Protein AF-A0AA88PUG4-F1 (afdb_monomer_lite)

Secondary structure (DSSP, 8-state):
-EEEEEEEEES--HHHHHHEEEEEEEEETTS-B---EE---TT--TT--EEEEEEEESS---SEEEEEEEEEESSS---EEEEEEEEE-TTSPEEEEEEEEEE-SS-EEEEE-S----GGGS-HHHHHHHHHHHHHHHHHS-EE--STTSPPEESS-GGGS-TTTSPPHHHHHHHHHHHHHHHHHTTGGG-SSTTSPPSSHHHHHHHHHTTT---HHHHHHHHHTTSHHHHHHHHHHSS-TTSEEE-SS--TTS---HHHHTTT-TTS--HHHHHHHT-EEEEE-GGGTTPPPPTT-B----EEEEEE-TTS-EEEEEEESSSS-BTTBPEE-TTS-HHHHHHHHHHHHHHHHHHIIIIIIIIIIIIHHHHHHHHHHHH--TTSHHHHHHHHHHTTHHHHHHHHHHHTSSTT-TTTTTSSS-HHHHHHHHHHHHTT--SGGGSHHHHHHHTT-TT-TT-HHHHHHHHHHHHHHHHHHHHHHHH-SSHHHHHT-HHHHHHHHHHHHHTTT-TTS-SS--SHHHHHHHHHHHHHIIIIIHHHHHTTHHHHHSSGGGS-S-BSSPPPSSSS---HHHHHHHSPPHHHHHHHHHHHHHHTPPPTT---TT---S----SHHHHHHHHHHHHHHS---------SS---S--EEEEE---SSS---EEEEEEEEE-TTS-EEEEEEEEEE-SS-EEEEE-S----GGGS-HHHHHHHHHHHHHHHHHS-EE--STTSPPEESS-GGGS-GGGSPPHHHHHHHHHHHHHHHHHTTTT--TTTTPPPSSTHHHHHHHHHHT---HHHHHHHHHTTSHHHHHHHHHHSS-TTS-EE-SS--TT----HHHHTTT-TTS--HHHHHHHT-EEEEE-GGGTTPPBPTT-B----EEEEEE-TTS-EEEEEEESSSS-BTTB-EE-TTS-HHHHHHHHHHHHHHHHHHIIIIIIIIIIIIHHHHHHHHHHHHS-TTSHHHHHHGGGTTTHHHHHHHHHHHTSSTTSHHHHHSSB-HHHHHHHHHHHHHH--GGGGSHHHHHHHTT-TT-TT-HHHHHHHHHHHHHHHHHHHHHHHH-SSHHHHHT-HHHHHHHHHHHHHTTT-TTS-S---SHHHHHHHHHHHHHIIIIIHHHHHTTHHHHHSSTTTS-S-BSSPPPSSSS---HHHHHHHSPPHHHHHHHHHHHHHTTPPPTT--BTT---S-----HHHHHHHHHHHHHHHHHHHHHHHHHTT-SS---TT-GGG-BSSS--

InterPro domains:
  IPR000907 Lipoxygenase [PTHR11771] (634-1243)
  IPR001024 PLAT/LH2 domain [PF01477] (4-105)
  IPR001024 PLAT/LH2 domain [PS50095] (2-117)
  IPR001024 PLAT/LH2 domain [PS50095] (572-699)
  IPR001024 PLAT/LH2 domain [SM00308] (2-114)
  IPR001885 Lipoxygenase, mammalian [PR00467] (11-28)
  IPR001885 Lipoxygenase, mammalian [PR00467] (61-80)
  IPR001885 Lipoxygenase, mammalian [PR00467] (135-149)
  IPR001885 Lipoxygenase, mammalian [PR00467] (198-219)
  IPR001885 Lipoxygenase, mammalian [PR00467] (297-316)
  IPR001885 Lipoxygenase, mammalian [PR00467] (421-443)
  IPR001885 Lipoxygenase, mammalian [PR00467] (578-595)
  IPR013819 Lipoxygenase, C-terminal [PF00305] (219-631)
  IPR013819 Lipoxygenase, C-terminal [PF00305] (801-1226)
  IPR013819 Lipoxygenase, C-terminal [PR00087] (920-937)
  IPR013819 Lipoxygenase, C-terminal [PR00087] (938-955)
  IPR013819 Lipoxygenase, C-terminal [PR00087] (958-978)
  IPR013819 Lipoxygenase, C-terminal [PS51393] (116-663)
  IPR013819 Lipoxygenase, C-terminal [PS51393] (698-1243)
  IPR020834 Lipoxygenase, conserved site [PS00081] (383-393)

pLDDT: mean 89.01, std 11.88, range [39.81, 98.75]

Organism: NCBI:txid172907

Sequence (1243 aa):
MSTYKVTVYTVEKEVAEITNKIYLTLIGSEKLMSKRTRVNQSRVSPLDTEISFDIHVEKNIGNIVQVKLEKKNLIGNHPWFCKHINVQTPSGDCLEFPCYRWLVDENEMMIREGTARLPQNDTKSFQEQRKNELESRQKIFRWNKWSPGFPMSIDADVDELPKEVEFDEEKKTEFEKNSFKAAVELGLDRIEGYFESWNDIADFETIYDHYNIKDTLLEKVMQDWNKDEMFGYQFLNSCNPVMIRKCMKLPDKFPVTHEMVKGSLTRGHTLQEELQAGNIYIADYEILKAVPAASGRYLTAPICLLYKNELDQMMPIAIQLSQTPGKTSPIFLPSDNECDWMFVKMWVKSSDFNLHQLVTHLLKTHLVSEVFEMAMYRQLSAVHPVYKLLMPHFRFTIAINAAARDKLIGEEGSFSQVSSINGAGAGTLIKNAMEILTLKSLSFPEDIKARGMEDVPSYYYRDDGMKIWEAINCFVSAVVKIYYDSDEAVQKDVEIQGFVKDVVFGMNNSDHFPKSLESREQLVEYLTVMIFTASAQHAAVNFGQFEWHGWIPNGPSTMRKPPPQQKDKVDMKYIMESLPDRRTSSKTLATVWALTRTEQNERFLGMYPDMYFTEKPAKEAIKRFCHKLEEEISFDVHVEKNIGNIVQVKLQKKNIIGNHPWFCKHIKVQTPSGDCFEFPCYCWLVDENEVMIREGTARLPQNDTKYFQEQRKDELESRQKIFRWNKHSPGFPMSIDAKVDELPKDVQFDEEKETEFKRNALKTTVELGLDKIEGYFESWKDIADFETIYDHYNIKNTLLEKVMQDWKKDDMFGYQFLNGCNPVMIRKCMQLPDKFPVTHEMVKGSLTRGHTLQEELKAGNVYIADYEKLKGVETASNRYLAAPICLLYKNELDQMMPIAIQLSQTPGEMSPVFLPSDNEYDWMLAKMWVKNSDFSVHQLVTHLLKTHLLSEVFEMAMYRQLSAVHPVYKLLMPHVRFTIAINAAAREKLISEDGTFSQVGSISAAGMGTVMKKAMQTLTYKSLFLPEDIKARGMEDVPSYYYRDDGMKIWEAINCFVSAVVKIYYDSDEAVQKDVEIQGFVKDVAFGMKNSDNFPKSLESREQLVEYLTVVIFTASAQHAAVNFGQFDWYGWIPNSPSTMSKPPPQQKDKVDMKYIMESLPDRRTSSKLLGTVWALTRTEQNERFLGMYPDMYFTEQPVKEAIKRFCHKLEEVKNTIKSRNEELTLPYCYLSPDKIPNSVAI

Radius of gyration: 35.62 Å; chains: 1; bounding box: 78×90×100 Å

Structure (mmCIF, N/CA/C/O backbone):
data_AF-A0AA88PUG4-F1
#
_entry.id   AF-A0AA88PUG4-F1
#
loop_
_atom_site.group_PDB
_atom_site.id
_atom_site.type_symbol
_atom_site.label_atom_id
_atom_site.label_alt_id
_atom_site.label_comp_id
_atom_site.label_asym_id
_atom_site.label_entity_id
_atom_site.label_seq_id
_atom_site.pdbx_PDB_ins_code
_atom_site.Cartn_x
_atom_site.Cartn_y
_atom_site.Cartn_z
_atom_site.occupancy
_atom_site.B_iso_or_equiv
_atom_site.auth_seq_id
_atom_site.auth_comp_id
_atom_site.auth_asym_id
_atom_site.auth_atom_id
_atom_site.pdbx_PDB_model_num
ATOM 1 N N . MET A 1 1 ? -21.162 -41.202 24.757 1.00 65.94 1 MET A N 1
ATOM 2 C CA . MET A 1 1 ? -20.021 -40.753 23.939 1.00 65.94 1 MET A CA 1
ATOM 3 C C . MET A 1 1 ? -20.365 -39.362 23.458 1.00 65.94 1 MET A C 1
ATOM 5 O O . MET A 1 1 ? -21.406 -39.201 22.835 1.00 65.94 1 MET A O 1
ATOM 9 N N . SER A 1 2 ? -19.574 -38.377 23.857 1.00 83.06 2 SER A N 1
ATOM 10 C CA . SER A 1 2 ? -19.807 -36.966 23.546 1.00 83.06 2 SER A CA 1
ATOM 11 C C . SER A 1 2 ? -18.837 -36.538 22.451 1.00 83.06 2 SER A C 1
ATOM 13 O O . SER A 1 2 ? -17.652 -36.863 22.542 1.00 83.06 2 SER A O 1
ATOM 15 N N . THR A 1 3 ? -19.323 -35.840 21.426 1.00 88.62 3 THR A N 1
ATOM 16 C CA . THR A 1 3 ? -18.496 -35.335 20.321 1.00 88.62 3 THR A CA 1
ATOM 17 C C . THR A 1 3 ? -18.337 -33.829 20.460 1.00 88.62 3 THR A C 1
ATOM 19 O O . THR A 1 3 ? -19.333 -33.119 20.572 1.00 88.62 3 THR A O 1
ATOM 22 N N . TYR A 1 4 ? -17.092 -33.364 20.460 1.00 91.31 4 TYR A N 1
ATOM 23 C CA . TYR A 1 4 ? -16.738 -31.948 20.437 1.00 91.31 4 TYR A CA 1
ATOM 24 C C . TYR A 1 4 ? -16.163 -31.620 19.065 1.00 91.31 4 TYR A C 1
ATOM 26 O O . TYR A 1 4 ? -15.260 -32.325 18.613 1.00 91.31 4 TYR A O 1
ATOM 34 N N . LYS A 1 5 ? -16.653 -30.559 18.427 1.00 91.62 5 LYS A N 1
ATOM 35 C CA . LYS A 1 5 ? -16.096 -30.074 17.161 1.00 91.62 5 LYS A CA 1
ATOM 36 C C . LYS A 1 5 ? -15.058 -29.004 17.472 1.00 91.62 5 LYS A C 1
ATOM 38 O O . LYS A 1 5 ? -15.375 -28.018 18.132 1.00 91.62 5 LYS A O 1
ATOM 43 N N . VAL A 1 6 ? -13.820 -29.218 17.046 1.00 92.56 6 VAL A N 1
ATOM 44 C CA . VAL A 1 6 ? -12.691 -28.328 17.326 1.00 92.56 6 VAL A CA 1
ATOM 45 C C . VAL A 1 6 ? -12.218 -27.685 16.035 1.00 92.56 6 VAL A C 1
ATOM 47 O O . VAL A 1 6 ? -11.979 -28.384 15.056 1.00 92.56 6 VAL A O 1
ATOM 50 N N . THR A 1 7 ? -12.038 -26.371 16.059 1.00 89.88 7 THR A N 1
ATOM 51 C CA . THR A 1 7 ? -11.542 -25.574 14.938 1.00 89.88 7 THR A CA 1
ATOM 52 C C . THR A 1 7 ? -10.308 -24.794 15.380 1.00 89.88 7 THR A C 1
ATOM 54 O O . THR A 1 7 ? -10.360 -24.072 16.369 1.00 89.88 7 THR A O 1
ATOM 57 N N . VAL A 1 8 ? -9.188 -24.945 14.677 1.00 88.44 8 VAL A N 1
ATOM 58 C CA . VAL A 1 8 ? -7.895 -24.309 14.981 1.00 88.44 8 VAL A CA 1
ATOM 59 C C . VAL A 1 8 ? -7.533 -23.334 13.865 1.00 88.44 8 VAL A C 1
ATOM 61 O O . VAL A 1 8 ? -7.532 -23.724 12.699 1.00 88.44 8 VAL A O 1
ATOM 64 N N . TYR A 1 9 ? -7.172 -22.100 14.218 1.00 84.94 9 TYR A N 1
ATOM 65 C CA . TYR A 1 9 ? -6.767 -21.059 13.269 1.00 84.94 9 TYR A CA 1
ATOM 66 C C . TYR A 1 9 ? -5.243 -20.821 13.306 1.00 84.94 9 TYR A C 1
ATOM 68 O O . TYR A 1 9 ? -4.666 -20.667 14.384 1.00 84.94 9 TYR A O 1
ATOM 76 N N . THR A 1 10 ? -4.575 -20.769 12.148 1.00 81.31 10 THR A N 1
ATOM 77 C CA . THR A 1 10 ? -3.104 -20.649 11.978 1.00 81.31 10 THR A CA 1
ATOM 78 C C . THR A 1 10 ? -2.737 -19.780 10.757 1.00 81.31 10 THR A C 1
ATOM 80 O O . THR A 1 10 ? -3.631 -19.380 10.019 1.00 81.31 10 THR A O 1
ATOM 83 N N . VAL A 1 11 ? -1.458 -19.425 10.563 1.00 65.44 11 VAL A N 1
ATOM 84 C CA . VAL A 1 11 ? -0.986 -18.527 9.473 1.00 65.44 11 VAL A CA 1
ATOM 85 C C . VAL A 1 11 ? -0.040 -19.199 8.473 1.00 65.44 11 VAL A C 1
ATOM 87 O O . VAL A 1 11 ? 0.015 -18.761 7.334 1.00 65.44 11 VAL A O 1
ATOM 90 N N . GLU A 1 12 ? 0.661 -20.270 8.853 1.00 57.91 12 GLU A N 1
ATOM 91 C CA . GLU A 1 12 ? 1.671 -20.924 8.007 1.00 57.91 12 GLU A CA 1
ATOM 92 C C . GLU A 1 12 ? 1.425 -22.436 7.961 1.00 57.91 12 GLU A C 1
ATOM 94 O O . GLU A 1 12 ? 1.551 -23.125 8.980 1.00 57.91 12 GLU A O 1
ATOM 99 N N . LYS A 1 13 ? 1.049 -22.961 6.785 1.00 49.69 13 LYS A N 1
ATOM 100 C CA . LYS A 1 13 ? 0.769 -24.395 6.593 1.00 49.69 13 LYS A CA 1
ATOM 101 C C . LYS A 1 13 ? 1.847 -25.141 5.809 1.00 49.69 13 LYS A C 1
ATOM 103 O O . LYS A 1 13 ? 2.269 -26.198 6.267 1.00 49.69 13 LYS A O 1
ATOM 108 N N . GLU A 1 14 ? 2.351 -24.593 4.701 1.00 43.59 14 GLU A N 1
ATOM 109 C CA . GLU A 1 14 ? 3.177 -25.357 3.742 1.00 43.59 14 GLU A CA 1
ATOM 110 C C . GLU A 1 14 ? 4.434 -26.000 4.351 1.00 43.59 14 GLU A C 1
ATOM 112 O O . GLU A 1 14 ? 4.668 -27.194 4.171 1.00 43.59 14 GLU A O 1
ATOM 117 N N . VAL A 1 15 ? 5.223 -25.255 5.132 1.00 49.94 15 VAL A N 1
ATOM 118 C CA . VAL A 1 15 ? 6.435 -25.808 5.770 1.00 49.94 15 VAL A CA 1
ATOM 119 C C . VAL A 1 15 ? 6.084 -26.628 7.015 1.00 49.94 15 VAL A C 1
ATOM 121 O O . VAL A 1 15 ? 6.699 -27.664 7.276 1.00 49.94 15 VAL A O 1
ATOM 124 N N . ALA A 1 16 ? 5.073 -26.207 7.782 1.00 50.72 16 ALA A N 1
ATOM 125 C CA . ALA A 1 16 ? 4.688 -26.845 9.040 1.00 50.72 16 ALA A CA 1
ATOM 126 C C . ALA A 1 16 ? 4.062 -28.243 8.850 1.00 50.72 16 ALA A C 1
ATOM 128 O O . ALA A 1 16 ? 4.257 -29.109 9.706 1.00 50.72 16 ALA A O 1
ATOM 129 N N . GLU A 1 17 ? 3.351 -28.487 7.742 1.00 53.28 17 GLU A N 1
ATOM 130 C CA . GLU A 1 17 ? 2.689 -29.769 7.431 1.00 53.28 17 GLU A CA 1
ATOM 131 C C . GLU A 1 17 ? 3.676 -30.908 7.130 1.00 53.28 17 GLU A C 1
ATOM 133 O O . GLU A 1 17 ? 3.406 -32.074 7.435 1.00 53.28 17 GLU A O 1
ATOM 138 N N . ILE A 1 18 ? 4.846 -30.574 6.580 1.00 53.66 18 ILE A N 1
ATOM 139 C CA . ILE A 1 18 ? 5.910 -31.536 6.251 1.00 53.66 18 ILE A CA 1
ATOM 140 C C . ILE A 1 18 ? 6.803 -31.803 7.474 1.00 53.66 18 ILE A C 1
ATOM 142 O O . ILE A 1 18 ? 7.360 -32.892 7.632 1.00 53.66 18 ILE A O 1
ATOM 146 N N . THR A 1 19 ? 6.924 -30.821 8.368 1.00 55.28 19 THR A N 1
ATOM 147 C CA . THR A 1 19 ? 7.989 -30.781 9.379 1.00 55.28 19 THR A CA 1
ATOM 148 C C . THR A 1 19 ? 7.512 -31.035 10.805 1.00 55.28 19 THR A C 1
ATOM 150 O O . THR A 1 19 ? 8.339 -31.409 11.632 1.00 55.28 19 THR A O 1
ATOM 153 N N . ASN A 1 20 ? 6.210 -30.923 11.112 1.00 72.75 20 ASN A N 1
ATOM 154 C CA . ASN A 1 20 ? 5.686 -31.020 12.480 1.00 72.75 20 ASN A CA 1
ATOM 155 C C . ASN A 1 20 ? 4.475 -31.968 12.619 1.00 72.75 20 ASN A C 1
ATOM 157 O O . ASN A 1 20 ? 3.687 -32.191 11.704 1.00 72.75 20 ASN A O 1
ATOM 161 N N . LYS A 1 21 ? 4.263 -32.506 13.826 1.00 84.31 21 LYS A N 1
ATOM 162 C CA . LYS A 1 21 ? 3.010 -33.140 14.266 1.00 84.31 21 LYS A CA 1
ATOM 163 C C . LYS A 1 21 ? 2.431 -32.361 15.438 1.00 84.31 21 LYS A C 1
ATOM 165 O O . LYS A 1 21 ? 2.978 -32.417 16.539 1.00 84.31 21 LYS A O 1
ATOM 170 N N . ILE A 1 22 ? 1.289 -31.719 15.207 1.00 87.00 22 ILE A N 1
ATOM 171 C CA . ILE A 1 22 ? 0.535 -31.011 16.244 1.00 87.00 22 ILE A CA 1
ATOM 172 C C . ILE A 1 22 ? -0.545 -31.924 16.829 1.00 87.00 22 ILE A C 1
ATOM 174 O O . ILE A 1 22 ? -1.269 -32.617 16.106 1.00 87.00 22 ILE A O 1
ATOM 178 N N . TYR A 1 23 ? -0.656 -31.929 18.152 1.00 91.19 23 TYR A N 1
ATOM 179 C CA . TYR A 1 23 ? -1.681 -32.657 18.889 1.00 91.19 23 TYR A CA 1
ATOM 180 C C . TYR A 1 23 ? -2.454 -31.716 19.799 1.00 91.19 23 TYR A C 1
ATOM 182 O O . TYR A 1 23 ? -1.897 -30.763 20.334 1.00 91.19 23 TYR A O 1
ATOM 190 N N . LEU A 1 24 ? -3.732 -32.024 19.981 1.00 94.06 24 LEU A N 1
ATOM 191 C CA . LEU A 1 24 ? -4.663 -31.280 20.804 1.00 94.06 24 LEU A CA 1
ATOM 192 C C . LEU A 1 24 ? -5.334 -32.219 21.810 1.00 94.06 24 LEU A C 1
ATOM 194 O O . LEU A 1 24 ? -5.770 -33.322 21.463 1.00 94.06 24 LEU A O 1
ATOM 198 N N . THR A 1 25 ? -5.428 -31.769 23.060 1.00 94.38 25 THR A N 1
ATOM 199 C CA . THR A 1 25 ? -6.162 -32.460 24.126 1.00 94.38 25 THR A CA 1
ATOM 200 C C . THR A 1 25 ? -7.101 -31.484 24.833 1.00 94.38 25 THR A C 1
ATOM 202 O O . THR A 1 25 ? -6.665 -30.426 25.284 1.00 94.38 25 THR A O 1
ATOM 205 N N . LEU A 1 26 ? -8.384 -31.841 24.946 1.00 93.88 26 LEU A N 1
ATOM 206 C CA . LEU A 1 26 ? -9.373 -31.082 25.715 1.00 93.88 26 LEU A CA 1
ATOM 207 C C . LEU A 1 26 ? -9.274 -31.461 27.190 1.00 93.88 26 LEU A C 1
ATOM 209 O O . LEU A 1 26 ? -9.176 -32.644 27.521 1.00 93.88 26 LEU A O 1
ATOM 213 N N . ILE A 1 27 ? -9.331 -30.469 28.072 1.00 90.81 27 ILE A N 1
ATOM 214 C CA . ILE A 1 27 ? -9.254 -30.669 29.519 1.00 90.81 27 ILE A CA 1
ATOM 215 C C . ILE A 1 27 ? -10.479 -30.025 30.151 1.00 90.81 27 ILE A C 1
ATOM 217 O O . ILE A 1 27 ? -10.723 -28.823 29.999 1.00 90.81 27 ILE A O 1
ATOM 221 N N . GLY A 1 28 ? -11.265 -30.845 30.843 1.00 87.56 28 GLY A N 1
ATOM 222 C CA . GLY A 1 28 ? -12.483 -30.397 31.496 1.00 87.56 28 GLY A CA 1
ATOM 223 C C . GLY A 1 28 ? -12.315 -30.084 32.983 1.00 87.56 28 GLY A C 1
ATOM 224 O O . GLY A 1 28 ? -11.279 -30.355 33.593 1.00 87.56 28 GLY A O 1
ATOM 225 N N . SER A 1 29 ? -13.351 -29.490 33.574 1.00 81.81 29 SER A N 1
ATOM 226 C CA . SER A 1 29 ? -13.368 -28.957 34.943 1.00 81.81 29 SER A CA 1
ATOM 227 C C . SER A 1 29 ? -13.067 -29.991 36.032 1.00 81.81 29 SER A C 1
ATOM 229 O O . SER A 1 29 ? -12.609 -29.628 37.112 1.00 81.81 29 SER A O 1
ATOM 231 N N . GLU A 1 30 ? -13.277 -31.279 35.753 1.00 76.44 30 GLU A N 1
ATOM 232 C CA . GLU A 1 30 ? -12.958 -32.391 36.662 1.00 76.44 30 GLU A CA 1
ATOM 233 C C . GLU A 1 30 ? -11.519 -32.919 36.496 1.00 76.44 30 GLU A C 1
ATOM 235 O O . GLU A 1 30 ? -11.170 -33.967 37.037 1.00 76.44 30 GLU A O 1
ATOM 240 N N . LYS A 1 31 ? -10.669 -32.213 35.733 1.00 73.19 31 LYS A N 1
ATOM 241 C CA . LYS A 1 31 ? -9.315 -32.635 35.317 1.00 73.19 31 LYS A CA 1
ATOM 242 C C . LYS A 1 31 ? -9.277 -33.926 34.496 1.00 73.19 31 LYS A C 1
ATOM 244 O O . LYS A 1 31 ? -8.214 -34.515 34.303 1.00 73.19 31 LYS A O 1
ATOM 249 N N . LEU A 1 32 ? -10.423 -34.360 33.985 1.00 84.56 32 LEU A N 1
ATOM 250 C CA . LEU A 1 32 ? -10.487 -35.428 33.004 1.00 84.56 32 LEU A CA 1
ATOM 251 C C . LEU A 1 32 ? -10.089 -34.868 31.631 1.00 84.56 32 LEU A C 1
ATOM 253 O O . LEU A 1 32 ? -10.482 -33.761 31.255 1.00 84.56 32 LEU A O 1
ATOM 257 N N . MET A 1 33 ? -9.287 -35.636 30.898 1.00 90.06 33 MET A N 1
ATOM 258 C CA . MET A 1 33 ? -8.737 -35.245 29.601 1.00 90.06 33 MET A CA 1
ATOM 259 C C . MET A 1 33 ? -9.381 -36.068 28.486 1.00 90.06 33 MET A C 1
ATOM 261 O O . MET A 1 33 ? -9.680 -37.252 28.670 1.00 90.06 33 MET A O 1
ATOM 265 N N . SER A 1 34 ? -9.562 -35.468 27.310 1.00 91.00 34 SER A N 1
ATOM 266 C CA . SER A 1 34 ? -9.847 -36.238 26.100 1.00 91.00 34 SER A CA 1
ATOM 267 C C . SER A 1 34 ? -8.653 -37.123 25.729 1.00 91.00 34 SER A C 1
ATOM 269 O O . SER A 1 34 ? -7.543 -36.969 26.244 1.00 91.00 34 SER A O 1
ATOM 271 N N . LYS A 1 35 ? -8.846 -38.036 24.772 1.00 88.69 35 LYS A N 1
ATOM 272 C CA . LYS A 1 35 ? -7.695 -38.662 24.116 1.00 88.69 35 LYS A CA 1
ATOM 273 C C . LYS A 1 35 ? -6.882 -37.580 23.401 1.00 88.69 35 LYS A C 1
ATOM 275 O O . LYS A 1 35 ? -7.445 -36.646 22.820 1.00 88.69 35 LYS A O 1
ATOM 280 N N . ARG A 1 36 ? -5.561 -37.744 23.437 1.00 91.25 36 ARG A N 1
ATOM 281 C CA . ARG A 1 36 ? -4.605 -36.957 22.659 1.00 91.25 36 ARG A CA 1
ATOM 282 C C . ARG A 1 36 ? -4.918 -37.135 21.177 1.00 91.25 36 ARG A C 1
ATOM 284 O O . ARG A 1 36 ? -4.732 -38.226 20.638 1.00 91.25 36 ARG A O 1
ATOM 291 N N . THR A 1 37 ? -5.413 -36.082 20.536 1.00 90.25 37 THR A N 1
ATOM 292 C CA . THR A 1 37 ? -5.914 -36.136 19.159 1.00 90.25 37 THR A CA 1
ATOM 293 C C . THR A 1 37 ? -4.956 -35.391 18.248 1.00 90.25 37 THR A C 1
ATOM 295 O O . THR A 1 37 ? -4.519 -34.292 18.570 1.00 90.25 37 THR A O 1
ATOM 298 N N . ARG A 1 38 ? -4.567 -35.993 17.122 1.00 86.38 38 ARG A N 1
ATOM 299 C CA . ARG A 1 38 ? -3.738 -35.294 16.136 1.00 86.38 38 ARG A CA 1
ATOM 300 C C . ARG A 1 38 ? -4.597 -34.222 15.473 1.00 86.38 38 ARG A C 1
ATOM 302 O O . ARG A 1 38 ? -5.692 -34.540 15.019 1.00 86.38 38 ARG A O 1
ATOM 309 N N . VAL A 1 39 ? -4.089 -32.995 15.393 1.00 83.12 39 VAL A N 1
ATOM 310 C CA . VAL A 1 39 ? -4.695 -31.955 14.556 1.00 83.12 39 VAL A CA 1
ATOM 311 C C . VAL A 1 39 ? -4.551 -32.450 13.118 1.00 83.12 39 VAL A C 1
ATOM 313 O O . VAL A 1 39 ? -3.445 -32.513 12.578 1.00 83.12 39 VAL A O 1
ATOM 316 N N . ASN A 1 40 ? -5.636 -32.998 12.568 1.00 66.38 40 ASN A N 1
ATOM 317 C CA . ASN A 1 40 ? -5.576 -33.795 11.351 1.00 66.38 40 ASN A CA 1
ATOM 318 C C . ASN A 1 40 ? -5.478 -32.859 10.138 1.00 66.38 40 ASN A C 1
ATOM 320 O O . ASN A 1 40 ? -6.475 -32.305 9.700 1.00 66.38 40 ASN A O 1
ATOM 324 N N . GLN A 1 41 ? -4.264 -32.687 9.613 1.00 59.19 41 GLN A N 1
ATOM 325 C CA . GLN A 1 41 ? -3.959 -31.895 8.410 1.00 59.19 41 GLN A CA 1
ATOM 326 C C . GLN A 1 41 ? -4.132 -32.702 7.107 1.00 59.19 41 GLN A C 1
ATOM 328 O O . GLN A 1 41 ? -3.747 -32.262 6.031 1.00 59.19 41 GLN A O 1
ATOM 333 N N . SER A 1 42 ? -4.674 -33.924 7.173 1.00 44.09 42 SER A N 1
ATOM 334 C CA . SER A 1 42 ? -4.843 -34.750 5.976 1.00 44.09 42 SER A CA 1
ATOM 335 C C . SER A 1 42 ? -6.104 -34.329 5.212 1.00 44.09 42 SER A C 1
ATOM 337 O O . SER A 1 42 ? -7.209 -34.676 5.623 1.00 44.09 42 SER A O 1
ATOM 339 N N . ARG A 1 43 ? -5.901 -33.629 4.079 1.00 43.94 43 ARG A N 1
ATOM 340 C CA . ARG A 1 43 ? -6.896 -33.093 3.110 1.00 43.94 43 ARG A CA 1
ATOM 341 C C . ARG A 1 43 ? -7.355 -31.646 3.334 1.00 43.94 43 ARG A C 1
ATOM 343 O O . ARG A 1 43 ? -8.547 -31.364 3.249 1.00 43.94 43 ARG A O 1
ATOM 350 N N . VAL A 1 44 ? -6.429 -30.731 3.593 1.00 40.94 44 VAL A N 1
ATOM 351 C CA . VAL A 1 44 ? -6.732 -29.297 3.693 1.00 40.94 44 VAL A CA 1
ATOM 352 C C . VAL A 1 44 ? -5.803 -28.535 2.745 1.00 40.94 44 VAL A C 1
ATOM 354 O O . VAL A 1 44 ? -4.665 -28.945 2.544 1.00 40.94 44 VAL A O 1
ATOM 357 N N . SER A 1 45 ? -6.302 -27.491 2.083 1.00 40.44 45 SER A N 1
ATOM 358 C CA . SER A 1 45 ? -5.518 -26.696 1.135 1.00 40.44 45 SER A CA 1
ATOM 359 C C . SER A 1 45 ? -4.376 -25.971 1.873 1.00 40.44 45 SER A C 1
ATOM 361 O O . SER A 1 45 ? -4.654 -25.409 2.934 1.00 40.44 45 SER A O 1
ATOM 363 N N . PRO A 1 46 ? -3.140 -25.877 1.332 1.00 42.69 46 PRO A N 1
ATOM 364 C CA . PRO A 1 46 ? -2.074 -25.010 1.860 1.00 42.69 46 PRO A CA 1
ATOM 365 C C . PRO A 1 46 ? -2.476 -23.541 2.097 1.00 42.69 46 PRO A C 1
ATOM 367 O O . PRO A 1 46 ? -1.803 -22.846 2.851 1.00 42.69 46 PRO A O 1
ATOM 370 N N . LEU A 1 47 ? -3.592 -23.086 1.512 1.00 41.41 47 LEU A N 1
ATOM 371 C CA . LEU A 1 47 ? -4.153 -21.738 1.679 1.00 41.41 47 LEU A CA 1
ATOM 372 C C . LEU A 1 47 ? -5.183 -21.601 2.813 1.00 41.41 47 LEU A C 1
ATOM 374 O O . LEU A 1 47 ? -5.535 -20.483 3.185 1.00 41.41 47 LEU A O 1
ATOM 378 N N . ASP A 1 48 ? -5.713 -22.698 3.358 1.00 49.59 48 ASP A N 1
ATOM 379 C CA . ASP A 1 48 ? -6.727 -22.587 4.408 1.00 49.59 48 ASP A CA 1
ATOM 380 C C . ASP A 1 48 ? -6.044 -22.136 5.703 1.00 49.59 48 ASP A C 1
ATOM 382 O O . ASP A 1 48 ? -5.096 -22.764 6.142 1.00 49.59 48 ASP A O 1
ATOM 386 N N . THR A 1 49 ? -6.516 -21.106 6.395 1.00 68.12 49 THR A N 1
ATOM 387 C CA . THR A 1 49 ? -5.980 -20.724 7.724 1.00 68.12 49 THR A CA 1
ATOM 388 C C . THR A 1 49 ? -6.719 -21.413 8.874 1.00 68.12 49 THR A C 1
ATOM 390 O O . THR A 1 49 ? -6.400 -21.201 10.040 1.00 68.12 49 THR A O 1
ATOM 393 N N . GLU A 1 50 ? -7.678 -22.285 8.553 1.00 83.06 50 GLU A N 1
ATOM 394 C CA . GLU A 1 50 ? -8.571 -22.977 9.484 1.00 83.06 50 GLU A CA 1
ATOM 395 C C . GLU A 1 50 ? -8.394 -24.507 9.389 1.00 83.06 50 GLU A C 1
ATOM 397 O O . GLU A 1 50 ? -8.134 -25.052 8.312 1.00 83.06 50 GLU A O 1
ATOM 402 N N . ILE A 1 51 ? -8.489 -25.219 10.517 1.00 83.44 51 ILE A N 1
ATOM 403 C CA . ILE A 1 51 ? -8.444 -26.688 10.598 1.00 83.44 51 ILE A CA 1
ATOM 404 C C . ILE A 1 51 ? -9.545 -27.170 11.546 1.00 83.44 51 ILE A C 1
ATOM 406 O O . ILE A 1 51 ? -9.453 -26.948 12.751 1.00 83.44 51 ILE A O 1
ATOM 410 N N . SER A 1 52 ? -10.554 -27.870 11.022 1.00 86.31 52 SER A N 1
ATOM 411 C CA . SER A 1 52 ? -11.687 -28.390 11.802 1.00 86.31 52 SER A CA 1
ATOM 412 C C . SER A 1 52 ? -11.661 -29.921 11.918 1.00 86.31 52 SER A C 1
ATOM 414 O O . SER A 1 52 ? -11.467 -30.612 10.920 1.00 86.31 52 SER A O 1
ATOM 416 N N . PHE A 1 53 ? -11.870 -30.468 13.119 1.00 88.50 53 PHE A N 1
ATOM 417 C CA . PHE A 1 53 ? -11.919 -31.913 13.379 1.00 88.50 53 PHE A CA 1
ATOM 418 C C . PHE A 1 53 ? -12.718 -32.256 14.646 1.00 88.50 53 PHE A C 1
ATOM 420 O O . PHE A 1 53 ? -12.890 -31.425 15.536 1.00 88.50 53 PHE A O 1
ATOM 427 N N . ASP A 1 54 ? -13.171 -33.506 14.746 1.00 90.25 54 ASP A N 1
ATOM 428 C CA . ASP A 1 54 ? -13.968 -33.982 15.877 1.00 90.25 54 ASP A CA 1
ATOM 429 C C . ASP A 1 54 ? -13.109 -34.693 16.931 1.00 90.25 54 ASP A C 1
ATOM 431 O O . ASP A 1 54 ? -12.226 -35.495 16.618 1.00 90.25 54 ASP A O 1
ATOM 435 N N . ILE A 1 55 ? -13.415 -34.444 18.206 1.00 90.12 55 ILE A N 1
ATOM 436 C CA . ILE A 1 55 ? -12.869 -35.181 19.347 1.00 90.12 55 ILE A CA 1
ATOM 437 C C . ILE A 1 55 ? -14.002 -35.931 20.038 1.00 90.12 55 ILE A C 1
ATOM 439 O O . ILE A 1 55 ? -14.917 -35.337 20.613 1.00 90.12 55 ILE A O 1
ATOM 443 N N . HIS A 1 56 ? -13.906 -37.260 20.032 1.00 88.31 56 HIS A N 1
ATOM 444 C CA . HIS A 1 56 ? -14.842 -38.121 20.743 1.00 88.31 56 HIS A CA 1
ATOM 445 C C . HIS A 1 56 ? -14.340 -38.451 22.146 1.00 88.31 56 HIS A C 1
ATOM 447 O O . HIS A 1 56 ? -13.221 -38.935 22.337 1.00 88.31 56 HIS A O 1
ATOM 453 N N . VAL A 1 57 ? -15.206 -38.242 23.134 1.00 86.31 57 VAL A N 1
ATOM 454 C CA . VAL A 1 57 ? -14.898 -38.455 24.545 1.00 86.31 57 VAL A CA 1
ATOM 455 C C . VAL A 1 57 ? -15.843 -39.514 25.120 1.00 86.31 57 VAL A C 1
ATOM 457 O O . VAL A 1 57 ? -17.072 -39.399 25.055 1.00 86.31 57 VAL A O 1
ATOM 460 N N . GLU A 1 58 ? -15.263 -40.598 25.643 1.00 80.75 58 GLU A N 1
ATOM 461 C CA . GLU A 1 58 ? -16.007 -41.768 26.141 1.00 80.75 58 GLU A CA 1
ATOM 462 C C . GLU A 1 58 ? -16.691 -41.498 27.490 1.00 80.75 58 GLU A C 1
ATOM 464 O O . GLU A 1 58 ? -17.813 -41.954 27.711 1.00 80.75 58 GLU A O 1
ATOM 469 N N . LYS A 1 59 ? -16.043 -40.721 28.367 1.00 78.62 59 LYS A N 1
ATOM 470 C CA . LYS A 1 59 ? -16.564 -40.282 29.671 1.00 78.62 59 LYS A CA 1
ATOM 471 C C . LYS A 1 59 ? -16.845 -38.783 29.633 1.00 78.62 59 LYS A C 1
ATOM 473 O O . LYS A 1 59 ? -16.100 -38.050 28.998 1.00 78.62 59 LYS A O 1
ATOM 478 N N . ASN A 1 60 ? -17.897 -38.320 30.303 1.00 78.75 60 ASN A N 1
ATOM 479 C CA . ASN A 1 60 ? -18.132 -36.882 30.439 1.00 78.75 60 ASN A CA 1
ATOM 480 C C . ASN A 1 60 ? -16.936 -36.254 31.177 1.00 78.75 60 ASN A C 1
ATOM 482 O O . ASN A 1 60 ? -16.608 -36.704 32.270 1.00 78.75 60 ASN A O 1
ATOM 486 N N . ILE A 1 61 ? -16.268 -35.279 30.557 1.00 82.62 61 ILE A N 1
ATOM 487 C CA . ILE A 1 61 ? -15.100 -34.593 31.133 1.00 82.62 61 ILE A CA 1
ATOM 488 C C . ILE A 1 61 ? -15.477 -33.292 31.858 1.00 82.62 61 ILE A C 1
ATOM 490 O O . ILE A 1 61 ? -14.605 -32.611 32.392 1.00 82.62 61 ILE A O 1
ATOM 494 N N . GLY A 1 62 ? -16.771 -32.968 31.924 1.00 83.38 62 GLY A N 1
ATOM 495 C CA . GLY A 1 62 ? -17.288 -31.719 32.474 1.00 83.38 62 GLY A CA 1
ATOM 496 C C . GLY A 1 62 ? -17.182 -30.558 31.481 1.00 83.38 62 GLY A C 1
ATOM 497 O O . GLY A 1 62 ? -17.053 -30.761 30.270 1.00 83.38 62 GLY A O 1
ATOM 498 N N . ASN A 1 63 ? -17.231 -29.330 32.000 1.00 85.94 63 ASN A N 1
ATOM 499 C CA . ASN A 1 63 ? -17.077 -28.120 31.189 1.00 85.94 63 ASN A CA 1
ATOM 500 C C . ASN A 1 63 ? -15.625 -27.999 30.730 1.00 85.94 63 ASN A C 1
ATOM 502 O O . ASN A 1 63 ? -14.719 -28.131 31.553 1.00 85.94 63 ASN A O 1
ATOM 506 N N . ILE A 1 64 ? -15.388 -27.738 29.443 1.00 90.19 64 ILE A N 1
ATOM 507 C CA . ILE A 1 64 ? -14.024 -27.549 28.937 1.00 90.19 64 ILE A CA 1
ATOM 508 C C . ILE A 1 64 ? -13.481 -26.235 29.486 1.00 90.19 64 ILE A C 1
ATOM 510 O O . ILE A 1 64 ? -14.104 -25.188 29.341 1.00 90.19 64 ILE A O 1
ATOM 514 N N . VAL A 1 65 ? -12.321 -26.308 30.131 1.00 88.38 65 VAL A N 1
ATOM 515 C CA . VAL A 1 65 ? -11.669 -25.153 30.766 1.00 88.38 65 VAL A CA 1
ATOM 516 C C . VAL A 1 65 ? -10.320 -24.836 30.133 1.00 88.38 65 VAL A C 1
ATOM 518 O O . VAL A 1 65 ? -9.846 -23.703 30.232 1.00 88.38 65 VAL A O 1
ATOM 521 N N . GLN A 1 66 ? -9.692 -25.828 29.492 1.00 91.62 66 GLN A N 1
ATOM 522 C CA . GLN A 1 66 ? -8.388 -25.693 28.856 1.00 91.62 66 GLN A CA 1
ATOM 523 C C . GLN A 1 66 ? -8.261 -26.556 27.602 1.00 91.62 66 GLN A C 1
ATOM 525 O O . GLN A 1 66 ? -8.867 -27.625 27.483 1.00 91.62 66 GLN A O 1
ATOM 530 N N . VAL A 1 67 ? -7.373 -26.112 26.720 1.00 92.88 67 VAL A N 1
ATOM 531 C CA . VAL A 1 67 ? -6.857 -26.869 25.588 1.00 92.88 67 VAL A CA 1
ATOM 532 C C . VAL A 1 67 ? -5.348 -27.007 25.747 1.00 92.88 67 VAL A C 1
ATOM 534 O O . VAL A 1 67 ? -4.646 -26.026 25.979 1.00 92.88 67 VAL A O 1
ATOM 537 N N . LYS A 1 68 ? -4.842 -28.232 25.615 1.00 93.31 68 LYS A N 1
ATOM 538 C CA . LYS A 1 68 ? -3.409 -28.514 25.536 1.00 93.31 68 LYS A CA 1
ATOM 539 C C . LYS A 1 68 ? -3.015 -28.712 24.079 1.00 93.31 68 LYS A C 1
ATOM 541 O O . LYS A 1 68 ? -3.545 -29.619 23.438 1.00 93.31 68 LYS A O 1
ATOM 546 N N . LEU A 1 69 ? -2.081 -27.904 23.592 1.00 92.00 69 LEU A N 1
ATOM 547 C CA . LEU A 1 69 ? -1.388 -28.111 22.325 1.00 92.00 69 LEU A CA 1
ATOM 548 C C . LEU A 1 69 ? -0.026 -28.753 22.580 1.00 92.00 69 LEU A C 1
ATOM 550 O O . LEU A 1 69 ? 0.674 -28.363 23.507 1.00 92.00 69 LEU A O 1
ATOM 554 N N . GLU A 1 70 ? 0.363 -29.713 21.751 1.00 91.38 70 GLU A N 1
ATOM 555 C CA . GLU A 1 70 ? 1.697 -30.315 21.768 1.00 91.38 70 GLU A CA 1
ATOM 556 C C . GLU A 1 70 ? 2.269 -30.333 20.358 1.00 91.38 70 GLU A C 1
ATOM 558 O O . GLU A 1 70 ? 1.608 -30.807 19.428 1.00 91.38 70 GLU A O 1
ATOM 563 N N . LYS A 1 71 ? 3.520 -29.901 20.218 1.00 87.88 71 LYS A N 1
ATOM 564 C CA . LYS A 1 71 ? 4.269 -29.986 18.970 1.00 87.88 71 LYS A CA 1
ATOM 565 C C . LYS A 1 71 ? 5.327 -31.090 19.060 1.00 87.88 71 LYS A C 1
ATOM 567 O O . LYS A 1 71 ? 6.021 -31.221 20.062 1.00 87.88 71 LYS A O 1
ATOM 572 N N . LYS A 1 72 ? 5.439 -31.899 18.003 1.00 85.56 72 LYS A N 1
ATOM 573 C CA . LYS A 1 72 ? 6.540 -32.852 17.788 1.00 85.56 72 LYS A CA 1
ATOM 574 C C . LYS A 1 72 ? 7.185 -32.608 16.434 1.00 85.56 72 LYS A C 1
ATOM 576 O O . LYS A 1 72 ? 6.460 -32.529 15.444 1.00 85.56 72 LYS A O 1
ATOM 581 N N . ASN A 1 73 ? 8.504 -32.549 16.381 1.00 81.75 73 ASN A N 1
ATOM 582 C CA . ASN A 1 73 ? 9.252 -32.304 15.158 1.00 81.75 73 ASN A CA 1
ATOM 583 C C . ASN A 1 73 ? 9.395 -33.612 14.362 1.00 81.75 73 ASN A C 1
ATOM 585 O O . ASN A 1 73 ? 9.536 -34.701 14.920 1.00 81.75 73 ASN A O 1
ATOM 589 N N . LEU A 1 74 ? 9.316 -33.518 13.038 1.00 72.62 74 LEU A N 1
ATOM 590 C CA . LEU A 1 74 ? 9.563 -34.613 12.099 1.00 72.62 74 LEU A CA 1
ATOM 591 C C . LEU A 1 74 ? 10.881 -34.411 11.358 1.00 72.62 74 LEU A C 1
ATOM 593 O O . LEU A 1 74 ? 11.678 -35.343 11.291 1.00 72.62 74 LEU A O 1
ATOM 597 N N . ILE A 1 75 ? 11.097 -33.214 10.803 1.00 66.75 75 ILE A N 1
ATOM 598 C CA . ILE A 1 75 ? 12.292 -32.843 10.037 1.00 66.75 75 ILE A CA 1
ATOM 599 C C . ILE A 1 75 ? 12.584 -31.367 10.317 1.00 66.75 75 ILE A C 1
ATOM 601 O O . ILE A 1 75 ? 11.755 -30.519 10.004 1.00 66.75 75 ILE A O 1
ATOM 605 N N . GLY A 1 76 ? 13.748 -31.061 10.896 1.00 65.06 76 GLY A N 1
ATOM 606 C CA . GLY A 1 76 ? 14.100 -29.693 11.295 1.00 65.06 76 GLY A CA 1
ATOM 607 C C . GLY A 1 76 ? 13.257 -29.158 12.462 1.00 65.06 76 GLY A C 1
ATOM 608 O O . GLY A 1 76 ? 12.358 -29.833 12.963 1.00 65.06 76 GLY A O 1
ATOM 609 N N . ASN A 1 77 ? 13.571 -27.947 12.923 1.00 72.44 77 ASN A N 1
ATOM 610 C CA . ASN A 1 77 ? 12.813 -27.258 13.967 1.00 72.44 77 ASN A CA 1
ATOM 611 C C . ASN A 1 77 ? 12.106 -26.040 13.363 1.00 72.44 77 ASN A C 1
ATOM 613 O O . ASN A 1 77 ? 12.703 -24.975 13.247 1.00 72.44 77 ASN A O 1
ATOM 617 N N . HIS A 1 78 ? 10.854 -26.209 12.934 1.00 75.94 78 HIS A N 1
ATOM 618 C CA . HIS A 1 78 ? 10.097 -25.159 12.242 1.00 75.94 78 HIS A CA 1
ATOM 619 C C . HIS A 1 78 ? 8.963 -24.628 13.120 1.00 75.94 78 HIS A C 1
ATOM 621 O O . HIS A 1 78 ? 8.037 -25.397 13.388 1.00 75.94 78 HIS A O 1
ATOM 627 N N . PRO A 1 79 ? 8.996 -23.368 13.589 1.00 79.19 79 PRO A N 1
ATOM 628 C CA . PRO A 1 79 ? 7.953 -22.797 14.443 1.00 79.19 79 PRO A CA 1
ATOM 629 C C . PRO A 1 79 ? 6.543 -22.931 13.847 1.00 79.19 79 PRO A C 1
ATOM 631 O O . PRO A 1 79 ? 6.374 -22.932 12.634 1.00 79.19 79 PRO A O 1
ATOM 634 N N . TRP A 1 80 ? 5.518 -23.050 14.694 1.00 82.56 80 TRP A N 1
ATOM 635 C CA . TRP A 1 80 ? 4.117 -23.083 14.257 1.00 82.56 80 TRP A CA 1
ATOM 636 C C . TRP A 1 80 ? 3.274 -22.090 15.057 1.00 82.56 80 TRP A C 1
ATOM 638 O O . TRP A 1 80 ? 3.224 -22.176 16.283 1.00 82.56 80 TRP A O 1
ATOM 648 N N . PHE A 1 81 ? 2.608 -21.150 14.387 1.00 84.25 81 PHE A N 1
ATOM 649 C CA . PHE A 1 81 ? 1.795 -20.130 15.052 1.00 84.25 81 PHE A CA 1
ATOM 650 C C . PHE A 1 81 ? 0.328 -20.543 15.175 1.00 84.25 81 PHE A C 1
ATOM 652 O O . PHE A 1 81 ? -0.326 -20.872 14.182 1.00 84.25 81 PHE A O 1
ATOM 659 N N . CYS A 1 82 ? -0.227 -20.455 16.381 1.00 86.62 82 CYS A N 1
ATOM 660 C CA . CYS A 1 82 ? -1.648 -20.674 16.642 1.00 86.62 82 CYS A CA 1
ATOM 661 C C . CYS A 1 82 ? -2.329 -19.339 16.974 1.00 86.62 82 CYS A C 1
ATOM 663 O O . CYS A 1 82 ? -1.983 -18.707 17.971 1.00 86.62 82 CYS A O 1
ATOM 665 N N . LYS A 1 83 ? -3.325 -18.930 16.170 1.00 85.38 83 LYS A N 1
ATOM 666 C CA . LYS A 1 83 ? -4.143 -17.722 16.396 1.00 85.38 83 LYS A CA 1
ATOM 667 C C . LYS A 1 83 ? -5.130 -17.948 17.540 1.00 85.38 83 LYS A C 1
ATOM 669 O O . LYS A 1 83 ? -5.001 -17.350 18.602 1.00 85.38 83 LYS A O 1
ATOM 674 N N . HIS A 1 84 ? -6.095 -18.840 17.353 1.00 89.12 84 HIS A N 1
ATOM 675 C CA . HIS A 1 84 ? -7.069 -19.213 18.380 1.00 89.12 84 HIS A CA 1
ATOM 676 C C . HIS A 1 84 ? -7.702 -20.571 18.060 1.00 89.12 84 HIS A C 1
ATOM 678 O O . HIS A 1 84 ? -7.523 -21.112 16.964 1.00 89.12 84 HIS A O 1
ATOM 684 N N . ILE A 1 85 ? -8.418 -21.128 19.036 1.00 92.88 85 ILE A N 1
ATOM 685 C CA . ILE A 1 85 ? -9.103 -22.417 18.923 1.00 92.88 85 ILE A CA 1
ATOM 686 C C . ILE A 1 85 ? -10.557 -22.241 19.354 1.00 92.88 85 ILE A C 1
ATOM 688 O O . ILE A 1 85 ? -10.812 -21.688 20.418 1.00 92.88 85 ILE A O 1
ATOM 692 N N . ASN A 1 86 ? -11.492 -22.760 18.566 1.00 93.31 86 ASN A N 1
ATOM 693 C CA . ASN A 1 86 ? -12.907 -22.832 18.913 1.00 93.31 86 ASN A CA 1
ATOM 694 C C . ASN A 1 86 ? -13.286 -24.279 19.218 1.00 93.31 86 ASN A C 1
ATOM 696 O O . ASN A 1 86 ? -12.925 -25.193 18.477 1.00 93.31 86 ASN A O 1
ATOM 700 N N . VAL A 1 87 ? -14.015 -24.496 20.310 1.00 93.31 87 VAL A N 1
ATOM 701 C CA . VAL A 1 87 ? -14.516 -25.813 20.713 1.00 93.31 87 VAL A CA 1
ATOM 702 C C . VAL A 1 87 ? -16.029 -25.736 20.845 1.00 93.31 87 VAL A C 1
ATOM 704 O O . VAL A 1 87 ? -16.543 -25.147 21.794 1.00 93.31 87 VAL A O 1
ATOM 707 N N . GLN A 1 88 ? -16.744 -26.362 19.916 1.00 92.50 88 GLN A N 1
ATOM 708 C CA . GLN A 1 88 ? -18.184 -26.542 20.014 1.00 92.50 88 GLN A CA 1
ATOM 709 C C . GLN A 1 88 ? -18.496 -27.783 20.856 1.00 92.50 88 GLN A C 1
ATOM 711 O O . GLN A 1 88 ? -18.052 -28.895 20.549 1.00 92.50 88 GLN A O 1
ATOM 716 N N . THR A 1 89 ? -19.248 -27.596 21.934 1.00 89.81 89 THR A N 1
ATOM 717 C CA . THR A 1 89 ? -19.675 -28.661 22.841 1.00 89.81 89 THR A CA 1
ATOM 718 C C . THR A 1 89 ? -20.821 -29.484 22.233 1.00 89.81 89 THR A C 1
ATOM 720 O O . THR A 1 89 ? -21.510 -29.019 21.322 1.00 89.81 89 THR A O 1
ATOM 723 N N . PRO A 1 90 ? -21.108 -30.689 22.765 1.00 85.62 90 PRO A N 1
ATOM 724 C CA . PRO A 1 90 ? -22.272 -31.474 22.348 1.00 85.62 90 PRO A CA 1
ATOM 725 C C . PRO A 1 90 ? -23.621 -30.757 22.525 1.00 85.62 90 PRO A C 1
ATOM 727 O O . PRO A 1 90 ? -24.585 -31.117 21.856 1.00 85.62 90 PRO A O 1
ATOM 730 N N . SER A 1 91 ? -23.709 -29.778 23.435 1.00 84.75 91 SER A N 1
ATOM 731 C CA . SER A 1 91 ? -24.900 -28.941 23.643 1.00 84.75 91 SER A CA 1
ATOM 732 C C . SER A 1 91 ? -25.028 -27.802 22.625 1.00 84.75 91 SER A C 1
ATOM 734 O O . SER A 1 91 ? -26.073 -27.160 22.577 1.00 84.75 91 SER A O 1
ATOM 736 N N . GLY A 1 92 ? -24.006 -27.576 21.794 1.00 83.12 92 GLY A N 1
ATOM 737 C CA . GLY A 1 92 ? -23.969 -26.525 20.777 1.00 83.12 92 GLY A CA 1
ATOM 738 C C . GLY A 1 92 ? -23.260 -25.240 21.212 1.00 83.12 92 GLY A C 1
ATOM 739 O O . GLY A 1 92 ? -23.099 -24.351 20.377 1.00 83.12 92 GLY A O 1
ATOM 740 N N . ASP A 1 93 ? -22.799 -25.150 22.464 1.00 85.81 93 ASP A N 1
ATOM 741 C CA . ASP A 1 93 ? -22.065 -23.987 22.978 1.00 85.81 93 ASP A CA 1
ATOM 742 C C . ASP A 1 93 ? -20.682 -23.898 22.325 1.00 85.81 93 ASP A C 1
ATOM 744 O O . ASP A 1 93 ? -19.987 -24.906 22.214 1.00 85.81 93 ASP A O 1
ATOM 748 N N . CYS A 1 94 ? -20.259 -22.704 21.912 1.00 88.69 94 CYS A N 1
ATOM 749 C CA . CYS A 1 94 ? -18.931 -22.478 21.342 1.00 88.69 94 CYS A CA 1
ATOM 750 C C . CYS A 1 94 ? -18.024 -21.808 22.377 1.00 88.69 94 CYS A C 1
ATOM 752 O O . CYS A 1 94 ? -18.341 -20.727 22.872 1.00 88.69 94 CYS A O 1
ATOM 754 N N . LEU A 1 95 ? -16.907 -22.454 22.701 1.00 91.94 95 LEU A N 1
ATOM 755 C CA . LEU A 1 95 ? -15.886 -21.942 23.611 1.00 91.94 95 LEU A CA 1
ATOM 756 C C . LEU A 1 95 ? -14.685 -21.450 22.800 1.00 91.94 95 LEU A C 1
ATOM 758 O O . LEU A 1 95 ? -14.127 -22.213 22.010 1.00 91.94 95 LEU A O 1
ATOM 762 N N . GLU A 1 96 ? -14.283 -20.199 23.013 1.00 92.31 96 GLU A N 1
ATOM 763 C CA . GLU A 1 96 ? -13.146 -19.560 22.340 1.00 92.31 96 GLU A CA 1
ATOM 764 C C . GLU A 1 96 ? -11.887 -19.654 23.224 1.00 92.31 96 GLU A C 1
ATOM 766 O O . GLU A 1 96 ? -11.923 -19.366 24.421 1.00 92.31 96 GLU A O 1
ATOM 771 N N . PHE A 1 97 ? -10.751 -20.030 22.637 1.00 94.12 97 PHE A N 1
ATOM 772 C CA . PHE A 1 97 ? -9.442 -20.131 23.292 1.00 94.12 97 PHE A CA 1
ATOM 773 C C . PHE A 1 97 ? -8.421 -19.278 22.517 1.00 94.12 97 PHE A C 1
ATOM 775 O O . PHE A 1 97 ? -7.743 -19.790 21.617 1.00 94.12 97 PHE A O 1
ATOM 782 N N . PRO A 1 98 ? -8.318 -17.970 22.821 1.00 90.88 98 PRO A N 1
ATOM 783 C CA . PRO A 1 98 ? -7.319 -17.080 22.236 1.00 90.88 98 PRO A CA 1
ATOM 784 C C . PRO A 1 98 ? -5.901 -17.570 22.543 1.00 90.88 98 PRO A C 1
ATOM 786 O O . PRO A 1 98 ? -5.597 -17.896 23.692 1.00 90.88 98 PRO A O 1
ATOM 789 N N . CYS A 1 99 ? -5.036 -17.620 21.528 1.00 87.56 99 CYS A N 1
ATOM 790 C CA . CYS A 1 99 ? -3.675 -18.133 21.658 1.00 87.56 99 CYS A CA 1
ATOM 791 C C . CYS A 1 99 ? -2.637 -17.084 21.248 1.00 87.56 99 CYS A C 1
ATOM 793 O O . CYS A 1 99 ? -1.899 -16.615 22.105 1.00 87.56 99 CYS A O 1
ATOM 795 N N . TYR A 1 100 ? -2.606 -16.724 19.964 1.00 85.94 100 TYR A N 1
ATOM 796 C CA . TYR A 1 100 ? -1.698 -15.761 19.330 1.00 85.94 100 TYR A CA 1
ATOM 797 C C . TYR A 1 100 ? -0.215 -15.975 19.668 1.00 85.94 100 TYR A C 1
ATOM 799 O O . TYR A 1 100 ? 0.506 -15.034 19.985 1.00 85.94 100 TYR A O 1
ATOM 807 N N . ARG A 1 101 ? 0.244 -17.234 19.632 1.00 84.69 101 ARG A N 1
ATOM 808 C CA . ARG A 1 101 ? 1.597 -17.624 20.064 1.00 84.69 101 ARG A CA 1
ATOM 809 C C . ARG A 1 101 ? 2.232 -18.667 19.154 1.00 84.69 101 ARG A C 1
ATOM 811 O O . ARG A 1 101 ? 1.542 -19.494 18.553 1.00 84.69 101 ARG A O 1
ATOM 818 N N . TRP A 1 102 ? 3.562 -18.644 19.116 1.00 83.94 102 TRP A N 1
ATOM 819 C CA . TRP A 1 102 ? 4.399 -19.605 18.402 1.00 83.94 102 TRP A CA 1
ATOM 820 C C . TRP A 1 102 ? 4.721 -20.830 19.268 1.00 83.94 102 TRP A C 1
ATOM 822 O O . TRP A 1 102 ? 5.190 -20.702 20.397 1.00 83.94 102 TRP A O 1
ATOM 832 N N . LEU A 1 103 ? 4.548 -22.031 18.714 1.00 83.88 103 LEU A N 1
ATOM 833 C CA . LEU A 1 103 ? 5.175 -23.257 19.207 1.00 83.88 103 LEU A CA 1
ATOM 834 C C . LEU A 1 103 ? 6.503 -23.462 18.469 1.00 83.88 103 LEU A C 1
ATOM 836 O O . LEU A 1 103 ? 6.525 -23.901 17.315 1.00 83.88 103 LEU A O 1
ATOM 840 N N . VAL A 1 104 ? 7.606 -23.110 19.130 1.00 78.06 104 VAL A N 1
ATOM 841 C CA . VAL A 1 104 ? 8.956 -23.133 18.545 1.00 78.06 104 VAL A CA 1
ATOM 842 C C . VAL A 1 104 ? 9.575 -24.525 18.620 1.00 78.06 104 VAL A C 1
ATOM 844 O O . VAL A 1 104 ? 9.794 -25.108 17.569 1.00 78.06 104 VAL A O 1
ATOM 847 N N . ASP A 1 105 ? 9.764 -25.093 19.810 1.00 78.25 105 ASP A N 1
ATOM 848 C CA . ASP A 1 105 ? 10.401 -26.407 20.001 1.00 78.25 105 ASP A CA 1
ATOM 849 C C . ASP A 1 105 ? 9.385 -27.549 20.182 1.00 78.25 105 ASP A C 1
ATOM 851 O O . ASP A 1 105 ? 8.170 -27.341 20.124 1.00 78.25 105 ASP A O 1
ATOM 855 N N . GLU A 1 106 ? 9.870 -28.773 20.428 1.00 80.94 106 GLU A N 1
ATOM 856 C CA . GLU A 1 106 ? 9.036 -29.875 20.925 1.00 80.94 106 GLU A CA 1
ATOM 857 C C . GLU A 1 106 ? 8.540 -29.574 22.344 1.00 80.94 106 GLU A C 1
ATOM 859 O O . GLU A 1 106 ? 9.115 -30.004 23.345 1.00 80.94 106 GLU A O 1
ATOM 864 N N . ASN A 1 107 ? 7.468 -28.794 22.432 1.00 80.81 107 ASN A N 1
ATOM 865 C CA . ASN A 1 107 ? 6.906 -28.333 23.686 1.00 80.81 107 ASN A CA 1
ATOM 866 C C . ASN A 1 107 ? 5.388 -28.531 23.747 1.00 80.81 107 ASN A C 1
ATOM 868 O O . ASN A 1 107 ? 4.716 -28.894 22.773 1.00 80.81 107 ASN A O 1
ATOM 872 N N . GLU A 1 108 ? 4.855 -28.319 24.947 1.00 87.25 108 GLU A N 1
ATOM 873 C CA . GLU A 1 108 ? 3.425 -28.280 25.199 1.00 87.25 108 GLU A CA 1
ATOM 874 C C . GLU A 1 108 ? 2.996 -26.900 25.686 1.00 87.25 108 GLU A C 1
ATOM 876 O O . GLU A 1 108 ? 3.700 -26.245 26.453 1.00 87.25 108 GLU A O 1
ATOM 881 N N . MET A 1 109 ? 1.816 -26.470 25.250 1.00 87.31 109 MET A N 1
ATOM 882 C CA . MET A 1 109 ? 1.216 -25.202 25.631 1.00 87.31 109 MET A CA 1
ATOM 883 C C . MET A 1 109 ? -0.195 -25.431 26.157 1.00 87.31 109 MET A C 1
ATOM 885 O O . MET A 1 109 ? -1.024 -26.079 25.519 1.00 87.31 109 MET A O 1
ATOM 889 N N . MET A 1 110 ? -0.463 -24.870 27.332 1.00 88.62 110 MET A N 1
ATOM 890 C CA . MET A 1 110 ? -1.757 -24.933 27.999 1.00 88.62 110 MET A CA 1
ATOM 891 C C . MET A 1 110 ? -2.497 -23.614 27.786 1.00 88.62 110 MET A C 1
ATOM 893 O O . MET A 1 110 ? -2.087 -22.585 28.315 1.00 88.62 110 MET A O 1
ATOM 897 N N . ILE A 1 111 ? -3.597 -23.651 27.041 1.00 90.31 111 ILE A N 1
ATOM 898 C CA . ILE A 1 111 ? -4.429 -22.487 26.726 1.00 90.31 111 ILE A CA 1
ATOM 899 C C . ILE A 1 111 ? -5.703 -22.575 27.561 1.00 90.31 111 ILE A C 1
ATOM 901 O O . ILE A 1 111 ? -6.350 -23.621 27.608 1.00 90.31 111 ILE A O 1
ATOM 905 N N . ARG A 1 112 ? -6.066 -21.494 28.249 1.00 90.81 112 ARG A N 1
ATOM 906 C CA . ARG A 1 112 ? -7.336 -21.402 28.985 1.00 90.81 112 ARG A CA 1
ATOM 907 C C . ARG A 1 112 ? -8.437 -20.853 28.085 1.00 90.81 112 ARG A C 1
ATOM 909 O O . ARG A 1 112 ? -8.155 -20.157 27.115 1.00 90.81 112 ARG A O 1
ATOM 916 N N . GLU A 1 113 ? -9.679 -21.177 28.429 1.00 91.12 113 GLU A N 1
ATOM 917 C CA . GLU A 1 113 ? -10.852 -20.543 27.821 1.00 91.12 113 GLU A CA 1
ATOM 918 C C . GLU A 1 113 ? -10.757 -19.016 27.975 1.00 91.12 113 GLU A C 1
ATOM 920 O O . GLU A 1 113 ? -10.208 -18.509 28.958 1.00 91.12 113 GLU A O 1
ATOM 925 N N . GLY A 1 114 ? -11.191 -18.297 26.941 1.00 88.75 114 GLY A N 1
ATOM 926 C CA . GLY A 1 114 ? -10.805 -16.916 26.693 1.00 88.75 114 GLY A CA 1
ATOM 927 C C . GLY A 1 114 ? -11.328 -15.882 27.679 1.00 88.75 114 GLY A C 1
ATOM 928 O O . GLY A 1 114 ? -10.789 -14.770 27.675 1.00 88.75 114 GLY A O 1
ATOM 929 N N . THR A 1 115 ? -12.296 -16.236 28.530 1.00 91.62 115 THR A N 1
ATOM 930 C CA . THR A 1 115 ? -12.811 -15.365 29.588 1.00 91.62 115 THR A CA 1
ATOM 931 C C . THR A 1 115 ? -11.683 -14.886 30.507 1.00 91.62 115 THR A C 1
ATOM 933 O O . THR A 1 115 ? -11.003 -15.673 31.175 1.00 91.62 115 THR A O 1
ATOM 936 N N . ALA A 1 116 ? -11.486 -13.573 30.565 1.00 94.88 116 ALA A N 1
ATOM 937 C CA . ALA A 1 116 ? -10.508 -12.921 31.405 1.00 94.88 116 ALA A CA 1
ATOM 938 C C . ALA A 1 116 ? -10.840 -13.111 32.891 1.00 94.88 116 ALA A C 1
ATOM 940 O O . ALA A 1 116 ? -11.994 -13.040 33.323 1.00 94.88 116 ALA A O 1
ATOM 941 N N . ARG A 1 117 ? -9.810 -13.364 33.703 1.00 93.81 117 ARG A N 1
ATOM 942 C CA . ARG A 1 117 ? -9.968 -13.610 35.144 1.00 93.81 117 ARG A CA 1
ATOM 943 C C . ARG A 1 117 ? -8.882 -12.918 35.953 1.00 93.81 117 ARG A C 1
ATOM 945 O O . ARG A 1 117 ? -7.753 -12.775 35.488 1.00 93.81 117 ARG A O 1
ATOM 952 N N . LEU A 1 118 ? -9.225 -12.561 37.186 1.00 95.94 118 LEU A N 1
ATOM 953 C CA . LEU A 1 118 ? -8.284 -12.080 38.199 1.00 95.94 118 LEU A CA 1
ATOM 954 C C . LEU A 1 118 ? -7.744 -13.257 39.032 1.00 95.94 118 LEU A C 1
ATOM 956 O O . LEU A 1 118 ? -8.485 -14.227 39.239 1.00 95.94 118 LEU A O 1
ATOM 960 N N . PRO A 1 119 ? -6.500 -13.200 39.542 1.00 94.62 119 PRO A N 1
ATOM 961 C CA . PRO A 1 119 ? -5.893 -14.307 40.291 1.00 94.62 119 PRO A CA 1
ATOM 962 C C . PRO A 1 119 ? -6.665 -14.674 41.572 1.00 94.62 119 PRO A C 1
ATOM 964 O O . PRO A 1 119 ? -6.754 -15.849 41.940 1.00 94.62 119 PRO A O 1
ATOM 967 N N . GLN A 1 120 ? -7.292 -13.694 42.228 1.00 92.44 120 GLN A N 1
ATOM 968 C CA . GLN A 1 120 ? -8.133 -13.898 43.414 1.00 92.44 120 GLN A CA 1
ATOM 969 C C . GLN A 1 120 ? -9.454 -14.626 43.124 1.00 92.44 120 GLN A C 1
ATOM 971 O O . GLN A 1 120 ? -10.053 -15.181 44.043 1.00 92.44 120 GLN A O 1
ATOM 976 N N . ASN A 1 121 ? -9.891 -14.656 41.861 1.00 91.31 121 ASN A N 1
ATOM 977 C CA . ASN A 1 121 ? -11.138 -15.299 41.438 1.00 91.31 121 ASN A CA 1
ATOM 978 C C . ASN A 1 121 ? -10.917 -16.725 40.910 1.00 91.31 121 ASN A C 1
ATOM 980 O O . ASN A 1 121 ? -11.873 -17.400 40.523 1.00 91.31 121 ASN A O 1
ATOM 984 N N . ASP A 1 122 ? -9.666 -17.185 40.863 1.00 89.19 122 ASP A N 1
ATOM 985 C CA . ASP A 1 122 ? -9.316 -18.512 40.377 1.00 89.19 122 ASP A CA 1
ATOM 986 C C . ASP A 1 122 ? -9.338 -19.574 41.480 1.00 89.19 122 ASP A C 1
ATOM 988 O O . ASP A 1 122 ? -9.072 -19.329 42.657 1.00 89.19 122 ASP A O 1
ATOM 992 N N . THR A 1 123 ? -9.623 -20.813 41.079 1.00 86.50 123 THR A N 1
ATOM 993 C CA . THR A 1 123 ? -9.469 -21.973 41.960 1.00 86.50 123 THR A CA 1
ATOM 994 C C . THR A 1 123 ? -7.987 -22.241 42.232 1.00 86.50 123 THR A C 1
ATOM 996 O O . THR A 1 123 ? -7.122 -21.888 41.429 1.00 86.50 123 THR A O 1
ATOM 999 N N . LYS A 1 124 ? -7.671 -22.958 43.320 1.00 84.81 124 LYS A N 1
ATOM 1000 C CA . LYS A 1 124 ? -6.278 -23.298 43.681 1.00 84.81 124 LYS A CA 1
ATOM 1001 C C . LYS A 1 124 ? -5.476 -23.930 42.534 1.00 84.81 124 LYS A C 1
ATOM 1003 O O . LYS A 1 124 ? -4.289 -23.664 42.401 1.00 84.81 124 LYS A O 1
ATOM 1008 N N . SER A 1 125 ? -6.102 -24.762 41.696 1.00 83.38 125 SER A N 1
ATOM 1009 C CA . SER A 1 125 ? -5.412 -25.373 40.551 1.00 83.38 125 SER A CA 1
ATOM 1010 C C . SER A 1 125 ? -5.057 -24.369 39.458 1.00 83.38 125 SER A C 1
ATOM 1012 O O . SER A 1 125 ? -4.000 -24.494 38.851 1.00 83.38 125 SER A O 1
ATOM 1014 N N . PHE A 1 126 ? -5.922 -23.386 39.204 1.00 87.94 126 PHE A N 1
ATOM 1015 C CA . PHE A 1 126 ? -5.652 -22.342 38.218 1.00 87.94 126 PHE A CA 1
ATOM 1016 C C . PHE A 1 126 ? -4.669 -21.292 38.740 1.00 87.94 126 PHE A C 1
ATOM 1018 O O . PHE A 1 126 ? -3.885 -20.767 37.956 1.00 87.94 126 PHE A O 1
ATOM 1025 N N . GLN A 1 127 ? -4.638 -21.054 40.053 1.00 88.56 127 GLN A N 1
ATOM 1026 C CA . GLN A 1 127 ? -3.594 -20.250 40.694 1.00 88.56 127 GLN A CA 1
ATOM 1027 C C . GLN A 1 127 ? -2.205 -20.884 40.518 1.00 88.56 127 GLN A C 1
ATOM 1029 O O . GLN A 1 127 ? -1.267 -20.197 40.124 1.00 88.56 127 GLN A O 1
ATOM 1034 N N . GLU A 1 128 ? -2.079 -22.201 40.722 1.00 87.44 128 GLU A N 1
ATOM 1035 C CA . GLU A 1 128 ? -0.815 -22.916 40.476 1.00 87.44 128 GLU A CA 1
ATOM 1036 C C . GLU A 1 128 ? -0.412 -22.868 38.995 1.00 87.44 128 GLU A C 1
ATOM 1038 O O . GLU A 1 128 ? 0.754 -22.676 38.661 1.00 87.44 128 GLU A O 1
ATOM 1043 N N . GLN A 1 129 ? -1.380 -22.990 38.081 1.00 86.50 129 GLN A N 1
ATOM 1044 C CA . GLN A 1 129 ? -1.108 -22.861 36.652 1.00 86.50 129 GLN A CA 1
ATOM 1045 C C . GLN A 1 129 ? -0.584 -21.465 36.289 1.00 86.50 129 GLN A C 1
ATOM 1047 O O . GLN A 1 129 ? 0.415 -21.376 35.580 1.00 86.50 129 GLN A O 1
ATOM 1052 N N . ARG A 1 130 ? -1.236 -20.393 36.764 1.00 92.38 130 ARG A N 1
ATOM 1053 C CA . ARG A 1 130 ? -0.773 -19.010 36.554 1.00 92.38 130 ARG A CA 1
ATOM 1054 C C . ARG A 1 130 ? 0.655 -18.833 37.041 1.00 92.38 130 ARG A C 1
ATOM 1056 O O . ARG A 1 130 ? 1.485 -18.295 36.321 1.00 92.38 130 ARG A O 1
ATOM 1063 N N . LYS A 1 131 ? 0.952 -19.345 38.235 1.00 92.25 131 LYS A N 1
ATOM 1064 C CA . LYS A 1 131 ? 2.297 -19.308 38.806 1.00 92.25 131 LYS A CA 1
ATOM 1065 C C . LYS A 1 131 ? 3.322 -19.978 37.883 1.00 92.25 131 LYS A C 1
ATOM 1067 O O . LYS A 1 131 ? 4.332 -19.362 37.571 1.00 92.25 131 LYS A O 1
ATOM 1072 N N . ASN A 1 132 ? 3.034 -21.181 37.384 1.00 90.38 132 ASN A N 1
ATOM 1073 C CA . ASN A 1 132 ? 3.922 -21.889 36.452 1.00 90.38 132 ASN A CA 1
ATOM 1074 C C . ASN A 1 132 ? 4.104 -21.144 35.118 1.00 90.38 132 ASN A C 1
ATOM 1076 O O . ASN A 1 132 ? 5.208 -21.109 34.576 1.00 90.38 132 ASN A O 1
ATOM 1080 N N . GLU A 1 133 ? 3.035 -20.542 34.584 1.00 91.06 133 GLU A N 1
ATOM 1081 C CA . GLU A 1 133 ? 3.096 -19.708 33.378 1.00 91.06 133 GLU A CA 1
ATOM 1082 C C . GLU A 1 133 ? 4.027 -18.507 33.588 1.00 91.06 133 GLU A C 1
ATOM 1084 O O . GLU A 1 133 ? 4.941 -18.291 32.791 1.00 91.06 133 GLU A O 1
ATOM 1089 N N . LEU A 1 134 ? 3.835 -17.765 34.681 1.00 95.06 134 LEU A N 1
ATOM 1090 C CA . LEU A 1 134 ? 4.642 -16.594 35.021 1.00 95.06 134 LEU A CA 1
ATOM 1091 C C . LEU A 1 134 ? 6.104 -16.964 35.293 1.00 95.06 134 LEU A C 1
ATOM 1093 O O . LEU A 1 134 ? 7.000 -16.315 34.762 1.00 95.06 134 LEU A O 1
ATOM 1097 N N . GLU A 1 135 ? 6.372 -18.047 36.028 1.00 95.19 135 GLU A N 1
ATOM 1098 C CA . GLU A 1 135 ? 7.734 -18.559 36.236 1.00 95.19 135 GLU A CA 1
ATOM 1099 C C . GLU A 1 135 ? 8.417 -18.936 34.912 1.00 95.19 135 GLU A C 1
ATOM 1101 O O . GLU A 1 135 ? 9.618 -18.714 34.743 1.00 95.19 135 GLU A O 1
ATOM 1106 N N . SER A 1 136 ? 7.671 -19.495 33.952 1.00 91.12 136 SER A N 1
ATOM 1107 C CA . SER A 1 136 ? 8.190 -19.777 32.612 1.00 91.12 136 SER A CA 1
ATOM 1108 C C . SER A 1 136 ? 8.494 -18.491 31.847 1.00 91.12 136 SER A C 1
ATOM 1110 O O . SER A 1 136 ? 9.565 -18.376 31.252 1.00 91.12 136 SER A O 1
ATOM 1112 N N . ARG A 1 137 ? 7.587 -17.506 31.869 1.00 92.69 137 ARG A N 1
ATOM 1113 C CA . ARG A 1 137 ? 7.795 -16.221 31.188 1.00 92.69 137 ARG A CA 1
ATOM 1114 C C . ARG A 1 137 ? 8.969 -15.445 31.777 1.00 92.69 137 ARG A C 1
ATOM 1116 O O . ARG A 1 137 ? 9.773 -14.920 31.021 1.00 92.69 137 ARG A O 1
ATOM 1123 N N . GLN A 1 138 ? 9.151 -15.452 33.095 1.00 96.38 138 GLN A N 1
ATOM 1124 C CA . GLN A 1 138 ? 10.277 -14.789 33.767 1.00 96.38 138 GLN A CA 1
ATOM 1125 C C . GLN A 1 138 ? 11.649 -15.382 33.412 1.00 96.38 138 GLN A C 1
ATOM 1127 O O . GLN A 1 138 ? 12.657 -14.687 33.549 1.00 96.38 138 GLN A O 1
ATOM 1132 N N . LYS A 1 139 ? 11.703 -16.646 32.964 1.00 94.50 139 LYS A N 1
ATOM 1133 C CA . LYS A 1 139 ? 12.926 -17.285 32.447 1.00 94.50 139 LYS A CA 1
ATOM 1134 C C . LYS A 1 139 ? 13.239 -16.883 31.006 1.00 94.50 139 LYS A C 1
ATOM 1136 O O . LYS A 1 139 ? 14.411 -16.831 30.656 1.00 94.50 139 LYS A O 1
ATOM 1141 N N . ILE A 1 140 ? 12.208 -16.625 30.200 1.00 92.06 140 ILE A N 1
ATOM 1142 C CA . ILE A 1 140 ? 12.331 -16.222 28.791 1.00 92.06 140 ILE A CA 1
ATOM 1143 C C . ILE A 1 140 ? 12.624 -14.718 28.708 1.00 92.06 140 ILE A C 1
ATOM 1145 O O . ILE A 1 140 ? 13.636 -14.303 28.157 1.00 92.06 140 ILE A O 1
ATOM 1149 N N . PHE A 1 141 ? 11.769 -13.903 29.322 1.00 96.19 141 PHE A N 1
ATOM 1150 C CA . PHE A 1 141 ? 11.857 -12.446 29.321 1.00 96.19 141 PHE A CA 1
ATOM 1151 C C . PHE A 1 141 ? 12.663 -11.983 30.528 1.00 96.19 141 PHE A C 1
ATOM 1153 O O . PHE A 1 141 ? 12.117 -11.756 31.612 1.00 96.19 141 PHE A O 1
ATOM 1160 N N . ARG A 1 142 ? 13.980 -11.881 30.363 1.00 97.44 142 ARG A N 1
ATOM 1161 C CA . ARG A 1 142 ? 14.908 -11.459 31.420 1.00 97.44 142 ARG A CA 1
ATOM 1162 C C . ARG A 1 142 ? 15.330 -10.011 31.201 1.00 97.44 142 ARG A C 1
ATOM 1164 O O . ARG A 1 142 ? 15.446 -9.561 30.068 1.00 97.44 142 ARG A O 1
ATOM 1171 N N . TRP A 1 143 ? 15.529 -9.291 32.298 1.00 97.88 143 TRP A N 1
ATOM 1172 C CA . TRP A 1 143 ? 16.022 -7.919 32.264 1.00 97.88 143 TRP A CA 1
ATOM 1173 C C . TRP A 1 143 ? 17.534 -7.892 32.051 1.00 97.88 143 TRP A C 1
ATOM 1175 O O . TRP A 1 143 ? 18.260 -8.604 32.745 1.00 97.88 143 TRP A O 1
ATOM 1185 N N . ASN A 1 144 ? 17.997 -7.001 31.184 1.00 95.69 144 ASN A N 1
ATOM 1186 C CA . ASN A 1 144 ? 19.400 -6.671 30.991 1.00 95.69 144 ASN A CA 1
ATOM 1187 C C . ASN A 1 144 ? 19.625 -5.168 31.145 1.00 95.69 144 ASN A C 1
ATOM 1189 O O . ASN A 1 144 ? 18.750 -4.344 30.876 1.00 95.69 144 ASN A O 1
ATOM 1193 N N . LYS A 1 145 ? 20.828 -4.812 31.584 1.00 93.88 145 LYS A N 1
ATOM 1194 C CA . LYS A 1 145 ? 21.286 -3.432 31.636 1.00 93.88 145 LYS A CA 1
ATOM 1195 C C . LYS A 1 145 ? 22.179 -3.176 30.429 1.00 93.88 145 LYS A C 1
ATOM 1197 O O . LYS A 1 145 ? 23.386 -3.377 30.511 1.00 93.88 145 LYS A O 1
ATOM 1202 N N . TRP A 1 146 ? 21.579 -2.710 29.334 1.00 89.88 146 TRP A N 1
ATOM 1203 C CA . TRP A 1 146 ? 22.298 -2.483 28.079 1.00 89.88 146 TRP A CA 1
ATOM 1204 C C . TRP A 1 146 ? 23.428 -1.449 28.206 1.00 89.88 146 TRP A C 1
ATOM 1206 O O . TRP A 1 146 ? 24.559 -1.716 27.814 1.00 89.88 146 TRP A O 1
ATOM 1216 N N . SER A 1 147 ? 23.148 -0.277 28.790 1.00 88.06 147 SER A N 1
ATOM 1217 C CA . SER A 1 147 ? 24.136 0.802 28.936 1.00 88.06 147 SER A CA 1
ATOM 1218 C C . SER A 1 147 ? 23.888 1.640 30.202 1.00 88.06 147 SER A C 1
ATOM 1220 O O . SER A 1 147 ? 22.739 1.773 30.639 1.00 88.06 147 SER A O 1
ATOM 1222 N N . PRO A 1 148 ? 24.927 2.207 30.854 1.00 87.06 148 PRO A N 1
ATOM 1223 C CA . PRO A 1 148 ? 24.745 3.095 31.999 1.00 87.06 148 PRO A CA 1
ATOM 1224 C C . PRO A 1 148 ? 23.816 4.280 31.689 1.00 87.06 148 PRO A C 1
ATOM 1226 O O . PRO A 1 148 ? 24.007 4.994 30.712 1.00 87.06 148 PRO A O 1
ATOM 1229 N N . GLY A 1 149 ? 22.832 4.514 32.562 1.00 83.81 149 GLY A N 1
ATOM 1230 C CA . GLY A 1 149 ? 21.868 5.615 32.436 1.00 83.81 149 GLY A CA 1
ATOM 1231 C C . GLY A 1 149 ? 20.540 5.221 31.792 1.00 83.81 149 GLY A C 1
ATOM 1232 O O . GLY A 1 149 ? 19.525 5.827 32.116 1.00 83.81 149 GLY A O 1
ATOM 1233 N N . PHE A 1 150 ? 20.522 4.180 30.958 1.00 93.69 150 PHE A N 1
ATOM 1234 C CA . PHE A 1 150 ? 19.306 3.683 30.312 1.00 93.69 150 PHE A CA 1
ATOM 1235 C C . PHE A 1 150 ? 18.416 2.896 31.293 1.00 93.69 150 PHE A C 1
ATOM 1237 O O . PHE A 1 150 ? 18.943 2.299 32.242 1.00 93.69 150 PHE A O 1
ATOM 1244 N N . PRO A 1 151 ? 17.084 2.858 31.077 1.00 96.25 151 PRO A N 1
ATOM 1245 C CA . PRO A 1 151 ? 16.213 1.843 31.671 1.00 96.25 151 PRO A CA 1
ATOM 1246 C C . PRO A 1 151 ? 16.697 0.422 31.351 1.00 96.25 151 PRO A C 1
ATOM 1248 O O . PRO A 1 151 ? 17.467 0.207 30.412 1.00 96.25 151 PRO A O 1
ATOM 1251 N N . MET A 1 152 ? 16.237 -0.556 32.128 1.00 97.50 152 MET A N 1
ATOM 1252 C CA . MET A 1 152 ? 16.474 -1.966 31.821 1.00 97.50 152 MET A CA 1
ATOM 1253 C C . MET A 1 152 ? 15.751 -2.339 30.518 1.00 97.50 152 MET A C 1
ATOM 1255 O O . MET A 1 152 ? 14.657 -1.847 30.250 1.00 97.50 152 MET A O 1
ATOM 1259 N N . SER A 1 153 ? 16.339 -3.236 29.735 1.00 96.31 153 SER A N 1
ATOM 1260 C CA . SER A 1 153 ? 15.789 -3.744 28.472 1.00 96.31 153 SER A CA 1
ATOM 1261 C C . SER A 1 153 ? 15.707 -5.270 28.489 1.00 96.31 153 SER A C 1
ATOM 1263 O O . SER A 1 153 ? 16.049 -5.901 29.495 1.00 96.31 153 SER A O 1
ATOM 1265 N N . ILE A 1 154 ? 15.285 -5.887 27.385 1.00 96.56 154 ILE A N 1
ATOM 1266 C CA . ILE A 1 154 ? 15.390 -7.344 27.243 1.00 96.56 154 ILE A CA 1
ATOM 1267 C C . ILE A 1 154 ? 16.859 -7.817 27.236 1.00 96.56 154 ILE A C 1
ATOM 1269 O O . ILE A 1 154 ? 17.748 -7.135 26.720 1.00 96.56 154 ILE A O 1
ATOM 1273 N N . ASP A 1 155 ? 17.103 -8.986 27.830 1.00 95.50 155 ASP A N 1
ATOM 1274 C CA . ASP A 1 155 ? 18.364 -9.743 27.816 1.00 95.50 155 ASP A CA 1
ATOM 1275 C C . ASP A 1 155 ? 18.473 -10.640 26.577 1.00 95.50 155 ASP A C 1
ATOM 1277 O O . ASP A 1 155 ? 18.455 -11.869 26.685 1.00 95.50 155 ASP A O 1
ATOM 1281 N N . ALA A 1 156 ? 18.483 -10.005 25.406 1.00 90.06 156 ALA A N 1
ATOM 1282 C CA . ALA A 1 156 ? 18.662 -10.646 24.109 1.00 90.06 156 ALA A CA 1
ATOM 1283 C C . ALA A 1 156 ? 19.046 -9.603 23.050 1.00 90.06 156 ALA A C 1
ATOM 1285 O O . ALA A 1 156 ? 18.530 -8.476 23.066 1.00 90.06 156 ALA A O 1
ATOM 1286 N N . ASP A 1 157 ? 19.901 -10.006 22.115 1.00 84.88 157 ASP A N 1
ATOM 1287 C CA . ASP A 1 157 ? 20.122 -9.278 20.866 1.00 84.88 157 ASP A CA 1
ATOM 1288 C C . ASP A 1 157 ? 18.983 -9.555 19.869 1.00 84.88 157 ASP A C 1
ATOM 1290 O O . ASP A 1 157 ? 18.164 -10.451 20.075 1.00 84.88 157 ASP A O 1
ATOM 1294 N N . VAL A 1 158 ? 18.905 -8.776 18.781 1.00 83.00 158 VAL A N 1
ATOM 1295 C CA . VAL A 1 158 ? 17.788 -8.848 17.815 1.00 83.00 158 VAL A CA 1
ATOM 1296 C C . VAL A 1 158 ? 17.589 -10.250 17.218 1.00 83.00 158 VAL A C 1
ATOM 1298 O O . VAL A 1 158 ? 16.449 -10.675 17.039 1.00 83.00 158 VAL A O 1
ATOM 1301 N N . ASP A 1 159 ? 18.678 -10.985 16.984 1.00 82.31 159 ASP A N 1
ATOM 1302 C CA . ASP A 1 159 ? 18.660 -12.345 16.423 1.00 82.31 159 ASP A CA 1
ATOM 1303 C C . ASP A 1 159 ? 18.419 -13.438 17.485 1.00 82.31 159 ASP A C 1
ATOM 1305 O O . ASP A 1 159 ? 18.204 -14.602 17.148 1.00 82.31 159 ASP A O 1
ATOM 1309 N N . GLU A 1 160 ? 18.438 -13.074 18.770 1.00 88.94 160 GLU A N 1
ATOM 1310 C CA . GLU A 1 160 ? 18.225 -13.973 19.914 1.00 88.94 160 GLU A CA 1
ATOM 1311 C C . GLU A 1 160 ? 16.849 -13.778 20.571 1.00 88.94 160 GLU A C 1
ATOM 1313 O O . GLU A 1 160 ? 16.536 -14.401 21.592 1.00 88.94 160 GLU A O 1
ATOM 1318 N N . LEU A 1 161 ? 16.021 -12.890 20.014 1.00 90.94 161 LEU A N 1
ATOM 1319 C CA . LEU A 1 161 ? 14.716 -12.574 20.571 1.00 90.94 161 LEU A CA 1
ATOM 1320 C C . LEU A 1 161 ? 13.809 -13.811 20.628 1.00 90.94 161 LEU A C 1
ATOM 1322 O O . LEU A 1 161 ? 13.796 -14.634 19.712 1.00 90.94 161 LEU A O 1
ATOM 1326 N N . PRO A 1 162 ? 12.965 -13.935 21.668 1.00 90.12 162 PRO A N 1
ATOM 1327 C CA . PRO A 1 162 ? 11.895 -14.916 21.652 1.00 90.12 162 PRO A CA 1
ATOM 1328 C C . PRO A 1 162 ? 10.981 -14.692 20.443 1.00 90.12 162 PRO A C 1
ATOM 1330 O O . PRO A 1 162 ? 10.539 -13.570 20.191 1.00 90.12 162 PRO A O 1
ATOM 1333 N N . LYS A 1 163 ? 10.592 -15.777 19.765 1.00 85.19 163 LYS A N 1
ATOM 1334 C CA . LYS A 1 163 ? 9.744 -15.721 18.559 1.00 85.19 163 LYS A CA 1
ATOM 1335 C C . LYS A 1 163 ? 8.423 -14.959 18.746 1.00 85.19 163 LYS A C 1
ATOM 1337 O O . LYS A 1 163 ? 7.834 -14.491 17.781 1.00 85.19 163 LYS A O 1
ATOM 1342 N N . GLU A 1 164 ? 7.943 -14.846 19.986 1.00 85.69 164 GLU A N 1
ATOM 1343 C CA . GLU A 1 164 ? 6.735 -14.093 20.354 1.00 85.69 164 GLU A CA 1
ATOM 1344 C C . GLU A 1 164 ? 6.862 -12.575 20.161 1.00 85.69 164 GLU A C 1
ATOM 1346 O O . GLU A 1 164 ? 5.840 -11.920 19.975 1.00 85.69 164 GLU A O 1
ATOM 1351 N N . VAL A 1 165 ? 8.079 -12.024 20.200 1.00 90.56 165 VAL A N 1
ATOM 1352 C CA . VAL A 1 165 ? 8.331 -10.574 20.104 1.00 90.56 165 VAL A CA 1
ATOM 1353 C C . VAL A 1 165 ? 9.152 -10.173 18.880 1.00 90.56 165 VAL A C 1
ATOM 1355 O O . VAL A 1 165 ? 9.275 -8.979 18.624 1.00 90.56 165 VAL A O 1
ATOM 1358 N N . GLU A 1 166 ? 9.686 -11.135 18.117 1.00 88.12 166 GLU A N 1
ATOM 1359 C CA . GLU A 1 166 ? 10.335 -10.895 16.820 1.00 88.12 166 GLU A CA 1
ATOM 1360 C C . GLU A 1 166 ? 9.404 -10.183 15.825 1.00 88.12 166 GLU A C 1
ATOM 1362 O O . GLU A 1 166 ? 8.184 -10.357 15.850 1.00 88.12 166 GLU A O 1
ATOM 1367 N N . PHE A 1 167 ? 9.998 -9.457 14.876 1.00 82.75 167 PHE A N 1
ATOM 1368 C CA . PHE A 1 167 ? 9.297 -9.055 13.660 1.00 82.75 167 PHE A CA 1
ATOM 1369 C C . PHE A 1 167 ? 8.808 -10.279 12.874 1.00 82.75 167 PHE A C 1
ATOM 1371 O O . PHE A 1 167 ? 9.492 -11.307 12.809 1.00 82.75 167 PHE A O 1
ATOM 1378 N N . ASP A 1 168 ? 7.644 -10.154 12.240 1.00 76.25 168 ASP A N 1
ATOM 1379 C CA . ASP A 1 168 ? 7.251 -11.100 11.197 1.00 76.25 168 ASP A CA 1
ATOM 1380 C C . ASP A 1 168 ? 8.124 -10.915 9.939 1.00 76.25 168 ASP A C 1
ATOM 1382 O O . ASP A 1 168 ? 8.850 -9.929 9.789 1.00 76.25 168 ASP A O 1
ATOM 1386 N N . GLU A 1 169 ? 8.117 -11.910 9.051 1.00 66.62 169 GLU A N 1
ATOM 1387 C CA . GLU A 1 169 ? 8.994 -11.926 7.868 1.00 66.62 169 GLU A CA 1
ATOM 1388 C C . GLU A 1 169 ? 8.708 -10.765 6.903 1.00 66.62 169 GLU A C 1
ATOM 1390 O O . GLU A 1 169 ? 9.615 -10.259 6.235 1.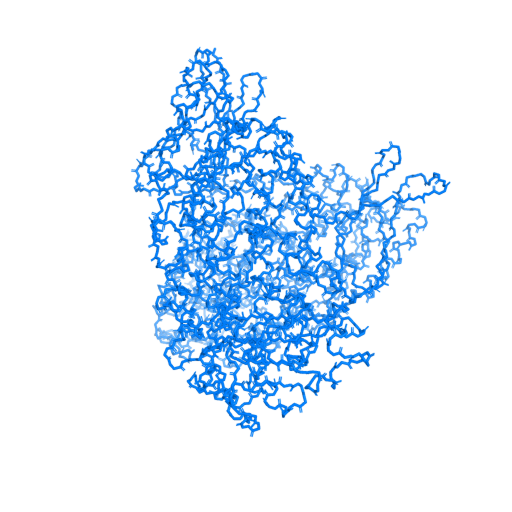00 66.62 169 GLU A O 1
ATOM 1395 N N . GLU A 1 170 ? 7.461 -10.295 6.870 1.00 63.84 170 GLU A N 1
ATOM 1396 C CA . GLU A 1 170 ? 7.052 -9.119 6.107 1.00 63.84 170 GLU A CA 1
ATOM 1397 C C . GLU A 1 170 ? 7.748 -7.858 6.633 1.00 63.84 170 GLU A C 1
ATOM 1399 O O . GLU A 1 170 ? 8.444 -7.174 5.876 1.00 63.84 170 GLU A O 1
ATOM 1404 N N . LYS A 1 171 ? 7.659 -7.611 7.946 1.00 67.62 171 LYS A N 1
ATOM 1405 C CA . LYS A 1 171 ? 8.283 -6.458 8.601 1.00 67.62 171 LYS A CA 1
ATOM 1406 C C . LYS A 1 171 ? 9.809 -6.496 8.548 1.00 67.62 171 LYS A C 1
ATOM 1408 O O . LYS A 1 171 ? 10.436 -5.458 8.331 1.00 67.62 171 LYS A O 1
ATOM 1413 N N . LYS A 1 172 ? 10.427 -7.681 8.660 1.00 68.25 172 LYS A N 1
ATOM 1414 C CA . LYS A 1 172 ? 11.882 -7.851 8.450 1.00 68.25 172 LYS A CA 1
ATOM 1415 C C . LYS A 1 172 ? 12.295 -7.407 7.045 1.00 68.25 172 LYS A C 1
ATOM 1417 O O . LYS A 1 172 ? 13.187 -6.574 6.894 1.00 68.25 172 LYS A O 1
ATOM 1422 N N . THR A 1 173 ? 11.598 -7.917 6.030 1.00 62.75 173 THR A N 1
ATOM 1423 C CA . THR A 1 173 ? 11.876 -7.616 4.620 1.00 62.75 173 THR A CA 1
ATOM 1424 C C . THR A 1 173 ? 11.699 -6.127 4.306 1.00 62.75 173 THR A C 1
ATOM 1426 O O . THR A 1 173 ? 12.452 -5.555 3.516 1.00 62.75 173 THR A O 1
ATOM 1429 N N . GLU A 1 174 ? 10.694 -5.477 4.891 1.00 61.16 174 GLU A N 1
ATOM 1430 C CA . GLU A 1 174 ? 10.442 -4.054 4.668 1.00 61.16 174 GLU A CA 1
ATOM 1431 C C . GLU A 1 174 ? 11.492 -3.154 5.333 1.00 61.16 174 GLU A C 1
ATOM 1433 O O . GLU A 1 174 ? 11.976 -2.216 4.692 1.00 61.16 174 GLU A O 1
ATOM 1438 N N . PHE A 1 175 ? 11.906 -3.466 6.564 1.00 62.16 175 PHE A N 1
ATOM 1439 C CA . PHE A 1 175 ? 12.944 -2.706 7.262 1.00 62.16 175 PHE A CA 1
ATOM 1440 C C . PHE A 1 175 ? 14.263 -2.680 6.470 1.00 62.16 175 PHE A C 1
ATOM 1442 O O . PHE A 1 175 ? 14.868 -1.620 6.303 1.00 62.16 175 PHE A O 1
ATOM 1449 N N . GLU A 1 176 ? 14.665 -3.820 5.900 1.00 59.72 176 GLU A N 1
ATOM 1450 C CA . GLU A 1 176 ? 15.846 -3.922 5.030 1.00 59.72 176 GLU A CA 1
ATOM 1451 C C . GLU A 1 176 ? 15.705 -3.091 3.745 1.00 59.72 176 GLU A C 1
ATOM 1453 O O . GLU A 1 176 ? 16.668 -2.476 3.279 1.00 59.72 176 GLU A O 1
ATOM 1458 N N . LYS A 1 177 ? 14.492 -3.012 3.188 1.00 60.44 177 LYS A N 1
ATOM 1459 C CA . LYS A 1 177 ? 14.211 -2.246 1.968 1.00 60.44 177 LYS A CA 1
ATOM 1460 C C . LYS A 1 177 ? 14.167 -0.743 2.216 1.00 60.44 177 LYS A C 1
ATOM 1462 O O . LYS A 1 177 ? 14.613 0.007 1.353 1.00 60.44 177 LYS A O 1
ATOM 1467 N N . ASN A 1 178 ? 13.663 -0.279 3.359 1.00 59.41 178 ASN A N 1
ATOM 1468 C CA . ASN A 1 178 ? 13.406 1.145 3.600 1.00 59.41 178 ASN A CA 1
ATOM 1469 C C . ASN A 1 178 ? 14.673 2.017 3.568 1.00 59.41 178 ASN A C 1
ATOM 1471 O O . ASN A 1 178 ? 14.615 3.133 3.058 1.00 59.41 178 ASN A O 1
ATOM 1475 N N . SER A 1 179 ? 15.834 1.513 4.004 1.00 53.41 179 SER A N 1
ATOM 1476 C CA . SER A 1 179 ? 17.103 2.252 3.860 1.00 53.41 179 SER A CA 1
ATOM 1477 C C . SER A 1 179 ? 17.530 2.426 2.398 1.00 53.41 179 SER A C 1
ATOM 1479 O O . SER A 1 179 ? 18.029 3.485 2.023 1.00 53.41 179 SER A O 1
ATOM 1481 N N . PHE A 1 180 ? 17.299 1.414 1.554 1.00 53.53 180 PHE A N 1
ATOM 1482 C CA . PHE A 1 180 ? 17.541 1.527 0.116 1.00 53.53 180 PHE A CA 1
ATOM 1483 C C . PHE A 1 180 ? 16.515 2.447 -0.548 1.00 53.53 180 PHE A C 1
ATOM 1485 O O . PHE A 1 180 ? 16.881 3.271 -1.384 1.00 53.53 180 PHE A O 1
ATOM 1492 N N . LYS A 1 181 ? 15.237 2.343 -0.153 1.00 61.91 181 LYS A N 1
ATOM 1493 C CA . LYS A 1 181 ? 14.189 3.214 -0.687 1.00 61.91 181 LYS A CA 1
ATOM 1494 C C . LYS A 1 181 ? 14.511 4.679 -0.433 1.00 61.91 181 LYS A C 1
ATOM 1496 O O . LYS A 1 181 ? 14.465 5.467 -1.366 1.00 61.91 181 LYS A O 1
ATOM 1501 N N . ALA A 1 182 ? 14.938 5.007 0.785 1.00 60.78 182 ALA A N 1
ATOM 1502 C CA . ALA A 1 182 ? 15.373 6.350 1.137 1.00 60.78 182 ALA A CA 1
ATOM 1503 C C . ALA A 1 182 ? 16.513 6.836 0.231 1.00 60.78 182 ALA A C 1
ATOM 1505 O O . ALA A 1 182 ? 16.482 7.963 -0.246 1.00 60.78 182 ALA A O 1
ATOM 1506 N N . ALA A 1 183 ? 17.508 5.985 -0.042 1.00 57.72 183 ALA A N 1
ATOM 1507 C CA . ALA A 1 183 ? 18.637 6.350 -0.893 1.00 57.72 183 ALA A CA 1
ATOM 1508 C C . ALA A 1 183 ? 18.214 6.661 -2.336 1.00 57.72 183 ALA A C 1
ATOM 1510 O O . ALA A 1 183 ? 18.714 7.625 -2.907 1.00 57.72 183 ALA A O 1
ATOM 1511 N N . VAL A 1 184 ? 17.285 5.886 -2.905 1.00 56.22 184 VAL A N 1
ATOM 1512 C CA . VAL A 1 184 ? 16.828 6.067 -4.293 1.00 56.22 184 VAL A CA 1
ATOM 1513 C C . VAL A 1 184 ? 15.775 7.163 -4.426 1.00 56.22 184 VAL A C 1
ATOM 1515 O O . VAL A 1 184 ? 15.876 7.983 -5.333 1.00 56.22 184 VAL A O 1
ATOM 1518 N N . GLU A 1 185 ? 14.777 7.201 -3.542 1.00 59.66 185 GLU A N 1
ATOM 1519 C CA . GLU A 1 185 ? 13.697 8.196 -3.595 1.00 59.66 185 GLU A CA 1
ATOM 1520 C C . GLU A 1 185 ? 14.198 9.605 -3.280 1.00 59.66 185 GLU A C 1
ATOM 1522 O O . GLU A 1 185 ? 13.707 10.571 -3.857 1.00 59.66 185 GLU A O 1
ATOM 1527 N N . LEU A 1 186 ? 15.207 9.723 -2.412 1.00 59.91 186 LEU A N 1
ATOM 1528 C CA . LEU A 1 186 ? 15.863 10.996 -2.112 1.00 59.91 186 LEU A CA 1
ATOM 1529 C C . LEU A 1 186 ? 17.117 11.232 -2.980 1.00 59.91 186 LEU A C 1
ATOM 1531 O O . LEU A 1 186 ? 17.784 12.251 -2.813 1.00 59.91 186 LEU A O 1
ATOM 1535 N N . GLY A 1 187 ? 17.471 10.284 -3.861 1.00 55.00 187 GLY A N 1
ATOM 1536 C CA . GLY A 1 187 ? 18.603 10.381 -4.791 1.00 55.00 187 GLY A CA 1
ATOM 1537 C C . GLY A 1 187 ? 19.965 10.653 -4.145 1.00 55.00 187 GLY A C 1
ATOM 1538 O O . GLY A 1 187 ? 20.804 11.382 -4.684 1.00 55.00 187 GLY A O 1
ATOM 1539 N N . LEU A 1 188 ? 20.183 10.087 -2.958 1.00 58.69 188 LEU A N 1
ATOM 1540 C CA . LEU A 1 188 ? 21.350 10.349 -2.111 1.00 58.69 188 LEU A CA 1
ATOM 1541 C C . LEU A 1 188 ? 22.637 9.703 -2.644 1.00 58.69 188 LEU A C 1
ATOM 1543 O O . LEU A 1 188 ? 23.730 10.065 -2.208 1.00 58.69 188 LEU A O 1
ATOM 1547 N N . ASP A 1 189 ? 22.527 8.760 -3.584 1.00 55.34 189 ASP A N 1
ATOM 1548 C CA . ASP A 1 189 ? 23.646 8.102 -4.270 1.00 55.34 189 ASP A CA 1
ATOM 1549 C C . ASP A 1 189 ? 24.367 9.019 -5.277 1.00 55.34 189 ASP A C 1
ATOM 1551 O O . ASP A 1 189 ? 25.465 8.692 -5.727 1.00 55.34 189 ASP A O 1
ATOM 1555 N N . ARG A 1 190 ? 23.783 10.180 -5.612 1.00 53.94 190 ARG A N 1
ATOM 1556 C CA . ARG A 1 190 ? 24.242 11.070 -6.699 1.00 53.94 190 ARG A CA 1
ATOM 1557 C C . ARG A 1 190 ? 24.712 12.447 -6.235 1.00 53.94 190 ARG A C 1
ATOM 1559 O O . ARG A 1 190 ? 24.933 13.329 -7.061 1.00 53.94 190 ARG A O 1
ATOM 1566 N N . ILE A 1 191 ? 24.863 12.652 -4.929 1.00 58.12 191 ILE A N 1
ATOM 1567 C CA . ILE A 1 191 ? 25.322 13.931 -4.375 1.00 58.12 191 ILE A CA 1
ATOM 1568 C C . ILE A 1 191 ? 26.826 14.102 -4.647 1.00 58.12 191 ILE A C 1
ATOM 1570 O O . ILE A 1 191 ? 27.664 13.407 -4.067 1.00 58.12 191 ILE A O 1
ATOM 1574 N N . GLU A 1 192 ? 27.172 15.047 -5.527 1.00 48.31 192 GLU A N 1
ATOM 1575 C CA . GLU A 1 192 ? 28.561 15.435 -5.811 1.00 48.31 192 GLU A CA 1
ATOM 1576 C C . GLU A 1 192 ? 29.235 16.061 -4.573 1.00 48.31 192 GLU A C 1
ATOM 1578 O O . GLU A 1 192 ? 28.580 16.700 -3.748 1.00 48.31 192 GLU A O 1
ATOM 1583 N N . GLY A 1 193 ? 30.556 15.896 -4.425 1.00 56.69 193 GLY A N 1
ATOM 1584 C CA . GLY A 1 193 ? 31.302 16.513 -3.316 1.00 56.69 193 GLY A CA 1
ATOM 1585 C C . GLY A 1 193 ? 30.906 15.969 -1.937 1.00 56.69 193 GLY A C 1
ATOM 1586 O O . GLY A 1 193 ? 30.753 16.726 -0.988 1.00 56.69 193 GLY A O 1
ATOM 1587 N N . TYR A 1 194 ? 30.722 14.652 -1.809 1.00 53.69 194 TYR A N 1
ATOM 1588 C CA . TYR A 1 194 ? 30.136 13.978 -0.635 1.00 53.69 194 TYR A CA 1
ATOM 1589 C C . TYR A 1 194 ? 30.693 14.406 0.745 1.00 53.69 194 TYR A C 1
ATOM 1591 O O . TYR A 1 194 ? 29.970 14.373 1.737 1.00 53.69 194 TYR A O 1
ATOM 1599 N N . PHE A 1 195 ? 31.958 14.835 0.833 1.00 58.56 195 PHE A N 1
ATOM 1600 C CA . PHE A 1 195 ? 32.605 15.284 2.081 1.00 58.56 195 PHE A CA 1
ATOM 1601 C C . PHE A 1 195 ? 32.649 16.812 2.267 1.00 58.56 195 PHE A C 1
ATOM 1603 O O . PHE A 1 195 ? 33.297 17.302 3.192 1.00 58.56 195 PHE A O 1
ATOM 1610 N N . GLU A 1 196 ? 32.004 17.576 1.391 1.00 78.94 196 GLU A N 1
ATOM 1611 C CA . GLU A 1 196 ? 32.073 19.035 1.359 1.00 78.94 196 GLU A CA 1
ATOM 1612 C C . GLU A 1 196 ? 30.912 19.681 2.133 1.00 78.94 196 GLU A C 1
ATOM 1614 O O . GLU A 1 196 ? 29.858 19.081 2.370 1.00 78.94 196 GLU A O 1
ATOM 1619 N N . SER A 1 197 ? 31.126 20.926 2.567 1.00 86.06 197 SER A N 1
ATOM 1620 C CA . SER A 1 197 ? 30.052 21.775 3.091 1.00 86.06 197 SER A CA 1
ATOM 1621 C C . SER A 1 197 ? 29.113 22.195 1.959 1.00 86.06 197 SER A C 1
ATOM 1623 O O . SER A 1 197 ? 29.515 22.256 0.800 1.00 86.06 197 SER A O 1
ATOM 1625 N N . TRP A 1 198 ? 27.883 22.553 2.310 1.00 88.00 198 TRP A N 1
ATOM 1626 C CA . TRP A 1 198 ? 26.984 23.267 1.405 1.00 88.00 198 TRP A CA 1
ATOM 1627 C C . TRP A 1 198 ? 27.524 24.670 1.107 1.00 88.00 198 TRP A C 1
ATOM 1629 O O . TRP A 1 198 ? 28.215 25.258 1.942 1.00 88.00 198 TRP A O 1
ATOM 1639 N N . ASN A 1 199 ? 27.254 25.192 -0.087 1.00 87.19 199 ASN A N 1
ATOM 1640 C CA . ASN A 1 199 ? 27.770 26.494 -0.514 1.00 87.19 199 ASN A CA 1
ATOM 1641 C C . ASN A 1 199 ? 26.964 27.656 0.081 1.00 87.19 199 ASN A C 1
ATOM 1643 O O . ASN A 1 199 ? 27.539 28.639 0.552 1.00 87.19 199 ASN A O 1
ATOM 1647 N N . ASP A 1 200 ? 25.640 27.523 0.083 1.00 89.44 200 ASP A N 1
ATOM 1648 C CA . ASP A 1 200 ? 24.672 28.466 0.634 1.00 89.44 200 ASP A CA 1
ATOM 1649 C C . ASP A 1 200 ? 23.343 27.742 0.943 1.00 89.44 200 ASP A C 1
ATOM 1651 O O . ASP A 1 200 ? 23.265 26.514 0.904 1.00 89.44 200 ASP A O 1
ATOM 1655 N N . ILE A 1 201 ? 22.299 28.497 1.303 1.00 89.75 201 ILE A N 1
ATOM 1656 C CA . ILE A 1 201 ? 20.976 27.936 1.615 1.00 89.75 201 ILE A CA 1
ATOM 1657 C C . ILE A 1 201 ? 20.295 27.343 0.369 1.00 89.75 201 ILE A C 1
ATOM 1659 O O . ILE A 1 201 ? 19.649 26.307 0.492 1.00 89.75 201 ILE A O 1
ATOM 1663 N N . ALA A 1 202 ? 20.461 27.952 -0.810 1.00 86.56 202 ALA A N 1
ATOM 1664 C CA . ALA A 1 202 ? 19.838 27.482 -2.049 1.00 86.56 202 ALA A CA 1
ATOM 1665 C C . ALA A 1 202 ? 20.453 26.154 -2.523 1.00 86.56 202 ALA A C 1
ATOM 1667 O O . ALA A 1 202 ? 19.774 25.319 -3.110 1.00 86.56 202 ALA A O 1
ATOM 1668 N N . ASP A 1 203 ? 21.722 25.899 -2.197 1.00 84.94 203 ASP A N 1
ATOM 1669 C CA . ASP A 1 203 ? 22.383 24.618 -2.469 1.00 84.94 203 ASP A CA 1
ATOM 1670 C C . ASP A 1 203 ? 21.650 23.428 -1.810 1.00 84.94 203 ASP A C 1
ATOM 1672 O O . ASP A 1 203 ? 21.589 22.347 -2.393 1.00 84.94 203 ASP A O 1
ATOM 1676 N N . PHE A 1 204 ? 21.003 23.616 -0.650 1.00 84.12 204 PHE A N 1
ATOM 1677 C CA . PHE A 1 204 ? 20.159 22.575 -0.039 1.00 84.12 204 PHE A CA 1
ATOM 1678 C C . PHE A 1 204 ? 18.882 22.285 -0.844 1.00 84.12 204 PHE A C 1
ATOM 1680 O O . PHE A 1 204 ? 18.380 21.162 -0.787 1.00 84.12 204 PHE A O 1
ATOM 1687 N N . GLU A 1 205 ? 18.352 23.262 -1.590 1.00 80.94 205 GLU A N 1
ATOM 1688 C CA . GLU A 1 205 ? 17.137 23.107 -2.411 1.00 80.94 205 GLU A CA 1
ATOM 1689 C C . GLU A 1 205 ? 17.367 22.120 -3.564 1.00 80.94 205 GLU A C 1
ATOM 1691 O O . GLU A 1 205 ? 16.451 21.402 -3.965 1.00 80.94 205 GLU A O 1
ATOM 1696 N N . THR A 1 206 ? 18.621 21.972 -4.010 1.00 74.88 206 THR A N 1
ATOM 1697 C CA . THR A 1 206 ? 18.999 21.039 -5.083 1.00 74.88 206 THR A CA 1
ATOM 1698 C C . THR A 1 206 ? 18.684 19.574 -4.766 1.00 74.88 206 THR A C 1
ATOM 1700 O O . THR A 1 206 ? 18.448 18.800 -5.697 1.00 74.88 206 THR A O 1
ATOM 1703 N N . ILE A 1 207 ? 18.626 19.202 -3.476 1.00 70.38 207 ILE A N 1
ATOM 1704 C CA . ILE A 1 207 ? 18.188 17.873 -3.012 1.00 70.38 207 ILE A CA 1
ATOM 1705 C C . ILE A 1 207 ? 16.712 17.638 -3.364 1.00 70.38 207 ILE A C 1
ATOM 1707 O O . ILE A 1 207 ? 16.311 16.512 -3.619 1.00 70.38 207 ILE A O 1
ATOM 1711 N N . TYR A 1 208 ? 15.883 18.676 -3.387 1.00 72.06 208 TYR A N 1
ATOM 1712 C CA . TYR A 1 208 ? 14.435 18.547 -3.559 1.00 72.06 208 TYR A CA 1
ATOM 1713 C C . TYR A 1 208 ? 14.025 18.714 -5.023 1.00 72.06 208 TYR A C 1
ATOM 1715 O O . TYR A 1 208 ? 13.229 17.922 -5.536 1.00 72.06 208 TYR A O 1
ATOM 1723 N N . ASP A 1 209 ? 14.647 19.666 -5.723 1.00 65.25 209 ASP A N 1
ATOM 1724 C CA . ASP A 1 209 ? 14.367 19.967 -7.132 1.00 65.25 209 ASP A CA 1
ATOM 1725 C C . ASP A 1 209 ? 14.709 18.805 -8.075 1.00 65.25 209 ASP A C 1
ATOM 1727 O O . ASP A 1 209 ? 13.996 18.556 -9.048 1.00 65.25 209 ASP A O 1
ATOM 1731 N N . HIS A 1 210 ? 15.780 18.056 -7.790 1.00 54.69 210 HIS A N 1
ATOM 1732 C CA . HIS A 1 210 ? 16.199 16.931 -8.634 1.00 54.69 210 HIS A CA 1
ATOM 1733 C C . HIS A 1 210 ? 15.291 15.699 -8.526 1.00 54.69 210 HIS A C 1
ATOM 1735 O O . HIS A 1 210 ? 15.259 14.894 -9.461 1.00 54.69 210 HIS A O 1
ATOM 1741 N N . TYR A 1 211 ? 14.564 15.534 -7.415 1.00 53.44 211 TYR A N 1
ATOM 1742 C CA . TYR A 1 211 ? 13.887 14.272 -7.083 1.00 53.44 211 TYR A CA 1
ATOM 1743 C C . TYR A 1 211 ? 12.376 14.403 -6.880 1.00 53.44 211 TYR A C 1
ATOM 1745 O O . TYR A 1 211 ? 11.706 13.403 -6.629 1.00 53.44 211 TYR A O 1
ATOM 1753 N N . ASN A 1 212 ? 11.817 15.604 -7.089 1.00 53.09 212 ASN A N 1
ATOM 1754 C CA . ASN A 1 212 ? 10.372 15.847 -7.110 1.00 53.09 212 ASN A CA 1
ATOM 1755 C C . ASN A 1 212 ? 9.676 15.357 -5.821 1.00 53.09 212 ASN A C 1
ATOM 1757 O O . ASN A 1 212 ? 8.583 14.785 -5.870 1.00 53.09 212 ASN A O 1
ATOM 1761 N N . ILE A 1 213 ? 10.333 15.558 -4.673 1.00 61.84 213 ILE A N 1
ATOM 1762 C CA . ILE A 1 213 ? 9.776 15.276 -3.346 1.00 61.84 213 ILE A CA 1
ATOM 1763 C C . ILE A 1 213 ? 8.670 16.307 -3.099 1.00 61.84 213 ILE A C 1
ATOM 1765 O O . ILE A 1 213 ? 8.956 17.457 -2.783 1.00 61.84 213 ILE A O 1
ATOM 1769 N N . LYS A 1 214 ? 7.411 15.901 -3.288 1.00 60.22 214 LYS A N 1
ATOM 1770 C CA . LYS A 1 214 ? 6.233 16.755 -3.089 1.00 60.22 214 LYS A CA 1
ATOM 1771 C C . LYS A 1 214 ? 5.581 16.432 -1.752 1.00 60.22 214 LYS A C 1
ATOM 1773 O O . LYS A 1 214 ? 4.818 15.474 -1.662 1.00 60.22 214 LYS A O 1
ATOM 1778 N N . ASP A 1 215 ? 5.879 17.235 -0.739 1.00 74.56 215 ASP A N 1
ATOM 1779 C CA . ASP A 1 215 ? 5.153 17.241 0.531 1.00 74.56 215 ASP A CA 1
ATOM 1780 C C . ASP A 1 215 ? 4.815 18.685 0.914 1.00 74.56 215 ASP A C 1
ATOM 1782 O O . ASP A 1 215 ? 5.690 19.546 1.004 1.00 74.56 215 ASP A O 1
ATOM 1786 N N . THR A 1 216 ? 3.528 18.960 1.126 1.00 74.81 216 THR A N 1
ATOM 1787 C CA . THR A 1 216 ? 3.033 20.326 1.339 1.00 74.81 216 THR A CA 1
ATOM 1788 C C . THR A 1 216 ? 3.569 20.955 2.627 1.00 74.81 216 THR A C 1
ATOM 1790 O O . THR A 1 216 ? 3.791 22.168 2.665 1.00 74.81 216 THR A O 1
ATOM 1793 N N . LEU A 1 217 ? 3.780 20.168 3.688 1.00 83.12 217 LEU A N 1
ATOM 1794 C CA . LEU A 1 217 ? 4.299 20.691 4.949 1.00 83.12 217 LEU A CA 1
ATOM 1795 C C . LEU A 1 217 ? 5.803 20.947 4.847 1.00 83.12 217 LEU A C 1
ATOM 1797 O O . LEU A 1 217 ? 6.255 22.014 5.263 1.00 83.12 217 LEU A O 1
ATOM 1801 N N . LEU A 1 218 ? 6.562 20.029 4.247 1.00 86.00 218 LEU A N 1
ATOM 1802 C CA . LEU A 1 218 ? 7.992 20.222 4.011 1.00 86.00 218 LEU A CA 1
ATOM 1803 C C . LEU A 1 218 ? 8.259 21.466 3.153 1.00 86.00 218 LEU A C 1
ATOM 1805 O O . LEU A 1 218 ? 9.074 22.303 3.536 1.00 86.00 218 LEU A O 1
ATOM 1809 N N . GLU A 1 219 ? 7.532 21.641 2.046 1.00 87.06 219 GLU A N 1
ATOM 1810 C CA . GLU A 1 219 ? 7.635 22.835 1.195 1.00 87.06 219 GLU A CA 1
ATOM 1811 C C . GLU A 1 219 ? 7.353 24.116 1.993 1.00 87.06 219 GLU A C 1
ATOM 1813 O O . GLU A 1 219 ? 8.057 25.121 1.864 1.00 87.06 219 GLU A O 1
ATOM 1818 N N . LYS A 1 220 ? 6.351 24.077 2.878 1.00 88.44 220 LYS A N 1
ATOM 1819 C CA . LYS A 1 220 ? 6.025 25.203 3.755 1.00 88.44 220 LYS A CA 1
ATOM 1820 C C . LYS A 1 220 ? 7.148 25.499 4.750 1.00 88.44 220 LYS A C 1
ATOM 1822 O O . LYS A 1 220 ? 7.468 26.668 4.966 1.00 88.44 220 LYS A O 1
ATOM 1827 N N . VAL A 1 221 ? 7.766 24.470 5.331 1.00 91.81 221 VAL A N 1
ATOM 1828 C CA . VAL A 1 221 ? 8.935 24.618 6.209 1.00 91.81 221 VAL A CA 1
ATOM 1829 C C . VAL A 1 221 ? 10.108 25.212 5.431 1.00 91.81 221 VAL A C 1
ATOM 1831 O O . VAL A 1 221 ? 10.695 26.183 5.897 1.00 91.81 221 VAL A O 1
ATOM 1834 N N . MET A 1 222 ? 10.411 24.720 4.228 1.00 90.56 222 MET A N 1
ATOM 1835 C CA . MET A 1 222 ? 11.476 25.262 3.371 1.00 90.56 222 MET A CA 1
ATOM 1836 C C . MET A 1 222 ? 11.274 26.750 3.056 1.00 90.56 222 MET A C 1
ATOM 1838 O O . MET A 1 222 ? 12.231 27.519 3.059 1.00 90.56 222 MET A O 1
ATOM 1842 N N . GLN A 1 223 ? 10.029 27.183 2.845 1.00 90.19 223 GLN A N 1
ATOM 1843 C CA . GLN A 1 223 ? 9.708 28.588 2.575 1.00 90.19 223 GLN A CA 1
ATOM 1844 C C . GLN A 1 223 ? 9.807 29.478 3.821 1.00 90.19 223 GLN A C 1
ATOM 1846 O O . GLN A 1 223 ? 10.250 30.625 3.739 1.00 90.19 223 GLN A O 1
ATOM 1851 N N . ASP A 1 224 ? 9.376 28.970 4.978 1.00 94.69 224 ASP A N 1
ATOM 1852 C CA . ASP A 1 224 ? 9.118 29.799 6.156 1.00 94.69 224 ASP A CA 1
ATOM 1853 C C . ASP A 1 224 ? 10.079 29.560 7.331 1.00 94.69 224 ASP A C 1
ATOM 1855 O O . ASP A 1 224 ? 9.972 30.273 8.326 1.00 94.69 224 ASP A O 1
ATOM 1859 N N . TRP A 1 225 ? 11.033 28.624 7.253 1.00 93.50 225 TRP A N 1
ATOM 1860 C CA . TRP A 1 225 ? 11.893 28.225 8.386 1.00 93.50 225 TRP A CA 1
ATOM 1861 C C . TRP A 1 225 ? 12.623 29.387 9.079 1.00 93.50 225 TRP A C 1
ATOM 1863 O O . TRP A 1 225 ? 12.830 29.350 10.292 1.00 93.50 225 TRP A O 1
ATOM 1873 N N . ASN A 1 226 ? 13.013 30.428 8.333 1.00 92.81 226 ASN A N 1
ATOM 1874 C CA . ASN A 1 226 ? 13.711 31.585 8.898 1.00 92.81 226 ASN A CA 1
ATOM 1875 C C . ASN A 1 226 ? 12.753 32.634 9.503 1.00 92.81 226 ASN A C 1
ATOM 1877 O O . ASN A 1 226 ? 13.198 33.582 10.151 1.00 92.81 226 ASN A O 1
ATOM 1881 N N . LYS A 1 227 ? 11.432 32.486 9.358 1.00 97.12 227 LYS A N 1
ATOM 1882 C CA . LYS A 1 227 ? 10.457 33.380 9.998 1.00 97.12 227 LYS A CA 1
ATOM 1883 C C . LYS A 1 227 ? 10.343 33.064 11.488 1.00 97.12 227 LYS A C 1
ATOM 1885 O O . LYS A 1 227 ? 10.212 31.911 11.891 1.00 97.12 227 LYS A O 1
ATOM 1890 N N . ASP A 1 228 ? 10.338 34.107 12.310 1.00 97.75 228 ASP A N 1
ATOM 1891 C CA . ASP A 1 228 ? 10.211 33.985 13.768 1.00 97.75 228 ASP A CA 1
ATOM 1892 C C . ASP A 1 228 ? 8.879 33.346 14.194 1.00 97.75 228 ASP A C 1
ATOM 1894 O O . ASP A 1 228 ? 8.854 32.561 15.140 1.00 97.75 228 ASP A O 1
ATOM 1898 N N . GLU A 1 229 ? 7.803 33.603 13.445 1.00 95.94 229 GLU A N 1
ATOM 1899 C CA . GLU A 1 229 ? 6.503 32.948 13.631 1.00 95.94 229 GLU A CA 1
ATOM 1900 C C . GLU A 1 229 ? 6.602 31.428 13.440 1.00 95.94 229 GLU A C 1
ATOM 1902 O O . GLU A 1 229 ? 6.144 30.672 14.292 1.00 95.94 229 GLU A O 1
ATOM 1907 N N . MET A 1 230 ? 7.238 30.965 12.356 1.00 96.81 230 MET A N 1
ATOM 1908 C CA . MET A 1 230 ? 7.406 29.533 12.082 1.00 96.81 230 MET A CA 1
ATOM 1909 C C . MET A 1 230 ? 8.300 28.868 13.134 1.00 96.81 230 MET A C 1
ATOM 1911 O O . MET A 1 230 ? 8.019 27.759 13.588 1.00 96.81 230 MET A O 1
ATOM 1915 N N . PHE A 1 231 ? 9.359 29.553 13.571 1.00 98.00 231 PHE A N 1
ATOM 1916 C CA . PHE A 1 231 ? 10.215 29.081 14.658 1.00 98.00 231 PHE A CA 1
ATOM 1917 C C . PHE A 1 231 ? 9.434 28.911 15.972 1.00 98.00 231 PHE A C 1
ATOM 1919 O O . PHE A 1 231 ? 9.571 27.890 16.644 1.00 98.00 231 PHE A O 1
ATOM 1926 N N . GLY A 1 232 ? 8.587 29.879 16.333 1.00 97.50 232 GLY A N 1
ATOM 1927 C CA . GLY A 1 232 ? 7.751 29.797 17.529 1.00 97.50 232 GLY A CA 1
ATOM 1928 C C . GLY A 1 232 ? 6.612 28.779 17.420 1.00 97.50 232 GLY A C 1
ATOM 1929 O O . GLY A 1 232 ? 6.353 28.050 18.378 1.00 97.50 232 GLY A O 1
ATOM 1930 N N . TYR A 1 233 ? 5.982 28.663 16.247 1.00 97.50 233 TYR A N 1
ATOM 1931 C CA . TYR A 1 233 ? 4.925 27.687 15.953 1.00 97.50 233 TYR A CA 1
ATOM 1932 C C . TYR A 1 233 ? 5.388 26.243 16.182 1.00 97.50 233 TYR A C 1
ATOM 1934 O O . TYR A 1 233 ? 4.649 25.419 16.725 1.00 97.50 233 TYR A O 1
ATOM 1942 N N . GLN A 1 234 ? 6.641 25.940 15.840 1.00 97.31 234 GLN A N 1
ATOM 1943 C CA . GLN A 1 234 ? 7.214 24.607 16.018 1.00 97.31 234 GLN A CA 1
ATOM 1944 C C . GLN A 1 234 ? 7.262 24.148 17.481 1.00 97.31 234 GLN A C 1
ATOM 1946 O O . GLN A 1 234 ? 7.145 22.952 17.739 1.00 97.31 234 GLN A O 1
ATOM 1951 N N . PHE A 1 235 ? 7.361 25.055 18.455 1.00 97.94 235 PHE A N 1
ATOM 1952 C CA . PHE A 1 235 ? 7.296 24.669 19.870 1.00 97.94 235 PHE A CA 1
ATOM 1953 C C . PHE A 1 235 ? 5.924 24.135 20.295 1.00 97.94 235 PHE A C 1
ATOM 1955 O O . PHE A 1 235 ? 5.823 23.487 21.336 1.00 97.94 235 PHE A O 1
ATOM 1962 N N . LEU A 1 236 ? 4.881 24.408 19.510 1.00 97.56 236 LEU A N 1
ATOM 1963 C CA . LEU A 1 236 ? 3.522 23.941 19.756 1.00 97.56 236 LEU A CA 1
ATOM 1964 C C . LEU A 1 236 ? 3.155 22.747 18.866 1.00 97.56 236 LEU A C 1
ATOM 1966 O O . LEU A 1 236 ? 2.462 21.847 19.322 1.00 97.56 236 LEU A O 1
ATOM 1970 N N . ASN A 1 237 ? 3.609 22.721 17.611 1.00 96.56 237 ASN A N 1
ATOM 1971 C CA . ASN A 1 237 ? 3.026 21.825 16.602 1.00 96.56 237 ASN A CA 1
ATOM 1972 C C . ASN A 1 237 ? 4.056 21.045 15.761 1.00 96.56 237 ASN A C 1
ATOM 1974 O O . ASN A 1 237 ? 3.680 20.446 14.756 1.00 96.56 237 ASN A O 1
ATOM 1978 N N . SER A 1 238 ? 5.342 21.059 16.134 1.00 94.69 238 SER A N 1
ATOM 1979 C CA . SER A 1 238 ? 6.363 20.205 15.496 1.00 94.69 238 SER A CA 1
ATOM 1980 C C . SER A 1 238 ? 6.505 18.842 16.183 1.00 94.69 238 SER A C 1
ATOM 1982 O O . SER A 1 238 ? 5.737 18.515 17.082 1.00 94.69 238 SER A O 1
ATOM 1984 N N . CYS A 1 239 ? 7.534 18.074 15.810 1.00 89.56 239 CYS A N 1
ATOM 1985 C CA . CYS A 1 239 ? 7.884 16.782 16.412 1.00 89.56 239 CYS A CA 1
ATOM 1986 C C . CYS A 1 239 ? 8.310 16.842 17.883 1.00 89.56 239 CYS A C 1
ATOM 1988 O O . CYS A 1 239 ? 8.359 15.801 18.535 1.00 89.56 239 CYS A O 1
ATOM 1990 N N . ASN A 1 240 ? 8.642 18.023 18.421 1.00 97.19 240 ASN A N 1
ATOM 1991 C CA . ASN A 1 240 ? 9.031 18.168 19.828 1.00 97.19 240 ASN A CA 1
ATOM 1992 C C . ASN A 1 240 ? 8.230 19.243 20.581 1.00 97.19 240 ASN A C 1
ATOM 1994 O O . ASN A 1 240 ? 8.801 20.177 21.152 1.00 97.19 240 ASN A O 1
ATOM 1998 N N . PRO A 1 241 ? 6.896 19.121 20.654 1.00 96.62 241 PRO A N 1
ATOM 1999 C CA . PRO A 1 241 ? 6.032 20.176 21.165 1.00 96.62 241 PRO A CA 1
ATOM 2000 C C . PRO A 1 241 ? 5.946 20.176 22.703 1.00 96.62 241 PRO A C 1
ATOM 2002 O O . PRO A 1 241 ? 4.930 20.556 23.280 1.00 96.62 241 PRO A O 1
ATOM 2005 N N . VAL A 1 242 ? 6.984 19.701 23.400 1.00 95.56 242 VAL A N 1
ATOM 2006 C CA . VAL A 1 242 ? 6.956 19.403 24.848 1.00 95.56 242 VAL A CA 1
ATOM 2007 C C . VAL A 1 242 ? 7.907 20.273 25.676 1.00 95.56 242 VAL A C 1
ATOM 2009 O O . VAL A 1 242 ? 7.904 20.200 26.903 1.00 95.56 242 VAL A O 1
ATOM 2012 N N . MET A 1 243 ? 8.717 21.119 25.031 1.00 95.69 243 MET A N 1
ATOM 2013 C CA . MET A 1 243 ? 9.741 21.918 25.721 1.00 95.69 243 MET A CA 1
ATOM 2014 C C . MET A 1 243 ? 9.235 23.255 26.262 1.00 95.69 243 MET A C 1
ATOM 2016 O O . MET A 1 243 ? 9.701 23.718 27.309 1.00 95.69 243 MET A O 1
ATOM 2020 N N . ILE A 1 244 ? 8.288 23.877 25.560 1.00 97.50 244 ILE A N 1
ATOM 2021 C CA . ILE A 1 244 ? 7.749 25.189 25.911 1.00 97.50 244 ILE A CA 1
ATOM 2022 C C . ILE A 1 244 ? 6.880 25.118 27.172 1.00 97.50 244 ILE A C 1
ATOM 2024 O O . ILE A 1 244 ? 6.079 24.194 27.355 1.00 97.50 244 ILE A O 1
ATOM 2028 N N . ARG A 1 245 ? 7.042 26.114 28.047 1.00 97.69 245 ARG A N 1
ATOM 2029 C CA . ARG A 1 245 ? 6.238 26.306 29.260 1.00 97.69 245 ARG A CA 1
ATOM 2030 C C . ARG A 1 245 ? 5.972 27.784 29.525 1.00 97.69 245 ARG A C 1
ATOM 2032 O O . ARG A 1 245 ? 6.767 28.640 29.133 1.00 97.69 245 ARG A O 1
ATOM 2039 N N . LYS A 1 246 ? 4.885 28.085 30.232 1.00 97.88 246 LYS A N 1
ATOM 2040 C CA . LYS A 1 246 ? 4.544 29.443 30.679 1.00 97.88 246 LYS A CA 1
ATOM 2041 C C . LYS A 1 246 ? 5.583 29.952 31.687 1.00 97.88 246 LYS A C 1
ATOM 2043 O O . LYS A 1 246 ? 5.989 29.225 32.594 1.00 97.88 246 LYS A O 1
ATOM 2048 N N . CYS A 1 247 ? 6.027 31.198 31.534 1.00 97.75 247 CYS A N 1
ATOM 2049 C CA . CYS A 1 247 ? 7.050 31.815 32.374 1.00 97.75 247 CYS A CA 1
ATOM 2050 C C . CYS A 1 247 ? 6.454 32.992 33.154 1.00 97.75 247 CYS A C 1
ATOM 2052 O O . CYS A 1 247 ? 6.091 34.006 32.573 1.00 97.75 247 CYS A O 1
ATOM 2054 N N . MET A 1 248 ? 6.386 32.865 34.482 1.00 96.25 248 MET A N 1
ATOM 2055 C CA . MET A 1 248 ? 5.922 33.947 35.371 1.00 96.25 248 MET A CA 1
ATOM 2056 C C . MET A 1 248 ? 7.083 34.718 36.018 1.00 96.25 248 MET A C 1
ATOM 2058 O O . MET A 1 248 ? 6.892 35.789 36.593 1.00 96.25 248 MET A O 1
ATOM 2062 N N . LYS A 1 249 ? 8.297 34.158 35.959 1.00 96.50 249 LYS A N 1
ATOM 2063 C CA . LYS A 1 249 ? 9.533 34.745 36.482 1.00 96.50 249 LYS A CA 1
ATOM 2064 C C . LYS A 1 249 ? 10.722 34.220 35.679 1.00 96.50 249 LYS A C 1
ATOM 2066 O O . LYS A 1 249 ? 10.857 33.009 35.511 1.00 96.50 249 LYS A O 1
ATOM 2071 N N . LEU A 1 250 ? 11.595 35.124 35.236 1.00 97.31 250 LEU A N 1
ATOM 2072 C CA . LEU A 1 250 ? 12.820 34.752 34.529 1.00 97.31 250 LEU A CA 1
ATOM 2073 C C . LEU A 1 250 ? 13.820 34.039 35.458 1.00 97.31 250 LEU A C 1
ATOM 2075 O O . LEU A 1 250 ? 13.970 34.451 36.613 1.00 97.31 250 LEU A O 1
ATOM 2079 N N . PRO A 1 251 ? 14.530 33.003 34.975 1.00 96.69 251 PRO A N 1
ATOM 2080 C CA . PRO A 1 251 ? 15.640 32.399 35.708 1.00 96.69 251 PRO A CA 1
ATOM 2081 C C . PRO A 1 251 ? 16.810 33.379 35.881 1.00 96.69 251 PRO A C 1
ATOM 2083 O O . PRO A 1 251 ? 17.188 34.054 34.927 1.00 96.69 251 PRO A O 1
ATOM 2086 N N . ASP A 1 252 ? 17.470 33.382 37.044 1.00 95.69 252 ASP A N 1
ATOM 2087 C CA . ASP A 1 252 ? 18.628 34.263 37.313 1.00 95.69 252 ASP A CA 1
ATOM 2088 C C . ASP A 1 252 ? 19.797 34.028 36.332 1.00 95.69 252 ASP A C 1
ATOM 2090 O O . ASP A 1 252 ? 20.571 34.932 36.020 1.00 95.69 252 ASP A O 1
ATOM 2094 N N . LYS A 1 253 ? 19.899 32.803 35.800 1.00 96.81 253 LYS A N 1
ATOM 2095 C CA . LYS A 1 253 ? 20.856 32.403 34.756 1.00 96.81 253 LYS A CA 1
ATOM 2096 C C . LYS A 1 253 ? 20.564 32.999 33.371 1.00 96.81 253 LYS A C 1
ATOM 2098 O O . LYS A 1 253 ? 21.381 32.842 32.464 1.00 96.81 253 LYS A O 1
ATOM 2103 N N . PHE A 1 254 ? 19.428 33.674 33.204 1.00 97.56 254 PHE A N 1
ATOM 2104 C CA . PHE A 1 254 ? 19.007 34.298 31.956 1.00 97.56 254 PHE A CA 1
ATOM 2105 C C . PHE A 1 254 ? 18.614 35.768 32.188 1.00 97.56 254 PHE A C 1
ATOM 2107 O O . PHE A 1 254 ? 17.428 36.095 32.264 1.00 97.56 254 PHE A O 1
ATOM 2114 N N . PRO A 1 255 ? 19.607 36.670 32.329 1.00 96.44 255 PRO A N 1
ATOM 2115 C CA . PRO A 1 255 ? 19.404 38.058 32.751 1.00 96.44 255 PRO A CA 1
ATOM 2116 C C . PRO A 1 255 ? 18.861 38.957 31.621 1.00 96.44 255 PRO A C 1
ATOM 2118 O O . PRO A 1 255 ? 19.451 39.985 31.288 1.00 96.44 255 PRO A O 1
ATOM 2121 N N . VAL A 1 256 ? 17.735 38.572 31.014 1.00 97.44 256 VAL A N 1
ATOM 2122 C CA . VAL A 1 256 ? 17.008 39.394 30.037 1.00 97.44 256 VAL A CA 1
ATOM 2123 C C . VAL A 1 256 ? 16.383 40.586 30.759 1.00 97.44 256 VAL A C 1
ATOM 2125 O O . VAL A 1 256 ? 15.706 40.434 31.775 1.00 97.44 256 VAL A O 1
ATOM 2128 N N . THR A 1 257 ? 16.597 41.788 30.228 1.00 97.38 257 THR A N 1
ATOM 2129 C CA . THR A 1 257 ? 16.030 43.027 30.778 1.00 97.38 257 THR A CA 1
ATOM 2130 C C . THR A 1 257 ? 14.914 43.558 29.886 1.00 97.38 257 THR A C 1
ATOM 2132 O O . THR A 1 257 ? 14.858 43.240 28.699 1.00 97.38 257 THR A O 1
ATOM 2135 N N . HIS A 1 258 ? 14.045 44.414 30.432 1.00 97.56 258 HIS A N 1
ATOM 2136 C CA . HIS A 1 258 ? 13.009 45.072 29.631 1.00 97.56 258 HIS A CA 1
ATOM 2137 C C . HIS A 1 258 ? 13.601 45.834 28.434 1.00 97.56 258 HIS A C 1
ATOM 2139 O O . HIS A 1 258 ? 13.099 45.690 27.325 1.00 97.56 258 HIS A O 1
ATOM 2145 N N . GLU A 1 259 ? 14.708 46.560 28.625 1.00 97.69 259 GLU A N 1
ATOM 2146 C CA . GLU A 1 259 ? 15.357 47.328 27.552 1.00 97.69 259 GLU A CA 1
ATOM 2147 C C . GLU A 1 259 ? 15.800 46.468 26.365 1.00 97.69 259 GLU A C 1
ATOM 2149 O O . GLU A 1 259 ? 15.807 46.952 25.236 1.00 97.69 259 GLU A O 1
ATOM 2154 N N . MET A 1 260 ? 16.136 45.199 26.605 1.00 97.69 260 MET A N 1
ATOM 2155 C CA . MET A 1 260 ? 16.551 44.273 25.550 1.00 97.69 260 MET A CA 1
ATOM 2156 C C . MET A 1 260 ? 15.380 43.835 24.672 1.00 97.69 260 MET A C 1
ATOM 2158 O O . MET A 1 260 ? 15.547 43.689 23.469 1.00 97.69 260 MET A O 1
ATOM 2162 N N . VAL A 1 261 ? 14.198 43.633 25.257 1.00 97.50 261 VAL A N 1
ATOM 2163 C CA . VAL A 1 261 ? 13.051 43.028 24.555 1.00 97.50 261 VAL A CA 1
ATOM 2164 C C . VAL A 1 261 ? 11.915 44.004 24.274 1.00 97.50 261 VAL A C 1
ATOM 2166 O O . VAL A 1 261 ? 10.952 43.626 23.618 1.00 97.50 261 VAL A O 1
ATOM 2169 N N . LYS A 1 262 ? 12.007 45.267 24.713 1.00 96.00 262 LYS A N 1
ATOM 2170 C CA . LYS A 1 262 ? 10.950 46.277 24.514 1.00 96.00 262 LYS A CA 1
ATOM 2171 C C . LYS A 1 262 ? 10.525 46.447 23.052 1.00 96.00 262 LYS A C 1
ATOM 2173 O O . LYS A 1 262 ? 9.377 46.777 22.804 1.00 96.00 262 LYS A O 1
ATOM 2178 N N . GLY A 1 263 ? 11.432 46.212 22.097 1.00 93.81 263 GLY A N 1
ATOM 2179 C CA . GLY A 1 263 ? 11.129 46.271 20.662 1.00 93.81 263 GLY A CA 1
ATOM 2180 C C . GLY A 1 263 ? 10.269 45.108 20.156 1.00 93.81 263 GLY A C 1
ATOM 2181 O O . GLY A 1 263 ? 9.652 45.232 19.105 1.00 93.81 263 GLY A O 1
ATOM 2182 N N . SER A 1 264 ? 10.209 44.003 20.900 1.00 96.19 264 SER A N 1
ATOM 2183 C CA . SER A 1 264 ? 9.413 42.816 20.574 1.00 96.19 264 SER A CA 1
ATOM 2184 C C . SER A 1 264 ? 8.075 42.758 21.321 1.00 96.19 264 SER A C 1
ATOM 2186 O O . SER A 1 264 ? 7.212 41.968 20.948 1.00 96.19 264 SER A O 1
ATOM 2188 N N . LEU A 1 265 ? 7.894 43.562 22.377 1.00 96.56 265 LEU A N 1
ATOM 2189 C CA . LEU A 1 265 ? 6.653 43.626 23.156 1.00 96.56 265 LEU A CA 1
ATOM 2190 C C . LEU A 1 265 ? 5.681 44.613 22.501 1.00 96.56 265 LEU A C 1
ATOM 2192 O O . LEU A 1 265 ? 5.867 45.827 22.567 1.00 96.56 265 LEU A O 1
ATOM 2196 N N . THR A 1 266 ? 4.633 44.097 21.869 1.00 92.50 266 THR A N 1
ATOM 2197 C CA . THR A 1 266 ? 3.739 44.887 21.008 1.00 92.50 266 THR A CA 1
ATOM 2198 C C . THR A 1 266 ? 2.606 45.591 21.765 1.00 92.50 266 THR A C 1
ATOM 2200 O O . THR A 1 266 ? 2.105 46.614 21.299 1.00 92.50 266 THR A O 1
ATOM 2203 N N . ARG A 1 267 ? 2.288 45.154 22.993 1.00 93.56 267 ARG A N 1
ATOM 2204 C CA . ARG A 1 267 ? 1.193 45.708 23.820 1.00 93.56 267 ARG A CA 1
ATOM 2205 C C . ARG A 1 267 ? 1.531 46.994 24.583 1.00 93.56 267 ARG A C 1
ATOM 2207 O O . ARG A 1 267 ? 0.693 47.511 25.315 1.00 93.56 267 ARG A O 1
ATOM 2214 N N . GLY A 1 268 ? 2.761 47.501 24.473 1.00 89.69 268 GLY A N 1
ATOM 2215 C CA . GLY A 1 268 ? 3.225 48.667 25.240 1.00 89.69 268 GLY A CA 1
ATOM 2216 C C . GLY A 1 268 ? 3.457 48.404 26.736 1.00 89.69 268 GLY A C 1
ATOM 2217 O O . GLY A 1 268 ? 3.695 49.345 27.489 1.00 89.69 268 GLY A O 1
ATOM 2218 N N . HIS A 1 269 ? 3.403 47.141 27.164 1.00 95.56 269 HIS A N 1
ATOM 2219 C CA . HIS A 1 269 ? 3.709 46.698 28.521 1.00 95.56 269 HIS A CA 1
ATOM 2220 C C . HIS A 1 269 ? 5.219 46.519 28.743 1.00 95.56 269 HIS A C 1
ATOM 2222 O O . HIS A 1 269 ? 5.994 46.220 27.830 1.00 95.56 269 HIS A O 1
ATOM 2228 N N . THR A 1 270 ? 5.641 46.638 29.996 1.00 97.31 270 THR A N 1
ATOM 2229 C CA . THR A 1 270 ? 6.966 46.215 30.447 1.00 97.31 270 THR A CA 1
ATOM 2230 C C . THR A 1 270 ? 7.091 44.690 30.440 1.00 97.31 270 THR A C 1
ATOM 2232 O O . THR A 1 270 ? 6.106 43.959 30.520 1.00 97.31 270 THR A O 1
ATOM 2235 N N . LEU A 1 271 ? 8.326 44.174 30.420 1.00 97.31 271 LEU A N 1
ATOM 2236 C CA . LEU A 1 271 ? 8.565 42.725 30.501 1.00 97.31 271 LEU A CA 1
ATOM 2237 C C . LEU A 1 271 ? 7.969 42.114 31.782 1.00 97.31 271 LEU A C 1
ATOM 2239 O O . LEU A 1 271 ? 7.468 40.995 31.765 1.00 97.31 271 LEU A O 1
ATOM 2243 N N . GLN A 1 272 ? 7.994 42.865 32.886 1.00 96.75 272 GLN A N 1
ATOM 2244 C CA . GLN A 1 272 ? 7.420 42.437 34.160 1.00 96.75 272 GLN A CA 1
ATOM 2245 C C . GLN A 1 272 ? 5.890 42.333 34.098 1.00 96.75 272 GLN A C 1
ATOM 2247 O O . GLN A 1 272 ? 5.326 41.388 34.647 1.00 96.75 272 GLN A O 1
ATOM 2252 N N . GLU A 1 273 ? 5.230 43.276 33.427 1.00 97.56 273 GLU A N 1
ATOM 2253 C CA . GLU A 1 273 ? 3.781 43.242 33.206 1.00 97.56 273 GLU A CA 1
ATOM 2254 C C . GLU A 1 273 ? 3.387 42.075 32.291 1.00 97.56 273 GLU A C 1
ATOM 2256 O O . GLU A 1 273 ? 2.423 41.379 32.590 1.00 97.56 273 GLU A O 1
ATOM 2261 N N . GLU A 1 274 ? 4.163 41.776 31.242 1.00 97.88 274 GLU A N 1
ATOM 2262 C CA . GLU A 1 274 ? 3.881 40.638 30.348 1.00 97.88 274 GLU A CA 1
ATOM 2263 C C . GLU A 1 274 ? 4.111 39.270 31.011 1.00 97.88 274 GLU A C 1
ATOM 2265 O O . GLU A 1 274 ? 3.351 38.328 30.769 1.00 97.88 274 GLU A O 1
ATOM 2270 N N . LEU A 1 275 ? 5.116 39.159 31.891 1.00 97.12 275 LEU A N 1
ATOM 2271 C CA . LEU A 1 275 ? 5.305 37.988 32.759 1.00 97.12 275 LEU A CA 1
ATOM 2272 C C . LEU A 1 275 ? 4.092 37.795 33.680 1.00 97.12 275 LEU A C 1
ATOM 2274 O O . LEU A 1 275 ? 3.585 36.684 33.807 1.00 97.12 275 LEU A O 1
ATOM 2278 N N . GLN A 1 276 ? 3.600 38.870 34.306 1.00 95.88 276 GLN A N 1
ATOM 2279 C CA . GLN A 1 276 ? 2.425 38.820 35.187 1.00 95.88 276 GLN A CA 1
ATOM 2280 C C . GLN A 1 276 ? 1.128 38.521 34.427 1.00 95.88 276 GLN A C 1
ATOM 2282 O O . GLN A 1 276 ? 0.272 37.812 34.952 1.00 95.88 276 GLN A O 1
ATOM 2287 N N . ALA A 1 277 ? 1.001 39.012 33.194 1.00 95.25 277 ALA A N 1
ATOM 2288 C CA . ALA A 1 277 ? -0.128 38.734 32.312 1.00 95.25 277 ALA A CA 1
ATOM 2289 C C . ALA A 1 277 ? -0.115 37.303 31.738 1.00 95.25 277 ALA A C 1
ATOM 2291 O O . ALA A 1 277 ? -1.110 36.871 31.162 1.00 95.25 277 ALA A O 1
ATOM 2292 N N . GLY A 1 278 ? 0.987 36.556 31.889 1.00 95.62 278 GLY A N 1
ATOM 2293 C CA . GLY A 1 278 ? 1.116 35.192 31.371 1.00 95.62 278 GLY A CA 1
ATOM 2294 C C . GLY A 1 278 ? 1.328 35.118 29.854 1.00 95.62 278 GLY A C 1
ATOM 2295 O O . GLY A 1 278 ? 1.011 34.096 29.242 1.00 95.62 278 GLY A O 1
ATOM 2296 N N . ASN A 1 279 ? 1.859 36.183 29.244 1.00 97.00 279 ASN A N 1
ATOM 2297 C CA . ASN A 1 279 ? 2.147 36.253 27.806 1.00 97.00 279 ASN A CA 1
ATOM 2298 C C . ASN A 1 279 ? 3.583 35.833 27.451 1.00 97.00 279 ASN A C 1
ATOM 2300 O O . ASN A 1 279 ? 3.925 35.772 26.271 1.00 97.00 279 ASN A O 1
ATOM 2304 N N . ILE A 1 280 ? 4.423 35.547 28.447 1.00 98.31 280 ILE A N 1
ATOM 2305 C CA . ILE A 1 280 ? 5.818 35.138 28.259 1.00 98.31 280 ILE A CA 1
ATOM 2306 C C . ILE A 1 280 ? 5.962 33.635 28.498 1.00 98.31 280 ILE A C 1
ATOM 2308 O O . ILE A 1 280 ? 5.447 33.078 29.470 1.00 98.31 280 ILE A O 1
ATOM 2312 N N . TYR A 1 281 ? 6.703 32.984 27.610 1.00 98.50 281 TYR A N 1
ATOM 2313 C CA . TYR A 1 281 ? 6.968 31.550 27.608 1.00 98.50 281 TYR A CA 1
ATOM 2314 C C . TYR A 1 281 ? 8.472 31.306 27.511 1.00 98.50 281 TYR A C 1
ATOM 2316 O O . TYR A 1 281 ? 9.233 32.168 27.075 1.00 98.50 281 TYR A O 1
ATOM 2324 N N . ILE A 1 282 ? 8.917 30.133 27.946 1.00 98.62 282 ILE A N 1
ATOM 2325 C CA . ILE A 1 282 ? 10.333 29.770 27.958 1.00 98.62 282 ILE A CA 1
ATOM 2326 C C . ILE A 1 282 ? 10.520 28.326 27.496 1.00 98.62 282 ILE A C 1
ATOM 2328 O O . ILE A 1 282 ? 9.751 27.440 27.873 1.00 98.62 282 ILE A O 1
ATOM 2332 N N . ALA A 1 283 ? 11.559 28.093 26.700 1.00 98.38 283 ALA A N 1
ATOM 2333 C CA . ALA A 1 283 ? 12.093 26.771 26.399 1.00 98.38 283 ALA A CA 1
ATOM 2334 C C . ALA A 1 283 ? 13.539 26.710 26.910 1.00 98.38 283 ALA A C 1
ATOM 2336 O O . ALA A 1 283 ? 14.415 27.427 26.421 1.00 98.38 283 ALA A O 1
ATOM 2337 N N . ASP A 1 284 ? 13.771 25.888 27.932 1.00 98.25 284 ASP A N 1
ATOM 2338 C CA . ASP A 1 284 ? 15.056 25.771 28.624 1.00 98.25 284 ASP A CA 1
ATOM 2339 C C . ASP A 1 284 ? 15.635 24.368 28.427 1.00 98.25 284 ASP A C 1
ATOM 2341 O O . ASP A 1 284 ? 15.067 23.375 28.889 1.00 98.25 284 ASP A O 1
ATOM 2345 N N . TYR A 1 285 ? 16.775 24.297 27.742 1.00 98.06 285 TYR A N 1
ATOM 2346 C CA . TYR A 1 285 ? 17.465 23.056 27.400 1.00 98.06 285 TYR A CA 1
ATOM 2347 C C . TYR A 1 285 ? 18.567 22.708 28.410 1.00 98.06 285 TYR A C 1
ATOM 2349 O O . TYR A 1 285 ? 19.566 22.081 28.057 1.00 98.06 285 TYR A O 1
ATOM 2357 N N . GLU A 1 286 ? 18.403 23.096 29.680 1.00 97.19 286 GLU A N 1
ATOM 2358 C CA . GLU A 1 286 ? 19.358 22.806 30.759 1.00 97.19 286 GLU A CA 1
ATOM 2359 C C . GLU A 1 286 ? 19.737 21.322 30.860 1.00 97.19 286 GLU A C 1
ATOM 2361 O O . GLU A 1 286 ? 20.866 21.010 31.225 1.00 97.19 286 GLU A O 1
ATOM 2366 N N . ILE A 1 287 ? 18.850 20.406 30.470 1.00 96.44 287 ILE A N 1
ATOM 2367 C CA . ILE A 1 287 ? 19.114 18.961 30.468 1.00 96.44 287 ILE A CA 1
ATOM 2368 C C . ILE A 1 287 ? 20.316 18.545 29.592 1.00 96.44 287 ILE A C 1
ATOM 2370 O O . ILE A 1 287 ? 20.956 17.528 29.864 1.00 96.44 287 ILE A O 1
ATOM 2374 N N . LEU A 1 288 ? 20.662 19.349 28.577 1.00 96.75 288 LEU A N 1
ATOM 2375 C CA . LEU A 1 288 ? 21.830 19.149 27.708 1.00 96.75 288 LEU A CA 1
ATOM 2376 C C . LEU A 1 288 ? 23.135 19.672 28.332 1.00 96.75 288 LEU A C 1
ATOM 2378 O O . LEU A 1 288 ? 24.223 19.462 27.790 1.00 96.75 288 LEU A O 1
ATOM 2382 N N . LYS A 1 289 ? 23.065 20.372 29.469 1.00 94.38 289 LYS A N 1
ATOM 2383 C CA . LYS A 1 289 ? 24.244 20.895 30.161 1.00 94.38 289 LYS A CA 1
ATOM 2384 C C . LYS A 1 289 ? 25.158 19.742 30.571 1.00 94.38 289 LYS A C 1
ATOM 2386 O O . LYS A 1 289 ? 24.719 18.772 31.177 1.00 94.38 289 LYS A O 1
ATOM 2391 N N . ALA A 1 290 ? 26.448 19.895 30.278 1.00 90.94 290 ALA A N 1
ATOM 2392 C CA . ALA A 1 290 ? 27.486 18.899 30.550 1.00 90.94 290 ALA A CA 1
ATOM 2393 C C . ALA A 1 290 ? 27.312 17.547 29.825 1.00 90.94 290 ALA A C 1
ATOM 2395 O O . ALA A 1 290 ? 28.047 16.607 30.127 1.00 90.94 290 ALA A O 1
ATOM 2396 N N . VAL A 1 291 ? 26.413 17.449 28.838 1.00 94.50 291 VAL A N 1
ATOM 2397 C CA . VAL A 1 291 ? 26.383 16.309 27.917 1.00 94.50 291 VAL A CA 1
ATOM 2398 C C . VAL A 1 291 ? 27.557 16.444 26.939 1.00 94.50 291 VAL A C 1
ATOM 2400 O O . VAL A 1 291 ? 27.690 17.490 26.295 1.00 94.50 291 VAL A O 1
ATOM 2403 N N . PRO A 1 292 ? 28.442 15.438 26.826 1.00 91.69 292 PRO A N 1
ATOM 2404 C CA . PRO A 1 292 ? 29.570 15.513 25.909 1.00 91.69 292 PRO A CA 1
ATOM 2405 C C . PRO A 1 292 ? 29.095 15.432 24.453 1.00 91.69 292 PRO A C 1
ATOM 2407 O O . PRO A 1 292 ? 28.313 14.553 24.087 1.00 91.69 292 PRO A O 1
ATOM 2410 N N . ALA A 1 293 ? 29.601 16.341 23.620 1.00 91.81 293 ALA A N 1
ATOM 2411 C CA . ALA A 1 293 ? 29.453 16.260 22.172 1.00 91.81 293 ALA A CA 1
ATOM 2412 C C . ALA A 1 293 ? 30.430 15.228 21.586 1.00 91.81 293 ALA A C 1
ATOM 2414 O O . ALA A 1 293 ? 31.481 14.941 22.170 1.00 91.81 293 ALA A O 1
ATOM 2415 N N . ALA A 1 294 ? 30.104 14.683 20.416 1.00 89.50 294 ALA A N 1
ATOM 2416 C CA . ALA A 1 294 ? 31.014 13.811 19.688 1.00 89.50 294 ALA A CA 1
ATOM 2417 C C . ALA A 1 294 ? 32.258 14.579 19.197 1.00 89.50 294 ALA A C 1
ATOM 2419 O O . ALA A 1 294 ? 32.239 15.799 19.027 1.00 89.50 294 ALA A O 1
ATOM 2420 N N . SER A 1 295 ? 33.346 13.854 18.927 1.00 87.50 295 SER A N 1
ATOM 2421 C CA . SER A 1 295 ? 34.591 14.456 18.435 1.00 87.50 295 SER A CA 1
ATOM 2422 C C . SER A 1 295 ? 34.360 15.263 17.151 1.00 87.50 295 SER A C 1
ATOM 2424 O O . SER A 1 295 ? 33.739 14.774 16.208 1.00 87.50 295 SER A O 1
ATOM 2426 N N . GLY A 1 296 ? 34.851 16.505 17.118 1.00 88.44 296 GLY A N 1
ATOM 2427 C CA . GLY A 1 296 ? 34.672 17.417 15.981 1.00 88.44 296 GLY A CA 1
ATOM 2428 C C . GLY A 1 296 ? 33.256 17.988 15.824 1.00 88.44 296 GLY A C 1
ATOM 2429 O O . GLY A 1 296 ? 32.990 18.669 14.835 1.00 88.44 296 GLY A O 1
ATOM 2430 N N . ARG A 1 297 ? 32.358 17.732 16.781 1.00 93.38 297 ARG A N 1
ATOM 2431 C CA . ARG A 1 297 ? 30.992 18.264 16.831 1.00 93.38 297 ARG A CA 1
ATOM 2432 C C . ARG A 1 297 ? 30.793 19.103 18.087 1.00 93.38 297 ARG A C 1
ATOM 2434 O O . ARG A 1 297 ? 31.557 19.018 19.048 1.00 93.38 297 ARG A O 1
ATOM 2441 N N . TYR A 1 298 ? 29.753 19.921 18.073 1.00 95.75 298 TYR A N 1
ATOM 2442 C CA . TYR A 1 298 ? 29.444 20.861 19.141 1.00 95.75 298 TYR A CA 1
ATOM 2443 C C . TYR A 1 298 ? 27.977 20.752 19.556 1.00 95.75 298 TYR A C 1
ATOM 2445 O O . TYR A 1 298 ? 27.097 20.467 18.743 1.00 95.75 298 TYR A O 1
ATOM 2453 N N . LEU A 1 299 ? 27.722 20.995 20.839 1.00 96.06 299 LEU A N 1
ATOM 2454 C CA . LEU A 1 299 ? 26.400 20.969 21.455 1.00 96.06 299 LEU A CA 1
ATOM 2455 C C . LEU A 1 299 ? 26.250 22.193 22.363 1.00 96.06 299 LEU A C 1
ATOM 2457 O O . LEU A 1 299 ? 27.210 22.615 23.013 1.00 96.06 299 LEU A O 1
ATOM 2461 N N . THR A 1 300 ? 25.043 22.744 22.420 1.00 96.50 300 THR A N 1
ATOM 2462 C CA . THR A 1 300 ? 24.670 23.843 23.318 1.00 96.50 300 THR A CA 1
ATOM 2463 C C . THR A 1 300 ? 23.533 23.424 24.243 1.00 96.50 300 THR A C 1
ATOM 2465 O O . THR A 1 300 ? 22.829 22.456 23.979 1.00 96.50 300 THR A O 1
ATOM 2468 N N . ALA A 1 301 ? 23.330 24.185 25.318 1.00 97.69 301 ALA A N 1
ATOM 2469 C CA . ALA A 1 301 ? 22.184 24.041 26.214 1.00 97.69 301 ALA A CA 1
ATOM 2470 C C . ALA A 1 301 ? 21.444 25.388 26.280 1.00 97.69 301 ALA A C 1
ATOM 2472 O O . ALA A 1 301 ? 21.602 26.122 27.261 1.00 97.69 301 ALA A O 1
ATOM 2473 N N . PRO A 1 302 ? 20.724 25.770 25.210 1.00 98.25 302 PRO A N 1
ATOM 2474 C CA . PRO A 1 302 ? 20.180 27.111 25.077 1.00 98.25 302 PRO A CA 1
ATOM 2475 C C . PRO A 1 302 ? 18.993 27.384 26.007 1.00 98.25 302 PRO A C 1
ATOM 2477 O O . PRO A 1 302 ? 18.323 26.474 26.494 1.00 98.25 302 PRO A O 1
ATOM 2480 N N . ILE A 1 303 ? 18.711 28.669 26.206 1.00 98.62 303 ILE A N 1
ATOM 2481 C CA . ILE A 1 303 ? 17.493 29.186 26.829 1.00 98.62 303 ILE A CA 1
ATOM 2482 C C . ILE A 1 303 ? 16.847 30.142 25.826 1.00 98.62 303 ILE A C 1
ATOM 2484 O O . ILE A 1 303 ? 17.483 31.106 25.394 1.00 98.62 303 ILE A O 1
ATOM 2488 N N . CYS A 1 304 ? 15.604 29.865 25.438 1.00 98.62 304 CYS A N 1
ATOM 2489 C CA . CYS A 1 304 ? 14.829 30.671 24.498 1.00 98.62 304 CYS A CA 1
ATOM 2490 C C . CYS A 1 304 ? 13.614 31.276 25.208 1.00 98.62 304 CYS A C 1
ATOM 2492 O O . CYS A 1 304 ? 12.832 30.553 25.827 1.00 98.62 304 CYS A O 1
ATOM 2494 N N . LEU A 1 305 ? 13.469 32.599 25.127 1.00 98.69 305 LEU A N 1
ATOM 2495 C CA . LEU A 1 305 ? 12.307 33.336 25.615 1.00 98.69 305 LEU A CA 1
ATOM 2496 C C . LEU A 1 305 ? 11.360 33.617 24.450 1.00 98.69 305 LEU A C 1
ATOM 2498 O O . LEU A 1 305 ? 11.799 34.135 23.421 1.00 98.69 305 LEU A O 1
ATOM 2502 N N . LEU A 1 306 ? 10.076 33.321 24.632 1.00 98.50 306 LEU A N 1
ATOM 2503 C CA . LEU A 1 306 ? 9.027 33.558 23.648 1.00 98.50 306 LEU A CA 1
ATOM 2504 C C . LEU A 1 306 ? 7.933 34.469 24.213 1.00 98.50 306 LEU A C 1
ATOM 2506 O O . LEU A 1 306 ? 7.677 34.494 25.417 1.00 98.50 306 LEU A O 1
ATOM 2510 N N . TYR A 1 307 ? 7.270 35.195 23.323 1.00 98.00 307 TYR A N 1
ATOM 2511 C CA . TYR A 1 307 ? 6.169 36.103 23.607 1.00 98.00 307 TYR A CA 1
ATOM 2512 C C . TYR A 1 307 ? 4.951 35.732 22.768 1.00 98.00 307 TYR A C 1
ATOM 2514 O O . TYR A 1 307 ? 5.062 35.596 21.552 1.00 98.00 307 TYR A O 1
ATOM 2522 N N . LYS A 1 308 ? 3.788 35.599 23.408 1.00 96.69 308 LYS A N 1
ATOM 2523 C CA . LYS A 1 308 ? 2.506 35.455 22.716 1.00 96.69 308 LYS A CA 1
ATOM 2524 C C . LYS A 1 308 ? 2.005 36.839 22.314 1.00 96.69 308 LYS A C 1
ATOM 2526 O O . LYS A 1 308 ? 1.577 37.592 23.189 1.00 96.69 308 LYS A O 1
ATOM 2531 N N . ASN A 1 309 ? 2.058 37.191 21.032 1.00 94.50 309 ASN A N 1
ATOM 2532 C CA . ASN A 1 309 ? 1.621 38.507 20.539 1.00 94.50 309 ASN A CA 1
ATOM 2533 C C . ASN A 1 309 ? 0.078 38.649 20.534 1.00 94.50 309 ASN A C 1
ATOM 2535 O O . ASN A 1 309 ? -0.634 37.783 21.047 1.00 94.50 309 ASN A O 1
ATOM 2539 N N . GLU A 1 310 ? -0.469 39.763 20.037 1.00 93.44 310 GLU A N 1
ATOM 2540 C CA . GLU A 1 310 ? -1.927 40.000 19.979 1.00 93.44 310 GLU A CA 1
ATOM 2541 C C . GLU A 1 310 ? -2.661 39.131 18.954 1.00 93.44 310 GLU A C 1
ATOM 2543 O O . GLU A 1 310 ? -3.878 38.998 19.041 1.00 93.44 310 GLU A O 1
ATOM 2548 N N . LEU A 1 311 ? -1.929 38.541 18.008 1.00 93.00 311 LEU A N 1
ATOM 2549 C CA . LEU A 1 311 ? -2.436 37.574 17.034 1.00 93.00 311 LEU A CA 1
ATOM 2550 C C . LEU A 1 311 ? -2.336 36.135 17.549 1.00 93.00 311 LEU A C 1
ATOM 2552 O O . LEU A 1 311 ? -2.509 35.196 16.778 1.00 93.00 311 LEU A O 1
ATOM 2556 N N . ASP A 1 312 ? -2.025 35.964 18.838 1.00 92.44 312 ASP A N 1
ATOM 2557 C CA . ASP A 1 312 ? -1.879 34.666 19.486 1.00 92.44 312 ASP A CA 1
ATOM 2558 C C . ASP A 1 312 ? -0.745 33.788 18.916 1.00 92.44 312 ASP A C 1
ATOM 2560 O O . ASP A 1 312 ? -0.678 32.586 19.174 1.00 92.44 312 ASP A O 1
ATOM 2564 N N . GLN A 1 313 ? 0.210 34.402 18.212 1.00 94.31 313 GLN A N 1
ATOM 2565 C CA . GLN A 1 313 ? 1.411 33.748 17.694 1.00 94.31 313 GLN A CA 1
ATOM 2566 C C . GLN A 1 313 ? 2.528 33.753 18.744 1.00 94.31 313 GLN A C 1
ATOM 2568 O O . GLN A 1 313 ? 2.744 34.750 19.441 1.00 94.31 313 GLN A O 1
ATOM 2573 N N . MET A 1 314 ? 3.277 32.652 18.820 1.00 96.56 314 MET A N 1
ATOM 2574 C CA . MET A 1 314 ? 4.484 32.553 19.643 1.00 96.56 314 MET A CA 1
ATOM 2575 C C . MET A 1 314 ? 5.673 33.143 18.888 1.00 96.56 314 MET A C 1
ATOM 2577 O O . MET A 1 314 ? 6.038 32.642 17.832 1.00 96.56 314 MET A O 1
ATOM 2581 N N . MET A 1 315 ? 6.299 34.179 19.443 1.00 97.62 315 MET A N 1
ATOM 2582 C CA . MET A 1 315 ? 7.423 34.884 18.823 1.00 97.62 315 MET A CA 1
ATOM 2583 C C . MET A 1 315 ? 8.678 34.766 19.698 1.00 97.62 315 MET A C 1
ATOM 2585 O O . MET A 1 315 ? 8.607 35.118 20.876 1.00 97.62 315 MET A O 1
ATOM 2589 N N . PRO A 1 316 ? 9.833 34.299 19.192 1.00 98.31 316 PRO A N 1
ATOM 2590 C CA . PRO A 1 316 ? 11.092 34.338 19.936 1.00 98.31 316 PRO A CA 1
ATOM 2591 C C . PRO A 1 316 ? 11.558 35.785 20.159 1.00 98.31 316 PRO A C 1
ATOM 2593 O O . PRO A 1 316 ? 11.596 36.580 19.226 1.00 98.31 316 PRO A O 1
ATOM 2596 N N . ILE A 1 317 ? 11.939 36.130 21.392 1.00 98.50 317 ILE A N 1
ATOM 2597 C CA . ILE A 1 317 ? 12.348 37.500 21.762 1.00 98.50 317 ILE A CA 1
ATOM 2598 C C . ILE A 1 317 ? 13.746 37.589 22.384 1.00 98.50 317 ILE A C 1
ATOM 2600 O O . ILE A 1 317 ? 14.336 38.666 22.402 1.00 98.50 317 ILE A O 1
ATOM 2604 N N . ALA A 1 318 ? 14.298 36.481 22.888 1.00 98.69 318 ALA A N 1
ATOM 2605 C CA . ALA A 1 318 ? 15.676 36.420 23.376 1.00 98.69 318 ALA A CA 1
ATOM 2606 C C . ALA A 1 318 ? 16.210 34.980 23.375 1.00 98.69 318 ALA A C 1
ATOM 2608 O O . ALA A 1 318 ? 15.485 34.053 23.743 1.00 98.69 318 ALA A O 1
ATOM 2609 N N . ILE A 1 319 ? 17.485 34.786 23.022 1.00 98.75 319 ILE A N 1
ATOM 2610 C CA . ILE A 1 319 ? 18.163 33.479 23.051 1.00 98.75 319 ILE A CA 1
ATOM 2611 C C . ILE A 1 319 ? 19.539 33.609 23.717 1.00 98.75 319 ILE A C 1
ATOM 2613 O O . ILE A 1 319 ? 20.348 34.447 23.328 1.00 98.75 319 ILE A O 1
ATOM 2617 N N . GLN A 1 320 ? 19.839 32.743 24.686 1.00 98.38 320 GLN A N 1
ATOM 2618 C CA . GLN A 1 320 ? 21.184 32.555 25.244 1.00 98.38 320 GLN A CA 1
ATOM 2619 C C . GLN A 1 320 ? 21.627 31.112 24.990 1.00 98.38 320 GLN A C 1
ATOM 2621 O O . GLN A 1 320 ? 20.939 30.188 25.406 1.00 98.38 320 GLN A O 1
ATOM 2626 N N . LEU A 1 321 ? 22.768 30.891 24.327 1.00 97.44 321 LEU A N 1
ATOM 2627 C CA . LEU A 1 321 ? 23.209 29.538 23.934 1.00 97.44 321 LEU A CA 1
ATOM 2628 C C . LEU A 1 321 ? 23.859 28.718 25.069 1.00 97.44 321 LEU A C 1
ATOM 2630 O O . LEU A 1 321 ? 24.122 27.526 24.906 1.00 97.44 321 LEU A O 1
ATOM 2634 N N . SER A 1 322 ? 24.115 29.337 26.223 1.00 95.19 322 SER A N 1
ATOM 2635 C CA . SER A 1 322 ? 24.685 28.690 27.408 1.00 95.19 322 SER A CA 1
ATOM 2636 C C . SER A 1 322 ? 23.790 28.868 28.629 1.00 95.19 322 SER A C 1
ATOM 2638 O O . SER A 1 322 ? 23.088 29.866 28.774 1.00 95.19 322 SER A O 1
ATOM 2640 N N . GLN A 1 323 ? 23.899 27.930 29.564 1.00 96.88 323 GLN A N 1
ATOM 2641 C CA . GLN A 1 323 ? 23.254 27.989 30.876 1.00 96.88 323 GLN A CA 1
ATOM 2642 C C . GLN A 1 323 ? 23.958 28.939 31.855 1.00 96.88 323 GLN A C 1
ATOM 2644 O O . GLN A 1 323 ? 23.423 29.219 32.924 1.00 96.88 323 GLN A O 1
ATOM 2649 N N . THR A 1 324 ? 25.159 29.421 31.521 1.00 95.06 324 THR A N 1
ATOM 2650 C CA . THR A 1 324 ? 25.927 30.347 32.364 1.00 95.06 324 THR A CA 1
ATOM 2651 C C . THR A 1 324 ? 26.073 31.690 31.646 1.00 95.06 324 THR A C 1
ATOM 2653 O O . THR A 1 324 ? 26.730 31.729 30.601 1.00 95.06 324 THR A O 1
ATOM 2656 N N . PRO A 1 325 ? 25.518 32.793 32.187 1.00 93.81 325 PRO A N 1
ATOM 2657 C CA . PRO A 1 325 ? 25.642 34.108 31.570 1.00 93.81 325 PRO A CA 1
ATOM 2658 C C . PRO A 1 325 ? 27.088 34.617 31.661 1.00 93.81 325 PRO A C 1
ATOM 2660 O O . PRO A 1 325 ? 27.808 34.335 32.621 1.00 93.81 325 PRO A O 1
ATOM 2663 N N . GLY A 1 326 ? 27.532 35.395 30.674 1.00 90.00 326 GLY A N 1
ATOM 2664 C CA . GLY A 1 326 ? 28.880 35.963 30.682 1.00 90.00 326 GLY A CA 1
ATOM 2665 C C . GLY A 1 326 ? 29.279 36.621 29.366 1.00 90.00 326 GLY A C 1
ATOM 2666 O O . GLY A 1 326 ? 28.544 36.580 28.385 1.00 90.00 326 GLY A O 1
ATOM 2667 N N . LYS A 1 327 ? 30.485 37.206 29.326 1.00 86.12 327 LYS A N 1
ATOM 2668 C CA . LYS A 1 327 ? 30.997 37.933 28.145 1.00 86.12 327 LYS A CA 1
ATOM 2669 C C . LYS A 1 327 ? 31.118 37.073 26.881 1.00 86.12 327 LYS A C 1
ATOM 2671 O O . LYS A 1 327 ? 31.095 37.624 25.792 1.00 86.12 327 LYS A O 1
ATOM 2676 N N . THR A 1 328 ? 31.267 35.758 27.033 1.00 89.19 328 THR A N 1
ATOM 2677 C CA . THR A 1 328 ? 31.354 34.775 25.939 1.00 89.19 328 THR A CA 1
ATOM 2678 C C . THR A 1 328 ? 30.037 34.030 25.696 1.00 89.19 328 THR A C 1
ATOM 2680 O O . THR A 1 328 ? 30.005 33.097 24.902 1.00 89.19 328 THR A O 1
ATOM 2683 N N . SER A 1 329 ? 28.963 34.413 26.395 1.00 91.81 329 SER A N 1
ATOM 2684 C CA . SER A 1 329 ? 27.606 33.886 26.226 1.00 91.81 329 SER A CA 1
ATOM 2685 C C . SER A 1 329 ? 26.621 35.055 26.105 1.00 91.81 329 SER A C 1
ATOM 2687 O O . SER A 1 329 ? 25.854 35.312 27.041 1.00 91.81 329 SER A O 1
ATOM 2689 N N . PRO A 1 330 ? 26.669 35.808 24.994 1.00 95.81 330 PRO A N 1
ATOM 2690 C CA . PRO A 1 330 ? 25.750 36.914 24.768 1.00 95.81 330 PRO A CA 1
ATOM 2691 C C . PRO A 1 330 ? 24.294 36.431 24.695 1.00 95.81 330 PRO A C 1
ATOM 2693 O O . PRO A 1 330 ? 24.010 35.293 24.320 1.00 95.81 330 PRO A O 1
ATOM 2696 N N . ILE A 1 331 ? 23.373 37.331 25.046 1.00 97.88 331 ILE A N 1
ATOM 2697 C CA . ILE A 1 331 ? 21.943 37.165 24.785 1.00 97.88 331 ILE A CA 1
ATOM 2698 C C . ILE A 1 331 ? 21.658 37.796 23.427 1.00 97.88 331 ILE A C 1
ATOM 2700 O O . ILE A 1 331 ? 21.836 39.007 23.249 1.00 97.88 331 ILE A O 1
ATOM 2704 N N . PHE A 1 332 ? 21.233 36.966 22.488 1.00 98.06 332 PHE A N 1
ATOM 2705 C CA . PHE A 1 332 ? 20.848 37.363 21.147 1.00 98.06 332 PHE A CA 1
ATOM 2706 C C . PHE A 1 332 ? 19.373 37.751 21.099 1.00 98.06 332 PHE A C 1
ATOM 2708 O O . PHE A 1 332 ? 18.554 37.187 21.828 1.00 98.06 332 PHE A O 1
ATOM 2715 N N . LEU A 1 333 ? 19.057 38.726 20.258 1.00 98.19 333 LEU A N 1
ATOM 2716 C CA . LEU A 1 333 ? 17.747 39.352 20.124 1.00 98.19 333 LEU A CA 1
ATOM 2717 C C . LEU A 1 333 ? 17.348 39.394 18.640 1.00 98.19 333 LEU A C 1
ATOM 2719 O O . LEU A 1 333 ? 18.239 39.490 17.795 1.00 98.19 333 LEU A O 1
ATOM 2723 N N . PRO A 1 334 ? 16.044 39.448 18.309 1.00 97.06 334 PRO A N 1
ATOM 2724 C CA . PRO A 1 334 ? 15.585 39.656 16.930 1.00 97.06 334 PRO A CA 1
ATOM 2725 C C . PRO A 1 334 ? 16.111 40.944 16.276 1.00 97.06 334 PRO A C 1
ATOM 2727 O O . PRO A 1 334 ? 16.097 41.074 15.059 1.00 97.06 334 PRO A O 1
ATOM 2730 N N . SER A 1 335 ? 16.555 41.915 17.083 1.00 95.31 335 SER A N 1
ATOM 2731 C CA . SER A 1 335 ? 17.142 43.179 16.625 1.00 95.31 335 SER A CA 1
ATOM 2732 C C . SER A 1 335 ? 18.640 43.105 16.305 1.00 95.31 335 SER A C 1
ATOM 2734 O O . SER A 1 335 ? 19.209 44.115 15.895 1.00 95.31 335 SER A O 1
ATOM 2736 N N . ASP A 1 336 ? 19.300 41.976 16.579 1.00 96.50 336 ASP A N 1
ATOM 2737 C CA . ASP A 1 336 ? 20.704 41.774 16.213 1.00 96.50 336 ASP A CA 1
ATOM 2738 C C . ASP A 1 336 ? 20.848 41.540 14.698 1.00 96.50 336 ASP A C 1
ATOM 2740 O O . ASP A 1 336 ? 19.862 41.472 13.963 1.00 96.50 336 ASP A O 1
ATOM 2744 N N . ASN A 1 337 ? 22.088 41.429 14.209 1.00 94.44 337 ASN A N 1
ATOM 2745 C CA . ASN A 1 337 ? 22.350 41.144 12.802 1.00 94.44 337 ASN A CA 1
ATOM 2746 C C . ASN A 1 337 ? 21.597 39.885 12.319 1.00 94.44 337 ASN A C 1
ATOM 2748 O O . ASN A 1 337 ? 21.536 38.878 13.023 1.00 94.44 337 ASN A O 1
ATOM 2752 N N . GLU A 1 338 ? 21.073 39.930 11.091 1.00 94.06 338 GLU A N 1
ATOM 2753 C CA . GLU A 1 338 ? 20.259 38.857 10.505 1.00 94.06 338 GLU A CA 1
ATOM 2754 C C . GLU A 1 338 ? 20.955 37.485 10.544 1.00 94.06 338 GLU A C 1
ATOM 2756 O O . GLU A 1 338 ? 20.329 36.492 10.915 1.00 94.06 338 GLU A O 1
ATOM 2761 N N . CYS A 1 339 ? 22.260 37.424 10.240 1.00 94.81 339 CYS A N 1
ATOM 2762 C CA . CYS A 1 339 ? 23.026 36.175 10.291 1.00 94.81 339 CYS A CA 1
ATOM 2763 C C . CYS A 1 339 ? 23.185 35.654 11.725 1.00 94.81 339 CYS A C 1
ATOM 2765 O O . CYS A 1 339 ? 23.055 34.450 11.945 1.00 94.81 339 CYS A O 1
ATOM 2767 N N . ASP A 1 340 ? 23.420 36.534 12.705 1.00 96.06 340 ASP A N 1
ATOM 2768 C CA . ASP A 1 340 ? 23.506 36.140 14.116 1.00 96.06 340 ASP A CA 1
ATOM 2769 C C . ASP A 1 340 ? 22.171 35.559 14.598 1.00 96.06 340 ASP A C 1
ATOM 2771 O O . ASP A 1 340 ? 22.148 34.458 15.153 1.00 96.06 340 ASP A O 1
ATOM 2775 N N . TRP A 1 341 ? 21.060 36.273 14.368 1.00 97.50 341 TRP A N 1
ATOM 2776 C CA . TRP A 1 341 ? 19.732 35.855 14.826 1.00 97.50 341 TRP A CA 1
ATOM 2777 C C . TRP A 1 341 ? 19.281 34.546 14.170 1.00 97.50 341 TRP A C 1
ATOM 2779 O O . TRP A 1 341 ? 18.813 33.624 14.844 1.00 97.50 341 TRP A O 1
ATOM 2789 N N . MET A 1 342 ? 19.488 34.419 12.859 1.00 96.50 342 MET A N 1
ATOM 2790 C CA . MET A 1 342 ? 19.218 33.186 12.125 1.00 96.50 342 MET A CA 1
ATOM 2791 C C . MET A 1 342 ? 20.052 32.015 12.665 1.00 96.50 342 MET A C 1
ATOM 2793 O O . MET A 1 342 ? 19.513 30.941 12.938 1.00 96.50 342 MET A O 1
ATOM 2797 N N . PHE A 1 343 ? 21.353 32.215 12.889 1.00 97.00 343 PHE A N 1
ATOM 2798 C CA . PHE A 1 343 ? 22.241 31.145 13.338 1.00 97.00 343 PHE A CA 1
ATOM 2799 C C . PHE A 1 343 ? 21.943 30.679 14.767 1.00 97.00 343 PHE A C 1
ATOM 2801 O O . PHE A 1 343 ? 21.978 29.481 15.049 1.00 97.00 343 PHE A O 1
ATOM 2808 N N . VAL A 1 344 ? 21.599 31.584 15.688 1.00 97.69 344 VAL A N 1
ATOM 2809 C CA . VAL A 1 344 ? 21.265 31.189 17.070 1.00 97.69 344 VAL A CA 1
ATOM 2810 C C . VAL A 1 344 ? 19.941 30.429 17.138 1.00 97.69 344 VAL A C 1
ATOM 2812 O O . VAL A 1 344 ? 19.821 29.512 17.951 1.00 97.69 344 VAL A O 1
ATOM 2815 N N . LYS A 1 345 ? 18.981 30.722 16.245 1.00 98.25 345 LYS A N 1
ATOM 2816 C CA . LYS A 1 345 ? 17.775 29.898 16.067 1.00 98.25 345 LYS A CA 1
ATOM 2817 C C . LYS A 1 345 ? 18.131 28.488 15.584 1.00 98.25 345 LYS A C 1
ATOM 2819 O O . LYS A 1 345 ? 17.625 27.522 16.153 1.00 98.25 345 LYS A O 1
ATOM 2824 N N . MET A 1 346 ? 19.063 28.339 14.635 1.00 98.06 346 MET A N 1
ATOM 2825 C CA . MET A 1 346 ? 19.558 27.015 14.212 1.00 98.06 346 MET A CA 1
ATOM 2826 C C . MET A 1 346 ? 20.212 26.235 15.362 1.00 98.06 346 MET A C 1
ATOM 2828 O O . MET A 1 346 ? 20.003 25.032 15.479 1.00 98.06 346 MET A O 1
ATOM 2832 N N . TRP A 1 347 ? 20.962 26.895 16.253 1.00 98.12 347 TRP A N 1
ATOM 2833 C CA . TRP A 1 347 ? 21.514 26.250 17.456 1.00 98.12 347 TRP A CA 1
ATOM 2834 C C . TRP A 1 347 ? 20.432 25.758 18.421 1.00 98.12 347 TRP A C 1
ATOM 2836 O O . TRP A 1 347 ? 20.561 24.666 18.987 1.00 98.12 347 TRP A O 1
ATOM 2846 N N . VAL A 1 348 ? 19.353 26.531 18.594 1.00 98.44 348 VAL A N 1
ATOM 2847 C CA . VAL A 1 348 ? 18.181 26.080 19.358 1.00 98.44 348 VAL A CA 1
ATOM 2848 C C . VAL A 1 348 ? 17.555 24.865 18.687 1.00 98.44 348 VAL A C 1
ATOM 2850 O O . VAL A 1 348 ? 17.361 23.863 19.365 1.00 98.44 348 VAL A O 1
ATOM 2853 N N . LYS A 1 349 ? 17.327 24.899 17.369 1.00 98.12 349 LYS A N 1
ATOM 2854 C CA . LYS A 1 349 ? 16.781 23.756 16.621 1.00 98.12 349 LYS A CA 1
ATOM 2855 C C . LYS A 1 349 ? 17.688 22.528 16.638 1.00 98.12 349 LYS A C 1
ATOM 2857 O O . LYS A 1 349 ? 17.184 21.417 16.721 1.00 98.12 349 LYS A O 1
ATOM 2862 N N . SER A 1 350 ? 19.008 22.698 16.636 1.00 97.88 350 SER A N 1
ATOM 2863 C CA . SER A 1 350 ? 19.943 21.576 16.772 1.00 97.88 350 SER A CA 1
ATOM 2864 C C . SER A 1 350 ? 19.879 20.949 18.167 1.00 97.88 350 SER A C 1
ATOM 2866 O O . SER A 1 350 ? 19.853 19.727 18.311 1.00 97.88 350 SER A O 1
ATOM 2868 N N . SER A 1 351 ? 19.784 21.779 19.209 1.00 97.88 351 SER A N 1
ATOM 2869 C CA . SER A 1 351 ? 19.603 21.309 20.590 1.00 97.88 351 SER A CA 1
ATOM 2870 C C . SER A 1 351 ? 18.254 20.594 20.759 1.00 97.88 351 SER A C 1
ATOM 2872 O O . SER A 1 351 ? 18.187 19.529 21.372 1.00 97.88 351 SER A O 1
ATOM 2874 N N . ASP A 1 352 ? 17.204 21.149 20.153 1.00 98.19 352 ASP A N 1
ATOM 2875 C CA . ASP A 1 352 ? 15.854 20.590 20.088 1.00 98.19 352 ASP A CA 1
ATOM 2876 C C . ASP A 1 352 ? 15.827 19.235 19.379 1.00 98.19 352 ASP A C 1
ATOM 2878 O O . ASP A 1 352 ? 15.313 18.279 19.946 1.00 98.19 352 ASP A O 1
ATOM 2882 N N . PHE A 1 353 ? 16.477 19.109 18.218 1.00 97.06 353 PHE A N 1
ATOM 2883 C CA . PHE A 1 353 ? 16.625 17.846 17.489 1.00 97.06 353 PHE A CA 1
ATOM 2884 C C . PHE A 1 353 ? 17.295 16.768 18.349 1.00 97.06 353 PHE A C 1
ATOM 2886 O O . PHE A 1 353 ? 16.796 15.652 18.470 1.00 97.06 353 PHE A O 1
ATOM 2893 N N . ASN A 1 354 ? 18.421 17.092 18.988 1.00 95.69 354 ASN A N 1
ATOM 2894 C CA . ASN A 1 354 ? 19.161 16.129 19.806 1.00 95.69 354 ASN A CA 1
ATOM 2895 C C . ASN A 1 354 ? 18.340 15.655 21.017 1.00 95.69 354 ASN A C 1
ATOM 2897 O O . ASN A 1 354 ? 18.348 14.468 21.353 1.00 95.69 354 ASN A O 1
ATOM 2901 N N . LEU A 1 355 ? 17.612 16.572 21.659 1.00 96.94 355 LEU A N 1
ATOM 2902 C CA . LEU A 1 355 ? 16.743 16.251 22.785 1.00 96.94 355 LEU A CA 1
ATOM 2903 C C . LEU A 1 355 ? 15.495 15.471 22.351 1.00 96.94 355 LEU A C 1
ATOM 2905 O O . LEU A 1 355 ? 15.117 14.502 23.011 1.00 96.94 355 LEU A O 1
ATOM 2909 N N . HIS A 1 356 ? 14.883 15.869 21.236 1.00 97.56 356 HIS A N 1
ATOM 2910 C CA . HIS A 1 356 ? 13.757 15.186 20.609 1.00 97.56 356 HIS A CA 1
ATOM 2911 C C . HIS A 1 356 ? 14.089 13.719 20.367 1.00 97.56 356 HIS A C 1
ATOM 2913 O O . HIS A 1 356 ? 13.413 12.849 20.905 1.00 97.56 356 HIS A O 1
ATOM 2919 N N . GLN A 1 357 ? 15.170 13.449 19.638 1.00 95.12 357 GLN A N 1
ATOM 2920 C CA . GLN A 1 357 ? 15.538 12.100 19.218 1.00 95.12 357 GLN A CA 1
ATOM 2921 C C . GLN A 1 357 ? 15.832 11.183 20.408 1.00 95.12 357 GLN A C 1
ATOM 2923 O O . GLN A 1 357 ? 15.324 10.066 20.476 1.00 95.12 357 GLN A O 1
ATOM 2928 N N . LEU A 1 358 ? 16.625 11.654 21.375 1.00 94.50 358 LEU A N 1
ATOM 2929 C CA . LEU A 1 358 ? 17.125 10.807 22.463 1.00 94.50 358 LEU A CA 1
ATOM 2930 C C . LEU A 1 358 ? 16.198 10.742 23.682 1.00 94.50 358 LEU A C 1
ATOM 2932 O O . LEU A 1 358 ? 16.199 9.736 24.391 1.00 94.50 358 LEU A O 1
ATOM 2936 N N . VAL A 1 359 ? 15.414 11.789 23.949 1.00 96.62 359 VAL A N 1
ATOM 2937 C CA . VAL A 1 359 ? 14.569 11.861 25.150 1.00 96.62 359 VAL A CA 1
ATOM 2938 C C . VAL A 1 359 ? 13.090 11.794 24.804 1.00 96.62 359 VAL A C 1
ATOM 2940 O O . VAL A 1 359 ? 12.401 10.914 25.313 1.00 96.62 359 VAL A O 1
ATOM 2943 N N . THR A 1 360 ? 12.585 12.699 23.967 1.00 97.50 360 THR A N 1
ATOM 2944 C CA . THR A 1 360 ? 11.144 12.757 23.665 1.00 97.50 360 THR A CA 1
ATOM 2945 C C . THR A 1 360 ? 10.683 11.542 22.860 1.00 97.50 360 THR A C 1
ATOM 2947 O O . THR A 1 360 ? 9.637 10.975 23.160 1.00 97.50 360 THR A O 1
ATOM 2950 N N . HIS A 1 361 ? 11.479 11.126 21.879 1.00 97.62 361 HIS A N 1
ATOM 2951 C CA . HIS A 1 361 ? 11.221 9.978 21.027 1.00 97.62 361 HIS A CA 1
ATOM 2952 C C . HIS A 1 361 ? 11.753 8.701 21.691 1.00 97.62 361 HIS A C 1
ATOM 2954 O O . HIS A 1 361 ? 10.971 7.947 22.265 1.00 97.62 361 HIS A O 1
ATOM 2960 N N . LEU A 1 362 ? 13.070 8.481 21.726 1.00 95.94 362 LEU A N 1
ATOM 2961 C CA . LEU A 1 362 ? 13.646 7.223 22.215 1.00 95.94 362 LEU A CA 1
ATOM 2962 C C . LEU A 1 362 ? 13.279 6.901 23.676 1.00 95.94 362 LEU A C 1
ATOM 2964 O O . LEU A 1 362 ? 12.668 5.869 23.942 1.00 95.94 362 LEU A O 1
ATOM 2968 N N . LEU A 1 363 ? 13.636 7.750 24.647 1.00 97.19 363 LEU A N 1
ATOM 2969 C CA . LEU A 1 363 ? 13.399 7.417 26.058 1.00 97.19 363 LEU A CA 1
ATOM 2970 C C . LEU A 1 363 ? 11.906 7.359 26.400 1.00 97.19 363 LEU A C 1
ATOM 2972 O O . LEU A 1 363 ? 11.430 6.335 26.887 1.00 97.19 363 LEU A O 1
ATOM 2976 N N . LYS A 1 364 ? 11.178 8.458 26.178 1.00 97.69 364 LYS A N 1
ATOM 2977 C CA . LYS A 1 364 ? 9.803 8.625 26.665 1.00 97.69 364 LYS A CA 1
ATOM 2978 C C . LYS A 1 364 ? 8.768 7.784 25.920 1.00 97.69 364 LYS A C 1
ATOM 2980 O O . LYS A 1 364 ? 7.667 7.654 26.444 1.00 97.69 364 LYS A O 1
ATOM 2985 N N . THR A 1 365 ? 9.096 7.218 24.756 1.00 98.06 365 THR A N 1
ATOM 2986 C CA . THR A 1 365 ? 8.184 6.325 24.021 1.00 98.06 365 THR A CA 1
ATOM 2987 C C . THR A 1 365 ? 8.750 4.914 23.925 1.00 98.06 365 THR A C 1
ATOM 2989 O O . THR A 1 365 ? 8.259 4.036 24.631 1.00 98.06 365 THR A O 1
ATOM 2992 N N . HIS A 1 366 ? 9.816 4.695 23.156 1.00 98.06 366 HIS A N 1
ATOM 2993 C CA . HIS A 1 366 ? 10.391 3.372 22.911 1.00 98.06 366 HIS A CA 1
ATOM 2994 C C . HIS A 1 366 ? 10.844 2.663 24.191 1.00 98.06 366 HIS A C 1
ATOM 2996 O O . HIS A 1 366 ? 10.358 1.573 24.494 1.00 98.06 366 HIS A O 1
ATOM 3002 N N . LEU A 1 367 ? 11.767 3.258 24.953 1.00 97.88 367 LEU A N 1
ATOM 3003 C CA . LEU A 1 367 ? 12.371 2.584 26.110 1.00 97.88 367 LEU A CA 1
ATOM 3004 C C . LEU A 1 367 ? 11.368 2.415 27.255 1.00 97.88 367 LEU A C 1
ATOM 3006 O O . LEU A 1 367 ? 11.329 1.369 27.898 1.00 97.88 367 LEU A O 1
ATOM 3010 N N . VAL A 1 368 ? 10.523 3.422 27.489 1.00 98.31 368 VAL A N 1
ATOM 3011 C CA . VAL A 1 368 ? 9.441 3.344 28.480 1.00 98.31 368 VAL A CA 1
ATOM 3012 C C . VAL A 1 368 ? 8.419 2.261 28.111 1.00 98.31 368 VAL A C 1
ATOM 3014 O O . VAL A 1 368 ? 8.037 1.474 28.977 1.00 98.31 368 VAL A O 1
ATOM 3017 N N . SER A 1 369 ? 8.020 2.168 26.839 1.00 98.56 369 SER A N 1
ATOM 3018 C CA . SER A 1 369 ? 7.075 1.140 26.377 1.00 98.56 369 SER A CA 1
ATOM 3019 C C . SER A 1 369 ? 7.675 -0.264 26.439 1.00 98.56 369 SER A C 1
ATOM 3021 O O . SER A 1 369 ? 6.976 -1.192 26.831 1.00 98.56 369 SER A O 1
ATOM 3023 N N . GLU A 1 370 ? 8.974 -0.430 26.160 1.00 98.44 370 GLU A N 1
ATOM 3024 C CA . GLU A 1 370 ? 9.672 -1.711 26.360 1.00 98.44 370 GLU A CA 1
ATOM 3025 C C . GLU A 1 370 ? 9.678 -2.129 27.834 1.00 98.44 370 GLU A C 1
ATOM 3027 O O . GLU A 1 370 ? 9.449 -3.300 28.133 1.00 98.44 370 GLU A O 1
ATOM 3032 N N . VAL A 1 371 ? 9.864 -1.191 28.774 1.00 98.56 371 VAL A N 1
ATOM 3033 C CA . VAL A 1 371 ? 9.755 -1.505 30.208 1.00 98.56 371 VAL A CA 1
ATOM 3034 C C . VAL A 1 371 ? 8.348 -1.998 30.561 1.00 98.56 371 VAL A C 1
ATOM 3036 O O . VAL A 1 371 ? 8.197 -2.978 31.298 1.00 98.56 371 VAL A O 1
ATOM 3039 N N . PHE A 1 372 ? 7.311 -1.347 30.030 1.00 98.44 372 PHE A N 1
ATOM 3040 C CA . PHE A 1 372 ? 5.926 -1.765 30.244 1.00 98.44 372 PHE A CA 1
ATOM 3041 C C . PHE A 1 372 ? 5.640 -3.145 29.639 1.00 98.44 372 PHE A C 1
ATOM 3043 O O . PHE A 1 372 ? 5.060 -3.997 30.315 1.00 98.44 372 PHE A O 1
ATOM 3050 N N . GLU A 1 373 ? 6.093 -3.394 28.409 1.00 98.31 373 GLU A N 1
ATOM 3051 C CA . GLU A 1 373 ? 5.937 -4.674 27.715 1.00 98.31 373 GLU A CA 1
ATOM 3052 C C . GLU A 1 373 ? 6.650 -5.812 28.465 1.00 98.31 373 GLU A C 1
ATOM 3054 O O . GLU A 1 373 ? 6.055 -6.858 28.738 1.00 98.31 373 GLU A O 1
ATOM 3059 N N . MET A 1 374 ? 7.902 -5.597 28.875 1.00 98.12 374 MET A N 1
ATOM 3060 C CA . MET A 1 374 ? 8.687 -6.573 29.634 1.00 98.12 374 MET A CA 1
ATOM 3061 C C . MET A 1 374 ? 8.018 -6.931 30.964 1.00 98.12 374 MET A C 1
ATOM 3063 O O . MET A 1 374 ? 7.860 -8.114 31.279 1.00 98.12 374 MET A O 1
ATOM 3067 N N . ALA A 1 375 ? 7.569 -5.937 31.735 1.00 98.31 375 ALA A N 1
ATOM 3068 C CA . ALA A 1 375 ? 6.849 -6.183 32.983 1.00 98.31 375 ALA A CA 1
ATOM 3069 C C . ALA A 1 375 ? 5.514 -6.915 32.739 1.00 98.31 375 ALA A C 1
ATOM 3071 O O . ALA A 1 375 ? 5.158 -7.814 33.506 1.00 98.31 375 ALA A O 1
ATOM 3072 N N . MET A 1 376 ? 4.795 -6.586 31.657 1.00 98.19 376 MET A N 1
ATOM 3073 C CA . MET A 1 376 ? 3.549 -7.258 31.272 1.00 98.19 376 MET A CA 1
ATOM 3074 C C . MET A 1 376 ? 3.794 -8.749 31.018 1.00 98.19 376 MET A C 1
ATOM 3076 O O . MET A 1 376 ? 3.104 -9.582 31.608 1.00 98.19 376 MET A O 1
ATOM 3080 N N . TYR A 1 377 ? 4.788 -9.106 30.194 1.00 97.12 377 TYR A N 1
ATOM 3081 C CA . TYR A 1 377 ? 5.129 -10.510 29.947 1.00 97.12 377 TYR A CA 1
ATOM 3082 C C . TYR A 1 377 ? 5.547 -11.234 31.230 1.00 97.12 377 TYR A C 1
ATOM 3084 O O . TYR A 1 377 ? 5.177 -12.387 31.440 1.00 97.12 377 TYR A O 1
ATOM 3092 N N . ARG A 1 378 ? 6.301 -10.578 32.111 1.00 97.88 378 ARG A N 1
ATOM 3093 C CA . ARG A 1 378 ? 6.871 -11.214 33.306 1.00 97.88 378 ARG A CA 1
ATOM 3094 C C . ARG A 1 378 ? 5.889 -11.393 34.464 1.00 97.88 378 ARG A C 1
ATOM 3096 O O . ARG A 1 378 ? 6.111 -12.285 35.286 1.00 97.88 378 ARG A O 1
ATOM 3103 N N . GLN A 1 379 ? 4.853 -10.559 34.565 1.00 98.25 379 GLN A N 1
ATOM 3104 C CA . GLN A 1 379 ? 3.995 -10.496 35.760 1.00 98.25 379 GLN A CA 1
ATOM 3105 C C . GLN A 1 379 ? 2.508 -10.738 35.500 1.00 98.25 379 GLN A C 1
ATOM 3107 O O . GLN A 1 379 ? 1.790 -11.055 36.446 1.00 98.25 379 GLN A O 1
ATOM 3112 N N . LEU A 1 380 ? 2.035 -10.628 34.253 1.00 97.94 380 LEU A N 1
ATOM 3113 C CA . LEU A 1 380 ? 0.625 -10.832 33.919 1.00 97.94 380 LEU A CA 1
ATOM 3114 C C . LEU A 1 380 ? 0.437 -12.112 33.102 1.00 97.94 380 LEU A C 1
ATOM 3116 O O . LEU A 1 380 ? 1.041 -12.304 32.042 1.00 97.94 380 LEU A O 1
ATOM 3120 N N . SER A 1 381 ? -0.427 -12.999 33.594 1.00 95.31 381 SER A N 1
ATOM 3121 C CA . SER A 1 381 ? -0.805 -14.211 32.859 1.00 95.31 381 SER A CA 1
ATOM 3122 C C . SER A 1 381 ? -1.658 -13.871 31.630 1.00 95.31 381 SER A C 1
ATOM 3124 O O . SER A 1 381 ? -2.368 -12.864 31.612 1.00 95.31 381 SER A O 1
ATOM 3126 N N . ALA A 1 382 ? -1.662 -14.725 30.602 1.00 92.56 382 ALA A N 1
ATOM 3127 C CA . ALA A 1 382 ? -2.381 -14.470 29.346 1.00 92.56 382 ALA A CA 1
ATOM 3128 C C . ALA A 1 382 ? -3.913 -14.325 29.503 1.00 92.56 382 ALA A C 1
ATOM 3130 O O . ALA A 1 382 ? -4.601 -13.760 28.648 1.00 92.56 382 ALA A O 1
ATOM 3131 N N . VAL A 1 383 ? -4.464 -14.839 30.607 1.00 94.06 383 VAL A N 1
ATOM 3132 C CA . VAL A 1 383 ? -5.882 -14.700 30.979 1.00 94.06 383 VAL A CA 1
ATOM 3133 C C . VAL A 1 383 ? -6.185 -13.437 31.781 1.00 94.06 383 VAL A C 1
ATOM 3135 O O . VAL A 1 383 ? -7.354 -13.144 32.030 1.00 94.06 383 VAL A O 1
ATOM 3138 N N . HIS A 1 384 ? -5.171 -12.692 32.212 1.00 97.56 384 HIS A N 1
ATOM 3139 C CA . HIS A 1 384 ? -5.365 -11.465 32.966 1.00 97.56 384 HIS A CA 1
ATOM 3140 C C . HIS A 1 384 ? -6.005 -10.383 32.070 1.00 97.56 384 HIS A C 1
ATOM 3142 O O . HIS A 1 384 ? -5.525 -10.165 30.954 1.00 97.56 384 HIS A O 1
ATOM 3148 N N . PRO A 1 385 ? -7.054 -9.662 32.516 1.00 97.56 385 PRO A N 1
ATOM 3149 C CA . PRO A 1 385 ? -7.711 -8.643 31.691 1.00 97.56 385 PRO A CA 1
ATOM 3150 C C . PRO A 1 385 ? -6.750 -7.535 31.241 1.00 97.56 385 PRO A C 1
ATOM 3152 O O . PRO A 1 385 ? -6.801 -7.109 30.093 1.00 97.56 385 PRO A O 1
ATOM 3155 N N . VAL A 1 386 ? -5.819 -7.119 32.104 1.00 98.38 386 VAL A N 1
ATOM 3156 C CA . VAL A 1 386 ? -4.795 -6.121 31.746 1.00 98.38 386 VAL A CA 1
ATOM 3157 C C . VAL A 1 386 ? -3.803 -6.637 30.694 1.00 98.38 386 VAL A C 1
ATOM 3159 O O . VAL A 1 386 ? -3.444 -5.878 29.804 1.00 98.38 386 VAL A O 1
ATOM 3162 N N . TYR A 1 387 ? -3.425 -7.923 30.714 1.00 97.50 387 TYR A N 1
ATOM 3163 C CA . TYR A 1 387 ? -2.589 -8.499 29.650 1.00 97.50 387 TYR A CA 1
ATOM 3164 C C . TYR A 1 387 ? -3.306 -8.423 28.297 1.00 97.50 387 TYR A C 1
ATOM 3166 O O . TYR A 1 387 ? -2.753 -7.927 27.320 1.00 97.50 387 TYR A O 1
ATOM 3174 N N . LYS A 1 388 ? -4.573 -8.859 28.258 1.00 96.19 388 LYS A N 1
ATOM 3175 C CA . LYS A 1 388 ? -5.408 -8.833 27.047 1.00 96.19 388 LYS A CA 1
ATOM 3176 C C . LYS A 1 388 ? -5.624 -7.415 26.509 1.00 96.19 388 LYS A C 1
ATOM 3178 O O . LYS A 1 388 ? -5.705 -7.238 25.299 1.00 96.19 388 LYS A O 1
ATOM 3183 N N . LEU A 1 389 ? -5.731 -6.431 27.404 1.00 97.25 389 LEU A N 1
ATOM 3184 C CA . LEU A 1 389 ? -5.877 -5.019 27.059 1.00 97.25 389 LEU A CA 1
ATOM 3185 C C . LEU A 1 389 ? -4.592 -4.435 26.461 1.00 97.25 389 LEU A C 1
ATOM 3187 O O . LEU A 1 389 ? -4.668 -3.723 25.469 1.00 97.25 389 LEU A O 1
ATOM 3191 N N . LEU A 1 390 ? -3.434 -4.717 27.064 1.00 97.44 390 LEU A N 1
ATOM 3192 C CA . LEU A 1 390 ? -2.168 -4.073 26.709 1.00 97.44 390 LEU A CA 1
ATOM 3193 C C . LEU A 1 390 ? -1.448 -4.722 25.522 1.00 97.44 390 LEU A C 1
ATOM 3195 O O . LEU A 1 390 ? -0.789 -4.001 24.778 1.00 97.44 390 LEU A O 1
ATOM 3199 N N . MET A 1 391 ? -1.584 -6.039 25.312 1.00 93.56 391 MET A N 1
ATOM 3200 C CA . MET A 1 391 ? -0.831 -6.763 24.272 1.00 93.56 391 MET A CA 1
ATOM 3201 C C . MET A 1 391 ? -0.859 -6.054 22.903 1.00 93.56 391 MET A C 1
ATOM 3203 O O . MET A 1 391 ? 0.207 -5.796 22.342 1.00 93.56 391 MET A O 1
ATOM 3207 N N . PRO A 1 392 ? -2.033 -5.669 22.357 1.00 92.44 392 PRO A N 1
ATOM 3208 C CA . PRO A 1 392 ? -2.095 -5.068 21.025 1.00 92.44 392 PRO A CA 1
ATOM 3209 C C . PRO A 1 392 ? -1.270 -3.782 20.876 1.00 92.44 392 PRO A C 1
ATOM 3211 O O . PRO A 1 392 ? -0.861 -3.463 19.766 1.00 92.44 392 PRO A O 1
ATOM 3214 N N . HIS A 1 393 ? -1.016 -3.066 21.975 1.00 96.38 393 HIS A N 1
ATOM 3215 C CA . HIS A 1 393 ? -0.341 -1.769 21.979 1.00 96.38 393 HIS A CA 1
ATOM 3216 C C . HIS A 1 393 ? 1.187 -1.861 22.038 1.00 96.38 393 HIS A C 1
ATOM 3218 O O . HIS A 1 393 ? 1.848 -0.875 21.741 1.00 96.38 393 HIS A O 1
ATOM 3224 N N . PHE A 1 394 ? 1.751 -3.019 22.396 1.00 95.75 394 PHE A N 1
ATOM 3225 C CA . PHE A 1 394 ? 3.204 -3.199 22.503 1.00 95.75 394 PHE A CA 1
ATOM 3226 C C . PHE A 1 394 ? 3.820 -4.026 21.376 1.00 95.75 394 PHE A C 1
ATOM 3228 O O . PHE A 1 394 ? 5.042 -4.148 21.323 1.00 95.75 394 PHE A O 1
ATOM 3235 N N . ARG A 1 395 ? 3.004 -4.552 20.451 1.00 90.50 395 ARG A N 1
ATOM 3236 C CA . ARG A 1 395 ? 3.459 -5.374 19.319 1.00 90.50 395 ARG A CA 1
ATOM 3237 C C . ARG A 1 395 ? 4.724 -4.782 18.677 1.00 90.50 395 ARG A C 1
ATOM 3239 O O . ARG A 1 395 ? 4.702 -3.664 18.176 1.00 90.50 395 ARG A O 1
ATOM 3246 N N . PHE A 1 396 ? 5.792 -5.581 18.667 1.00 92.25 396 PHE A N 1
ATOM 3247 C CA . PHE A 1 396 ? 7.113 -5.279 18.099 1.00 92.25 396 PHE A CA 1
ATOM 3248 C C . PHE A 1 396 ? 7.978 -4.233 18.812 1.00 92.25 396 PHE A C 1
ATOM 3250 O O . PHE A 1 396 ? 9.064 -3.935 18.313 1.00 92.25 396 PHE A O 1
ATOM 3257 N N . THR A 1 397 ? 7.573 -3.714 19.972 1.00 96.38 397 THR A N 1
ATOM 3258 C CA . THR A 1 397 ? 8.351 -2.691 20.694 1.00 96.38 397 THR A CA 1
ATOM 3259 C C . THR A 1 397 ? 9.714 -3.237 21.126 1.00 96.38 397 THR A C 1
ATOM 3261 O O . THR A 1 397 ? 10.744 -2.632 20.825 1.00 96.38 397 THR A O 1
ATOM 3264 N N . ILE A 1 398 ? 9.758 -4.425 21.737 1.00 96.88 398 ILE A N 1
ATOM 3265 C CA . ILE A 1 398 ? 11.023 -5.111 22.042 1.00 96.88 398 ILE A CA 1
ATOM 3266 C C . ILE A 1 398 ? 11.884 -5.333 20.781 1.00 96.88 398 ILE A C 1
ATOM 3268 O O . ILE A 1 398 ? 13.087 -5.067 20.823 1.00 96.88 398 ILE A O 1
ATOM 3272 N N . ALA A 1 399 ? 11.303 -5.779 19.658 1.00 92.62 399 ALA A N 1
ATOM 3273 C CA . ALA A 1 399 ? 12.065 -6.047 18.432 1.00 92.62 399 ALA A CA 1
ATOM 3274 C C . ALA A 1 399 ? 12.703 -4.793 17.831 1.00 92.62 399 ALA A C 1
ATOM 3276 O O . ALA A 1 399 ? 13.902 -4.802 17.543 1.00 92.62 399 ALA A O 1
ATOM 3277 N N . ILE A 1 400 ? 11.937 -3.707 17.675 1.00 90.75 400 ILE A N 1
ATOM 3278 C CA . ILE A 1 400 ? 12.486 -2.464 17.122 1.00 90.75 400 ILE A CA 1
ATOM 3279 C C . ILE A 1 400 ? 13.542 -1.864 18.049 1.00 90.75 400 ILE A C 1
ATOM 3281 O O . ILE A 1 400 ? 14.567 -1.385 17.571 1.00 90.75 400 ILE A O 1
ATOM 3285 N N . ASN A 1 401 ? 13.357 -1.956 19.367 1.00 94.88 401 ASN A N 1
ATOM 3286 C CA . ASN A 1 401 ? 14.335 -1.445 20.321 1.00 94.88 401 ASN A CA 1
ATOM 3287 C C . ASN A 1 401 ? 15.621 -2.280 20.339 1.00 94.88 401 ASN A C 1
ATOM 3289 O O . ASN A 1 401 ? 16.710 -1.710 20.427 1.00 94.88 401 ASN A O 1
ATOM 3293 N N . ALA A 1 402 ? 15.524 -3.608 20.225 1.00 92.00 402 ALA A N 1
ATOM 3294 C CA . ALA A 1 402 ? 16.690 -4.479 20.088 1.00 92.00 402 ALA A CA 1
ATOM 3295 C C . ALA A 1 402 ? 17.467 -4.165 18.800 1.00 92.00 402 ALA A C 1
ATOM 3297 O O . ALA A 1 402 ? 18.678 -3.956 18.852 1.00 92.00 402 ALA A O 1
ATOM 3298 N N . ALA A 1 403 ? 16.767 -4.021 17.670 1.00 87.50 403 ALA A N 1
ATOM 3299 C CA . ALA A 1 403 ? 17.376 -3.614 16.405 1.00 87.50 403 ALA A CA 1
ATOM 3300 C C . ALA A 1 403 ? 18.012 -2.215 16.487 1.00 87.50 403 ALA A C 1
ATOM 3302 O O . ALA A 1 403 ? 19.095 -1.996 15.948 1.00 87.50 403 ALA A O 1
ATOM 3303 N N . ALA A 1 404 ? 17.373 -1.265 17.176 1.00 88.06 404 ALA A N 1
ATOM 3304 C CA . ALA A 1 404 ? 17.893 0.088 17.347 1.00 88.06 404 ALA A CA 1
ATOM 3305 C C . ALA A 1 404 ? 19.175 0.114 18.191 1.00 88.06 404 ALA A C 1
ATOM 3307 O O . ALA A 1 404 ? 20.110 0.840 17.846 1.00 88.06 404 ALA A O 1
ATOM 3308 N N . ARG A 1 405 ? 19.250 -0.682 19.267 1.00 88.50 405 ARG A N 1
ATOM 3309 C CA . ARG A 1 405 ? 20.461 -0.812 20.096 1.00 88.50 405 ARG A CA 1
ATOM 3310 C C . ARG A 1 405 ? 21.678 -1.248 19.282 1.00 88.50 405 ARG A C 1
ATOM 3312 O O . ARG A 1 405 ? 22.755 -0.699 19.491 1.00 88.50 405 ARG A O 1
ATOM 3319 N N . ASP A 1 406 ? 21.483 -2.173 18.347 1.00 80.94 406 ASP A N 1
ATOM 3320 C CA . ASP A 1 406 ? 22.531 -2.665 17.450 1.00 80.94 406 ASP A CA 1
ATOM 3321 C C . ASP A 1 406 ? 22.838 -1.663 16.317 1.00 80.94 406 ASP A C 1
ATOM 3323 O O . ASP A 1 406 ? 23.954 -1.164 16.178 1.00 80.94 406 ASP A O 1
ATOM 3327 N N . LYS A 1 407 ? 21.817 -1.281 15.539 1.00 79.06 407 LYS A N 1
ATOM 3328 C CA . LYS A 1 407 ? 21.998 -0.614 14.236 1.00 79.06 407 LYS A CA 1
ATOM 3329 C C . LYS A 1 407 ? 21.907 0.914 14.271 1.00 79.06 407 LYS A C 1
ATOM 3331 O O . LYS A 1 407 ? 22.416 1.574 13.364 1.00 79.06 407 LYS A O 1
ATOM 3336 N N . LEU A 1 408 ? 21.251 1.500 15.277 1.00 81.38 408 LEU A N 1
ATOM 3337 C CA . LEU A 1 408 ? 20.908 2.930 15.298 1.00 81.38 408 LEU A CA 1
ATOM 3338 C C . LEU A 1 408 ? 21.699 3.712 16.352 1.00 81.38 408 LEU A C 1
ATOM 3340 O O . LEU A 1 408 ? 22.396 4.664 16.004 1.00 81.38 408 LEU A O 1
ATOM 3344 N N . ILE A 1 409 ? 21.602 3.312 17.623 1.00 84.25 409 ILE A N 1
ATOM 3345 C CA . ILE A 1 409 ? 22.141 4.059 18.777 1.00 84.25 409 ILE A CA 1
ATOM 3346 C C . ILE A 1 409 ? 23.397 3.433 19.400 1.00 84.25 409 ILE A C 1
ATOM 3348 O O . ILE A 1 409 ? 23.965 4.010 20.328 1.00 84.25 409 ILE A O 1
ATOM 3352 N N . GLY A 1 410 ? 23.838 2.274 18.902 1.00 77.88 410 GLY A N 1
ATOM 3353 C CA . GLY A 1 410 ? 25.130 1.683 19.254 1.00 77.88 410 GLY A CA 1
ATOM 3354 C C . GLY A 1 410 ? 26.310 2.588 18.870 1.00 77.88 410 GLY A C 1
ATOM 3355 O O . GLY A 1 410 ? 26.139 3.602 18.186 1.00 77.88 410 GLY A O 1
ATOM 3356 N N . GLU A 1 411 ? 27.525 2.236 19.302 1.00 72.38 411 GLU A N 1
ATOM 3357 C CA . GLU A 1 411 ? 28.730 3.053 19.050 1.00 72.38 411 GLU A CA 1
ATOM 3358 C C . GLU A 1 411 ? 28.960 3.328 17.555 1.00 72.38 411 GLU A C 1
ATOM 3360 O O . GLU A 1 411 ? 29.268 4.460 17.183 1.00 72.38 411 GLU A O 1
ATOM 3365 N N . GLU A 1 412 ? 28.707 2.330 16.706 1.00 71.31 412 GLU A N 1
ATOM 3366 C CA . GLU A 1 412 ? 28.804 2.423 15.241 1.00 71.31 412 GLU A CA 1
ATOM 3367 C C . GLU A 1 412 ? 27.448 2.670 14.553 1.00 71.31 412 GLU A C 1
ATOM 3369 O O . GLU A 1 412 ? 27.367 2.700 13.323 1.00 71.31 412 GLU A O 1
ATOM 3374 N N . GLY A 1 413 ? 26.377 2.864 15.328 1.00 74.44 413 GLY A N 1
ATOM 3375 C CA . GLY A 1 413 ? 25.017 3.013 14.820 1.00 74.44 413 GLY A CA 1
ATOM 3376 C C . GLY A 1 413 ? 24.822 4.268 13.963 1.00 74.44 413 GLY A C 1
ATOM 3377 O O . GLY A 1 413 ? 25.500 5.288 14.135 1.00 74.44 413 GLY A O 1
ATOM 3378 N N . SER A 1 414 ? 23.876 4.216 13.023 1.00 74.75 414 SER A N 1
ATOM 3379 C CA . SER A 1 414 ? 23.674 5.291 12.040 1.00 74.75 414 SER A CA 1
ATOM 3380 C C . SER A 1 414 ? 23.354 6.653 12.671 1.00 74.75 414 SER A C 1
ATOM 3382 O O . SER A 1 414 ? 23.844 7.670 12.175 1.00 74.75 414 SER A O 1
ATOM 3384 N N . PHE A 1 415 ? 22.627 6.695 13.795 1.00 79.62 415 PHE A N 1
ATOM 3385 C CA . PHE A 1 415 ? 22.321 7.938 14.513 1.00 79.62 415 PHE A CA 1
ATOM 3386 C C . PHE A 1 415 ? 23.567 8.529 15.190 1.00 79.62 415 PHE A C 1
ATOM 3388 O O . PHE A 1 415 ? 23.848 9.724 15.050 1.00 79.62 415 PHE A O 1
ATOM 3395 N N . SER A 1 416 ? 24.371 7.685 15.850 1.00 80.44 416 SER A N 1
ATOM 3396 C CA . SER A 1 416 ? 25.655 8.073 16.462 1.00 80.44 416 SER A CA 1
ATOM 3397 C C . SER A 1 416 ? 26.602 8.713 15.437 1.00 80.44 416 SER A C 1
ATOM 3399 O O . SER A 1 416 ? 27.354 9.644 15.742 1.00 80.44 416 SER A O 1
ATOM 3401 N N . GLN A 1 417 ? 26.520 8.277 14.178 1.00 80.38 417 GLN A N 1
ATOM 3402 C CA . GLN A 1 417 ? 27.323 8.815 13.084 1.00 80.38 417 GLN A CA 1
ATOM 3403 C C . GLN A 1 417 ? 26.861 10.175 12.549 1.00 80.38 417 GLN A C 1
ATOM 3405 O O . GLN A 1 417 ? 27.631 10.776 11.803 1.00 80.38 417 GLN A O 1
ATOM 3410 N N . VAL A 1 418 ? 25.678 10.695 12.896 1.00 85.06 418 VAL A N 1
ATOM 3411 C CA . VAL A 1 418 ? 25.146 11.954 12.317 1.00 85.06 418 VAL A CA 1
ATOM 3412 C C . VAL A 1 418 ? 24.728 13.013 13.337 1.00 85.06 418 VAL A C 1
ATOM 3414 O O . VAL A 1 418 ? 24.543 14.177 12.978 1.00 85.06 418 VAL A O 1
ATOM 3417 N N . SER A 1 419 ? 24.589 12.623 14.602 1.00 90.06 419 SER A N 1
ATOM 3418 C CA . SER A 1 419 ? 24.147 13.483 15.700 1.00 90.06 419 SER A CA 1
ATOM 3419 C C . SER A 1 419 ? 25.301 14.248 16.368 1.00 90.06 419 SER A C 1
ATOM 3421 O O . SER A 1 419 ? 26.438 13.769 16.403 1.00 90.06 419 SER A O 1
ATOM 3423 N N . SER A 1 420 ? 25.035 15.420 16.957 1.00 92.00 420 SER A N 1
ATOM 3424 C CA . SER A 1 420 ? 26.007 16.117 17.823 1.00 92.00 420 SER A CA 1
ATOM 3425 C C . SER A 1 420 ? 26.421 15.274 19.034 1.00 92.00 420 SER A C 1
ATOM 3427 O O . SER A 1 420 ? 27.496 15.494 19.594 1.00 92.00 420 SER A O 1
ATOM 3429 N N . ILE A 1 421 ? 25.586 14.315 19.437 1.00 90.06 421 ILE A N 1
ATOM 3430 C CA . ILE A 1 421 ? 25.774 13.457 20.605 1.00 90.06 421 ILE A CA 1
ATOM 3431 C C . ILE A 1 421 ? 26.132 12.034 20.145 1.00 90.06 421 ILE A C 1
ATOM 3433 O O . ILE A 1 421 ? 25.400 11.429 19.368 1.00 90.06 421 ILE A O 1
ATOM 3437 N N . ASN A 1 422 ? 27.250 11.485 20.637 1.00 81.38 422 ASN A N 1
ATOM 3438 C CA . ASN A 1 422 ? 27.617 10.074 20.431 1.00 81.38 422 ASN A CA 1
ATOM 3439 C C . ASN A 1 422 ? 27.015 9.164 21.523 1.00 81.38 422 ASN A C 1
ATOM 3441 O O . ASN A 1 422 ? 26.384 9.652 22.459 1.00 81.38 422 ASN A O 1
ATOM 3445 N N . GLY A 1 423 ? 27.265 7.849 21.466 1.00 76.44 423 GLY A N 1
ATOM 3446 C CA . GLY A 1 423 ? 26.727 6.884 22.439 1.00 76.44 423 GLY A CA 1
ATOM 3447 C C . GLY A 1 423 ? 26.992 7.232 23.916 1.00 76.44 423 GLY A C 1
ATOM 3448 O O . GLY A 1 423 ? 26.084 7.158 24.744 1.00 76.44 423 GLY A O 1
ATOM 3449 N N . ALA A 1 424 ? 28.197 7.705 24.259 1.00 79.75 424 ALA A N 1
ATOM 3450 C CA . ALA A 1 424 ? 28.525 8.115 25.631 1.00 79.75 424 ALA A CA 1
ATOM 3451 C C . ALA A 1 424 ? 27.734 9.361 26.080 1.00 79.75 424 ALA A C 1
ATOM 3453 O O . ALA A 1 424 ? 27.239 9.431 27.212 1.00 79.75 424 ALA A O 1
ATOM 3454 N N . GLY A 1 425 ? 27.582 10.343 25.188 1.00 88.19 425 GLY A N 1
ATOM 3455 C CA . GLY A 1 425 ? 26.742 11.510 25.438 1.00 88.19 425 GLY A CA 1
ATOM 3456 C C . GLY A 1 425 ? 25.258 11.155 25.545 1.00 88.19 425 GLY A C 1
ATOM 3457 O O . GLY A 1 425 ? 24.581 11.670 26.435 1.00 88.19 425 GLY A O 1
ATOM 3458 N N . ALA A 1 426 ? 24.770 10.211 24.737 1.00 89.31 426 ALA A N 1
ATOM 3459 C CA . ALA A 1 426 ? 23.398 9.720 24.810 1.00 89.31 426 ALA A CA 1
ATOM 3460 C C . ALA A 1 426 ? 23.114 9.067 26.169 1.00 89.31 426 ALA A C 1
ATOM 3462 O O . ALA A 1 426 ? 22.110 9.392 26.800 1.00 89.31 426 ALA A O 1
ATOM 3463 N N . GLY A 1 427 ? 24.039 8.245 26.682 1.00 89.38 427 GLY A N 1
ATOM 3464 C CA . GLY A 1 427 ? 23.951 7.685 28.036 1.00 89.38 427 GLY A CA 1
ATOM 3465 C C . GLY A 1 427 ? 23.886 8.750 29.132 1.00 89.38 427 GLY A C 1
ATOM 3466 O O . GLY A 1 427 ? 23.114 8.616 30.081 1.00 89.38 427 GLY A O 1
ATOM 3467 N N . THR A 1 428 ? 24.631 9.850 28.982 1.00 93.06 428 THR A N 1
ATOM 3468 C CA . THR A 1 428 ? 24.599 10.972 29.936 1.00 93.06 428 THR A CA 1
ATOM 3469 C C . THR A 1 428 ? 23.265 11.715 29.875 1.00 93.06 428 THR A C 1
ATOM 3471 O O . THR A 1 428 ? 22.650 11.959 30.910 1.00 93.06 428 THR A O 1
ATOM 3474 N N . LEU A 1 429 ? 22.779 12.032 28.672 1.00 95.38 429 LEU A N 1
ATOM 3475 C CA . LEU A 1 429 ? 21.506 12.726 28.485 1.00 95.38 429 LEU A CA 1
ATOM 3476 C C . LEU A 1 429 ? 20.321 11.892 28.989 1.00 95.38 429 LEU A C 1
ATOM 3478 O O . LEU A 1 429 ? 19.464 12.408 29.704 1.00 95.38 429 LEU A O 1
ATOM 3482 N N . ILE A 1 430 ? 20.290 10.600 28.667 1.00 94.69 430 ILE A N 1
ATOM 3483 C CA . ILE A 1 430 ? 19.230 9.696 29.121 1.00 94.69 430 ILE A CA 1
ATOM 3484 C C . ILE A 1 430 ? 19.281 9.520 30.635 1.00 94.69 430 ILE A C 1
ATOM 3486 O O . ILE A 1 430 ? 18.234 9.567 31.274 1.00 94.69 430 ILE A O 1
ATOM 3490 N N . LYS A 1 431 ? 20.474 9.431 31.236 1.00 93.38 431 LYS A N 1
ATOM 3491 C CA . LYS A 1 431 ? 20.611 9.449 32.696 1.00 93.38 431 LYS A CA 1
ATOM 3492 C C . LYS A 1 431 ? 19.998 10.717 33.302 1.00 93.38 431 LYS A C 1
ATOM 3494 O O . LYS A 1 431 ? 19.184 10.607 34.214 1.00 93.38 431 LYS A O 1
ATOM 3499 N N . ASN A 1 432 ? 20.348 11.896 32.782 1.00 94.75 432 ASN A N 1
ATOM 3500 C CA . ASN A 1 432 ? 19.795 13.170 33.257 1.00 94.75 432 ASN A CA 1
ATOM 3501 C C . ASN A 1 432 ? 18.263 13.204 33.112 1.00 94.75 432 ASN A C 1
ATOM 3503 O O . ASN A 1 432 ? 17.561 13.694 33.991 1.00 94.75 432 ASN A O 1
ATOM 3507 N N . ALA A 1 433 ? 17.730 12.667 32.011 1.00 95.75 433 ALA A N 1
ATOM 3508 C CA . ALA A 1 433 ? 16.291 12.591 31.777 1.00 95.75 433 ALA A CA 1
ATOM 3509 C C . ALA A 1 433 ? 15.583 11.616 32.726 1.00 95.75 433 ALA A C 1
ATOM 3511 O O . ALA A 1 433 ? 14.492 11.922 33.202 1.00 95.75 433 ALA A O 1
ATOM 3512 N N . MET A 1 434 ? 16.207 10.482 33.049 1.00 94.31 434 MET A N 1
ATOM 3513 C CA . MET A 1 434 ? 15.681 9.510 34.010 1.00 94.31 434 MET A CA 1
ATOM 3514 C C . MET A 1 434 ? 15.551 10.086 35.425 1.00 94.31 434 MET A C 1
ATOM 3516 O O . MET A 1 434 ? 14.621 9.716 36.136 1.00 94.31 434 MET A O 1
ATOM 3520 N N . GLU A 1 435 ? 16.424 11.018 35.825 1.00 92.50 435 GLU A N 1
ATOM 3521 C CA . GLU A 1 435 ? 16.359 11.689 37.137 1.00 92.50 435 GLU A CA 1
ATOM 3522 C C . GLU A 1 435 ? 15.115 12.580 37.307 1.00 92.50 435 GLU A C 1
ATOM 3524 O O . GLU A 1 435 ? 14.712 12.861 38.432 1.00 92.50 435 GLU A O 1
ATOM 3529 N N . ILE A 1 436 ? 14.489 13.014 36.208 1.00 92.62 436 ILE A N 1
ATOM 3530 C CA . ILE A 1 436 ? 13.282 13.860 36.224 1.00 92.62 436 ILE A CA 1
ATOM 3531 C C . ILE A 1 436 ? 12.052 13.177 35.605 1.00 92.62 436 ILE A C 1
ATOM 3533 O O . ILE A 1 436 ? 10.974 13.775 35.533 1.00 92.62 436 ILE A O 1
ATOM 3537 N N . LEU A 1 437 ? 12.193 11.936 35.133 1.00 95.44 437 LEU A N 1
ATOM 3538 C CA . LEU A 1 437 ? 11.098 11.163 34.562 1.00 95.44 437 LEU A CA 1
ATOM 3539 C C . LEU A 1 437 ? 10.192 10.647 35.684 1.00 95.44 437 LEU A C 1
ATOM 3541 O O . LEU A 1 437 ? 10.630 9.949 36.596 1.00 95.44 437 LEU A O 1
ATOM 3545 N N . THR A 1 438 ? 8.905 10.968 35.598 1.00 94.62 438 THR A N 1
ATOM 3546 C CA . THR A 1 438 ? 7.888 10.577 36.577 1.00 94.62 438 THR A CA 1
ATOM 3547 C C . THR A 1 438 ? 6.695 9.996 35.834 1.00 94.62 438 THR A C 1
ATOM 3549 O O . THR A 1 438 ? 6.478 10.322 34.668 1.00 94.62 438 THR A O 1
ATOM 3552 N N . LEU A 1 439 ? 5.859 9.205 36.510 1.00 92.69 439 LEU A N 1
ATOM 3553 C CA . LEU A 1 439 ? 4.599 8.766 35.903 1.00 92.69 439 LEU A CA 1
ATOM 3554 C C . LEU A 1 439 ? 3.721 9.965 35.490 1.00 92.69 439 LEU A C 1
ATOM 3556 O O . LEU A 1 439 ? 3.124 9.957 34.419 1.00 92.69 439 LEU A O 1
ATOM 3560 N N . LYS A 1 440 ? 3.692 11.027 36.306 1.00 93.00 440 LYS A N 1
ATOM 3561 C CA . LYS A 1 440 ? 2.915 12.241 36.014 1.00 93.00 440 LYS A CA 1
ATOM 3562 C C . LYS A 1 440 ? 3.398 12.976 34.768 1.00 93.00 440 LYS A C 1
ATOM 3564 O O . LYS A 1 440 ? 2.574 13.507 34.043 1.00 93.00 440 LYS A O 1
ATOM 3569 N N . SER A 1 441 ? 4.702 12.975 34.484 1.00 93.38 441 SER A N 1
ATOM 3570 C CA . SER A 1 441 ? 5.238 13.583 33.256 1.00 93.38 441 SER A CA 1
ATOM 3571 C C . SER A 1 441 ? 5.032 12.729 31.999 1.00 93.38 441 SER A C 1
ATOM 3573 O O . SER A 1 441 ? 5.368 13.178 30.905 1.00 93.38 441 SER A O 1
ATOM 3575 N N . LEU A 1 442 ? 4.478 11.521 32.147 1.00 96.56 442 LEU A N 1
ATOM 3576 C CA . LEU A 1 442 ? 3.942 10.702 31.055 1.00 96.56 442 LEU A CA 1
ATOM 3577 C C . LEU A 1 442 ? 2.407 10.801 30.951 1.00 96.56 442 LEU A C 1
ATOM 3579 O O . LEU A 1 442 ? 1.837 10.397 29.941 1.00 96.56 442 LEU A O 1
ATOM 3583 N N . SER A 1 443 ? 1.734 11.341 31.973 1.00 97.50 443 SER A N 1
ATOM 3584 C CA . SER A 1 443 ? 0.300 11.632 31.934 1.00 97.50 443 SER A CA 1
ATOM 3585 C C . SER A 1 443 ? 0.070 12.910 31.136 1.00 97.50 443 SER A C 1
ATOM 3587 O O . SER A 1 443 ? 0.508 13.991 31.530 1.00 97.50 443 SER A O 1
ATOM 3589 N N . PHE A 1 444 ? -0.593 12.781 29.986 1.00 97.88 444 PHE A N 1
ATOM 3590 C CA . PHE A 1 444 ? -0.696 13.866 29.013 1.00 97.88 444 PHE A CA 1
ATOM 3591 C C . PHE A 1 444 ? -1.363 15.135 29.584 1.00 97.88 444 PHE A C 1
ATOM 3593 O O . PHE A 1 444 ? -0.769 16.210 29.466 1.00 97.88 444 PHE A O 1
ATOM 3600 N N . PRO A 1 445 ? -2.522 15.058 30.275 1.00 97.88 445 PRO A N 1
ATOM 3601 C CA . PRO A 1 445 ? -3.141 16.246 30.864 1.00 97.88 445 PRO A CA 1
ATOM 3602 C C . PRO A 1 445 ? -2.281 16.875 31.966 1.00 97.88 445 PRO A C 1
ATOM 3604 O O . PRO A 1 445 ? -2.183 18.099 32.058 1.00 97.88 445 PRO A O 1
ATOM 3607 N N . GLU A 1 446 ? -1.626 16.050 32.788 1.00 97.50 446 GLU A N 1
ATOM 3608 C CA . GLU A 1 446 ? -0.780 16.532 33.881 1.00 97.50 446 GLU A CA 1
ATOM 3609 C C . GLU A 1 446 ? 0.494 17.212 33.360 1.00 97.50 446 GLU A C 1
ATOM 3611 O O . GLU A 1 446 ? 0.898 18.226 33.925 1.00 97.50 446 GLU A O 1
ATOM 3616 N N . ASP A 1 447 ? 1.100 16.736 32.264 1.00 96.69 447 ASP A N 1
ATOM 3617 C CA . ASP A 1 447 ? 2.236 17.409 31.615 1.00 96.69 447 ASP A CA 1
ATOM 3618 C C . ASP A 1 447 ? 1.840 18.779 31.037 1.00 96.69 447 ASP A C 1
ATOM 3620 O O . ASP A 1 447 ? 2.509 19.784 31.303 1.00 96.69 447 ASP A O 1
ATOM 3624 N N . ILE A 1 448 ? 0.720 18.850 30.306 1.00 97.94 448 ILE A N 1
ATOM 3625 C CA . ILE A 1 448 ? 0.191 20.108 29.748 1.00 97.94 448 ILE A CA 1
ATOM 3626 C C . ILE A 1 448 ? -0.048 21.134 30.860 1.00 97.94 448 ILE A C 1
ATOM 3628 O O . ILE A 1 448 ? 0.372 22.295 30.755 1.00 97.94 448 ILE A O 1
ATOM 3632 N N . LYS A 1 449 ? -0.676 20.692 31.952 1.00 97.31 449 LYS A N 1
ATOM 3633 C CA . LYS A 1 449 ? -0.943 21.508 33.134 1.00 97.31 449 LYS A CA 1
ATOM 3634 C C . LYS A 1 449 ? 0.337 21.919 33.857 1.00 97.31 449 LYS A C 1
ATOM 3636 O O . LYS A 1 449 ? 0.497 23.091 34.192 1.00 97.31 449 LYS A O 1
ATOM 3641 N N . ALA A 1 450 ? 1.285 21.002 34.053 1.00 96.62 450 ALA A N 1
ATOM 3642 C CA . ALA A 1 450 ? 2.562 21.286 34.712 1.00 96.62 450 ALA A CA 1
ATOM 3643 C C . ALA A 1 450 ? 3.391 22.337 33.957 1.00 96.62 450 ALA A C 1
ATOM 3645 O O . ALA A 1 450 ? 4.122 23.114 34.576 1.00 96.62 450 ALA A O 1
ATOM 3646 N N . ARG A 1 451 ? 3.255 22.402 32.628 1.00 96.81 451 ARG A N 1
ATOM 3647 C CA . ARG A 1 451 ? 3.877 23.437 31.787 1.00 96.81 451 ARG A CA 1
ATOM 3648 C C . ARG A 1 451 ? 3.050 24.726 31.690 1.00 96.81 451 ARG A C 1
ATOM 3650 O O . ARG A 1 451 ? 3.547 25.720 31.161 1.00 96.81 451 ARG A O 1
ATOM 3657 N N . GLY A 1 452 ? 1.824 24.743 32.216 1.00 97.00 452 GLY A N 1
ATOM 3658 C CA . GLY A 1 452 ? 0.920 25.895 32.191 1.00 97.00 452 GLY A CA 1
ATOM 3659 C C . GLY A 1 452 ? 0.363 26.211 30.801 1.00 97.00 452 GLY A C 1
ATOM 3660 O O . GLY A 1 452 ? 0.138 27.385 30.496 1.00 97.00 452 GLY A O 1
ATOM 3661 N N . MET A 1 453 ? 0.180 25.186 29.960 1.00 96.75 453 MET A N 1
ATOM 3662 C CA . MET A 1 453 ? -0.145 25.321 28.532 1.00 96.75 453 MET A CA 1
ATOM 3663 C C . MET A 1 453 ? -1.621 25.033 28.186 1.00 96.75 453 MET A C 1
ATOM 3665 O O . MET A 1 453 ? -1.972 24.915 27.013 1.00 96.75 453 MET A O 1
ATOM 3669 N N . GLU A 1 454 ? -2.495 24.928 29.190 1.00 95.62 454 GLU A N 1
ATOM 3670 C CA . GLU A 1 454 ? -3.913 24.552 29.039 1.00 95.62 454 GLU A CA 1
ATOM 3671 C C . GLU A 1 454 ? -4.709 25.519 28.147 1.00 95.62 454 GLU A C 1
ATOM 3673 O O . GLU A 1 454 ? -5.487 25.065 27.320 1.00 95.62 454 GLU A O 1
ATOM 3678 N N . ASP A 1 455 ? -4.441 26.826 28.233 1.00 91.69 455 ASP A N 1
ATOM 3679 C CA . ASP A 1 455 ? -5.227 27.868 27.543 1.00 91.69 455 ASP A CA 1
ATOM 3680 C C . ASP A 1 455 ? -4.517 28.475 26.320 1.00 91.69 455 ASP A C 1
ATOM 3682 O O . ASP A 1 455 ? -4.877 29.549 25.836 1.00 91.69 455 ASP A O 1
ATOM 3686 N N . VAL A 1 456 ? -3.442 27.844 25.843 1.00 93.12 456 VAL A N 1
ATOM 3687 C CA . VAL A 1 456 ? -2.649 28.373 24.726 1.00 93.12 456 VAL A CA 1
ATOM 3688 C C . VAL A 1 456 ? -3.378 28.146 23.391 1.00 93.12 456 VAL A C 1
ATOM 3690 O O . VAL A 1 456 ? -3.674 27.000 23.056 1.00 93.12 456 VAL A O 1
ATOM 3693 N N . PRO A 1 457 ? -3.694 29.191 22.616 1.00 88.56 457 PRO A N 1
ATOM 3694 C CA . PRO A 1 457 ? -4.331 29.040 21.307 1.00 88.56 457 PRO A CA 1
ATOM 3695 C C . PRO A 1 457 ? -3.400 28.358 20.295 1.00 88.56 457 PRO A C 1
ATOM 3697 O O . PRO A 1 457 ? -2.178 28.397 20.440 1.00 88.56 457 PRO A O 1
ATOM 3700 N N . SER A 1 458 ? -3.986 27.738 19.266 1.00 91.12 458 SER A N 1
ATOM 3701 C CA . SER A 1 458 ? -3.259 27.088 18.159 1.00 91.12 458 SER A CA 1
ATOM 3702 C C . SER A 1 458 ? -2.242 26.026 18.606 1.00 91.12 458 SER A C 1
ATOM 3704 O O . SER A 1 458 ? -1.209 25.835 17.962 1.00 91.12 458 SER A O 1
ATOM 3706 N N . TYR A 1 459 ? -2.521 25.343 19.721 1.00 96.56 459 TYR A N 1
ATOM 3707 C CA . TYR A 1 459 ? -1.705 24.251 20.245 1.00 96.56 459 TYR A CA 1
ATOM 3708 C C . TYR A 1 459 ? -2.365 22.904 19.923 1.00 96.56 459 TYR A C 1
ATOM 3710 O O . TYR A 1 459 ? -2.898 22.225 20.800 1.00 96.56 459 TYR A O 1
ATOM 3718 N N . TYR A 1 460 ? -2.338 22.519 18.648 1.00 96.06 460 TYR A N 1
ATOM 3719 C CA . TYR A 1 460 ? -3.092 21.375 18.124 1.00 96.06 460 TYR A CA 1
ATOM 3720 C C . TYR A 1 460 ? -2.641 20.043 18.726 1.00 96.06 460 TYR A C 1
ATOM 3722 O O . TYR A 1 460 ? -3.476 19.204 19.049 1.00 96.06 460 TYR A O 1
ATOM 3730 N N . TYR A 1 461 ? -1.339 19.896 19.009 1.00 97.19 461 TYR A N 1
ATOM 3731 C CA . TYR A 1 461 ? -0.816 18.750 19.761 1.00 97.19 461 TYR A CA 1
ATOM 3732 C C . TYR A 1 461 ? -1.574 18.529 21.079 1.00 97.19 461 TYR A C 1
ATOM 3734 O O . TYR A 1 461 ? -1.957 17.401 21.386 1.00 97.19 461 TYR A O 1
ATOM 3742 N N . ARG A 1 462 ? -1.828 19.603 21.845 1.00 97.38 462 ARG A N 1
ATOM 3743 C CA . ARG A 1 462 ? -2.634 19.535 23.071 1.00 97.38 462 ARG A CA 1
ATOM 3744 C C . ARG A 1 462 ? -4.064 19.135 22.743 1.00 97.38 462 ARG A C 1
ATOM 3746 O O . ARG A 1 462 ? -4.587 18.227 23.378 1.00 97.38 462 ARG A O 1
ATOM 3753 N N . ASP A 1 463 ? -4.700 19.842 21.818 1.00 94.81 463 ASP A N 1
ATOM 3754 C CA . ASP A 1 463 ? -6.138 19.709 21.570 1.00 94.81 463 ASP A CA 1
ATOM 3755 C C . ASP A 1 463 ? -6.511 18.297 21.112 1.00 94.81 463 ASP A C 1
ATOM 3757 O O . ASP A 1 463 ? -7.448 17.694 21.643 1.00 94.81 463 ASP A O 1
ATOM 3761 N N . ASP A 1 464 ? -5.733 17.734 20.192 1.00 95.69 464 ASP A N 1
ATOM 3762 C CA . ASP A 1 464 ? -5.957 16.388 19.674 1.00 95.69 464 ASP A CA 1
ATOM 3763 C C . ASP A 1 464 ? -5.507 15.325 20.680 1.00 95.69 464 ASP A C 1
ATOM 3765 O O . ASP A 1 464 ? -6.231 14.357 20.939 1.00 95.69 464 ASP A O 1
ATOM 3769 N N . GLY A 1 465 ? -4.364 15.543 21.340 1.00 96.38 465 GLY A N 1
ATOM 3770 C CA . GLY A 1 465 ? -3.875 14.658 22.392 1.00 96.38 465 GLY A CA 1
ATOM 3771 C C . GLY A 1 465 ? -4.849 14.537 23.569 1.00 96.38 465 GLY A C 1
ATOM 3772 O O . GLY A 1 465 ? -5.063 13.431 24.060 1.00 96.38 465 GLY A O 1
ATOM 3773 N N . MET A 1 466 ? -5.522 15.621 23.973 1.00 97.12 466 MET A N 1
ATOM 3774 C CA . MET A 1 466 ? -6.547 15.591 25.027 1.00 97.12 466 MET A CA 1
ATOM 3775 C C . MET A 1 466 ? -7.754 14.735 24.626 1.00 97.12 466 MET A C 1
ATOM 3777 O O . MET A 1 466 ? -8.229 13.940 25.438 1.00 97.12 466 MET A O 1
ATOM 3781 N N . LYS A 1 467 ? -8.230 14.844 23.377 1.00 94.75 467 LYS A N 1
ATOM 3782 C CA . LYS A 1 467 ? -9.351 14.029 22.873 1.00 94.75 467 LYS A CA 1
ATOM 3783 C C . LYS A 1 467 ? -8.994 12.545 22.835 1.00 94.75 467 LYS A C 1
ATOM 3785 O O . LYS A 1 467 ? -9.777 11.710 23.292 1.00 94.75 467 LYS A O 1
ATOM 3790 N N . ILE A 1 468 ? -7.808 12.213 22.322 1.00 96.19 468 ILE A N 1
ATOM 3791 C CA . ILE A 1 468 ? -7.339 10.825 22.240 1.00 96.19 468 ILE A CA 1
ATOM 3792 C C . ILE A 1 468 ? -7.106 10.256 23.644 1.00 96.19 468 ILE A C 1
ATOM 3794 O O . ILE A 1 468 ? -7.533 9.135 23.930 1.00 96.19 468 ILE A O 1
ATOM 3798 N N . TRP A 1 469 ? -6.503 11.037 24.545 1.00 97.69 469 TRP A N 1
ATOM 3799 C CA . TRP A 1 469 ? -6.348 10.671 25.951 1.00 97.69 469 TRP A CA 1
ATOM 3800 C C . TRP A 1 469 ? -7.698 10.353 26.593 1.00 97.69 469 TRP A C 1
ATOM 3802 O O . TRP A 1 469 ? -7.851 9.306 27.217 1.00 97.69 469 TRP A O 1
ATOM 3812 N N . GLU A 1 470 ? -8.700 11.215 26.412 1.00 96.06 470 GLU A N 1
ATOM 3813 C CA . GLU A 1 470 ? -10.040 11.001 26.957 1.00 96.06 470 GLU A CA 1
ATOM 3814 C C . GLU A 1 470 ? -10.709 9.747 26.369 1.00 96.06 470 GLU A C 1
ATOM 3816 O O . GLU A 1 470 ? -11.355 8.987 27.095 1.00 96.06 470 GLU A O 1
ATOM 3821 N N . ALA A 1 471 ? -10.548 9.490 25.066 1.00 95.38 471 ALA A N 1
ATOM 3822 C CA . ALA A 1 471 ? -11.063 8.285 24.420 1.00 95.38 471 ALA A CA 1
ATOM 3823 C C . ALA A 1 471 ? -10.432 7.009 25.003 1.00 95.38 471 ALA A C 1
ATOM 3825 O O . ALA A 1 471 ? -11.161 6.083 25.373 1.00 95.38 471 ALA A O 1
ATOM 3826 N N . ILE A 1 472 ? -9.103 6.988 25.156 1.00 98.06 472 ILE A N 1
ATOM 3827 C CA . ILE A 1 472 ? -8.369 5.876 25.776 1.00 98.06 472 ILE A CA 1
ATOM 3828 C C . ILE A 1 472 ? -8.784 5.724 27.242 1.00 98.06 472 ILE A C 1
ATOM 3830 O O . ILE A 1 472 ? -9.101 4.619 27.672 1.00 98.06 472 ILE A O 1
ATOM 3834 N N . ASN A 1 473 ? -8.859 6.815 28.004 1.00 97.75 473 ASN A N 1
ATOM 3835 C CA . ASN A 1 473 ? -9.248 6.780 29.411 1.00 97.75 473 ASN A CA 1
ATOM 3836 C C . ASN A 1 473 ? -10.663 6.211 29.601 1.00 97.75 473 ASN A C 1
ATOM 3838 O O . ASN A 1 473 ? -10.871 5.340 30.445 1.00 97.75 473 ASN A O 1
ATOM 3842 N N . CYS A 1 474 ? -11.625 6.630 28.770 1.00 94.81 474 CYS A N 1
ATOM 3843 C CA . CYS A 1 474 ? -12.983 6.082 28.774 1.00 94.81 474 CYS A CA 1
ATOM 3844 C C . CYS A 1 474 ? -12.990 4.578 28.472 1.00 94.81 474 CYS A C 1
ATOM 3846 O O . CYS A 1 474 ? -13.695 3.814 29.138 1.00 94.81 474 CYS A O 1
ATOM 3848 N N . PHE A 1 475 ? -12.210 4.152 27.477 1.00 97.06 475 PHE A N 1
ATOM 3849 C CA . PHE A 1 475 ? -12.079 2.749 27.095 1.00 97.06 475 PHE A CA 1
ATOM 3850 C C . PHE A 1 475 ? -11.484 1.905 28.228 1.00 97.06 475 PHE A C 1
ATOM 3852 O O . PHE A 1 475 ? -12.094 0.922 28.655 1.00 97.06 475 PHE A O 1
ATOM 3859 N N . VAL A 1 476 ? -10.346 2.330 28.777 1.00 98.38 476 VAL A N 1
ATOM 3860 C CA . VAL A 1 476 ? -9.673 1.673 29.903 1.00 98.38 476 VAL A CA 1
ATOM 3861 C C . VAL A 1 476 ? -10.587 1.625 31.125 1.00 98.38 476 VAL A C 1
ATOM 3863 O O . VAL A 1 476 ? -10.732 0.570 31.734 1.00 98.38 476 VAL A O 1
ATOM 3866 N N . SER A 1 477 ? -11.263 2.727 31.457 1.00 97.12 477 SER A N 1
ATOM 3867 C CA . SER A 1 477 ? -12.226 2.797 32.563 1.00 97.12 477 SER A CA 1
ATOM 3868 C C . SER A 1 477 ? -13.370 1.798 32.394 1.00 97.12 477 SER A C 1
ATOM 3870 O O . SER A 1 477 ? -13.708 1.069 33.332 1.00 97.12 477 SER A O 1
ATOM 3872 N N . ALA A 1 478 ? -13.923 1.685 31.182 1.00 95.81 478 ALA A N 1
ATOM 3873 C CA . ALA A 1 478 ? -14.953 0.698 30.877 1.00 95.81 478 ALA A CA 1
ATOM 3874 C C . ALA A 1 478 ? -14.442 -0.739 31.067 1.00 95.81 478 ALA A C 1
ATOM 3876 O O . ALA A 1 478 ? -15.151 -1.552 31.660 1.00 95.81 478 ALA A O 1
ATOM 3877 N N . VAL A 1 479 ? -13.219 -1.045 30.623 1.00 96.88 479 VAL A N 1
ATOM 3878 C CA . VAL A 1 479 ? -12.599 -2.369 30.795 1.00 96.88 479 VAL A CA 1
ATOM 3879 C C . VAL A 1 479 ? -12.304 -2.664 32.267 1.00 96.88 479 VAL A C 1
ATOM 3881 O O . VAL A 1 479 ? -12.705 -3.714 32.765 1.00 96.88 479 VAL A O 1
ATOM 3884 N N . VAL A 1 480 ? -11.680 -1.741 33.002 1.00 97.94 480 VAL A N 1
ATOM 3885 C CA . VAL A 1 480 ? -11.384 -1.904 34.436 1.00 97.94 480 VAL A CA 1
ATOM 3886 C C . VAL A 1 480 ? -12.670 -2.136 35.228 1.00 97.94 480 VAL A C 1
ATOM 3888 O O . VAL A 1 480 ? -12.720 -3.046 36.050 1.00 97.94 480 VAL A O 1
ATOM 3891 N N . LYS A 1 481 ? -13.745 -1.396 34.933 1.00 96.69 481 LYS A N 1
ATOM 3892 C CA . LYS A 1 481 ? -15.047 -1.552 35.599 1.00 96.69 481 LYS A CA 1
ATOM 3893 C C . LYS A 1 481 ? -15.707 -2.915 35.357 1.00 96.69 481 LYS A C 1
ATOM 3895 O O . LYS A 1 481 ? -16.496 -3.346 36.194 1.00 96.69 481 LYS A O 1
ATOM 3900 N N . ILE A 1 482 ? -15.417 -3.588 34.239 1.00 96.56 482 ILE A N 1
ATOM 3901 C CA . ILE A 1 482 ? -15.939 -4.939 33.965 1.00 96.56 482 ILE A CA 1
ATOM 3902 C C . ILE A 1 482 ? -15.342 -5.961 34.942 1.00 96.56 482 ILE A C 1
ATOM 3904 O O . ILE A 1 482 ? -16.057 -6.864 35.374 1.00 96.56 482 ILE A O 1
ATOM 3908 N N . TYR A 1 483 ? -14.059 -5.824 35.293 1.00 96.81 483 TYR A N 1
ATOM 3909 C CA . TYR A 1 483 ? -13.321 -6.859 36.030 1.00 96.81 483 TYR A CA 1
ATOM 3910 C C . TYR A 1 483 ? -13.017 -6.509 37.492 1.00 96.81 483 TYR A C 1
ATOM 3912 O O . TYR A 1 483 ? -12.915 -7.423 38.308 1.00 96.81 483 TYR A O 1
ATOM 3920 N N . TYR A 1 484 ? -12.909 -5.224 37.839 1.00 97.31 484 TYR A N 1
ATOM 3921 C CA . TYR A 1 484 ? -12.668 -4.742 39.201 1.00 97.31 484 TYR A CA 1
ATOM 3922 C C . TYR A 1 484 ? -13.928 -4.062 39.749 1.00 97.31 484 TYR A C 1
ATOM 3924 O O . TYR A 1 484 ? -14.283 -2.932 39.388 1.00 97.31 484 TYR A O 1
ATOM 3932 N N . ASP A 1 485 ? -14.612 -4.756 40.651 1.00 94.31 485 ASP A N 1
ATOM 3933 C CA . ASP A 1 485 ? -15.833 -4.283 41.303 1.00 94.31 485 ASP A CA 1
ATOM 3934 C C . ASP A 1 485 ? -15.556 -3.231 42.390 1.00 94.31 485 ASP A C 1
ATOM 3936 O O . ASP A 1 485 ? -16.365 -2.313 42.563 1.00 94.31 485 ASP A O 1
ATOM 3940 N N . SER A 1 486 ? -14.389 -3.291 43.038 1.00 96.19 486 SER A N 1
ATOM 3941 C CA . SER A 1 486 ? -13.957 -2.339 44.065 1.00 96.19 486 SER A CA 1
ATOM 3942 C C . SER A 1 486 ? -12.454 -2.023 44.023 1.00 96.19 486 SER A C 1
ATOM 3944 O O . SER A 1 486 ? -11.685 -2.640 43.284 1.00 96.19 486 SER A O 1
ATOM 3946 N N . ASP A 1 487 ? -12.029 -1.046 44.825 1.00 97.94 487 ASP A N 1
ATOM 3947 C CA . ASP A 1 487 ? -10.614 -0.692 44.987 1.00 97.94 487 ASP A CA 1
ATOM 3948 C C . ASP A 1 487 ? -9.843 -1.797 45.730 1.00 97.94 487 ASP A C 1
ATOM 3950 O O . ASP A 1 487 ? -8.709 -2.122 45.381 1.00 97.94 487 ASP A O 1
ATOM 3954 N N . GLU A 1 488 ? -10.492 -2.491 46.670 1.00 97.19 488 GLU A N 1
ATOM 3955 C CA . GLU A 1 488 ? -9.920 -3.659 47.346 1.00 97.19 488 GLU A CA 1
ATOM 3956 C C . GLU A 1 488 ? -9.617 -4.806 46.372 1.00 97.19 488 GLU A C 1
ATOM 3958 O O . GLU A 1 488 ? -8.705 -5.597 46.624 1.00 97.19 488 GLU A O 1
ATOM 3963 N N . ALA A 1 489 ? -10.359 -4.923 45.263 1.00 97.06 489 ALA A N 1
ATOM 3964 C CA . ALA A 1 489 ? -10.053 -5.904 44.225 1.00 97.06 489 ALA A CA 1
ATOM 3965 C C . ALA A 1 489 ? -8.721 -5.593 43.522 1.00 97.06 489 ALA A C 1
ATOM 3967 O O . ALA A 1 489 ? -7.991 -6.526 43.197 1.00 97.06 489 ALA A O 1
ATOM 3968 N N . VAL A 1 490 ? -8.371 -4.313 43.344 1.00 97.94 490 VAL A N 1
ATOM 3969 C CA . VAL A 1 490 ? -7.069 -3.881 42.797 1.00 97.94 490 VAL A CA 1
ATOM 3970 C C . VAL A 1 490 ? -5.948 -4.157 43.801 1.00 97.94 490 VAL A C 1
ATOM 3972 O O . VAL A 1 490 ? -4.914 -4.724 43.448 1.00 97.94 490 VAL A O 1
ATOM 3975 N N . GLN A 1 491 ? -6.169 -3.837 45.077 1.00 97.38 491 GLN A N 1
ATOM 3976 C CA . GLN A 1 491 ? -5.187 -4.065 46.147 1.00 97.38 491 GLN A CA 1
ATOM 3977 C C . GLN A 1 491 ? -4.850 -5.554 46.330 1.00 97.38 491 GLN A C 1
ATOM 3979 O O . GLN A 1 491 ? -3.704 -5.917 46.594 1.00 97.38 491 GLN A O 1
ATOM 3984 N N . LYS A 1 492 ? -5.849 -6.436 46.188 1.00 96.62 492 LYS A N 1
ATOM 3985 C CA . LYS A 1 492 ? -5.689 -7.896 46.326 1.00 96.62 492 LYS A CA 1
ATOM 3986 C C . LYS A 1 492 ? -5.108 -8.578 45.089 1.00 96.62 492 LYS A C 1
ATOM 3988 O O . LYS A 1 492 ? -4.755 -9.756 45.173 1.00 96.62 492 LYS A O 1
ATOM 3993 N N . ASP A 1 493 ? -5.031 -7.883 43.961 1.00 97.94 493 ASP A N 1
ATOM 3994 C CA . ASP A 1 493 ? -4.525 -8.442 42.716 1.00 97.94 493 ASP A CA 1
ATOM 3995 C C . ASP A 1 493 ? -2.995 -8.534 42.734 1.00 97.94 493 ASP A C 1
ATOM 3997 O O . ASP A 1 493 ? -2.270 -7.596 42.404 1.00 97.94 493 ASP A O 1
ATOM 4001 N N . VAL A 1 494 ? -2.494 -9.700 43.135 1.00 96.75 494 VAL A N 1
ATOM 4002 C CA . VAL A 1 494 ? -1.055 -9.957 43.267 1.00 96.75 494 VAL A CA 1
ATOM 4003 C C . VAL A 1 494 ? -0.284 -9.830 41.949 1.00 96.75 494 VAL A C 1
ATOM 4005 O O . VAL A 1 494 ? 0.898 -9.492 41.994 1.00 96.75 494 VAL A O 1
ATOM 4008 N N . GLU A 1 495 ? -0.925 -10.071 40.799 1.00 98.31 495 GLU A N 1
ATOM 4009 C CA . GLU A 1 495 ? -0.291 -9.936 39.479 1.00 98.31 495 GLU A CA 1
ATOM 4010 C C . GLU A 1 495 ? -0.109 -8.456 39.133 1.00 98.31 495 GLU A C 1
ATOM 4012 O O . GLU A 1 495 ? 0.985 -8.055 38.742 1.00 98.31 495 GLU A O 1
ATOM 4017 N N . ILE A 1 496 ? -1.118 -7.612 39.383 1.00 98.31 496 ILE A N 1
ATOM 4018 C CA . ILE A 1 496 ? -1.001 -6.158 39.183 1.00 98.31 496 ILE A CA 1
ATOM 4019 C C . ILE A 1 496 ? 0.021 -5.525 40.125 1.00 98.31 496 ILE A C 1
ATOM 4021 O O . ILE A 1 496 ? 0.841 -4.716 39.688 1.00 98.31 496 ILE A O 1
ATOM 4025 N N . GLN A 1 497 ? 0.040 -5.916 41.401 1.00 98.31 497 GLN A N 1
ATOM 4026 C CA . GLN A 1 497 ? 1.054 -5.403 42.328 1.00 98.31 497 GLN A CA 1
ATOM 4027 C C . GLN A 1 497 ? 2.469 -5.878 41.949 1.00 98.31 497 GLN A C 1
ATOM 4029 O O . GLN A 1 497 ? 3.440 -5.150 42.155 1.00 98.31 497 GLN A O 1
ATOM 4034 N N . GLY A 1 498 ? 2.605 -7.089 41.395 1.00 98.12 498 GLY A N 1
ATOM 4035 C CA . GLY A 1 498 ? 3.863 -7.596 40.841 1.00 98.12 498 GLY A CA 1
ATOM 4036 C C . GLY A 1 498 ? 4.303 -6.819 39.600 1.00 98.12 498 GLY A 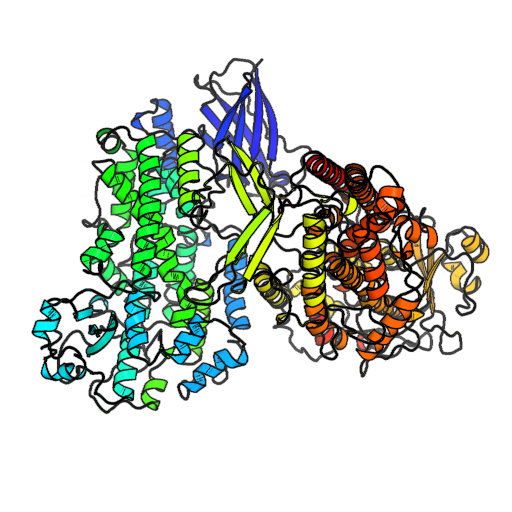C 1
ATOM 4037 O O . GLY A 1 498 ? 5.445 -6.371 39.533 1.00 98.12 498 GLY A O 1
ATOM 4038 N N . PHE A 1 499 ? 3.378 -6.591 38.667 1.00 98.56 499 PHE A N 1
ATOM 4039 C CA . PHE A 1 499 ? 3.574 -5.817 37.440 1.00 98.56 499 PHE A CA 1
ATOM 4040 C C . PHE A 1 499 ? 4.114 -4.416 37.723 1.00 98.56 499 PHE A C 1
ATOM 4042 O O . PHE A 1 499 ? 5.160 -4.041 37.200 1.00 98.56 499 PHE A O 1
ATOM 4049 N N . VAL A 1 500 ? 3.465 -3.677 38.622 1.00 98.19 500 VAL A N 1
ATOM 4050 C CA . VAL A 1 500 ? 3.860 -2.311 38.996 1.00 98.19 500 VAL A CA 1
ATOM 4051 C C . VAL A 1 500 ? 5.267 -2.281 39.608 1.00 98.19 500 VAL A C 1
ATOM 4053 O O . VAL A 1 500 ? 6.077 -1.416 39.274 1.00 98.19 500 VAL A O 1
ATOM 4056 N N . LYS A 1 501 ? 5.609 -3.263 40.452 1.00 98.19 501 LYS A N 1
ATOM 4057 C CA . LYS A 1 501 ? 6.962 -3.390 41.023 1.00 98.19 501 LYS A CA 1
ATOM 4058 C C . LYS A 1 501 ? 8.018 -3.725 39.971 1.00 98.19 501 LYS A C 1
ATOM 4060 O O . LYS A 1 501 ? 9.133 -3.219 40.067 1.00 98.19 501 LYS A O 1
ATOM 4065 N N . ASP A 1 502 ? 7.690 -4.558 38.987 1.00 98.19 502 ASP A N 1
ATOM 4066 C CA . ASP A 1 502 ? 8.619 -4.937 37.915 1.00 98.19 502 ASP A CA 1
ATOM 4067 C C . ASP A 1 502 ? 8.836 -3.777 36.926 1.00 98.19 502 ASP A C 1
ATOM 4069 O O . ASP A 1 502 ? 9.951 -3.588 36.448 1.00 98.19 502 ASP A O 1
ATOM 4073 N N . VAL A 1 503 ? 7.829 -2.915 36.709 1.00 98.25 503 VAL A N 1
ATOM 4074 C CA . VAL A 1 503 ? 8.017 -1.627 36.011 1.00 98.25 503 VAL A CA 1
ATOM 4075 C C . VAL A 1 503 ? 8.983 -0.730 36.785 1.00 98.25 503 VAL A C 1
ATOM 4077 O O . VAL A 1 503 ? 9.924 -0.203 36.198 1.00 98.25 503 VAL A O 1
ATOM 4080 N N . VAL A 1 504 ? 8.809 -0.576 38.105 1.00 97.56 504 VAL A N 1
ATOM 4081 C CA . VAL A 1 504 ? 9.742 0.206 38.943 1.00 97.56 504 VAL A CA 1
ATOM 4082 C C . VAL A 1 504 ? 11.162 -0.353 38.847 1.00 97.56 504 VAL A C 1
ATOM 4084 O O . VAL A 1 504 ? 12.108 0.419 38.697 1.00 97.56 504 VAL A O 1
ATOM 4087 N N . PHE A 1 505 ? 11.321 -1.679 38.874 1.00 97.50 505 PHE A N 1
ATOM 4088 C CA . PHE A 1 505 ? 12.613 -2.332 38.669 1.00 97.50 505 PHE A CA 1
ATOM 4089 C C . PHE A 1 505 ? 13.210 -1.997 37.294 1.00 97.50 505 PHE A C 1
ATOM 4091 O O . PHE A 1 505 ? 14.369 -1.586 37.221 1.00 97.50 505 PHE A O 1
ATOM 4098 N N . GLY A 1 506 ? 12.414 -2.098 36.224 1.00 96.94 506 GLY A N 1
ATOM 4099 C CA . GLY A 1 506 ? 12.835 -1.748 34.867 1.00 96.94 506 GLY A CA 1
ATOM 4100 C C . GLY A 1 506 ? 13.218 -0.272 34.709 1.00 96.94 506 GLY A C 1
ATOM 4101 O O . GLY A 1 506 ? 14.172 0.058 34.008 1.00 96.94 506 GLY A O 1
ATOM 4102 N N . MET A 1 507 ? 12.576 0.616 35.470 1.00 96.00 507 MET A N 1
ATOM 4103 C CA . MET A 1 507 ? 12.934 2.033 35.605 1.00 96.00 507 MET A CA 1
ATOM 4104 C C . MET A 1 507 ? 14.101 2.276 36.585 1.00 96.00 507 MET A C 1
ATOM 4106 O O . MET A 1 507 ? 14.190 3.342 37.194 1.00 96.00 507 MET A O 1
ATOM 4110 N N . ASN A 1 508 ? 15.000 1.303 36.769 1.00 94.12 508 ASN A N 1
ATOM 4111 C CA . ASN A 1 508 ? 16.153 1.364 37.678 1.00 94.12 508 ASN A CA 1
ATOM 4112 C C . ASN A 1 508 ? 15.797 1.625 39.156 1.00 94.12 508 ASN A C 1
ATOM 4114 O O . ASN A 1 508 ? 16.553 2.274 39.878 1.00 94.12 508 ASN A O 1
ATOM 4118 N N . ASN A 1 509 ? 14.672 1.087 39.630 1.00 93.06 509 ASN A N 1
ATOM 4119 C CA . ASN A 1 509 ? 14.133 1.297 40.980 1.00 93.06 509 ASN A CA 1
ATOM 4120 C C . ASN A 1 509 ? 13.813 2.768 41.300 1.00 93.06 509 ASN A C 1
ATOM 4122 O O . ASN A 1 509 ? 13.985 3.206 42.437 1.00 93.06 509 ASN A O 1
ATOM 4126 N N . SER A 1 510 ? 13.351 3.526 40.302 1.00 89.75 510 SER A N 1
ATOM 4127 C CA . SER A 1 510 ? 12.967 4.931 40.469 1.00 89.75 510 SER A CA 1
ATOM 4128 C C . SER A 1 510 ? 11.858 5.113 41.515 1.00 89.75 510 SER A C 1
ATOM 4130 O O . SER A 1 510 ? 10.807 4.475 41.446 1.00 89.75 510 SER A O 1
ATOM 4132 N N . ASP A 1 511 ? 12.060 6.046 42.451 1.00 88.81 511 ASP A N 1
ATOM 4133 C CA . ASP A 1 511 ? 11.045 6.455 43.434 1.00 88.81 511 ASP A CA 1
ATOM 4134 C C . ASP A 1 511 ? 9.951 7.359 42.825 1.00 88.81 511 ASP A C 1
ATOM 4136 O O . ASP A 1 511 ? 8.977 7.702 43.496 1.00 88.81 511 ASP A O 1
ATOM 4140 N N . HIS A 1 512 ? 10.083 7.736 41.549 1.00 91.50 512 HIS A N 1
ATOM 4141 C CA . HIS A 1 512 ? 9.125 8.579 40.824 1.00 91.50 512 HIS A CA 1
ATOM 4142 C C . HIS A 1 512 ? 7.956 7.809 40.190 1.00 91.50 512 HIS A C 1
ATOM 4144 O O . HIS A 1 512 ? 7.060 8.419 39.596 1.00 91.50 512 HIS A O 1
ATOM 4150 N N . PHE A 1 513 ? 7.957 6.481 40.313 1.00 93.75 513 PHE A N 1
ATOM 4151 C CA . PHE A 1 513 ? 6.889 5.594 39.862 1.00 93.75 513 PHE A CA 1
ATOM 4152 C C . PHE A 1 513 ? 6.213 4.920 41.069 1.00 93.75 513 PHE A C 1
ATOM 4154 O O . PHE A 1 513 ? 6.878 4.638 42.071 1.00 93.75 513 PHE A O 1
ATOM 4161 N N . PRO A 1 514 ? 4.892 4.665 41.014 1.00 93.75 514 PRO A N 1
ATOM 4162 C CA . PRO A 1 514 ? 4.183 4.015 42.112 1.00 93.75 514 PRO A CA 1
ATOM 4163 C C . PRO A 1 514 ? 4.708 2.590 42.332 1.00 93.75 514 PRO A C 1
ATOM 4165 O O . PRO A 1 514 ? 4.970 1.871 41.374 1.00 93.75 514 PRO A O 1
ATOM 4168 N N . LYS A 1 515 ? 4.847 2.175 43.599 1.00 93.56 515 LYS A N 1
ATOM 4169 C CA . LYS A 1 515 ? 5.281 0.813 43.991 1.00 93.56 515 LYS A CA 1
ATOM 4170 C C . LYS A 1 515 ? 4.109 -0.154 44.215 1.00 93.56 515 LYS A C 1
ATOM 4172 O O . LYS A 1 515 ? 4.326 -1.359 44.345 1.00 93.56 515 LYS A O 1
ATOM 4177 N N . SER A 1 516 ? 2.896 0.383 44.287 1.00 96.81 516 SER A N 1
ATOM 4178 C CA . SER A 1 516 ? 1.618 -0.324 44.376 1.00 96.81 516 SER A CA 1
ATOM 4179 C C . SER A 1 516 ? 0.510 0.556 43.797 1.00 96.81 516 SER A C 1
ATOM 4181 O O . SER A 1 516 ? 0.690 1.769 43.652 1.00 96.81 516 SER A O 1
ATOM 4183 N N . LEU A 1 517 ? -0.623 -0.057 43.462 1.00 97.44 517 LEU A N 1
ATOM 4184 C CA . LEU A 1 517 ? -1.850 0.648 43.083 1.00 97.44 517 LEU A CA 1
ATOM 4185 C C . LEU A 1 517 ? -2.948 0.303 44.085 1.00 97.44 517 LEU A C 1
ATOM 4187 O O . LEU A 1 517 ? -3.187 -0.872 44.363 1.00 97.44 517 LEU A O 1
ATOM 4191 N N . GLU A 1 518 ? -3.616 1.325 44.606 1.00 97.38 518 GLU A N 1
ATOM 4192 C CA . GLU A 1 518 ? -4.558 1.205 45.721 1.00 97.38 518 GLU A CA 1
ATOM 4193 C C . GLU A 1 518 ? -6.023 1.356 45.291 1.00 97.38 518 GLU A C 1
ATOM 4195 O O . GLU A 1 518 ? -6.916 1.029 46.069 1.00 97.38 518 GLU A O 1
ATOM 4200 N N . SER A 1 519 ? -6.290 1.851 44.078 1.00 98.19 519 SER A N 1
ATOM 4201 C CA . SER A 1 519 ? -7.650 2.097 43.586 1.00 98.19 519 SER A CA 1
ATOM 4202 C C . SER A 1 519 ? -7.814 1.821 42.094 1.00 98.19 519 SER A C 1
ATOM 4204 O O . SER A 1 519 ? -6.845 1.764 41.330 1.00 98.19 519 SER A O 1
ATOM 4206 N N . ARG A 1 520 ? -9.071 1.687 41.655 1.00 97.81 520 ARG A N 1
ATOM 4207 C CA . ARG A 1 520 ? -9.411 1.558 40.229 1.00 97.81 520 ARG A CA 1
ATOM 4208 C C . ARG A 1 520 ? -9.043 2.801 39.439 1.00 97.81 520 ARG A C 1
ATOM 4210 O O . ARG A 1 520 ? -8.625 2.673 38.299 1.00 97.81 520 ARG A O 1
ATOM 4217 N N . GLU A 1 521 ? -9.175 3.981 40.034 1.00 97.00 521 GLU A N 1
ATOM 4218 C CA . GLU A 1 521 ? -8.801 5.243 39.391 1.00 97.00 521 GLU A CA 1
ATOM 4219 C C . GLU A 1 521 ? -7.302 5.280 39.079 1.00 97.00 521 GLU A C 1
ATOM 4221 O O . GLU A 1 521 ? -6.922 5.547 37.941 1.00 97.00 521 GLU A O 1
ATOM 4226 N N . GLN A 1 522 ? -6.461 4.884 40.042 1.00 97.56 522 GLN A N 1
ATOM 4227 C CA . GLN A 1 522 ? -5.018 4.771 39.827 1.00 97.56 522 GLN A CA 1
ATOM 4228 C C . GLN A 1 522 ? -4.683 3.738 38.747 1.00 97.56 522 GLN A C 1
ATOM 4230 O O . GLN A 1 522 ? -3.827 3.995 37.906 1.00 97.56 522 GLN A O 1
ATOM 4235 N N . LEU A 1 523 ? -5.367 2.587 38.732 1.00 98.44 523 LEU A N 1
ATOM 4236 C CA . LEU A 1 523 ? -5.182 1.581 37.683 1.00 98.44 523 LEU A CA 1
ATOM 4237 C C . LEU A 1 523 ? -5.590 2.110 36.301 1.00 98.44 523 LEU A C 1
ATOM 4239 O O . LEU A 1 523 ? -4.871 1.892 35.330 1.00 98.44 523 LEU A O 1
ATOM 4243 N N . VAL A 1 524 ? -6.713 2.824 36.205 1.00 98.62 524 VAL A N 1
ATOM 4244 C CA . VAL A 1 524 ? -7.176 3.427 34.949 1.00 98.62 524 VAL A CA 1
ATOM 4245 C C . VAL A 1 524 ? -6.168 4.448 34.435 1.00 98.62 524 VAL A C 1
ATOM 4247 O O . VAL A 1 524 ? -5.802 4.386 33.263 1.00 98.62 524 VAL A O 1
ATOM 4250 N N . GLU A 1 525 ? -5.687 5.356 35.284 1.00 97.62 525 GLU A N 1
ATOM 4251 C CA . GLU A 1 525 ? -4.678 6.342 34.889 1.00 97.62 525 GLU A CA 1
ATOM 4252 C C . GLU A 1 525 ? -3.385 5.654 34.429 1.00 97.62 525 GLU A C 1
ATOM 4254 O O . GLU A 1 525 ? -2.887 5.946 33.343 1.00 97.62 525 GLU A O 1
ATOM 4259 N N . TYR A 1 526 ? -2.897 4.673 35.193 1.00 98.31 526 TYR A N 1
ATOM 4260 C CA . TYR A 1 526 ? -1.669 3.935 34.890 1.00 98.31 526 TYR A CA 1
ATOM 4261 C C . TYR A 1 526 ? -1.725 3.238 33.523 1.00 98.31 526 TYR A C 1
ATOM 4263 O O . TYR A 1 526 ? -0.798 3.347 32.724 1.00 98.31 526 TYR A O 1
ATOM 4271 N N . LEU A 1 527 ? -2.839 2.567 33.219 1.00 98.69 527 LEU A N 1
ATOM 4272 C CA . LEU A 1 527 ? -3.045 1.893 31.934 1.00 98.69 527 LEU A CA 1
ATOM 4273 C C . LEU A 1 527 ? -3.304 2.879 30.786 1.00 98.69 527 LEU A C 1
ATOM 4275 O O . LEU A 1 527 ? -2.898 2.615 29.655 1.00 98.69 527 LEU A O 1
ATOM 4279 N N . THR A 1 528 ? -3.934 4.024 31.066 1.00 98.69 528 THR A N 1
ATOM 4280 C CA . THR A 1 528 ? -4.120 5.099 30.077 1.00 98.69 528 THR A CA 1
ATOM 4281 C C . THR A 1 528 ? -2.772 5.665 29.641 1.00 98.69 528 THR A C 1
ATOM 4283 O O . THR A 1 528 ? -2.543 5.787 28.440 1.00 98.69 528 THR A O 1
ATOM 4286 N N . VAL A 1 529 ? -1.860 5.932 30.591 1.00 98.62 529 VAL A N 1
ATOM 4287 C CA . VAL A 1 529 ? -0.482 6.363 30.297 1.00 98.62 529 VAL A CA 1
ATOM 4288 C C . VAL A 1 529 ? 0.183 5.377 29.341 1.00 98.62 529 VAL A C 1
ATOM 4290 O O . VAL A 1 529 ? 0.669 5.782 28.294 1.00 98.62 529 VAL A O 1
ATOM 4293 N N . MET A 1 530 ? 0.151 4.080 29.655 1.00 98.56 530 MET A N 1
ATOM 4294 C CA . MET A 1 530 ? 0.803 3.047 28.842 1.00 98.56 530 MET A CA 1
ATOM 4295 C C . MET A 1 530 ? 0.305 3.026 27.397 1.00 98.56 530 MET A C 1
ATOM 4297 O O . MET A 1 530 ? 1.107 3.074 26.465 1.00 98.56 530 MET A O 1
ATOM 4301 N N . ILE A 1 531 ? -1.018 2.982 27.215 1.00 98.62 531 ILE A N 1
ATOM 4302 C CA . ILE A 1 531 ? -1.626 2.922 25.883 1.00 98.62 531 ILE A CA 1
ATOM 4303 C C . ILE A 1 531 ? -1.355 4.218 25.117 1.00 98.62 531 ILE A C 1
ATOM 4305 O O . ILE A 1 531 ? -0.985 4.161 23.946 1.00 98.62 531 ILE A O 1
ATOM 4309 N N . PHE A 1 532 ? -1.494 5.381 25.760 1.00 98.62 532 PHE A N 1
ATOM 4310 C CA . PHE A 1 532 ? -1.243 6.672 25.120 1.00 98.62 532 PHE A CA 1
ATOM 4311 C C . PHE A 1 532 ? 0.229 6.831 24.716 1.00 98.62 532 PHE A C 1
ATOM 4313 O O . PHE A 1 532 ? 0.512 7.257 23.597 1.00 98.62 532 PHE A O 1
ATOM 4320 N N . THR A 1 533 ? 1.168 6.441 25.586 1.00 98.50 533 THR A N 1
ATOM 4321 C CA . THR A 1 533 ? 2.610 6.498 25.315 1.00 98.50 533 THR A CA 1
ATOM 4322 C C . THR A 1 533 ? 3.003 5.633 24.117 1.00 98.50 533 THR A C 1
ATOM 4324 O O . THR A 1 533 ? 3.715 6.113 23.235 1.00 98.50 533 THR A O 1
ATOM 4327 N N . ALA A 1 534 ? 2.512 4.392 24.057 1.00 98.00 534 ALA A N 1
ATOM 4328 C CA . ALA A 1 534 ? 2.846 3.447 22.990 1.00 98.00 534 ALA A CA 1
ATOM 4329 C C . ALA A 1 534 ? 2.142 3.745 21.650 1.00 98.00 534 ALA A C 1
ATOM 4331 O O . ALA A 1 534 ? 2.544 3.221 20.617 1.00 98.00 534 ALA A O 1
ATOM 4332 N N . SER A 1 535 ? 1.096 4.583 21.653 1.00 97.25 535 SER A N 1
ATOM 4333 C CA . SER A 1 535 ? 0.327 4.930 20.452 1.00 97.25 535 SER A CA 1
ATOM 4334 C C . SER A 1 535 ? 0.415 6.421 20.115 1.00 97.25 535 SER A C 1
ATOM 4336 O O . SER A 1 535 ? 1.297 6.830 19.363 1.00 97.25 535 SER A O 1
ATOM 4338 N N . ALA A 1 536 ? -0.476 7.243 20.671 1.00 97.12 536 ALA A N 1
ATOM 4339 C CA . ALA A 1 536 ? -0.635 8.651 20.320 1.00 97.12 536 ALA A CA 1
ATOM 4340 C C . ALA A 1 536 ? 0.636 9.484 20.546 1.00 97.12 536 ALA A C 1
ATOM 4342 O O . ALA A 1 536 ? 1.012 10.265 19.673 1.00 97.12 536 ALA A O 1
ATOM 4343 N N . GLN A 1 537 ? 1.327 9.297 21.677 1.00 98.19 537 GLN A N 1
ATOM 4344 C CA . GLN A 1 537 ? 2.555 10.040 21.965 1.00 98.19 537 GLN A CA 1
ATOM 4345 C C . GLN A 1 537 ? 3.661 9.702 20.966 1.00 98.19 537 GLN A C 1
ATOM 4347 O O . GLN A 1 537 ? 4.265 10.619 20.415 1.00 98.19 537 GLN A O 1
ATOM 4352 N N . HIS A 1 538 ? 3.925 8.408 20.740 1.00 98.06 538 HIS A N 1
ATOM 4353 C CA . HIS A 1 538 ? 4.902 7.950 19.752 1.00 98.06 538 HIS A CA 1
ATOM 4354 C C . HIS A 1 538 ? 4.569 8.501 18.365 1.00 98.06 538 HIS A C 1
ATOM 4356 O O . HIS A 1 538 ? 5.421 9.125 17.739 1.00 98.06 538 HIS A O 1
ATOM 4362 N N . ALA A 1 539 ? 3.313 8.376 17.930 1.00 96.69 539 ALA A N 1
ATOM 4363 C CA . ALA A 1 539 ? 2.883 8.874 16.631 1.00 96.69 539 ALA A CA 1
ATOM 4364 C C . ALA A 1 539 ? 3.140 10.383 16.466 1.00 96.69 539 ALA A C 1
ATOM 4366 O O . ALA A 1 539 ? 3.742 10.796 15.474 1.00 96.69 539 ALA A O 1
ATOM 4367 N N . ALA A 1 540 ? 2.759 11.187 17.464 1.00 97.00 540 ALA A N 1
ATOM 4368 C CA . ALA A 1 540 ? 2.902 12.642 17.435 1.00 97.00 540 ALA A CA 1
ATOM 4369 C C . ALA A 1 540 ? 4.362 13.120 17.360 1.00 97.00 540 ALA A C 1
ATOM 4371 O O . ALA A 1 540 ? 4.633 14.187 16.813 1.00 97.00 540 ALA A O 1
ATOM 4372 N N . VAL A 1 541 ? 5.307 12.347 17.905 1.00 97.25 541 VAL A N 1
ATOM 4373 C CA . VAL A 1 541 ? 6.732 12.723 17.933 1.00 97.25 541 VAL A CA 1
ATOM 4374 C C . VAL A 1 541 ? 7.569 11.991 16.884 1.00 97.25 541 VAL A C 1
ATOM 4376 O O . VAL A 1 541 ? 8.718 12.376 16.668 1.00 97.25 541 VAL A O 1
ATOM 4379 N N . ASN A 1 542 ? 7.017 10.971 16.219 1.00 95.88 542 ASN A N 1
ATOM 4380 C CA . ASN A 1 542 ? 7.713 10.182 15.204 1.00 95.88 542 ASN A CA 1
ATOM 4381 C C . ASN A 1 542 ? 7.339 10.593 13.771 1.00 95.88 542 ASN A C 1
ATOM 4383 O O . ASN A 1 542 ? 8.232 10.877 12.976 1.00 95.88 542 ASN A O 1
ATOM 4387 N N . PHE A 1 543 ? 6.049 10.645 13.427 1.00 92.44 543 PHE A N 1
ATOM 4388 C CA . PHE A 1 543 ? 5.630 10.678 12.017 1.00 92.44 543 PHE A CA 1
ATOM 4389 C C . PHE A 1 543 ? 5.801 12.028 11.312 1.00 92.44 543 PHE A C 1
ATOM 4391 O O . PHE A 1 543 ? 5.737 12.051 10.096 1.00 92.44 543 PHE A O 1
ATOM 4398 N N . GLY A 1 544 ? 6.083 13.117 12.037 1.00 91.31 544 GLY A N 1
ATOM 4399 C CA . GLY A 1 544 ? 6.400 14.421 11.434 1.00 91.31 544 GLY A CA 1
ATOM 4400 C C . GLY A 1 544 ? 7.893 14.660 11.155 1.00 91.31 544 GLY A C 1
ATOM 4401 O O . GLY A 1 544 ? 8.291 15.765 10.776 1.00 91.31 544 GLY A O 1
ATOM 4402 N N . GLN A 1 545 ? 8.778 13.703 11.472 1.00 93.56 545 GLN A N 1
ATOM 4403 C CA . GLN A 1 545 ? 10.223 13.968 11.491 1.00 93.56 545 GLN A CA 1
ATOM 4404 C C . GLN A 1 545 ? 10.782 14.382 10.131 1.00 93.56 545 GLN A C 1
ATOM 4406 O O . GLN A 1 545 ? 11.708 15.188 10.099 1.00 93.56 545 GLN A O 1
ATOM 4411 N N . PHE A 1 546 ? 10.257 13.855 9.027 1.00 90.62 546 PHE A N 1
ATOM 4412 C CA . PHE A 1 546 ? 10.750 14.174 7.692 1.00 90.62 546 PHE A CA 1
ATOM 4413 C C . PHE A 1 546 ? 10.251 15.548 7.242 1.00 90.62 546 PHE A C 1
ATOM 4415 O O . PHE A 1 546 ? 11.013 16.331 6.691 1.00 90.62 546 PHE A O 1
ATOM 4422 N N . GLU A 1 547 ? 9.013 15.894 7.561 1.00 90.19 547 GLU A N 1
ATOM 4423 C CA . GLU A 1 547 ? 8.387 17.165 7.217 1.00 90.19 547 GLU A CA 1
ATOM 4424 C C . GLU A 1 547 ? 9.055 18.326 7.973 1.00 90.19 547 GLU A C 1
ATOM 4426 O O . GLU A 1 547 ? 9.301 19.389 7.404 1.00 90.19 547 GLU A O 1
ATOM 4431 N N . TRP A 1 548 ? 9.423 18.116 9.244 1.00 93.75 548 TRP A N 1
ATOM 4432 C CA . TRP A 1 548 ? 10.061 19.145 10.075 1.00 93.75 548 TRP A CA 1
ATOM 4433 C C . TRP A 1 548 ? 11.593 19.162 10.001 1.00 93.75 548 TRP A C 1
ATOM 4435 O O . TRP A 1 548 ? 12.187 20.242 10.048 1.00 93.75 548 TRP A O 1
ATOM 4445 N N . HIS A 1 549 ? 12.255 18.002 9.917 1.00 93.19 549 HIS A N 1
ATOM 4446 C CA . HIS A 1 549 ? 13.724 17.904 9.883 1.00 93.19 549 HIS A CA 1
ATOM 4447 C C . HIS A 1 549 ? 14.291 17.617 8.489 1.00 93.19 549 HIS A C 1
ATOM 4449 O O . HIS A 1 549 ? 15.512 17.610 8.336 1.00 93.19 549 HIS A O 1
ATOM 4455 N N . GLY A 1 550 ? 13.439 17.403 7.480 1.00 89.88 550 GLY A N 1
ATOM 4456 C CA . GLY A 1 550 ? 13.855 17.268 6.085 1.00 89.88 550 GLY A CA 1
ATOM 4457 C C . GLY A 1 550 ? 14.650 18.494 5.664 1.00 89.88 550 GLY A C 1
ATOM 4458 O O . GLY A 1 550 ? 15.808 18.404 5.268 1.00 89.88 550 GLY A O 1
ATOM 4459 N N . TRP A 1 551 ? 14.117 19.687 5.911 1.00 93.38 551 TRP A N 1
ATOM 4460 C CA . TRP A 1 551 ? 14.896 20.903 5.730 1.00 93.38 551 TRP A CA 1
ATOM 4461 C C . TRP A 1 551 ? 15.995 21.035 6.800 1.00 93.38 551 TRP A C 1
ATOM 4463 O O . TRP A 1 551 ? 15.754 21.518 7.906 1.00 93.38 551 TRP A O 1
ATOM 4473 N N . ILE A 1 552 ? 17.223 20.617 6.465 1.00 93.69 552 ILE A N 1
ATOM 4474 C CA . ILE A 1 552 ? 18.368 20.551 7.392 1.00 93.69 552 ILE A CA 1
ATOM 4475 C C . ILE A 1 552 ? 18.599 21.851 8.183 1.00 93.69 552 ILE A C 1
ATOM 4477 O O . ILE A 1 552 ? 18.822 21.750 9.391 1.00 93.69 552 ILE A O 1
ATOM 4481 N N . PRO A 1 553 ? 18.512 23.066 7.598 1.00 95.06 553 PRO A N 1
ATOM 4482 C CA . PRO A 1 553 ? 18.621 24.307 8.370 1.00 95.06 553 PRO A CA 1
ATOM 4483 C C . PRO A 1 553 ? 17.568 24.458 9.487 1.00 95.06 553 PRO A C 1
ATOM 4485 O O . PRO A 1 553 ? 17.847 25.099 10.501 1.00 95.06 553 PRO A O 1
ATOM 4488 N N . ASN A 1 554 ? 16.383 23.852 9.339 1.00 96.06 554 ASN A N 1
ATOM 4489 C CA . ASN A 1 554 ? 15.316 23.856 10.346 1.00 96.06 554 ASN A CA 1
ATOM 4490 C C . ASN A 1 554 ? 15.490 22.785 11.438 1.00 96.06 554 ASN A C 1
ATOM 4492 O O . ASN A 1 554 ? 14.920 22.918 12.520 1.00 96.06 554 ASN A O 1
ATOM 4496 N N . GLY A 1 555 ? 16.295 21.747 11.202 1.00 95.00 555 GLY A N 1
ATOM 4497 C CA . GLY A 1 555 ? 16.585 20.703 12.189 1.00 95.00 555 GLY A CA 1
ATOM 4498 C C . GLY A 1 555 ? 17.999 20.135 12.069 1.00 95.00 555 GLY A C 1
ATOM 4499 O O . GLY A 1 555 ? 18.139 18.958 11.734 1.00 95.00 555 GLY A O 1
ATOM 4500 N N . PRO A 1 556 ? 19.064 20.918 12.337 1.00 96.81 556 PRO A N 1
ATOM 4501 C CA . PRO A 1 556 ? 20.425 20.436 12.136 1.00 96.81 556 PRO A CA 1
ATOM 4502 C C . PRO A 1 556 ? 20.774 19.325 13.133 1.00 96.81 556 PRO A C 1
ATOM 4504 O O . PRO A 1 556 ? 20.843 19.563 14.343 1.00 96.81 556 PRO A O 1
ATOM 4507 N N . SER A 1 557 ? 21.068 18.120 12.637 1.00 95.25 557 SER A N 1
ATOM 4508 C CA . SER A 1 557 ? 21.420 16.980 13.500 1.00 95.25 557 SER A CA 1
ATOM 4509 C C . SER A 1 557 ? 22.726 17.186 14.267 1.00 95.25 557 SER A C 1
ATOM 4511 O O . SER A 1 557 ? 22.897 16.664 15.372 1.00 95.25 557 SER A O 1
ATOM 4513 N N . THR A 1 558 ? 23.640 17.975 13.696 1.00 95.81 558 THR A N 1
ATOM 4514 C CA . THR A 1 558 ? 24.929 18.317 14.293 1.00 95.81 558 THR A CA 1
ATOM 4515 C C . THR A 1 558 ? 25.401 19.718 13.912 1.00 95.81 558 THR A C 1
ATOM 4517 O O . THR A 1 558 ? 25.049 20.230 12.853 1.00 95.81 558 THR A O 1
ATOM 4520 N N . MET A 1 559 ? 26.296 20.282 14.730 1.00 97.06 559 MET A N 1
ATOM 4521 C CA . MET A 1 559 ? 27.074 21.487 14.416 1.00 97.06 559 MET A CA 1
ATOM 4522 C C . MET A 1 559 ? 28.584 21.187 14.420 1.00 97.06 559 MET A C 1
ATOM 4524 O O . MET A 1 559 ? 29.081 20.533 15.338 1.00 97.06 559 MET A O 1
ATOM 4528 N N . ARG A 1 560 ? 29.324 21.650 13.403 1.00 95.56 560 ARG A N 1
ATOM 4529 C CA . ARG A 1 560 ? 30.764 21.382 13.158 1.00 95.56 560 ARG A CA 1
ATOM 4530 C C . ARG A 1 560 ? 31.709 22.505 13.606 1.00 95.56 560 ARG A C 1
ATOM 4532 O O . ARG A 1 560 ? 32.926 22.331 13.597 1.00 95.56 560 ARG A O 1
ATOM 4539 N N . LYS A 1 561 ? 31.172 23.657 14.010 1.00 95.25 561 LYS A N 1
ATOM 4540 C CA . LYS A 1 561 ? 31.923 24.801 14.556 1.00 95.25 561 LYS A CA 1
ATOM 4541 C C . LYS A 1 561 ? 31.345 25.199 15.918 1.00 95.25 561 LYS A C 1
ATOM 4543 O O . LYS A 1 561 ? 30.187 24.880 16.191 1.00 95.25 561 LYS A O 1
ATOM 4548 N N . PRO A 1 562 ? 32.121 25.877 16.782 1.00 94.62 562 PRO A N 1
ATOM 4549 C CA . PRO A 1 562 ? 31.625 26.321 18.080 1.00 94.62 562 PRO A CA 1
ATOM 4550 C C . PRO A 1 562 ? 30.503 27.368 17.954 1.00 94.62 562 PRO A C 1
ATOM 4552 O O . PRO A 1 562 ? 30.432 28.079 16.952 1.00 94.62 562 PRO A O 1
ATOM 4555 N N . PRO A 1 563 ? 29.645 27.513 18.980 1.00 94.81 563 PRO A N 1
ATOM 4556 C CA . PRO A 1 563 ? 28.631 28.563 19.005 1.00 94.81 563 PRO A CA 1
ATOM 4557 C C . PRO A 1 563 ? 29.268 29.965 19.052 1.00 94.81 563 PRO A C 1
ATOM 4559 O O . PRO A 1 563 ? 30.374 30.125 19.586 1.00 94.81 563 PRO A O 1
ATOM 4562 N N . PRO A 1 564 ? 28.576 31.001 18.542 1.00 94.19 564 PRO A N 1
ATOM 4563 C CA . PRO A 1 564 ? 29.088 32.365 18.546 1.00 94.19 564 PRO A CA 1
ATOM 4564 C C . PRO A 1 564 ? 29.245 32.892 19.978 1.00 94.19 564 PRO A C 1
ATOM 4566 O O . PRO A 1 564 ? 28.309 32.888 20.775 1.00 94.19 564 PRO A O 1
ATOM 4569 N N . GLN A 1 565 ? 30.449 33.371 20.304 1.00 93.50 565 GLN A N 1
ATOM 4570 C CA . GLN A 1 565 ? 30.774 33.942 21.621 1.00 93.50 565 GLN A CA 1
ATOM 4571 C C . GLN A 1 565 ? 30.635 35.471 21.670 1.00 93.50 565 GLN A C 1
ATOM 4573 O O . GLN A 1 565 ? 30.759 36.069 22.737 1.00 93.50 565 GLN A O 1
ATOM 4578 N N . GLN A 1 566 ? 30.426 36.110 20.518 1.00 92.25 566 GLN A N 1
ATOM 4579 C CA . GLN A 1 566 ? 30.272 37.554 20.341 1.00 92.25 566 GLN A CA 1
ATOM 4580 C C . GLN A 1 566 ? 29.242 37.809 19.237 1.00 92.25 566 GLN A C 1
ATOM 4582 O O . GLN A 1 566 ? 29.104 36.979 18.340 1.00 92.25 566 GLN A O 1
ATOM 4587 N N . LYS A 1 567 ? 28.563 38.957 19.304 1.00 94.00 567 LYS A N 1
ATOM 4588 C CA . LYS A 1 567 ? 27.688 39.450 18.233 1.00 94.00 567 LYS A CA 1
ATOM 4589 C C . LYS A 1 567 ? 28.508 40.034 17.077 1.00 94.00 567 LYS A C 1
ATOM 4591 O O . LYS A 1 567 ? 29.672 40.399 17.268 1.00 94.00 567 LYS A O 1
ATOM 4596 N N . ASP A 1 568 ? 27.894 40.123 15.907 1.00 91.62 568 ASP A N 1
ATOM 4597 C CA . ASP A 1 568 ? 28.408 40.682 14.657 1.00 91.62 568 ASP A CA 1
ATOM 4598 C C . ASP A 1 568 ? 29.677 39.976 14.148 1.00 91.62 568 ASP A C 1
ATOM 4600 O O . ASP A 1 568 ? 30.597 40.600 13.602 1.00 91.62 568 ASP A O 1
ATOM 4604 N N . LYS A 1 569 ? 29.768 38.660 14.385 1.00 87.94 569 LYS A N 1
ATOM 4605 C CA . LYS A 1 569 ? 30.899 37.811 13.960 1.00 87.94 569 LYS A CA 1
ATOM 4606 C C . LYS A 1 569 ? 30.495 36.630 13.084 1.00 87.94 569 LYS A C 1
ATOM 4608 O O . LYS A 1 569 ? 31.387 35.928 12.612 1.00 87.94 569 LYS A O 1
ATOM 4613 N N . VAL A 1 570 ? 29.201 36.406 12.878 1.00 93.31 570 VAL A N 1
ATOM 4614 C CA . VAL A 1 570 ? 28.688 35.316 12.049 1.00 93.31 570 VAL A CA 1
ATOM 4615 C C . VAL A 1 570 ? 28.364 35.852 10.658 1.00 93.31 570 VAL A C 1
ATOM 4617 O O . VAL A 1 570 ? 27.638 36.830 10.516 1.00 93.31 570 VAL A O 1
ATOM 4620 N N . ASP A 1 571 ? 28.895 35.196 9.630 1.00 93.75 571 ASP A N 1
ATOM 4621 C CA . ASP A 1 571 ? 28.509 35.393 8.233 1.00 93.75 571 ASP A CA 1
ATOM 4622 C C . ASP A 1 571 ? 27.968 34.080 7.638 1.00 93.75 571 ASP A C 1
ATOM 4624 O O . ASP A 1 571 ? 28.064 33.012 8.252 1.00 93.75 571 ASP A O 1
ATOM 4628 N N . MET A 1 572 ? 27.396 34.136 6.430 1.00 93.00 572 MET A N 1
ATOM 4629 C CA . MET A 1 572 ? 26.831 32.943 5.782 1.00 93.00 572 MET A CA 1
ATOM 4630 C C . MET A 1 572 ? 27.853 31.827 5.572 1.00 93.00 572 MET A C 1
ATOM 4632 O O . MET A 1 572 ? 27.503 30.653 5.689 1.00 93.00 572 MET A O 1
ATOM 4636 N N . LYS A 1 573 ? 29.120 32.173 5.323 1.00 93.38 573 LYS A N 1
ATOM 4637 C CA . LYS A 1 573 ? 30.189 31.184 5.176 1.00 93.38 573 LYS A CA 1
ATOM 4638 C C . LYS A 1 573 ? 30.400 30.421 6.483 1.00 93.38 573 LYS A C 1
ATOM 4640 O O . LYS A 1 573 ? 30.473 29.194 6.469 1.00 93.38 573 LYS A O 1
ATOM 4645 N N . TYR A 1 574 ? 30.456 31.125 7.612 1.00 94.50 574 TYR A N 1
ATOM 4646 C CA . TYR A 1 574 ? 30.561 30.503 8.925 1.00 94.50 574 TYR A CA 1
ATOM 4647 C C . TYR A 1 574 ? 29.364 29.595 9.213 1.00 94.50 574 TYR A C 1
ATOM 4649 O O . TYR A 1 574 ? 29.557 28.488 9.713 1.00 94.50 574 TYR A O 1
ATOM 4657 N N . ILE A 1 575 ? 28.144 30.015 8.859 1.00 95.62 575 ILE A N 1
ATOM 4658 C CA . ILE A 1 575 ? 26.931 29.200 9.027 1.00 95.62 575 ILE A CA 1
ATOM 4659 C C . ILE A 1 575 ? 27.035 27.904 8.212 1.00 95.62 575 ILE A C 1
ATOM 4661 O O . ILE A 1 575 ? 26.865 26.823 8.773 1.00 95.62 575 ILE A O 1
ATOM 4665 N N . MET A 1 576 ? 27.385 27.981 6.926 1.00 94.38 576 MET A N 1
ATOM 4666 C CA . MET A 1 576 ? 27.506 26.798 6.064 1.00 94.38 576 MET A CA 1
ATOM 4667 C C . MET A 1 576 ? 28.619 25.837 6.507 1.00 94.38 576 MET A C 1
ATOM 4669 O O . MET A 1 576 ? 28.448 24.617 6.483 1.00 94.38 576 MET A O 1
ATOM 4673 N N . GLU A 1 577 ? 29.749 26.363 6.989 1.00 93.94 577 GLU A N 1
ATOM 4674 C CA . GLU A 1 577 ? 30.805 25.544 7.596 1.00 93.94 577 GLU A CA 1
ATOM 4675 C C . GLU A 1 577 ? 30.398 24.939 8.954 1.00 93.94 577 GLU A C 1
ATOM 4677 O O . GLU A 1 577 ? 31.019 23.973 9.402 1.00 93.94 577 GLU A O 1
ATOM 4682 N N . SER A 1 578 ? 29.386 25.506 9.621 1.00 96.12 578 SER A N 1
ATOM 4683 C CA . SER A 1 578 ? 28.869 25.034 10.911 1.00 96.12 578 SER A CA 1
ATOM 4684 C C . SER A 1 578 ? 27.800 23.956 10.761 1.00 96.12 578 SER A C 1
ATOM 4686 O O . SER A 1 578 ? 27.789 23.024 11.560 1.00 96.12 578 SER A O 1
ATOM 4688 N N . LEU A 1 579 ? 26.917 24.061 9.765 1.00 96.56 579 LEU A N 1
ATOM 4689 C CA . LEU A 1 579 ? 25.859 23.080 9.495 1.00 96.56 579 LEU A CA 1
ATOM 4690 C C . LEU A 1 579 ? 26.428 21.702 9.102 1.00 96.56 579 LEU A C 1
ATOM 4692 O O . LEU A 1 579 ? 27.610 21.616 8.744 1.00 96.56 579 LEU A O 1
ATOM 4696 N N . PRO A 1 580 ? 25.627 20.616 9.156 1.00 94.00 580 PRO A N 1
ATOM 4697 C CA . PRO A 1 580 ? 26.044 19.301 8.673 1.00 94.00 580 PRO A CA 1
ATOM 4698 C C . PRO A 1 580 ? 26.582 19.359 7.236 1.00 94.00 580 PRO A C 1
ATOM 4700 O O . PRO A 1 580 ? 26.065 20.098 6.400 1.00 94.00 580 PRO A O 1
ATOM 4703 N N . ASP A 1 581 ? 27.639 18.593 6.957 1.00 89.31 581 ASP A N 1
ATOM 4704 C CA . ASP A 1 581 ? 28.145 18.420 5.589 1.00 89.31 581 ASP A CA 1
ATOM 4705 C C . ASP A 1 581 ? 27.191 17.573 4.733 1.00 89.31 581 ASP A C 1
ATOM 4707 O O . ASP A 1 581 ? 26.258 16.952 5.250 1.00 89.31 581 ASP A O 1
ATOM 4711 N N . ARG A 1 582 ? 27.434 17.522 3.418 1.00 86.19 582 ARG A N 1
ATOM 4712 C CA . ARG A 1 582 ? 26.578 16.812 2.452 1.00 86.19 582 ARG A CA 1
ATOM 4713 C C . ARG A 1 582 ? 26.318 15.353 2.847 1.00 86.19 582 ARG A C 1
ATOM 4715 O O . ARG A 1 582 ? 25.168 14.907 2.846 1.00 86.19 582 ARG A O 1
ATOM 4722 N N . ARG A 1 583 ? 27.352 14.616 3.270 1.00 81.75 583 ARG A N 1
ATOM 4723 C CA . ARG A 1 583 ? 27.234 13.235 3.774 1.00 81.75 583 ARG A CA 1
ATOM 4724 C C . ARG A 1 583 ? 26.340 13.133 5.003 1.00 81.75 583 ARG A C 1
ATOM 4726 O O . ARG A 1 583 ? 25.489 12.246 5.068 1.00 81.75 583 ARG A O 1
ATOM 4733 N N . THR A 1 584 ? 26.560 13.989 5.996 1.00 86.50 584 THR A N 1
ATOM 4734 C CA . THR A 1 584 ? 25.806 13.952 7.251 1.00 86.50 584 THR A CA 1
ATOM 4735 C C . THR A 1 584 ? 24.351 14.337 7.011 1.00 86.50 584 THR A C 1
ATOM 4737 O O . THR A 1 584 ? 23.468 13.619 7.468 1.00 86.50 584 THR A O 1
ATOM 4740 N N . SER A 1 585 ? 24.094 15.381 6.215 1.00 87.94 585 SER A N 1
ATOM 4741 C CA . SER A 1 585 ? 22.751 15.755 5.753 1.00 87.94 585 SER A CA 1
ATOM 4742 C C . SER A 1 585 ? 22.038 14.579 5.089 1.00 87.94 585 SER A C 1
ATOM 4744 O O . SER A 1 585 ? 20.935 14.231 5.495 1.00 87.94 585 SER A O 1
ATOM 4746 N N . SER A 1 586 ? 22.695 13.908 4.140 1.00 81.31 586 SER A N 1
ATOM 4747 C CA . SER A 1 586 ? 22.122 12.767 3.413 1.00 81.31 586 SER A CA 1
ATOM 4748 C C . SER A 1 586 ? 21.721 11.626 4.346 1.00 81.31 586 SER A C 1
ATOM 4750 O O . SER A 1 586 ? 20.620 11.091 4.261 1.00 81.31 586 SER A O 1
ATOM 4752 N N . LYS A 1 587 ? 22.605 11.261 5.280 1.00 81.19 587 LYS A N 1
ATOM 4753 C CA . LYS A 1 587 ? 22.322 10.197 6.249 1.00 81.19 587 LYS A CA 1
ATOM 4754 C C . LYS A 1 587 ? 21.207 10.582 7.224 1.00 81.19 587 LYS A C 1
ATOM 4756 O O . LYS A 1 587 ? 20.377 9.733 7.547 1.00 81.19 587 LYS A O 1
ATOM 4761 N N . THR A 1 588 ? 21.169 11.837 7.677 1.00 87.44 588 THR A N 1
ATOM 4762 C CA . THR A 1 588 ? 20.081 12.350 8.521 1.00 87.44 588 THR A CA 1
ATOM 4763 C C . THR A 1 588 ? 18.750 12.263 7.782 1.00 87.44 588 THR A C 1
ATOM 4765 O O . THR A 1 588 ? 17.818 11.676 8.323 1.00 87.44 588 THR A O 1
ATOM 4768 N N . LEU A 1 589 ? 18.689 12.746 6.535 1.00 86.06 589 LEU A N 1
ATOM 4769 C CA . LEU A 1 589 ? 17.506 12.672 5.672 1.00 86.06 589 LEU A CA 1
ATOM 4770 C C . LEU A 1 589 ? 17.017 11.237 5.487 1.00 86.06 589 LEU A C 1
ATOM 4772 O O . LEU A 1 589 ? 15.846 10.959 5.726 1.00 86.06 589 LEU A O 1
ATOM 4776 N N . ALA A 1 590 ? 17.917 10.315 5.135 1.00 80.06 590 ALA A N 1
ATOM 4777 C CA . ALA A 1 590 ? 17.571 8.907 4.978 1.00 80.06 590 ALA A CA 1
ATOM 4778 C C . ALA A 1 590 ? 16.994 8.305 6.266 1.00 80.06 590 ALA A C 1
ATOM 4780 O O . ALA A 1 590 ? 16.037 7.535 6.222 1.00 80.06 590 ALA A O 1
ATOM 4781 N N . THR A 1 591 ? 17.561 8.680 7.416 1.00 82.31 591 THR A N 1
ATOM 4782 C CA . THR A 1 591 ? 17.124 8.183 8.724 1.00 82.31 591 THR A CA 1
ATOM 4783 C C . THR A 1 591 ? 15.730 8.702 9.068 1.00 82.31 591 THR A C 1
ATOM 4785 O O . THR A 1 591 ? 14.837 7.903 9.332 1.00 82.31 591 THR A O 1
ATOM 4788 N N . VAL A 1 592 ? 15.504 10.020 9.024 1.00 86.81 592 VAL A N 1
ATOM 4789 C CA . VAL A 1 592 ? 14.189 10.595 9.369 1.00 86.81 592 VAL A CA 1
ATOM 4790 C C . VAL A 1 592 ? 13.114 10.233 8.343 1.00 86.81 592 VAL A C 1
ATOM 4792 O O . VAL A 1 592 ? 11.954 10.063 8.709 1.00 86.81 592 VAL A O 1
ATOM 4795 N N . TRP A 1 593 ? 13.487 10.028 7.077 1.00 83.88 593 TRP A N 1
ATOM 4796 C CA . TRP A 1 593 ? 12.580 9.495 6.064 1.00 83.88 593 TRP A CA 1
ATOM 4797 C C . TRP A 1 593 ? 12.179 8.053 6.370 1.00 83.88 593 TRP A C 1
ATOM 4799 O O . TRP A 1 593 ? 10.999 7.736 6.309 1.00 83.88 593 TRP A O 1
ATOM 4809 N N . ALA A 1 594 ? 13.125 7.182 6.732 1.00 79.81 594 ALA A N 1
ATOM 4810 C CA . ALA A 1 594 ? 12.824 5.779 7.015 1.00 79.81 594 ALA A CA 1
ATOM 4811 C C . ALA A 1 594 ? 11.966 5.606 8.278 1.00 79.81 594 ALA A C 1
ATOM 4813 O O . ALA A 1 594 ? 11.083 4.754 8.298 1.00 79.81 594 ALA A O 1
ATOM 4814 N N . LEU A 1 595 ? 12.195 6.428 9.308 1.00 83.44 595 LEU A N 1
ATOM 4815 C CA . LEU A 1 595 ? 11.444 6.377 10.569 1.00 83.44 595 LEU A CA 1
ATOM 4816 C C . LEU A 1 595 ? 9.993 6.874 10.440 1.00 83.44 595 LEU A C 1
ATOM 4818 O O . LEU A 1 595 ? 9.164 6.543 11.282 1.00 83.44 595 LEU A O 1
ATOM 4822 N N . THR A 1 596 ? 9.670 7.654 9.406 1.00 85.75 596 THR A N 1
ATOM 4823 C CA . THR A 1 596 ? 8.338 8.264 9.217 1.00 85.75 596 THR A CA 1
ATOM 4824 C C . THR A 1 596 ? 7.393 7.451 8.342 1.00 85.75 596 THR A C 1
ATOM 4826 O O . THR A 1 596 ? 6.238 7.833 8.177 1.00 85.75 596 THR A O 1
ATOM 4829 N N . ARG A 1 597 ? 7.838 6.326 7.773 1.00 80.19 597 ARG A N 1
ATOM 4830 C CA . ARG A 1 597 ? 6.980 5.501 6.913 1.00 80.19 597 ARG A CA 1
ATOM 4831 C C . ARG A 1 597 ? 6.165 4.517 7.744 1.00 80.19 597 ARG A C 1
ATOM 4833 O O . ARG A 1 597 ? 6.707 3.834 8.606 1.00 80.19 597 ARG A O 1
ATOM 4840 N N . THR A 1 598 ? 4.872 4.438 7.447 1.00 70.75 598 THR A N 1
ATOM 4841 C CA . THR A 1 598 ? 3.978 3.391 7.953 1.00 70.75 598 THR A CA 1
ATOM 4842 C C . THR A 1 598 ? 3.975 2.189 7.016 1.00 70.75 598 THR A C 1
ATOM 4844 O O . THR A 1 598 ? 4.162 2.330 5.803 1.00 70.75 598 THR A O 1
ATOM 4847 N N . GLU A 1 599 ? 3.719 1.013 7.576 1.00 65.56 599 GLU A N 1
ATOM 4848 C CA . GLU A 1 599 ? 3.611 -0.240 6.825 1.00 65.56 599 GLU A CA 1
ATOM 4849 C C . GLU A 1 599 ? 2.295 -0.316 6.033 1.00 65.56 599 GLU A C 1
ATOM 4851 O O . GLU A 1 599 ? 1.311 0.347 6.362 1.00 65.56 599 GLU A O 1
ATOM 4856 N N . GLN A 1 600 ? 2.245 -1.161 4.997 1.00 54.84 600 GLN A N 1
ATOM 4857 C CA . GLN A 1 600 ? 1.004 -1.418 4.245 1.00 54.84 600 GLN A CA 1
ATOM 4858 C C . GLN A 1 600 ? -0.073 -2.085 5.121 1.00 54.84 600 GLN A C 1
ATOM 4860 O O . GLN A 1 600 ? -1.254 -1.776 4.996 1.00 54.84 600 GLN A O 1
ATOM 4865 N N . ASN A 1 601 ? 0.352 -2.940 6.057 1.00 64.12 601 ASN A N 1
ATOM 4866 C CA . ASN A 1 601 ? -0.504 -3.632 7.025 1.00 64.12 601 ASN A CA 1
ATOM 4867 C C . ASN A 1 601 ? -0.401 -3.037 8.441 1.00 64.12 601 ASN A C 1
ATOM 4869 O O . ASN A 1 601 ? -0.573 -3.753 9.438 1.00 64.12 601 ASN A O 1
ATOM 4873 N N . GLU A 1 602 ? -0.089 -1.740 8.541 1.00 79.94 602 GLU A N 1
ATOM 4874 C CA . GLU A 1 602 ? 0.027 -1.046 9.824 1.00 79.94 602 GLU A CA 1
ATOM 4875 C C . GLU A 1 602 ? -1.266 -1.172 10.645 1.00 79.94 602 GLU A C 1
ATOM 4877 O O . GLU A 1 602 ? -2.383 -1.120 10.121 1.00 79.94 602 GLU A O 1
ATOM 4882 N N . ARG A 1 603 ? -1.125 -1.348 11.963 1.00 84.50 603 ARG A N 1
ATOM 4883 C CA . ARG A 1 603 ? -2.272 -1.494 12.871 1.00 84.50 603 ARG A CA 1
ATOM 4884 C C . ARG A 1 603 ? -2.496 -0.195 13.633 1.00 84.50 603 ARG A C 1
ATOM 4886 O O . ARG A 1 603 ? -1.894 0.028 14.681 1.00 84.50 603 ARG A O 1
ATOM 4893 N N . PHE A 1 604 ? -3.391 0.644 13.120 1.00 88.94 604 PHE A N 1
ATOM 4894 C CA . PHE A 1 604 ? -3.732 1.917 13.755 1.00 88.94 604 PHE A CA 1
ATOM 4895 C C . PHE A 1 604 ? -4.523 1.737 15.060 1.00 88.94 604 PHE A C 1
ATOM 4897 O O . PHE A 1 604 ? -5.148 0.702 15.311 1.00 88.94 604 PHE A O 1
ATOM 4904 N N . LEU A 1 605 ? -4.513 2.771 15.907 1.00 91.50 605 LEU A N 1
ATOM 4905 C CA . LEU A 1 605 ? -5.274 2.789 17.156 1.00 91.50 605 LEU A CA 1
ATOM 4906 C C . LEU A 1 605 ? -6.763 2.528 16.870 1.00 91.50 605 LEU A C 1
ATOM 4908 O O . LEU A 1 605 ? -7.365 3.199 16.041 1.00 91.50 605 LEU A O 1
ATOM 4912 N N . GLY A 1 606 ? -7.349 1.543 17.555 1.00 84.69 606 GLY A N 1
ATOM 4913 C CA . GLY A 1 606 ? -8.721 1.090 17.296 1.00 84.69 606 GLY A CA 1
ATOM 4914 C C . GLY A 1 606 ? -8.821 -0.153 16.404 1.00 84.69 606 GLY A C 1
ATOM 4915 O O . GLY A 1 606 ? -9.876 -0.781 16.370 1.00 84.69 606 GLY A O 1
ATOM 4916 N N . MET A 1 607 ? -7.742 -0.582 15.744 1.00 84.69 607 MET A N 1
ATOM 4917 C CA . MET A 1 607 ? -7.720 -1.824 14.965 1.00 84.69 607 MET A CA 1
ATOM 4918 C C . MET A 1 607 ? -7.243 -3.002 15.824 1.00 84.69 607 MET A C 1
ATOM 4920 O O . MET A 1 607 ? -6.056 -3.148 16.108 1.00 84.69 607 MET A O 1
ATOM 4924 N N . TYR A 1 608 ? -8.167 -3.891 16.202 1.00 85.81 608 TYR A N 1
ATOM 4925 C CA . TYR A 1 608 ? -7.887 -5.065 17.045 1.00 85.81 608 TYR A CA 1
ATOM 4926 C C . TYR A 1 608 ? -8.165 -6.394 16.310 1.00 85.81 608 TYR A C 1
ATOM 4928 O O . TYR A 1 608 ? -9.116 -7.096 16.660 1.00 85.81 608 TYR A O 1
ATOM 4936 N N . PRO A 1 609 ? -7.369 -6.763 15.283 1.00 79.50 609 PRO A N 1
ATOM 4937 C CA . PRO A 1 609 ? -7.575 -8.006 14.528 1.00 79.50 609 PRO A CA 1
ATOM 4938 C C . PRO A 1 609 ? -7.327 -9.265 15.378 1.00 79.50 609 PRO A C 1
ATOM 4940 O O . PRO A 1 609 ? -7.983 -10.290 15.187 1.00 79.50 609 PRO A O 1
ATOM 4943 N N . ASP A 1 610 ? -6.415 -9.176 16.350 1.00 83.81 610 ASP A N 1
ATOM 4944 C CA . ASP A 1 610 ? -6.165 -10.230 17.331 1.00 83.81 610 ASP A CA 1
ATOM 4945 C C . ASP A 1 610 ? -7.045 -9.987 18.567 1.00 83.81 610 ASP A C 1
ATOM 4947 O O . ASP A 1 610 ? -6.717 -9.211 19.466 1.00 83.81 610 ASP A O 1
ATOM 4951 N N . MET A 1 611 ? -8.215 -10.624 18.584 1.00 84.88 611 MET A N 1
ATOM 4952 C CA . MET A 1 611 ? -9.242 -10.419 19.601 1.00 84.88 611 MET A CA 1
ATOM 4953 C C . MET A 1 611 ? -8.959 -11.253 20.863 1.00 84.88 611 MET A C 1
ATOM 4955 O O . MET A 1 611 ? -9.410 -12.388 21.007 1.00 84.88 611 MET A O 1
ATOM 4959 N N . TYR A 1 612 ? -8.208 -10.680 21.808 1.00 90.12 612 TYR A N 1
ATOM 4960 C CA . TYR A 1 612 ? -7.854 -11.347 23.071 1.00 90.12 612 TYR A CA 1
ATOM 4961 C C . TYR A 1 612 ? -9.020 -11.483 24.061 1.00 90.12 612 TYR A C 1
ATOM 4963 O O . TYR A 1 612 ? -9.016 -12.401 24.889 1.00 90.12 612 TYR A O 1
ATOM 4971 N N . PHE A 1 613 ? -9.996 -10.573 24.014 1.00 92.31 613 PHE A N 1
ATOM 4972 C CA . PHE A 1 613 ? -11.217 -10.645 24.817 1.00 92.31 613 PHE A CA 1
ATOM 4973 C C . PHE A 1 613 ? -12.286 -11.449 24.089 1.00 92.31 613 PHE A C 1
ATOM 4975 O O . PHE A 1 613 ? -12.577 -11.192 22.925 1.00 92.31 613 PHE A O 1
ATOM 4982 N N . THR A 1 614 ? -12.930 -12.377 24.787 1.00 90.12 614 THR A N 1
ATOM 4983 C CA . THR A 1 614 ? -13.992 -13.216 24.198 1.00 90.12 614 THR A CA 1
ATOM 4984 C C . THR A 1 614 ? -15.382 -12.757 24.635 1.00 90.12 614 THR A C 1
ATOM 4986 O O . THR A 1 614 ? -16.371 -12.947 23.925 1.00 90.12 614 THR A O 1
ATOM 4989 N N . GLU A 1 615 ? -15.447 -12.055 25.765 1.00 90.44 615 GLU A N 1
ATOM 4990 C CA . GLU A 1 615 ? -16.665 -11.659 26.443 1.00 90.44 615 GLU A CA 1
ATOM 4991 C C . GLU A 1 615 ? -17.321 -10.444 25.795 1.00 90.44 615 GLU A C 1
ATOM 4993 O O . GLU A 1 615 ? -16.686 -9.428 25.492 1.00 90.44 615 GLU A O 1
ATOM 4998 N N . LYS A 1 616 ? -18.647 -10.513 25.666 1.00 87.81 616 LYS A N 1
ATOM 4999 C CA . LYS A 1 616 ? -19.460 -9.462 25.049 1.00 87.81 616 LYS A CA 1
ATOM 5000 C C . LYS A 1 616 ? -19.239 -8.061 25.653 1.00 87.81 616 LYS A C 1
ATOM 5002 O O . LYS A 1 616 ? -19.099 -7.134 24.861 1.00 87.81 616 LYS A O 1
ATOM 5007 N N . PRO A 1 617 ? -19.177 -7.854 26.989 1.00 91.94 617 PRO A N 1
ATOM 5008 C CA . PRO A 1 617 ? -18.981 -6.512 27.547 1.00 91.94 617 PRO A CA 1
ATOM 5009 C C . PRO A 1 617 ? -17.652 -5.870 27.132 1.00 91.94 617 PRO A C 1
ATOM 5011 O O . PRO A 1 617 ? -17.617 -4.673 26.856 1.00 91.94 617 PRO A O 1
ATOM 5014 N N . ALA A 1 618 ? -16.577 -6.660 27.049 1.00 90.56 618 ALA A N 1
ATOM 5015 C CA . ALA A 1 618 ? -15.264 -6.177 26.634 1.00 90.56 618 ALA A CA 1
ATOM 5016 C C . ALA A 1 618 ? -15.216 -5.918 25.119 1.00 90.56 618 ALA A C 1
ATOM 5018 O O . ALA A 1 618 ? -14.777 -4.847 24.708 1.00 90.56 618 ALA A O 1
ATOM 5019 N N . LYS A 1 619 ? -15.766 -6.827 24.295 1.00 87.75 619 LYS A N 1
ATOM 5020 C CA . LYS A 1 619 ? -15.926 -6.612 22.842 1.00 87.75 619 LYS A CA 1
ATOM 5021 C C . LYS A 1 619 ? -16.742 -5.337 22.543 1.00 87.75 619 LYS A C 1
ATOM 5023 O O . LYS A 1 619 ? -16.389 -4.577 21.649 1.00 87.75 619 LYS A O 1
ATOM 5028 N N . GLU A 1 620 ? -17.781 -5.049 23.330 1.00 87.06 620 GLU A N 1
ATOM 5029 C CA . GLU A 1 620 ? -18.583 -3.821 23.196 1.00 87.06 620 GLU A CA 1
ATOM 5030 C C . GLU A 1 620 ? -17.837 -2.562 23.672 1.00 87.06 620 GLU A C 1
ATOM 5032 O O . GLU A 1 620 ? -18.026 -1.477 23.126 1.00 87.06 620 GLU A O 1
ATOM 5037 N N . ALA A 1 621 ? -16.976 -2.670 24.690 1.00 89.50 621 ALA A N 1
ATOM 5038 C CA . ALA A 1 621 ? -16.093 -1.571 25.081 1.00 89.50 621 ALA A CA 1
ATOM 5039 C C . ALA A 1 621 ? -15.099 -1.229 23.959 1.00 89.50 621 ALA A C 1
ATOM 5041 O O . ALA A 1 621 ? -14.953 -0.051 23.642 1.00 89.50 621 ALA A O 1
ATOM 5042 N N . ILE A 1 622 ? -14.506 -2.243 23.315 1.00 89.75 622 ILE A N 1
ATOM 5043 C CA . ILE A 1 622 ? -13.644 -2.064 22.137 1.00 89.75 622 ILE A CA 1
ATOM 5044 C C . ILE A 1 622 ? -14.436 -1.408 21.006 1.00 89.75 622 ILE A C 1
ATOM 5046 O O . ILE A 1 622 ? -14.019 -0.378 20.500 1.00 89.75 622 ILE A O 1
ATOM 5050 N N . LYS A 1 623 ? -15.618 -1.930 20.660 1.00 85.19 623 LYS A N 1
ATOM 5051 C CA . LYS A 1 623 ? -16.445 -1.364 19.585 1.00 85.19 623 LYS A CA 1
ATOM 5052 C C . LYS A 1 623 ? -16.792 0.110 19.818 1.00 85.19 623 LYS A C 1
ATOM 5054 O O . LYS A 1 623 ? -16.706 0.908 18.893 1.00 85.19 623 LYS A O 1
ATOM 5059 N N . ARG A 1 624 ? -17.160 0.483 21.048 1.00 84.81 624 ARG A N 1
ATOM 5060 C CA . ARG A 1 624 ? -17.422 1.886 21.410 1.00 84.81 624 ARG A CA 1
ATOM 5061 C C . ARG A 1 624 ? -16.170 2.750 21.340 1.00 84.81 624 ARG A C 1
ATOM 5063 O O . ARG A 1 624 ? -16.279 3.910 20.971 1.00 84.81 624 ARG A O 1
ATOM 5070 N N . PHE A 1 625 ? -15.010 2.201 21.692 1.00 90.94 625 PHE A N 1
ATOM 5071 C CA . PHE A 1 625 ? -13.737 2.891 21.524 1.00 90.94 625 PHE A CA 1
ATOM 5072 C C . PHE A 1 625 ? -13.428 3.122 20.041 1.00 90.94 625 PHE A C 1
ATOM 5074 O O . PHE A 1 625 ? -13.210 4.267 19.670 1.00 90.94 625 PHE A O 1
ATOM 5081 N N . CYS A 1 626 ? -13.531 2.094 19.191 1.00 84.38 626 CYS A N 1
ATOM 5082 C CA . CYS A 1 626 ? -13.382 2.217 17.736 1.00 84.38 626 CYS A CA 1
ATOM 5083 C C . CYS A 1 626 ? -14.333 3.275 17.165 1.00 84.38 626 CYS A C 1
ATOM 5085 O O . CYS A 1 626 ? -13.896 4.179 16.472 1.00 84.38 626 CYS A O 1
ATOM 5087 N N . HIS A 1 627 ? -15.611 3.233 17.546 1.00 78.31 627 HIS A N 1
ATOM 5088 C CA . HIS A 1 627 ? -16.600 4.218 17.111 1.00 78.31 627 HIS A CA 1
ATOM 5089 C C . HIS A 1 627 ? -16.332 5.636 17.648 1.00 78.31 627 HIS A C 1
ATOM 5091 O O . HIS A 1 627 ? -16.676 6.604 16.991 1.00 78.31 627 HIS A O 1
ATOM 5097 N N . LYS A 1 628 ? -15.714 5.792 18.831 1.00 80.94 628 LYS A N 1
ATOM 5098 C CA . LYS A 1 628 ? -15.290 7.110 19.345 1.00 80.94 628 LYS A CA 1
ATOM 5099 C C . LYS A 1 628 ? -14.057 7.648 18.597 1.00 80.94 628 LYS A C 1
ATOM 5101 O O . LYS A 1 628 ? -13.821 8.851 18.645 1.00 80.94 628 LYS A O 1
ATOM 5106 N N . LEU A 1 629 ? -13.274 6.776 17.953 1.00 80.62 629 LEU A N 1
ATOM 5107 C CA . LEU A 1 629 ? -12.127 7.139 17.109 1.00 80.62 629 LEU A CA 1
ATOM 5108 C C . LEU A 1 629 ? -12.523 7.389 15.645 1.00 80.62 629 LEU A C 1
ATOM 5110 O O . LEU A 1 629 ? -11.912 8.228 14.993 1.00 80.62 629 LEU A O 1
ATOM 5114 N N . GLU A 1 630 ? -13.517 6.664 15.127 1.00 71.31 630 GLU A N 1
ATOM 5115 C CA . GLU A 1 630 ? -14.086 6.868 13.793 1.00 71.31 630 GLU A CA 1
ATOM 5116 C C . GLU A 1 630 ? -15.014 8.091 13.795 1.00 71.31 630 GLU A C 1
ATOM 5118 O O . GLU A 1 630 ? -15.944 8.177 14.594 1.00 71.31 630 GLU A O 1
ATOM 5123 N N . GLU A 1 631 ? -14.822 9.031 12.867 1.00 53.91 631 GLU A N 1
ATOM 5124 C CA . GLU A 1 631 ? -15.808 10.092 12.638 1.00 53.91 631 GLU A CA 1
ATOM 5125 C C . GLU A 1 631 ? -17.038 9.526 11.899 1.00 53.91 631 GLU A C 1
ATOM 5127 O O . GLU A 1 631 ? -17.258 9.782 10.715 1.00 53.91 631 GLU A O 1
ATOM 5132 N N . GLU A 1 632 ? -17.888 8.759 12.589 1.00 54.41 632 GLU A N 1
ATOM 5133 C CA . GLU A 1 632 ? -19.292 8.678 12.182 1.00 54.41 632 GLU A CA 1
ATOM 5134 C C . GLU A 1 632 ? -19.939 10.026 12.499 1.00 54.41 632 GLU A C 1
ATOM 5136 O O . GLU A 1 632 ? -20.305 10.335 13.635 1.00 54.41 632 GLU A O 1
ATOM 5141 N N . ILE A 1 633 ? -20.077 10.854 11.466 1.00 57.47 633 ILE A N 1
ATOM 5142 C CA . ILE A 1 633 ? -20.812 12.111 11.562 1.00 57.47 633 ILE A CA 1
ATOM 5143 C C . ILE A 1 633 ? -22.305 11.767 11.641 1.00 57.47 633 ILE A C 1
ATOM 5145 O O . ILE A 1 633 ? -23.008 11.702 10.634 1.00 57.47 633 ILE A O 1
ATOM 5149 N N . SER A 1 634 ? -22.785 11.514 12.857 1.00 65.81 634 SER A N 1
ATOM 5150 C CA . SER A 1 634 ? -24.199 11.292 13.150 1.00 65.81 634 SER A CA 1
ATOM 5151 C C . SER A 1 634 ? -24.823 12.566 13.706 1.00 65.81 634 SER A C 1
ATOM 5153 O O . SER A 1 634 ? -24.344 13.137 14.685 1.00 65.81 634 SER A O 1
ATOM 5155 N N . PHE A 1 635 ? -25.923 13.003 13.106 1.00 75.69 635 PHE A N 1
ATOM 5156 C CA . PHE A 1 635 ? -26.716 14.128 13.585 1.00 75.69 635 PHE A CA 1
ATOM 5157 C C . PHE A 1 635 ? -28.190 13.903 13.268 1.00 75.69 635 PHE A C 1
ATOM 5159 O O . PHE A 1 635 ? -28.545 13.305 12.251 1.00 75.69 635 PHE A O 1
ATOM 5166 N N . ASP A 1 636 ? -29.055 14.411 14.140 1.00 80.88 636 ASP A N 1
ATOM 5167 C CA . ASP A 1 636 ? -30.494 14.346 13.932 1.00 80.88 636 ASP A CA 1
ATOM 5168 C C . ASP A 1 636 ? -30.933 15.401 12.913 1.00 80.88 636 ASP A C 1
ATOM 5170 O O . ASP A 1 636 ? -30.612 16.586 13.027 1.00 80.88 636 ASP A O 1
ATOM 5174 N N . VAL A 1 637 ? -31.725 14.980 11.926 1.00 79.44 637 VAL A N 1
ATOM 5175 C CA . VAL A 1 637 ? -32.378 15.887 10.977 1.00 79.44 637 VAL A CA 1
ATOM 5176 C C . VAL A 1 637 ? -33.830 16.067 11.398 1.00 79.44 637 VAL A C 1
ATOM 5178 O O . VAL A 1 637 ? -34.633 15.134 11.353 1.00 79.44 637 VAL A O 1
ATOM 5181 N N . HIS A 1 638 ? -34.190 17.280 11.811 1.00 81.56 638 HIS A N 1
ATOM 5182 C CA . HIS A 1 638 ? -35.569 17.606 12.162 1.00 81.56 638 HIS A CA 1
ATOM 5183 C C . HIS A 1 638 ? -36.381 17.972 10.919 1.00 81.56 638 HIS A C 1
ATOM 5185 O O . HIS A 1 638 ? -36.041 18.894 10.181 1.00 81.56 638 HIS A O 1
ATOM 5191 N N . VAL A 1 639 ? -37.488 17.257 10.716 1.00 80.62 639 VAL A N 1
ATOM 5192 C CA . VAL A 1 639 ? -38.468 17.526 9.658 1.00 80.62 639 VAL A CA 1
ATOM 5193 C C . VAL A 1 639 ? -39.789 17.966 10.283 1.00 80.62 639 VAL A C 1
ATOM 5195 O O . VAL A 1 639 ? -40.283 17.342 11.219 1.00 80.62 639 VAL A O 1
ATOM 5198 N N . GLU A 1 640 ? -40.384 19.044 9.770 1.00 81.75 640 GLU A N 1
ATOM 5199 C CA . GLU A 1 640 ? -41.627 19.610 10.326 1.00 81.75 640 GLU A CA 1
ATOM 5200 C C . GLU A 1 640 ? -42.850 18.696 10.135 1.00 81.75 640 GLU A C 1
ATOM 5202 O O . GLU A 1 640 ? -43.865 18.844 10.819 1.00 81.75 640 GLU A O 1
ATOM 5207 N N . LYS A 1 641 ? -42.788 17.772 9.168 1.00 82.81 641 LYS A N 1
ATOM 5208 C CA . LYS A 1 641 ? -43.871 16.853 8.797 1.00 82.81 641 LYS A CA 1
ATOM 5209 C C . LYS A 1 641 ? -43.290 15.502 8.395 1.00 82.81 641 LYS A C 1
ATOM 5211 O O . LYS A 1 641 ? -42.153 15.422 7.941 1.00 82.81 641 LYS A O 1
ATOM 5216 N N . ASN A 1 642 ? -44.094 14.446 8.515 1.00 79.94 642 ASN A N 1
ATOM 5217 C CA . ASN A 1 642 ? -43.732 13.130 7.997 1.00 79.94 642 ASN A CA 1
ATOM 5218 C C . ASN A 1 642 ? -43.618 13.191 6.462 1.00 79.94 642 ASN A C 1
ATOM 5220 O O . ASN A 1 642 ? -44.605 13.479 5.783 1.00 79.94 642 ASN A O 1
ATOM 5224 N N . ILE A 1 643 ? -42.416 12.935 5.941 1.00 84.19 643 ILE A N 1
ATOM 5225 C CA . ILE A 1 643 ? -42.092 12.973 4.506 1.00 84.19 643 ILE A CA 1
ATOM 5226 C C . ILE A 1 643 ? -42.176 11.594 3.823 1.00 84.19 643 ILE A C 1
ATOM 5228 O O . ILE A 1 643 ? -41.914 11.491 2.628 1.00 84.19 643 ILE A O 1
ATOM 5232 N N . GLY A 1 644 ? -42.586 10.548 4.549 1.00 83.88 644 GLY A N 1
ATOM 5233 C CA . GLY A 1 644 ? -42.700 9.183 4.035 1.00 83.88 644 GLY A CA 1
ATOM 5234 C C . GLY A 1 644 ? -41.345 8.492 3.848 1.00 83.88 644 GLY A C 1
ATOM 5235 O O . GLY A 1 644 ? -40.399 8.749 4.591 1.00 83.88 644 GLY A O 1
ATOM 5236 N N . ASN A 1 645 ? -41.264 7.592 2.861 1.00 85.44 645 ASN A N 1
ATOM 5237 C CA . ASN A 1 645 ? -40.032 6.864 2.542 1.00 85.44 645 ASN A CA 1
ATOM 5238 C C . ASN A 1 645 ? -38.955 7.812 2.007 1.00 85.44 645 ASN A C 1
ATOM 5240 O O . ASN A 1 645 ? -39.217 8.622 1.115 1.00 85.44 645 ASN A O 1
ATOM 5244 N N . ILE A 1 646 ? -37.725 7.654 2.496 1.00 89.50 646 ILE A N 1
ATOM 5245 C CA . ILE A 1 646 ? -36.594 8.464 2.047 1.00 89.50 646 ILE A CA 1
ATOM 5246 C C . ILE A 1 646 ? -36.073 7.884 0.733 1.00 89.50 646 ILE A C 1
ATOM 5248 O O . ILE A 1 646 ? -35.535 6.783 0.691 1.00 89.50 646 ILE A O 1
ATOM 5252 N N . VAL A 1 647 ? -36.263 8.625 -0.355 1.00 88.69 647 VAL A N 1
ATOM 5253 C CA . VAL A 1 647 ? -35.907 8.183 -1.716 1.00 88.69 647 VAL A CA 1
ATOM 5254 C C . VAL A 1 647 ? -34.584 8.765 -2.215 1.00 88.69 647 VAL A C 1
ATOM 5256 O O . VAL A 1 647 ? -34.028 8.278 -3.201 1.00 88.69 647 VAL A O 1
ATOM 5259 N N . GLN A 1 648 ? -34.088 9.816 -1.559 1.00 90.12 648 GLN A N 1
ATOM 5260 C CA . GLN A 1 648 ? -32.917 10.569 -1.984 1.00 90.12 648 GLN A CA 1
ATOM 5261 C C . GLN A 1 648 ? -32.332 11.383 -0.827 1.00 90.12 648 GLN A C 1
ATOM 5263 O O . GLN A 1 648 ? -33.078 11.880 0.017 1.00 90.12 648 GLN A O 1
ATOM 5268 N N . VAL A 1 649 ? -31.014 11.565 -0.834 1.00 90.44 649 VAL A N 1
ATOM 5269 C CA . VAL A 1 649 ? -30.287 12.473 0.056 1.00 90.44 649 VAL A CA 1
ATOM 5270 C C . VAL A 1 649 ? -29.484 13.484 -0.757 1.00 90.44 649 VAL A C 1
ATOM 5272 O O . VAL A 1 649 ? -28.989 13.185 -1.844 1.00 90.44 649 VAL A O 1
ATOM 5275 N N . LYS A 1 650 ? -29.387 14.700 -0.225 1.00 89.69 650 LYS A N 1
ATOM 5276 C CA . LYS A 1 650 ? -28.619 15.806 -0.793 1.00 89.69 650 LYS A CA 1
ATOM 5277 C C . LYS A 1 650 ? -27.450 16.097 0.131 1.00 89.69 650 LYS A C 1
ATOM 5279 O O . LYS A 1 650 ? -27.664 16.450 1.289 1.00 89.69 650 LYS A O 1
ATOM 5284 N N . LEU A 1 651 ? -26.241 15.950 -0.387 1.00 86.69 651 LEU A N 1
ATOM 5285 C CA . LEU A 1 651 ? -25.007 16.149 0.356 1.00 86.69 651 LEU A CA 1
ATOM 5286 C C . LEU A 1 651 ? -24.271 17.358 -0.217 1.00 86.69 651 LEU A C 1
ATOM 5288 O O . LEU A 1 651 ? -24.040 17.418 -1.422 1.00 86.69 651 LEU A O 1
ATOM 5292 N N . GLN A 1 652 ? -23.933 18.329 0.631 1.00 84.38 652 GLN A N 1
ATOM 5293 C CA . GLN A 1 652 ? -23.248 19.555 0.223 1.00 84.38 652 GLN A CA 1
ATOM 5294 C C . GLN A 1 652 ? -21.973 19.737 1.042 1.00 84.38 652 GLN A C 1
ATOM 5296 O O . GLN A 1 652 ? -22.028 19.785 2.271 1.00 84.38 652 GLN A O 1
ATOM 5301 N N . LYS A 1 653 ? -20.841 19.897 0.354 1.00 80.69 653 LYS A N 1
ATOM 5302 C CA . LYS A 1 653 ? -19.571 20.298 0.966 1.00 80.69 653 LYS A CA 1
ATOM 5303 C C . LYS A 1 653 ? -19.460 21.824 0.960 1.00 80.69 653 LYS A C 1
ATOM 5305 O O . LYS A 1 653 ? -19.791 22.463 -0.035 1.00 80.69 653 LYS A O 1
ATOM 5310 N N . LYS A 1 654 ? -19.014 22.408 2.075 1.00 77.62 654 LYS A N 1
ATOM 5311 C CA . LYS A 1 654 ? -18.664 23.833 2.197 1.00 77.62 654 LYS A CA 1
ATOM 5312 C C . LYS A 1 654 ? -17.253 23.938 2.752 1.00 77.62 654 LYS A C 1
ATOM 5314 O O . LYS A 1 654 ? -16.949 23.280 3.745 1.00 77.62 654 LYS A O 1
ATOM 5319 N N . ASN A 1 655 ? -16.405 24.742 2.125 1.00 71.00 655 ASN A N 1
ATOM 5320 C CA . ASN A 1 655 ? -15.011 24.862 2.524 1.00 71.00 655 ASN A CA 1
ATOM 5321 C C . ASN A 1 655 ? -14.889 25.928 3.618 1.00 71.00 655 ASN A C 1
ATOM 5323 O O . ASN A 1 655 ? -15.204 27.094 3.396 1.00 71.00 655 ASN A O 1
ATOM 5327 N N . ILE A 1 656 ? -14.447 25.527 4.814 1.00 61.03 656 ILE A N 1
ATOM 5328 C CA . ILE A 1 656 ? -14.251 26.448 5.947 1.00 61.03 656 ILE A CA 1
ATOM 5329 C C . ILE A 1 656 ? -12.774 26.865 6.044 1.00 61.03 656 ILE A C 1
ATOM 5331 O O . ILE A 1 656 ? -12.490 28.049 6.210 1.00 61.03 656 ILE A O 1
ATOM 5335 N N . ILE A 1 657 ? -11.834 25.921 5.891 1.00 50.03 657 ILE A N 1
ATOM 5336 C CA . ILE A 1 657 ? -10.378 26.150 5.830 1.00 50.03 657 ILE A CA 1
ATOM 5337 C C . ILE A 1 657 ? -9.771 25.105 4.879 1.00 50.03 657 ILE A C 1
ATOM 5339 O O . ILE A 1 657 ? -9.962 23.911 5.091 1.00 50.03 657 ILE A O 1
ATOM 5343 N N . GLY A 1 658 ? -9.043 25.544 3.847 1.00 53.47 658 GLY A N 1
ATOM 5344 C CA . GLY A 1 658 ? -8.437 24.649 2.850 1.00 53.47 658 GLY A CA 1
ATOM 5345 C C . GLY A 1 658 ? -9.455 23.959 1.926 1.00 53.47 658 GLY A C 1
ATOM 5346 O O . GLY A 1 658 ? -10.665 24.006 2.149 1.00 53.47 658 GLY A O 1
ATOM 5347 N N . ASN A 1 659 ? -8.969 23.329 0.852 1.00 64.56 659 ASN A N 1
ATOM 5348 C CA . ASN A 1 659 ? -9.793 22.516 -0.047 1.00 64.56 659 ASN A CA 1
ATOM 5349 C C . ASN A 1 659 ? -9.371 21.046 0.058 1.00 64.56 659 ASN A C 1
ATOM 5351 O O . ASN A 1 659 ? -8.555 20.572 -0.726 1.00 64.56 659 ASN A O 1
ATOM 5355 N N . HIS A 1 660 ? -9.896 20.342 1.061 1.00 71.25 660 HIS A N 1
ATOM 5356 C CA . HIS A 1 660 ? -9.613 18.920 1.264 1.00 71.25 660 HIS A CA 1
ATOM 5357 C C . HIS A 1 660 ? -10.709 18.068 0.613 1.00 71.25 660 HIS A C 1
ATOM 5359 O O . HIS A 1 660 ? -11.881 18.277 0.940 1.00 71.25 660 HIS A O 1
ATOM 5365 N N . PRO A 1 661 ? -10.382 17.135 -0.299 1.00 77.69 661 PRO A N 1
ATOM 5366 C CA . PRO A 1 661 ? -11.348 16.173 -0.818 1.00 77.69 661 PRO A CA 1
ATOM 5367 C C . PRO A 1 661 ? -11.896 15.287 0.306 1.00 77.69 661 PRO A C 1
ATOM 5369 O O . PRO A 1 661 ? -11.147 14.861 1.179 1.00 77.69 661 PRO A O 1
ATOM 5372 N N . TRP A 1 662 ? -13.191 14.975 0.275 1.00 79.94 662 TRP A N 1
ATOM 5373 C CA . TRP A 1 662 ? -13.823 14.077 1.247 1.00 79.94 662 TRP A CA 1
ATOM 5374 C C . TRP A 1 662 ? -14.530 12.925 0.531 1.00 79.94 662 TRP A C 1
ATOM 5376 O O . TRP A 1 662 ? -15.358 13.163 -0.347 1.00 79.94 662 TRP A O 1
ATOM 5386 N N . PHE A 1 663 ? -14.198 11.678 0.875 1.00 83.25 663 PHE A N 1
ATOM 5387 C CA . PHE A 1 663 ? -14.772 10.491 0.237 1.00 83.25 663 PHE A CA 1
ATOM 5388 C C . PHE A 1 663 ? -15.973 9.958 1.020 1.00 83.25 663 PHE A C 1
ATOM 5390 O O . PHE A 1 663 ? -15.834 9.468 2.142 1.00 83.25 663 PHE A O 1
ATOM 5397 N N . CYS A 1 664 ? -17.157 9.990 0.411 1.00 84.12 664 CYS A N 1
ATOM 5398 C CA . CYS A 1 664 ? -18.362 9.421 0.998 1.00 84.12 664 CYS A CA 1
ATOM 5399 C C . CYS A 1 664 ? -18.530 7.968 0.542 1.00 84.12 664 CYS A C 1
ATOM 5401 O O . CYS A 1 664 ? -18.854 7.709 -0.617 1.00 84.12 664 CYS A O 1
ATOM 5403 N N . LYS A 1 665 ? -18.359 7.001 1.451 1.00 83.88 665 LYS A N 1
ATOM 5404 C CA . LYS A 1 665 ? -18.641 5.583 1.158 1.00 83.88 665 LYS A CA 1
ATOM 5405 C C . LYS A 1 665 ? -20.145 5.322 1.094 1.00 83.88 665 LYS A C 1
ATOM 5407 O O . LYS A 1 665 ? -20.659 4.811 0.099 1.00 83.88 665 LYS A O 1
ATOM 5412 N N . HIS A 1 666 ? -20.853 5.684 2.159 1.00 85.25 666 HIS A N 1
ATOM 5413 C CA . HIS A 1 666 ? -22.239 5.289 2.369 1.00 85.25 666 HIS A CA 1
ATOM 5414 C C . HIS A 1 666 ? -22.962 6.271 3.291 1.00 85.25 666 HIS A C 1
ATOM 5416 O O . HIS A 1 666 ? -22.361 6.794 4.226 1.00 85.25 666 HIS A O 1
ATOM 5422 N N . ILE A 1 667 ? -24.261 6.471 3.061 1.00 89.56 667 ILE A N 1
ATOM 5423 C CA . ILE A 1 667 ? -25.150 7.198 3.972 1.00 89.56 667 ILE A CA 1
ATOM 5424 C C . ILE A 1 667 ? -26.274 6.256 4.399 1.00 89.56 667 ILE A C 1
ATOM 5426 O O . ILE A 1 667 ? -26.894 5.591 3.569 1.00 89.56 667 ILE A O 1
ATOM 5430 N N . LYS A 1 668 ? -26.551 6.230 5.703 1.00 89.56 668 LYS A N 1
ATOM 5431 C CA . LYS A 1 668 ? -27.642 5.462 6.297 1.00 89.56 668 LYS A CA 1
ATOM 5432 C C . LYS A 1 668 ? -28.612 6.418 6.973 1.00 89.56 668 LYS A C 1
ATOM 5434 O O . LYS A 1 668 ? -28.202 7.228 7.798 1.00 89.56 668 LYS A O 1
ATOM 5439 N N . VAL A 1 669 ? -29.893 6.316 6.636 1.00 89.00 669 VAL A N 1
ATOM 5440 C CA . VAL A 1 669 ? -30.943 7.143 7.242 1.00 89.00 669 VAL A CA 1
ATOM 5441 C C . VAL A 1 669 ? -31.904 6.242 7.996 1.00 89.00 669 VAL A C 1
ATOM 5443 O O . VAL A 1 669 ? -32.551 5.383 7.396 1.00 89.00 669 VAL A O 1
ATOM 5446 N N . GLN A 1 670 ? -32.007 6.448 9.307 1.00 86.50 670 GLN A N 1
ATOM 5447 C CA . GLN A 1 670 ? -32.990 5.778 10.149 1.00 86.50 670 GLN A CA 1
ATOM 5448 C C . GLN A 1 670 ? -34.146 6.729 10.459 1.00 86.50 670 GLN A C 1
ATOM 5450 O O . GLN A 1 670 ? -33.951 7.859 10.897 1.00 86.50 670 GLN A O 1
ATOM 5455 N N . THR A 1 671 ? -35.367 6.268 10.222 1.00 83.44 671 THR A N 1
ATOM 5456 C CA . THR A 1 671 ? -36.583 7.019 10.547 1.00 83.44 671 THR A CA 1
ATOM 5457 C C . THR A 1 671 ? -36.986 6.815 12.013 1.00 83.44 671 THR A C 1
ATOM 5459 O O . THR A 1 671 ? -36.598 5.815 12.624 1.00 83.44 671 THR A O 1
ATOM 5462 N N . PRO A 1 672 ? -37.834 7.691 12.587 1.00 78.88 672 PRO A N 1
ATOM 5463 C CA . PRO A 1 672 ? -38.373 7.500 13.937 1.00 78.88 672 PRO A CA 1
ATOM 5464 C C . PRO A 1 672 ? -39.154 6.187 14.128 1.00 78.88 672 PRO A C 1
ATOM 5466 O O . PRO A 1 672 ? -39.245 5.695 15.249 1.00 78.88 672 PRO A O 1
ATOM 5469 N N . SER A 1 673 ? -39.710 5.606 13.055 1.00 79.19 673 SER A N 1
ATOM 5470 C CA . SER A 1 673 ? -40.366 4.288 13.065 1.00 79.19 673 SER A CA 1
ATOM 5471 C C . SER A 1 673 ? -39.381 3.113 13.085 1.00 79.19 673 SER A C 1
ATOM 5473 O O . SER A 1 673 ? -39.804 1.973 13.264 1.00 79.19 673 SER A O 1
ATOM 5475 N N . GLY A 1 674 ? -38.079 3.371 12.931 1.00 79.94 674 GLY A N 1
ATOM 5476 C CA . GLY A 1 674 ? -37.025 2.361 12.877 1.00 79.94 674 GLY A CA 1
ATOM 5477 C C . GLY A 1 674 ? -36.713 1.848 11.469 1.00 79.94 674 GLY A C 1
ATOM 5478 O O . GLY A 1 674 ? -35.791 1.045 11.329 1.00 79.94 674 GLY A O 1
ATOM 5479 N N . ASP A 1 675 ? -37.415 2.325 10.435 1.00 84.25 675 ASP A N 1
ATOM 5480 C CA . ASP A 1 675 ? -37.109 1.991 9.041 1.00 84.25 675 ASP A CA 1
ATOM 5481 C C . ASP A 1 675 ? -35.747 2.560 8.646 1.00 84.25 675 ASP A C 1
ATOM 5483 O O . ASP A 1 675 ? -35.417 3.696 9.000 1.00 84.25 675 ASP A O 1
ATOM 5487 N N . CYS A 1 676 ? -34.975 1.776 7.899 1.00 87.56 676 CYS A N 1
ATOM 5488 C CA . CYS A 1 676 ? -33.615 2.102 7.509 1.00 87.56 676 CYS A CA 1
ATOM 5489 C C . CYS A 1 676 ? -33.484 2.166 5.987 1.00 87.56 676 CYS A C 1
ATOM 5491 O O . CYS A 1 676 ? -33.822 1.207 5.295 1.00 87.56 676 CYS A O 1
ATOM 5493 N N . PHE A 1 677 ? -32.939 3.272 5.490 1.00 90.44 677 PHE A N 1
ATOM 5494 C CA . PHE A 1 677 ? -32.678 3.513 4.076 1.00 90.44 677 PHE A CA 1
ATOM 5495 C C . PHE A 1 677 ? -31.172 3.627 3.842 1.00 90.44 677 PHE A C 1
ATOM 5497 O O . PHE A 1 677 ? -30.463 4.278 4.613 1.00 90.44 677 PHE A O 1
ATOM 5504 N N . GLU A 1 678 ? -30.697 2.983 2.781 1.00 91.19 678 GLU A N 1
ATOM 5505 C CA . GLU A 1 678 ? -29.281 2.866 2.437 1.00 91.19 678 GLU A CA 1
ATOM 5506 C C . GLU A 1 678 ? -28.981 3.633 1.146 1.00 91.19 678 GLU A C 1
ATOM 5508 O O . GLU A 1 678 ? -29.693 3.498 0.150 1.00 91.19 678 GLU A O 1
ATOM 5513 N N . PHE A 1 679 ? -27.905 4.418 1.154 1.00 92.50 679 PHE A N 1
ATOM 5514 C CA . PHE A 1 679 ? -27.483 5.266 0.038 1.00 92.50 679 PHE A CA 1
ATOM 5515 C C . PHE A 1 679 ? -25.990 5.028 -0.244 1.00 92.50 679 PHE A C 1
ATOM 5517 O O . PHE A 1 679 ? -25.131 5.717 0.318 1.00 92.50 679 PHE A O 1
ATOM 5524 N N . PRO A 1 680 ? -25.643 4.033 -1.080 1.00 89.12 680 PRO A N 1
ATOM 5525 C CA . PRO A 1 680 ? -24.268 3.840 -1.541 1.00 89.12 680 PRO A CA 1
ATOM 5526 C C . PRO A 1 680 ? -23.814 5.052 -2.380 1.00 89.12 680 PRO A C 1
ATOM 5528 O O . PRO A 1 680 ? -24.472 5.353 -3.376 1.00 89.12 680 PRO A O 1
ATOM 5531 N N . CYS A 1 681 ? -22.720 5.738 -2.004 1.00 83.50 681 CYS A N 1
ATOM 5532 C CA . CYS A 1 681 ? -22.154 6.835 -2.817 1.00 83.50 681 CYS A CA 1
ATOM 5533 C C . CYS A 1 681 ? -20.848 6.437 -3.497 1.00 83.50 681 CYS A C 1
ATOM 5535 O O . CYS A 1 681 ? -20.757 6.532 -4.717 1.00 83.50 681 CYS A O 1
ATOM 5537 N N . TYR A 1 682 ? -19.867 5.975 -2.713 1.00 84.62 682 TYR A N 1
ATOM 5538 C CA . TYR A 1 682 ? -18.501 5.668 -3.156 1.00 84.62 682 TYR A CA 1
ATOM 5539 C C . TYR A 1 682 ? -17.917 6.755 -4.075 1.00 84.62 682 TYR A C 1
ATOM 5541 O O . TYR A 1 682 ? -17.494 6.472 -5.193 1.00 84.62 682 TYR A O 1
ATOM 5549 N N . CYS A 1 683 ? -17.960 8.005 -3.607 1.00 83.56 683 CYS A N 1
ATOM 5550 C CA . CYS A 1 683 ? -17.727 9.200 -4.414 1.00 83.56 683 CYS A CA 1
ATOM 5551 C C . CYS A 1 683 ? -16.891 10.249 -3.651 1.00 83.56 683 CYS A C 1
ATOM 5553 O O . CYS A 1 683 ? -17.047 10.416 -2.437 1.00 83.56 683 CYS A O 1
ATOM 5555 N N . TRP A 1 684 ? -16.029 10.989 -4.349 1.00 84.62 684 TRP A N 1
ATOM 5556 C CA . TRP A 1 684 ? -15.267 12.112 -3.799 1.00 84.62 684 TRP A CA 1
ATOM 5557 C C . TRP A 1 684 ? -16.024 13.436 -3.933 1.00 84.62 684 TRP A C 1
ATOM 5559 O O . TRP A 1 684 ? -16.457 13.833 -5.013 1.00 84.62 684 TRP A O 1
ATOM 5569 N N . LEU A 1 685 ? -16.100 14.186 -2.835 1.00 83.56 685 LEU A N 1
ATOM 5570 C CA . LEU A 1 685 ? -16.525 15.582 -2.808 1.00 83.56 685 LEU A CA 1
ATOM 5571 C C . LEU A 1 685 ? -15.274 16.464 -2.738 1.00 83.56 685 LEU A C 1
ATOM 5573 O O . LEU A 1 685 ? -14.670 16.617 -1.676 1.00 83.56 685 LEU A O 1
ATOM 5577 N N . VAL A 1 686 ? -14.866 17.005 -3.889 1.00 73.31 686 VAL A N 1
ATOM 5578 C CA . VAL A 1 686 ? -13.614 17.767 -4.037 1.00 73.31 686 VAL A CA 1
ATOM 5579 C C . VAL A 1 686 ? -13.813 19.244 -3.700 1.00 73.31 686 VAL A C 1
ATOM 5581 O O . VAL A 1 686 ? -13.183 19.721 -2.766 1.00 73.31 686 VAL A O 1
ATOM 5584 N N . ASP A 1 687 ? -14.741 19.942 -4.357 1.00 74.38 687 ASP A N 1
ATOM 5585 C CA . ASP A 1 687 ? -14.995 21.379 -4.145 1.00 74.38 687 ASP A CA 1
ATOM 5586 C C . ASP A 1 687 ? -16.298 21.639 -3.369 1.00 74.38 687 ASP A C 1
ATOM 5588 O O . ASP A 1 687 ? -16.904 20.709 -2.829 1.00 74.38 687 ASP A O 1
ATOM 5592 N N . GLU A 1 688 ? -16.744 22.900 -3.308 1.00 73.69 688 GLU A N 1
ATOM 5593 C CA . GLU A 1 688 ? -18.062 23.294 -2.786 1.00 73.69 688 GLU A CA 1
ATOM 5594 C C . GLU A 1 688 ? -19.199 22.829 -3.704 1.00 73.69 688 GLU A C 1
ATOM 5596 O O . GLU A 1 688 ? -19.908 23.613 -4.337 1.00 73.69 688 GLU A O 1
ATOM 5601 N N . ASN A 1 689 ? -19.351 21.514 -3.785 1.00 69.94 689 ASN A N 1
ATOM 5602 C CA . ASN A 1 689 ? -20.259 20.854 -4.695 1.00 69.94 689 ASN A CA 1
ATOM 5603 C C . ASN A 1 689 ? -21.397 20.186 -3.929 1.00 69.94 689 ASN A C 1
ATOM 5605 O O . ASN A 1 689 ? -21.304 19.834 -2.748 1.00 69.94 689 ASN A O 1
ATOM 5609 N N . GLU A 1 690 ? -22.493 20.014 -4.653 1.00 79.88 690 GLU A N 1
ATOM 5610 C CA . GLU A 1 690 ? -23.687 19.331 -4.201 1.00 79.88 690 GLU A CA 1
ATOM 5611 C C . GLU A 1 690 ? -23.828 18.016 -4.958 1.00 79.88 690 GLU A C 1
ATOM 5613 O O . GLU A 1 690 ? -23.756 17.990 -6.188 1.00 79.88 690 GLU A O 1
ATOM 5618 N N . VAL A 1 691 ? -24.055 16.930 -4.223 1.00 81.12 691 VAL A N 1
ATOM 5619 C CA . VAL A 1 691 ? -24.299 15.606 -4.791 1.00 81.12 691 VAL A CA 1
ATOM 5620 C C . VAL A 1 691 ? -25.663 15.110 -4.336 1.00 81.12 691 VAL A C 1
ATOM 5622 O O . VAL A 1 691 ? -26.014 15.138 -3.155 1.00 81.12 691 VAL A O 1
ATOM 5625 N N . MET A 1 692 ? -26.439 14.648 -5.308 1.00 86.25 692 MET A N 1
ATOM 5626 C CA . MET A 1 692 ? -27.776 14.108 -5.119 1.00 86.25 692 MET A CA 1
ATOM 5627 C C . MET A 1 692 ? -27.719 12.583 -5.228 1.00 86.25 692 MET A C 1
ATOM 5629 O O . MET A 1 692 ? -27.528 12.050 -6.317 1.00 86.25 692 MET A O 1
ATOM 5633 N N . ILE A 1 693 ? -27.915 11.875 -4.117 1.00 88.50 693 ILE A N 1
ATOM 5634 C CA . ILE A 1 693 ? -27.716 10.421 -4.024 1.00 88.50 693 ILE A CA 1
ATOM 5635 C C . ILE A 1 693 ? -29.072 9.744 -3.835 1.00 88.50 693 ILE A C 1
ATOM 5637 O O . ILE A 1 693 ? -29.808 10.060 -2.901 1.00 88.50 693 ILE A O 1
ATOM 5641 N N . ARG A 1 694 ? -29.428 8.823 -4.731 1.00 90.81 694 ARG A N 1
ATOM 5642 C CA . ARG A 1 694 ? -30.681 8.056 -4.646 1.00 90.81 694 ARG A CA 1
ATOM 5643 C C . ARG A 1 694 ? -30.536 6.853 -3.715 1.00 90.81 694 ARG A C 1
ATOM 5645 O O . ARG A 1 694 ? -29.433 6.355 -3.508 1.00 90.81 694 ARG A O 1
ATOM 5652 N N . GLU A 1 695 ? -31.664 6.394 -3.174 1.00 91.88 695 GLU A N 1
ATOM 5653 C CA . GLU A 1 695 ? -31.729 5.150 -2.397 1.00 91.88 695 GLU A CA 1
ATOM 5654 C C . GLU A 1 695 ? -31.173 3.971 -3.216 1.00 91.88 695 GLU A C 1
ATOM 5656 O O . GLU A 1 695 ? -31.313 3.915 -4.440 1.00 91.88 695 GLU A O 1
ATOM 5661 N N . GLY A 1 696 ? -30.489 3.056 -2.531 1.00 89.50 696 GLY A N 1
ATOM 5662 C CA . GLY A 1 696 ? -29.625 2.043 -3.122 1.00 89.50 696 GLY A CA 1
ATOM 5663 C C . GLY A 1 696 ? -30.302 0.964 -3.972 1.00 89.50 696 GLY A C 1
ATOM 5664 O O . GLY A 1 696 ? -29.583 0.153 -4.552 1.00 89.50 696 GLY A O 1
ATOM 5665 N N . THR A 1 697 ? -31.625 0.940 -4.128 1.00 91.81 697 THR A N 1
ATOM 5666 C CA . THR A 1 697 ? -32.298 -0.008 -5.028 1.00 91.81 697 THR A CA 1
ATOM 5667 C C . THR A 1 697 ? -32.072 0.370 -6.499 1.00 91.81 697 THR A C 1
ATOM 5669 O O . THR A 1 697 ? -32.348 1.492 -6.930 1.00 91.81 697 THR A O 1
ATOM 5672 N N . ALA A 1 698 ? -31.588 -0.573 -7.301 1.00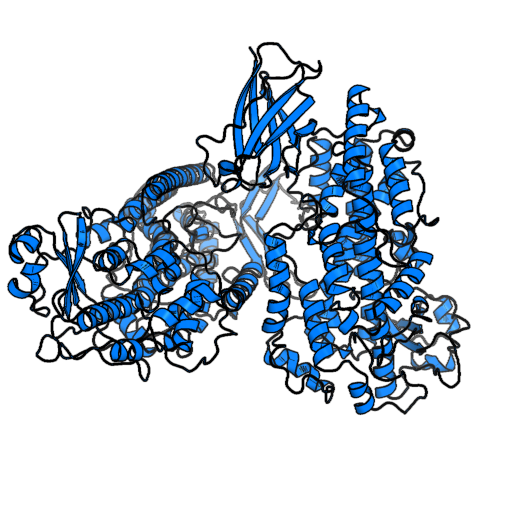 94.94 698 ALA A N 1
ATOM 5673 C CA . ALA A 1 698 ? -31.410 -0.451 -8.736 1.00 94.94 698 ALA A CA 1
ATOM 5674 C C . ALA A 1 698 ? -32.751 -0.354 -9.478 1.00 94.94 698 ALA A C 1
ATOM 5676 O O . ALA A 1 698 ? -33.732 -1.029 -9.157 1.00 94.94 698 ALA A O 1
ATOM 5677 N N . ARG A 1 699 ? -32.803 0.501 -10.504 1.00 93.81 699 ARG A N 1
ATOM 5678 C CA . ARG A 1 699 ? -34.028 0.778 -11.272 1.00 93.81 699 ARG A CA 1
ATOM 5679 C C . ARG A 1 699 ? -33.727 0.969 -12.753 1.00 93.81 699 ARG A C 1
ATOM 5681 O O . ARG A 1 699 ? -32.699 1.544 -13.108 1.00 93.81 699 ARG A O 1
ATOM 5688 N N . LEU A 1 700 ? -34.661 0.538 -13.599 1.00 96.12 700 LEU A N 1
ATOM 5689 C CA . LEU A 1 700 ? -34.648 0.795 -15.042 1.00 96.12 700 LEU A CA 1
ATOM 5690 C C . LEU A 1 700 ? -35.269 2.167 -15.361 1.00 96.12 700 LEU A C 1
ATOM 5692 O O . LEU A 1 700 ? -36.211 2.565 -14.666 1.00 96.12 700 LEU A O 1
ATOM 5696 N N . PRO A 1 701 ? -34.812 2.878 -16.410 1.00 94.81 701 PRO A N 1
ATOM 5697 C CA . PRO A 1 701 ? -35.306 4.219 -16.742 1.00 94.81 701 PRO A CA 1
ATOM 5698 C C . PRO A 1 701 ? -36.812 4.248 -17.064 1.00 94.81 701 PRO A C 1
ATOM 5700 O O . PRO A 1 701 ? -37.517 5.192 -16.700 1.00 94.81 701 PRO A O 1
ATOM 5703 N N . GLN A 1 702 ? -37.342 3.185 -17.676 1.00 92.69 702 GLN A N 1
ATOM 5704 C CA . GLN A 1 702 ? -38.771 3.038 -17.976 1.00 92.69 702 GLN A CA 1
ATOM 5705 C C . GLN A 1 702 ? -39.660 2.855 -16.734 1.00 92.69 702 GLN A C 1
ATOM 5707 O O . GLN A 1 702 ? -40.871 3.041 -16.829 1.00 92.69 702 GLN A O 1
ATOM 5712 N N . ASN A 1 703 ? -39.073 2.514 -15.581 1.00 92.38 703 ASN A N 1
ATOM 5713 C CA . ASN A 1 703 ? -39.794 2.288 -14.324 1.00 92.38 703 ASN A CA 1
ATOM 5714 C C . ASN A 1 703 ? -39.725 3.495 -13.374 1.00 92.38 703 ASN A C 1
ATOM 5716 O O . ASN A 1 703 ? -40.284 3.446 -12.277 1.00 92.38 703 ASN A O 1
ATOM 5720 N N . ASP A 1 704 ? -39.023 4.561 -13.762 1.00 91.81 704 ASP A N 1
ATOM 5721 C CA . ASP A 1 704 ? -38.898 5.767 -12.953 1.00 91.81 704 ASP A CA 1
ATOM 5722 C C . ASP A 1 704 ? -40.049 6.752 -13.184 1.00 91.81 704 ASP A C 1
ATOM 5724 O O . ASP A 1 704 ? -40.663 6.820 -14.249 1.00 91.81 704 ASP A O 1
ATOM 5728 N N . THR A 1 705 ? -40.341 7.549 -12.155 1.00 90.75 705 THR A N 1
ATOM 5729 C CA . THR A 1 705 ? -41.273 8.674 -12.280 1.00 90.75 705 THR A CA 1
ATOM 5730 C C . THR A 1 705 ? -40.663 9.762 -13.162 1.00 90.75 705 THR A C 1
ATOM 5732 O O . THR A 1 705 ? -39.445 9.843 -13.312 1.00 90.75 705 THR A O 1
ATOM 5735 N N . LYS A 1 706 ? -41.494 10.670 -13.687 1.00 91.50 706 LYS A N 1
ATOM 5736 C CA . LYS A 1 706 ? -41.019 11.787 -14.520 1.00 91.50 706 LYS A CA 1
ATOM 5737 C C . LYS A 1 706 ? -39.905 12.609 -13.846 1.00 91.50 706 LYS A C 1
ATOM 5739 O O . LYS A 1 706 ? -38.933 12.959 -14.500 1.00 91.50 706 LYS A O 1
ATOM 5744 N N . TYR A 1 707 ? -40.022 12.848 -12.537 1.00 90.75 707 TYR A N 1
ATOM 5745 C CA . TYR A 1 707 ? -38.997 13.537 -11.744 1.00 90.75 707 TYR A CA 1
ATOM 5746 C C . TYR A 1 707 ? -37.643 12.811 -11.788 1.00 90.75 707 TYR A C 1
ATOM 5748 O O . TYR A 1 707 ? -36.615 13.418 -12.069 1.00 90.75 707 TYR A O 1
ATOM 5756 N N . PHE A 1 708 ? -37.640 11.495 -11.567 1.00 92.56 708 PHE A N 1
ATOM 5757 C CA . PHE A 1 708 ? -36.407 10.708 -11.584 1.00 92.56 708 PHE A CA 1
ATOM 5758 C C . PHE A 1 708 ? -35.854 10.484 -12.996 1.00 92.56 708 PHE A C 1
ATOM 5760 O O . PHE A 1 708 ? -34.645 10.334 -13.153 1.00 92.56 708 PHE A O 1
ATOM 5767 N N . GLN A 1 709 ? -36.702 10.505 -14.026 1.00 92.44 709 GLN A N 1
ATOM 5768 C CA . GLN A 1 709 ? -36.259 10.508 -15.423 1.00 92.44 709 GLN A CA 1
ATOM 5769 C C . GLN A 1 709 ? -35.523 11.806 -15.785 1.00 92.44 709 GLN A C 1
ATOM 5771 O O . GLN A 1 709 ? -34.484 11.751 -16.439 1.00 92.44 709 GLN A O 1
ATOM 5776 N N . GLU A 1 710 ? -36.024 12.961 -15.334 1.00 92.50 710 GLU A N 1
ATOM 5777 C CA . GLU A 1 710 ? -35.333 14.250 -15.487 1.00 92.50 710 GLU A CA 1
ATOM 5778 C C . GLU A 1 710 ? -34.000 14.249 -14.721 1.00 92.50 710 GLU A C 1
ATOM 5780 O O . GLU A 1 710 ? -32.969 14.574 -15.300 1.00 92.50 710 GLU A O 1
ATOM 5785 N N . GLN A 1 711 ? -33.979 13.746 -13.481 1.00 91.00 711 GLN A N 1
ATOM 5786 C CA . GLN A 1 711 ? -32.738 13.633 -12.708 1.00 91.00 711 GLN A CA 1
ATOM 5787 C C . GLN A 1 711 ? -31.679 12.750 -13.393 1.00 91.00 711 GLN A C 1
ATOM 5789 O O . GLN A 1 711 ? -30.509 13.123 -13.442 1.00 91.00 711 GLN A O 1
ATOM 5794 N N . ARG A 1 712 ? -32.065 11.577 -13.917 1.00 93.75 712 ARG A N 1
ATOM 5795 C CA . ARG A 1 712 ? -31.146 10.704 -14.673 1.00 93.75 712 ARG A CA 1
ATOM 5796 C C . ARG A 1 712 ? -30.535 11.436 -15.856 1.00 93.75 712 ARG A C 1
ATOM 5798 O O . ARG A 1 712 ? -29.342 11.317 -16.104 1.00 93.75 712 ARG A O 1
ATOM 5805 N N . LYS A 1 713 ? -31.355 12.192 -16.585 1.00 94.00 713 LYS A N 1
ATOM 5806 C CA . LYS A 1 713 ? -30.894 12.978 -17.724 1.00 94.00 713 LYS A CA 1
ATOM 5807 C C . LYS A 1 713 ? -29.843 14.004 -17.290 1.00 94.00 713 LYS A C 1
ATOM 5809 O O . LYS A 1 713 ? -28.792 14.064 -17.919 1.00 94.00 713 LYS A O 1
ATOM 5814 N N . ASP A 1 714 ? -30.087 14.738 -16.207 1.00 92.31 714 ASP A N 1
ATOM 5815 C CA . ASP A 1 714 ? -29.134 15.723 -15.677 1.00 92.31 714 ASP A CA 1
ATOM 5816 C C . ASP A 1 714 ? -27.815 15.067 -15.225 1.00 92.31 714 ASP A C 1
ATOM 5818 O O . ASP A 1 714 ? -26.729 15.574 -15.518 1.00 92.31 714 ASP A O 1
ATOM 5822 N N . GLU A 1 715 ? -27.892 13.907 -14.560 1.00 92.56 715 GLU A N 1
ATOM 5823 C CA . GLU A 1 715 ? -26.725 13.106 -14.166 1.00 92.56 715 GLU A CA 1
ATOM 5824 C C . GLU A 1 715 ? -25.889 12.697 -15.388 1.00 92.56 715 GLU A C 1
ATOM 5826 O O . GLU A 1 715 ? -24.678 12.933 -15.424 1.00 92.56 715 GLU A O 1
ATOM 5831 N N . LEU A 1 716 ? -26.530 12.115 -16.405 1.00 95.69 716 LEU A N 1
ATOM 5832 C CA . LEU A 1 716 ? -25.864 11.652 -17.622 1.00 95.69 716 LEU A CA 1
ATOM 5833 C C . LEU A 1 716 ? -25.275 12.814 -18.428 1.00 95.69 716 LEU A C 1
ATOM 5835 O O . LEU A 1 716 ? -24.134 12.725 -18.878 1.00 95.69 716 LEU A O 1
ATOM 5839 N N . GLU A 1 717 ? -25.993 13.932 -18.570 1.00 95.81 717 GLU A N 1
ATOM 5840 C CA . GLU A 1 717 ? -25.476 15.135 -19.233 1.00 95.81 717 GLU A CA 1
ATOM 5841 C C . GLU A 1 717 ? -24.265 15.724 -18.494 1.00 95.81 717 GLU A C 1
ATOM 5843 O O . GLU A 1 717 ? -23.318 16.193 -19.131 1.00 95.81 717 GLU A O 1
ATOM 5848 N N . SER A 1 718 ? -24.265 15.687 -17.158 1.00 92.25 718 SER A N 1
ATOM 5849 C CA . SER A 1 718 ? -23.112 16.088 -16.345 1.00 92.25 718 SER A CA 1
ATOM 5850 C C . SER A 1 718 ? -21.915 15.165 -16.589 1.00 92.25 718 SER A C 1
ATOM 5852 O O . SER A 1 718 ? -20.831 15.626 -16.956 1.00 92.25 718 SER A O 1
ATOM 5854 N N . ARG A 1 719 ? -22.116 13.843 -16.507 1.00 93.25 719 ARG A N 1
ATOM 5855 C CA . ARG A 1 719 ? -21.054 12.856 -16.755 1.00 93.25 719 ARG A CA 1
ATOM 5856 C C . ARG A 1 719 ? -20.511 12.929 -18.179 1.00 93.25 719 ARG A C 1
ATOM 5858 O O . ARG A 1 719 ? -19.307 12.814 -18.365 1.00 93.25 719 ARG A O 1
ATOM 5865 N N . GLN A 1 720 ? -21.337 13.210 -19.184 1.00 96.31 720 GLN A N 1
ATOM 5866 C CA . GLN A 1 720 ? -20.882 13.395 -20.568 1.00 96.31 720 GLN A CA 1
ATOM 5867 C C . GLN A 1 720 ? -19.973 14.619 -20.763 1.00 96.31 720 GLN A C 1
ATOM 5869 O O . GLN A 1 720 ? -19.167 14.618 -21.698 1.00 96.31 720 GLN A O 1
ATOM 5874 N N . LYS A 1 721 ? -20.090 15.646 -19.908 1.00 94.62 721 LYS A N 1
ATOM 5875 C CA . LYS A 1 721 ? -19.196 16.820 -19.896 1.00 94.62 721 LYS A CA 1
ATOM 5876 C C . LYS A 1 721 ? -17.868 16.531 -19.199 1.00 94.62 721 LYS A C 1
ATOM 5878 O O . LYS A 1 721 ? -16.861 17.107 -19.595 1.00 94.62 721 LYS A O 1
ATOM 5883 N N . ILE A 1 722 ? -17.876 15.653 -18.195 1.00 92.31 722 ILE A N 1
ATOM 5884 C CA . ILE A 1 722 ? -16.686 15.228 -17.446 1.00 92.31 722 ILE A CA 1
ATOM 5885 C C . ILE A 1 722 ? -15.892 14.194 -18.261 1.00 92.31 722 ILE A C 1
ATOM 5887 O O . ILE A 1 722 ? -14.730 14.403 -18.600 1.00 92.31 722 ILE A O 1
ATOM 5891 N N . PHE A 1 723 ? -16.544 13.100 -18.651 1.00 95.38 723 PHE A N 1
ATOM 5892 C CA . PHE A 1 723 ? -15.960 11.987 -19.396 1.00 95.38 723 PHE A CA 1
ATOM 5893 C C . PHE A 1 723 ? -16.046 12.250 -20.900 1.00 95.38 723 PHE A C 1
ATOM 5895 O O . PHE A 1 723 ? -16.947 11.768 -21.593 1.00 95.38 723 PHE A O 1
ATOM 5902 N N . ARG A 1 724 ? -15.117 13.054 -21.418 1.00 96.31 724 ARG A N 1
ATOM 5903 C CA . ARG A 1 724 ? -15.062 13.436 -22.838 1.00 96.31 724 ARG A CA 1
ATOM 5904 C C . ARG A 1 724 ? -14.196 12.464 -23.636 1.00 96.31 724 ARG A C 1
ATOM 5906 O O . ARG A 1 724 ? -13.167 12.002 -23.157 1.00 96.31 724 ARG A O 1
ATOM 5913 N N . TRP A 1 725 ? -14.613 12.170 -24.864 1.00 96.81 725 TRP A N 1
ATOM 5914 C CA . TRP A 1 725 ? -13.864 11.316 -25.784 1.00 96.81 725 TRP A CA 1
ATOM 5915 C C . TRP A 1 725 ? -12.737 12.084 -26.486 1.00 96.81 725 TRP A C 1
ATOM 5917 O O . TRP A 1 725 ? -12.980 13.142 -27.064 1.00 96.81 725 TRP A O 1
ATOM 5927 N N . ASN A 1 726 ? -11.549 11.487 -26.553 1.00 94.19 726 ASN A N 1
ATOM 5928 C CA . ASN A 1 726 ? -10.387 11.982 -27.284 1.00 94.19 726 ASN A CA 1
ATOM 5929 C C . ASN A 1 726 ? -9.929 10.998 -28.369 1.00 94.19 726 ASN A C 1
ATOM 5931 O O . ASN A 1 726 ? -10.023 9.775 -28.235 1.00 94.19 726 ASN A O 1
ATOM 5935 N N . LYS A 1 727 ? -9.377 11.549 -29.453 1.00 88.88 727 LYS A N 1
ATOM 5936 C CA . LYS A 1 727 ? -8.642 10.803 -30.476 1.00 88.88 727 LYS A CA 1
ATOM 5937 C C . LYS A 1 727 ? -7.156 10.834 -30.129 1.00 88.88 727 LYS A C 1
ATOM 5939 O O . LYS A 1 727 ? -6.431 11.652 -30.679 1.00 88.88 727 LYS A O 1
ATOM 5944 N N . HIS A 1 728 ? -6.711 9.922 -29.264 1.00 77.81 728 HIS A N 1
ATOM 5945 C CA . HIS A 1 728 ? -5.315 9.869 -28.819 1.00 77.81 728 HIS A CA 1
ATOM 5946 C C . HIS A 1 728 ? -4.303 9.797 -29.979 1.00 77.81 728 HIS A C 1
ATOM 5948 O O . HIS A 1 728 ? -3.440 10.659 -30.100 1.00 77.81 728 HIS A O 1
ATOM 5954 N N . SER A 1 729 ? -4.409 8.784 -30.849 1.00 80.88 729 SER A N 1
ATOM 5955 C CA . SER A 1 729 ? -3.475 8.583 -31.966 1.00 80.88 729 SER A CA 1
ATOM 5956 C C . SER A 1 729 ? -4.143 7.865 -33.155 1.00 80.88 729 SER A C 1
ATOM 5958 O O . SER A 1 729 ? -5.116 7.112 -32.966 1.00 80.88 729 SER A O 1
ATOM 5960 N N . PRO A 1 730 ? -3.693 8.083 -34.411 1.00 82.19 730 PRO A N 1
ATOM 5961 C CA . PRO A 1 730 ? -4.177 7.330 -35.563 1.00 82.19 730 PRO A CA 1
ATOM 5962 C C . PRO A 1 730 ? -4.082 5.813 -35.344 1.00 82.19 730 PRO A C 1
ATOM 5964 O O . PRO A 1 730 ? -3.064 5.285 -34.920 1.00 82.19 730 PRO A O 1
ATOM 5967 N N . GLY A 1 731 ? -5.162 5.093 -35.656 1.00 84.62 731 GLY A N 1
ATOM 5968 C CA . GLY A 1 731 ? -5.237 3.636 -35.490 1.00 84.62 731 GLY A CA 1
ATOM 5969 C C . GLY A 1 731 ? -5.814 3.146 -34.158 1.00 84.62 731 GLY A C 1
ATOM 5970 O O . GLY A 1 731 ? -6.421 2.087 -34.171 1.00 84.62 731 GLY A O 1
ATOM 5971 N N . PHE A 1 732 ? -5.735 3.910 -33.064 1.00 92.81 732 PHE A N 1
ATOM 5972 C CA . PHE A 1 732 ? -6.245 3.511 -31.735 1.00 92.81 732 PHE A CA 1
ATOM 5973 C C . PHE A 1 732 ? -7.776 3.655 -31.602 1.00 92.81 732 PHE A C 1
ATOM 5975 O O . PHE A 1 732 ? -8.359 4.440 -32.355 1.00 92.81 732 PHE A O 1
ATOM 5982 N N . PRO A 1 733 ? -8.450 2.956 -30.667 1.00 95.00 733 PRO A N 1
ATOM 5983 C CA . PRO A 1 733 ? -9.780 3.341 -30.178 1.00 95.00 733 PRO A CA 1
ATOM 5984 C C . PRO A 1 733 ? -9.805 4.773 -29.610 1.00 95.00 733 PRO A C 1
ATOM 5986 O O . PRO A 1 733 ? -8.760 5.406 -29.443 1.00 95.00 733 PRO A O 1
ATOM 5989 N N . MET A 1 734 ? -10.998 5.306 -29.349 1.00 95.81 734 MET A N 1
ATOM 5990 C CA . MET A 1 734 ? -11.144 6.549 -28.583 1.00 95.81 734 MET A CA 1
ATOM 5991 C C . MET A 1 734 ? -10.756 6.300 -27.116 1.00 95.81 734 MET A C 1
ATOM 5993 O O . MET A 1 734 ? -10.939 5.196 -26.611 1.00 95.81 734 MET A O 1
ATOM 5997 N N . SER A 1 735 ? -10.253 7.325 -26.435 1.00 94.75 735 SER A N 1
ATOM 5998 C CA . SER A 1 735 ? -9.882 7.287 -25.010 1.00 94.75 735 SER A CA 1
ATOM 5999 C C . SER A 1 735 ? -10.498 8.469 -24.266 1.00 94.75 735 SER A C 1
ATOM 6001 O O . SER A 1 735 ? -11.154 9.309 -24.888 1.00 94.75 735 SER A O 1
ATOM 6003 N N . ILE A 1 736 ? -10.260 8.584 -22.961 1.00 95.38 736 ILE A N 1
ATOM 6004 C CA . ILE A 1 736 ? -10.595 9.815 -22.235 1.00 95.38 736 ILE A CA 1
ATOM 6005 C C . ILE A 1 736 ? -9.767 11.022 -22.727 1.00 95.38 736 ILE A C 1
ATOM 6007 O O . ILE A 1 736 ? -8.613 10.880 -23.146 1.00 95.38 736 ILE A O 1
ATOM 6011 N N . ASP A 1 737 ? -10.376 12.208 -22.696 1.00 94.25 737 ASP A N 1
ATOM 6012 C CA . ASP A 1 737 ? -9.767 13.522 -22.949 1.00 94.25 737 ASP A CA 1
ATOM 6013 C C . ASP A 1 737 ? -9.238 14.163 -21.659 1.00 94.25 737 ASP A C 1
ATOM 6015 O O . ASP A 1 737 ? -9.762 15.178 -21.189 1.00 94.25 737 ASP A O 1
ATOM 6019 N N . ALA A 1 738 ? -8.252 13.495 -21.059 1.00 89.12 738 ALA A N 1
ATOM 6020 C CA . ALA A 1 738 ? -7.560 13.929 -19.851 1.00 89.12 738 ALA A CA 1
ATOM 6021 C C . ALA A 1 738 ? -6.216 13.195 -19.707 1.00 89.12 738 ALA A C 1
ATOM 6023 O O . ALA A 1 738 ? -6.084 12.033 -20.115 1.00 89.12 738 ALA A O 1
ATOM 6024 N N . LYS A 1 739 ? -5.237 13.873 -19.106 1.00 84.81 739 LYS A N 1
ATOM 6025 C CA . LYS A 1 739 ? -4.021 13.263 -18.540 1.00 84.81 739 LYS A CA 1
ATOM 6026 C C . LYS A 1 739 ? -4.275 12.694 -17.148 1.00 84.81 739 LYS A C 1
ATOM 6028 O O . LYS A 1 739 ? -5.324 12.957 -16.568 1.00 84.81 739 LYS A O 1
ATOM 6033 N N . VAL A 1 740 ? -3.319 11.930 -16.608 1.00 81.00 740 VAL A N 1
ATOM 6034 C CA . VAL A 1 740 ? -3.455 11.265 -15.293 1.00 81.00 740 VAL A CA 1
ATOM 6035 C C . VAL A 1 740 ? -3.824 12.247 -14.172 1.00 81.00 740 VAL A C 1
ATOM 6037 O O . VAL A 1 740 ? -4.707 11.953 -13.370 1.00 81.00 740 VAL A O 1
ATOM 6040 N N . ASP A 1 741 ? -3.184 13.414 -14.134 1.00 80.00 741 ASP A N 1
ATOM 6041 C CA . ASP A 1 741 ? -3.392 14.474 -13.139 1.00 80.00 741 ASP A CA 1
ATOM 6042 C C . ASP A 1 741 ? -4.663 15.310 -13.374 1.00 80.00 741 ASP A C 1
ATOM 6044 O O . ASP A 1 741 ? -5.156 15.970 -12.461 1.00 80.00 741 ASP A O 1
ATOM 6048 N N . GLU A 1 742 ? -5.233 15.238 -14.577 1.00 87.12 742 GLU A N 1
ATOM 6049 C CA . GLU A 1 742 ? -6.474 15.916 -14.973 1.00 87.12 742 GLU A CA 1
ATOM 6050 C C . GLU A 1 742 ? -7.721 15.031 -14.784 1.00 87.12 742 GLU A C 1
ATOM 6052 O O . GLU A 1 742 ? -8.850 15.485 -14.993 1.00 87.12 742 GLU A O 1
ATOM 6057 N N . LEU A 1 743 ? -7.541 13.754 -14.423 1.00 89.25 743 LEU A N 1
ATOM 6058 C CA . LEU A 1 743 ? -8.642 12.807 -14.263 1.00 89.25 743 LEU A CA 1
ATOM 6059 C C . LEU A 1 743 ? -9.603 13.228 -13.139 1.00 89.25 743 LEU A C 1
ATOM 6061 O O . LEU A 1 743 ? -9.157 13.728 -12.105 1.00 89.25 743 LEU A O 1
ATOM 6065 N N . PRO A 1 744 ? -10.914 12.950 -13.267 1.00 88.88 744 PRO A N 1
ATOM 6066 C CA . PRO A 1 744 ? -11.846 13.083 -12.152 1.00 88.88 744 PRO A CA 1
ATOM 6067 C C . PRO A 1 744 ? -11.387 12.254 -10.949 1.00 88.88 744 PRO A C 1
ATOM 6069 O O . PRO A 1 744 ? -10.951 11.114 -11.112 1.00 88.88 744 PRO A O 1
ATOM 6072 N N . LYS A 1 745 ? -11.533 12.796 -9.734 1.00 85.44 745 LYS A N 1
ATOM 6073 C CA . LYS A 1 745 ? -11.011 12.154 -8.515 1.00 85.44 745 LYS A CA 1
ATOM 6074 C C . LYS A 1 745 ? -11.551 10.733 -8.295 1.00 85.44 745 LYS A C 1
ATOM 6076 O O . LYS A 1 745 ? -10.817 9.884 -7.810 1.00 85.44 745 LYS A O 1
ATOM 6081 N N . ASP A 1 746 ? -12.782 10.458 -8.729 1.00 84.62 746 ASP A N 1
ATOM 6082 C CA . ASP A 1 746 ? -13.428 9.137 -8.643 1.00 84.62 746 ASP A CA 1
ATOM 6083 C C . ASP A 1 746 ? -12.767 8.040 -9.489 1.00 84.62 746 ASP A C 1
ATOM 6085 O O . ASP A 1 746 ? -12.985 6.860 -9.223 1.00 84.62 746 ASP A O 1
ATOM 6089 N N . VAL A 1 747 ? -11.980 8.405 -10.505 1.00 89.25 747 VAL A N 1
ATOM 6090 C CA . VAL A 1 747 ? -11.284 7.442 -11.377 1.00 89.25 747 VAL A CA 1
ATOM 6091 C C . VAL A 1 747 ? -9.764 7.524 -11.267 1.00 89.25 747 VAL A C 1
ATOM 6093 O O . VAL A 1 747 ? -9.080 6.732 -11.911 1.00 89.25 747 VAL A O 1
ATOM 6096 N N . GLN A 1 748 ? -9.230 8.456 -10.467 1.00 88.19 748 GLN A N 1
ATOM 6097 C CA . GLN A 1 748 ? -7.808 8.513 -10.123 1.00 88.19 748 GLN A CA 1
ATOM 6098 C C . GLN A 1 748 ? -7.416 7.324 -9.238 1.00 88.19 748 GLN A C 1
ATOM 6100 O O . GLN A 1 748 ? -8.256 6.732 -8.560 1.00 88.19 748 GLN A O 1
ATOM 6105 N N . PHE A 1 749 ? -6.122 7.006 -9.214 1.00 82.06 749 PHE A N 1
ATOM 6106 C CA . PHE A 1 749 ? -5.574 6.143 -8.175 1.00 82.06 749 PHE A CA 1
ATOM 6107 C C . PHE A 1 749 ? -5.821 6.766 -6.796 1.00 82.06 749 PHE A C 1
ATOM 6109 O O . PHE A 1 749 ? -5.718 7.985 -6.628 1.00 82.06 749 PHE A O 1
ATOM 6116 N N . ASP A 1 750 ? -6.165 5.930 -5.817 1.00 73.12 750 ASP A N 1
ATOM 6117 C CA . ASP A 1 750 ? -6.100 6.347 -4.421 1.00 73.12 750 ASP A CA 1
ATOM 6118 C C . ASP A 1 750 ? -4.627 6.476 -3.980 1.00 73.12 750 ASP A C 1
ATOM 6120 O O . ASP A 1 750 ? -3.700 6.045 -4.675 1.00 73.12 750 ASP A O 1
ATOM 6124 N N . GLU A 1 751 ? -4.397 7.136 -2.844 1.00 65.56 751 GLU A N 1
ATOM 6125 C CA . GLU A 1 751 ? -3.040 7.390 -2.338 1.00 65.56 751 GLU A CA 1
ATOM 6126 C C . GLU A 1 751 ? -2.273 6.088 -2.062 1.00 65.56 751 GLU A C 1
ATOM 6128 O O . GLU A 1 751 ? -1.058 6.024 -2.270 1.00 65.56 751 GLU A O 1
ATOM 6133 N N . GLU A 1 752 ? -2.987 5.038 -1.645 1.00 60.47 752 GLU A N 1
ATOM 6134 C CA . GLU A 1 752 ? -2.440 3.701 -1.415 1.00 60.47 752 GLU A CA 1
ATOM 6135 C C . GLU A 1 752 ? -1.878 3.116 -2.715 1.00 60.47 752 GLU A C 1
ATOM 6137 O O . GLU A 1 752 ? -0.693 2.777 -2.782 1.00 60.47 752 GLU A O 1
ATOM 6142 N N . LYS A 1 753 ? -2.693 3.104 -3.774 1.00 64.50 753 LYS A N 1
ATOM 6143 C CA . LYS A 1 753 ? -2.324 2.628 -5.107 1.00 64.50 753 LYS A CA 1
ATOM 6144 C C . LYS A 1 753 ? -1.161 3.425 -5.696 1.00 64.50 753 LYS A C 1
ATOM 6146 O O . LYS A 1 753 ? -0.223 2.850 -6.247 1.00 64.50 753 LYS A O 1
ATOM 6151 N N . GLU A 1 754 ? -1.171 4.755 -5.576 1.00 63.09 754 GLU A N 1
ATOM 6152 C CA . GLU A 1 754 ? -0.082 5.591 -6.100 1.00 63.09 754 GLU A CA 1
ATOM 6153 C C . GLU A 1 754 ? 1.250 5.322 -5.377 1.00 63.09 754 GLU A C 1
ATOM 6155 O O . GLU A 1 754 ? 2.311 5.229 -6.009 1.00 63.09 754 GLU A O 1
ATOM 6160 N N . THR A 1 755 ? 1.196 5.163 -4.055 1.00 56.06 755 THR A N 1
ATOM 6161 C CA . THR A 1 755 ? 2.358 4.825 -3.225 1.00 56.06 755 THR A CA 1
ATOM 6162 C C . THR A 1 755 ? 2.884 3.431 -3.560 1.00 56.06 755 THR A C 1
ATOM 6164 O O . THR A 1 755 ? 4.096 3.229 -3.661 1.00 56.06 755 THR A O 1
ATOM 6167 N N . GLU A 1 756 ? 1.994 2.468 -3.797 1.00 57.53 756 GLU A N 1
ATOM 6168 C CA . GLU A 1 756 ? 2.371 1.107 -4.159 1.00 57.53 756 GLU A CA 1
ATOM 6169 C C . GLU A 1 756 ? 2.997 1.017 -5.555 1.00 57.53 756 GLU A C 1
ATOM 6171 O O . GLU A 1 756 ? 4.011 0.339 -5.711 1.00 57.53 756 GLU A O 1
ATOM 6176 N N . PHE A 1 757 ? 2.519 1.773 -6.549 1.00 60.06 757 PHE A N 1
ATOM 6177 C CA . PHE A 1 757 ? 3.198 1.866 -7.849 1.00 60.06 757 PHE A CA 1
ATOM 6178 C C . PHE A 1 757 ? 4.649 2.343 -7.709 1.00 60.06 757 PHE A C 1
ATOM 6180 O O . PHE A 1 757 ? 5.555 1.768 -8.323 1.00 60.06 757 PHE A O 1
ATOM 6187 N N . LYS A 1 758 ? 4.888 3.368 -6.879 1.00 56.28 758 LYS A N 1
ATOM 6188 C CA . LYS A 1 758 ? 6.241 3.870 -6.580 1.00 56.28 758 LYS A CA 1
ATOM 6189 C C . LYS A 1 758 ? 7.070 2.793 -5.868 1.00 56.28 758 LYS A C 1
ATOM 6191 O O . LYS A 1 758 ? 8.192 2.505 -6.289 1.00 56.28 758 LYS A O 1
ATOM 6196 N N . ARG A 1 759 ? 6.483 2.116 -4.872 1.00 54.00 759 ARG A N 1
ATOM 6197 C CA . ARG A 1 759 ? 7.105 1.004 -4.132 1.00 54.00 759 ARG A CA 1
ATOM 6198 C C . ARG A 1 759 ? 7.475 -0.163 -5.047 1.00 54.00 759 ARG A C 1
ATOM 6200 O O . ARG A 1 759 ? 8.580 -0.683 -4.931 1.00 54.00 759 ARG A O 1
ATOM 6207 N N . ASN A 1 760 ? 6.588 -0.580 -5.945 1.00 54.31 760 ASN A N 1
ATOM 6208 C CA . ASN A 1 760 ? 6.808 -1.698 -6.857 1.00 54.31 760 ASN A CA 1
ATOM 6209 C C . ASN A 1 760 ? 7.870 -1.353 -7.901 1.00 54.31 760 ASN A C 1
ATOM 6211 O O . ASN A 1 760 ? 8.765 -2.166 -8.118 1.00 54.31 760 ASN A O 1
ATOM 6215 N N . ALA A 1 761 ? 7.874 -0.142 -8.468 1.00 53.72 761 ALA A N 1
ATOM 6216 C CA . ALA A 1 761 ? 8.950 0.319 -9.356 1.00 53.72 761 ALA A CA 1
ATOM 6217 C C . ALA A 1 761 ? 10.330 0.320 -8.663 1.00 53.72 761 ALA A C 1
ATOM 6219 O O . ALA A 1 761 ? 11.355 -0.030 -9.255 1.00 53.72 761 ALA A O 1
ATOM 6220 N N . LEU A 1 762 ? 10.357 0.653 -7.375 1.00 49.75 762 LEU A N 1
ATOM 6221 C CA . LEU A 1 762 ? 11.565 0.661 -6.561 1.00 49.75 762 LEU A CA 1
ATOM 6222 C C . LEU A 1 762 ? 12.017 -0.749 -6.159 1.00 49.75 762 LEU A C 1
ATOM 6224 O O . LEU A 1 762 ? 13.183 -1.098 -6.329 1.00 49.75 762 LEU A O 1
ATOM 6228 N N . LYS A 1 763 ? 11.079 -1.597 -5.724 1.00 51.47 763 LYS A N 1
ATOM 6229 C CA . LYS A 1 763 ? 11.287 -3.022 -5.433 1.00 51.47 763 LYS A CA 1
ATOM 6230 C C . LYS A 1 763 ? 11.797 -3.765 -6.667 1.00 51.47 763 LYS A C 1
ATOM 6232 O O . LYS A 1 763 ? 12.725 -4.547 -6.542 1.00 51.47 763 LYS A O 1
ATOM 6237 N N . THR A 1 764 ? 11.284 -3.434 -7.852 1.00 53.50 764 THR A N 1
ATOM 6238 C CA . THR A 1 764 ? 11.796 -3.914 -9.146 1.00 53.50 764 THR A CA 1
ATOM 6239 C C . THR A 1 764 ? 13.288 -3.623 -9.299 1.00 53.50 764 THR A C 1
ATOM 6241 O O . THR A 1 764 ? 14.058 -4.497 -9.680 1.00 53.50 764 THR A O 1
ATOM 6244 N N . THR A 1 765 ? 13.704 -2.389 -9.004 1.00 49.91 765 THR A N 1
ATOM 6245 C CA . THR A 1 765 ? 15.096 -1.950 -9.167 1.00 49.91 765 THR A CA 1
ATOM 6246 C C . THR A 1 765 ? 16.021 -2.680 -8.189 1.00 49.91 765 THR A C 1
ATOM 6248 O O . THR A 1 765 ? 17.099 -3.103 -8.592 1.00 49.91 765 THR A O 1
ATOM 6251 N N . VAL A 1 766 ? 15.563 -2.897 -6.948 1.00 44.22 766 VAL A N 1
ATOM 6252 C CA . VAL A 1 766 ? 16.288 -3.620 -5.882 1.00 44.22 766 VAL A CA 1
ATOM 6253 C C . VAL A 1 766 ? 16.371 -5.118 -6.132 1.00 44.22 766 VAL A C 1
ATOM 6255 O O . VAL A 1 766 ? 17.452 -5.693 -6.098 1.00 44.22 766 VAL A O 1
ATOM 6258 N N . GLU A 1 767 ? 15.222 -5.765 -6.323 1.00 49.84 767 GLU A N 1
ATOM 6259 C CA . GLU A 1 767 ? 15.104 -7.226 -6.368 1.00 49.84 767 GLU A CA 1
ATOM 6260 C C . GLU A 1 767 ? 15.635 -7.803 -7.675 1.00 49.84 767 GLU A C 1
ATOM 6262 O O . GLU A 1 767 ? 16.030 -8.961 -7.706 1.00 49.84 767 GLU A O 1
ATOM 6267 N N . LEU A 1 768 ? 15.687 -6.999 -8.738 1.00 50.88 768 LEU A N 1
ATOM 6268 C CA . LEU A 1 768 ? 16.396 -7.351 -9.968 1.00 50.88 768 LEU A CA 1
ATOM 6269 C C . LEU A 1 768 ? 17.814 -6.754 -10.020 1.00 50.88 768 LEU A C 1
ATOM 6271 O O . LEU A 1 768 ? 18.500 -6.942 -11.021 1.00 50.88 768 LEU A O 1
ATOM 6275 N N . GLY A 1 769 ? 18.219 -5.995 -8.991 1.00 48.84 769 GLY A N 1
ATOM 6276 C CA . GLY A 1 769 ? 19.515 -5.320 -8.849 1.00 48.84 769 GLY A CA 1
ATOM 6277 C C . GLY A 1 769 ? 20.003 -4.568 -10.085 1.00 48.84 769 GLY A C 1
ATOM 6278 O O . GLY A 1 769 ? 21.189 -4.598 -10.421 1.00 48.84 769 GLY A O 1
ATOM 6279 N N . LEU A 1 770 ? 19.083 -3.886 -10.773 1.00 50.75 770 LEU A N 1
ATOM 6280 C CA . LEU A 1 770 ? 19.358 -3.182 -12.030 1.00 50.75 770 LEU A CA 1
ATOM 6281 C C . LEU A 1 770 ? 20.350 -2.014 -11.860 1.00 50.75 770 LEU A C 1
ATOM 6283 O O . LEU A 1 770 ? 20.895 -1.524 -12.848 1.00 50.75 770 LEU A O 1
ATOM 6287 N N . ASP A 1 771 ? 20.585 -1.580 -10.620 1.00 44.31 771 ASP A N 1
ATOM 6288 C CA . ASP A 1 771 ? 21.543 -0.556 -10.195 1.00 44.31 771 ASP A CA 1
ATOM 6289 C C . ASP A 1 771 ? 23.000 -1.058 -10.123 1.00 44.31 771 ASP A C 1
ATOM 6291 O O . ASP A 1 771 ? 23.924 -0.246 -10.121 1.00 44.31 771 ASP A O 1
ATOM 6295 N N . LYS A 1 772 ? 23.224 -2.381 -10.099 1.00 44.53 772 LYS A N 1
ATOM 6296 C CA . LYS A 1 772 ? 24.541 -3.008 -9.845 1.00 44.53 772 LYS A CA 1
ATOM 6297 C C . LYS A 1 772 ? 25.158 -3.715 -11.053 1.00 44.53 772 LYS A C 1
ATOM 6299 O O . LYS A 1 772 ? 26.185 -4.379 -10.917 1.00 44.53 772 LYS A O 1
ATOM 6304 N N . ILE A 1 773 ? 24.561 -3.585 -12.237 1.00 51.16 773 ILE A N 1
ATOM 6305 C CA . ILE A 1 773 ? 25.059 -4.241 -13.453 1.00 51.16 773 ILE A CA 1
ATOM 6306 C C . ILE A 1 773 ? 26.317 -3.511 -13.959 1.00 51.16 773 ILE A C 1
ATOM 6308 O O . ILE A 1 773 ? 26.228 -2.500 -14.662 1.00 51.16 773 ILE A O 1
ATOM 6312 N N . GLU A 1 774 ? 27.502 -4.036 -13.629 1.00 39.81 774 GLU A N 1
ATOM 6313 C CA . GLU A 1 774 ? 28.772 -3.610 -14.236 1.00 39.81 774 GLU A CA 1
ATOM 6314 C C . GLU A 1 774 ? 28.714 -3.745 -15.775 1.00 39.81 774 GLU A C 1
ATOM 6316 O O . GLU A 1 774 ? 28.235 -4.743 -16.324 1.00 39.81 774 GLU A O 1
ATOM 6321 N N . GLY A 1 775 ? 29.198 -2.729 -16.502 1.00 51.06 775 GLY A N 1
ATOM 6322 C CA . GLY A 1 775 ? 29.188 -2.736 -17.973 1.00 51.06 775 GLY A CA 1
ATOM 6323 C C . GLY A 1 775 ? 27.794 -2.549 -18.588 1.00 51.06 775 GLY A C 1
ATOM 6324 O O . GLY A 1 775 ? 27.481 -3.162 -19.603 1.00 51.06 775 GLY A O 1
ATOM 6325 N N . TYR A 1 776 ? 26.949 -1.701 -17.989 1.00 48.00 776 TYR A N 1
ATOM 6326 C CA . TYR A 1 776 ? 25.551 -1.429 -18.379 1.00 48.00 776 TYR A CA 1
ATOM 6327 C C . TYR A 1 776 ? 25.304 -1.162 -19.884 1.00 48.00 776 TYR A C 1
ATOM 6329 O O . TYR A 1 776 ? 24.204 -1.392 -20.384 1.00 48.00 776 TYR A O 1
ATOM 6337 N N . PHE A 1 777 ? 26.318 -0.698 -20.622 1.00 45.25 777 PHE A N 1
ATOM 6338 C CA . PHE A 1 777 ? 26.255 -0.410 -22.063 1.00 45.25 777 PHE A CA 1
ATOM 6339 C C . PHE A 1 777 ? 26.808 -1.533 -22.961 1.00 45.25 777 PHE A C 1
ATOM 6341 O O . PHE A 1 777 ? 26.891 -1.355 -24.175 1.00 45.25 777 PHE A O 1
ATOM 6348 N N . GLU A 1 778 ? 27.218 -2.668 -22.395 1.00 59.56 778 GLU A N 1
ATOM 6349 C CA . GLU A 1 778 ? 27.807 -3.781 -23.142 1.00 59.56 778 GLU A CA 1
ATOM 6350 C C . GLU A 1 778 ? 26.750 -4.769 -23.666 1.00 59.56 778 GLU A C 1
ATOM 6352 O O . GLU A 1 778 ? 25.652 -4.921 -23.119 1.00 59.56 778 GLU A O 1
ATOM 6357 N N . SER A 1 779 ? 27.100 -5.474 -24.743 1.00 66.81 779 SER A N 1
ATOM 6358 C CA . SER A 1 779 ? 26.353 -6.637 -25.230 1.00 66.81 779 SER A CA 1
ATOM 6359 C C . SER A 1 779 ? 26.680 -7.882 -24.402 1.00 66.81 779 SER A C 1
ATOM 6361 O O . SER A 1 779 ? 27.773 -8.009 -23.848 1.00 66.81 779 SER A O 1
ATOM 6363 N N . TRP A 1 780 ? 25.744 -8.827 -24.356 1.00 74.62 780 TRP A N 1
ATOM 6364 C CA . TRP A 1 780 ? 25.978 -10.155 -23.790 1.00 74.62 780 TRP A CA 1
ATOM 6365 C C . TRP A 1 780 ? 26.996 -10.931 -24.631 1.00 74.62 780 TRP A C 1
ATOM 6367 O O . TRP A 1 780 ? 26.979 -10.840 -25.861 1.00 74.62 780 TRP A O 1
ATOM 6377 N N . LYS A 1 781 ? 27.898 -11.670 -23.979 1.00 74.12 781 LYS A N 1
ATOM 6378 C CA . LYS A 1 781 ? 28.979 -12.412 -24.646 1.00 74.12 781 LYS A CA 1
ATOM 6379 C C . LYS A 1 781 ? 28.616 -13.884 -24.811 1.00 74.12 781 LYS A C 1
ATOM 6381 O O . LYS A 1 781 ? 28.989 -14.472 -25.822 1.00 74.12 781 LYS A O 1
ATOM 6386 N N . ASP A 1 782 ? 27.856 -14.438 -23.868 1.00 80.88 782 ASP A N 1
ATOM 6387 C CA . ASP A 1 782 ? 27.359 -15.816 -23.889 1.00 80.88 782 ASP A CA 1
ATOM 6388 C C . ASP A 1 782 ? 25.907 -15.912 -23.376 1.00 80.88 782 ASP A C 1
ATOM 6390 O O . ASP A 1 782 ? 25.419 -15.017 -22.686 1.00 80.88 782 ASP A O 1
ATOM 6394 N N . ILE A 1 783 ? 25.206 -17.005 -23.698 1.00 81.62 783 ILE A N 1
ATOM 6395 C CA . ILE A 1 783 ? 23.866 -17.297 -23.165 1.00 81.62 783 ILE A CA 1
ATOM 6396 C C . ILE A 1 783 ? 23.915 -17.438 -21.636 1.00 81.62 783 ILE A C 1
ATOM 6398 O O . ILE A 1 783 ? 22.998 -16.970 -20.962 1.00 81.62 783 ILE A O 1
ATOM 6402 N N . ALA A 1 784 ? 24.987 -18.026 -21.094 1.00 79.62 784 ALA A N 1
ATOM 6403 C CA . ALA A 1 784 ? 25.194 -18.175 -19.653 1.00 79.62 784 ALA A CA 1
ATOM 6404 C C . ALA A 1 784 ? 25.260 -16.823 -18.921 1.00 79.62 784 ALA A C 1
ATOM 6406 O O . ALA A 1 784 ? 24.915 -16.736 -17.746 1.00 79.62 784 ALA A O 1
ATOM 6407 N N . ASP A 1 785 ? 25.617 -15.732 -19.610 1.00 74.19 785 ASP A N 1
ATOM 6408 C CA . ASP A 1 785 ? 25.608 -14.407 -18.989 1.00 74.19 785 ASP A CA 1
ATOM 6409 C C . ASP A 1 785 ? 24.191 -13.980 -18.569 1.00 74.19 785 ASP A C 1
ATOM 6411 O O . ASP A 1 785 ? 24.039 -13.260 -17.585 1.00 74.19 785 ASP A O 1
ATOM 6415 N N . PHE A 1 786 ? 23.141 -14.437 -19.264 1.00 74.31 786 PHE A N 1
ATOM 6416 C CA . PHE A 1 786 ? 21.764 -14.166 -18.845 1.00 74.31 786 PHE A CA 1
ATOM 6417 C C . PHE A 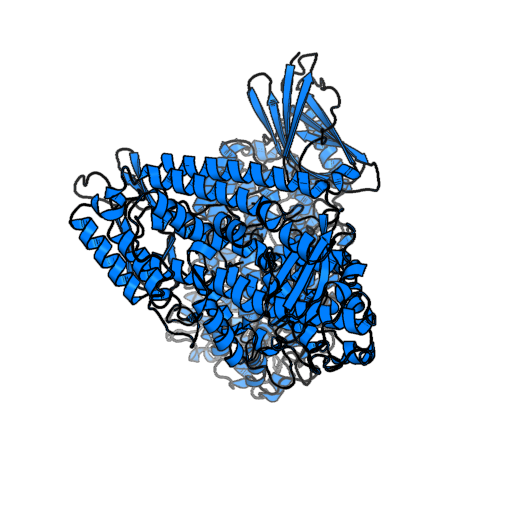1 786 ? 21.405 -14.907 -17.549 1.00 74.31 786 PHE A C 1
ATOM 6419 O O . PHE A 1 786 ? 20.577 -14.408 -16.792 1.00 74.31 786 PHE A O 1
ATOM 6426 N N . GLU A 1 787 ? 22.028 -16.061 -17.268 1.00 73.31 787 GLU A N 1
ATOM 6427 C CA . GLU A 1 787 ? 21.824 -16.833 -16.029 1.00 73.31 787 GLU A CA 1
ATOM 6428 C C . GLU A 1 787 ? 22.356 -16.067 -14.810 1.00 73.31 787 GLU A C 1
ATOM 6430 O O . GLU A 1 787 ? 21.747 -16.102 -13.743 1.00 73.31 787 GLU A O 1
ATOM 6435 N N . THR A 1 788 ? 23.413 -15.264 -14.993 1.00 67.12 788 THR A N 1
ATOM 6436 C CA . THR A 1 788 ? 24.017 -14.470 -13.909 1.00 67.12 788 THR A CA 1
ATOM 6437 C C . THR A 1 788 ? 23.066 -13.436 -13.306 1.00 67.12 788 THR A C 1
ATOM 6439 O O . THR A 1 788 ? 23.195 -13.129 -12.124 1.00 67.12 788 THR A O 1
ATOM 6442 N N . ILE A 1 789 ? 22.077 -12.943 -14.066 1.00 64.31 789 ILE A N 1
ATOM 6443 C CA . ILE A 1 789 ? 21.016 -12.074 -13.529 1.00 64.31 789 ILE A CA 1
ATOM 6444 C C . ILE A 1 789 ? 20.226 -12.837 -12.454 1.00 64.31 789 ILE A C 1
ATOM 6446 O O . ILE A 1 789 ? 19.863 -12.292 -11.422 1.00 64.31 789 ILE A O 1
ATOM 6450 N N . TYR A 1 790 ? 19.968 -14.123 -12.658 1.00 66.19 790 TYR A N 1
ATOM 6451 C CA . TYR A 1 790 ? 19.121 -14.907 -11.763 1.00 66.19 790 TYR A CA 1
ATOM 6452 C C . TYR A 1 790 ? 19.886 -15.399 -10.537 1.00 66.19 790 TYR A C 1
ATOM 6454 O O . TYR A 1 790 ? 19.393 -15.263 -9.414 1.00 66.19 790 TYR A O 1
ATOM 6462 N N . ASP A 1 791 ? 21.115 -15.879 -10.745 1.00 62.44 791 ASP A N 1
ATOM 6463 C CA . ASP A 1 791 ? 21.991 -16.365 -9.675 1.00 62.44 791 ASP A CA 1
ATOM 6464 C C . ASP A 1 791 ? 22.410 -15.244 -8.715 1.00 62.44 791 ASP A C 1
ATOM 6466 O O . ASP A 1 791 ? 22.467 -15.448 -7.501 1.00 62.44 791 ASP A O 1
ATOM 6470 N N . HIS A 1 792 ? 22.679 -14.041 -9.235 1.00 54.31 792 HIS A N 1
ATOM 6471 C CA . HIS A 1 792 ? 23.122 -12.908 -8.422 1.00 54.31 792 HIS A CA 1
ATOM 6472 C C . HIS A 1 792 ? 21.994 -12.323 -7.555 1.00 54.31 792 HIS A C 1
ATOM 6474 O O . HIS A 1 792 ? 22.267 -11.792 -6.478 1.00 54.31 792 HIS A O 1
ATOM 6480 N N . TYR A 1 793 ? 20.732 -12.433 -7.990 1.00 53.06 793 TYR A N 1
ATOM 6481 C CA . TYR A 1 793 ? 19.593 -11.761 -7.347 1.00 53.06 793 TYR A CA 1
ATOM 6482 C C . TYR A 1 793 ? 18.563 -12.713 -6.708 1.00 53.06 793 TYR A C 1
ATOM 6484 O O . TYR A 1 793 ? 17.537 -12.258 -6.208 1.00 53.06 793 TYR A O 1
ATOM 6492 N N . ASN A 1 794 ? 18.847 -14.024 -6.652 1.00 54.50 794 ASN A N 1
ATOM 6493 C CA . ASN A 1 794 ? 18.048 -15.040 -5.940 1.00 54.50 794 ASN A CA 1
ATOM 6494 C C . ASN A 1 794 ? 16.550 -15.032 -6.323 1.00 54.50 794 ASN A C 1
ATOM 6496 O O . ASN A 1 794 ? 15.667 -15.202 -5.476 1.00 54.50 794 ASN A O 1
ATOM 6500 N N . ILE A 1 795 ? 16.252 -14.816 -7.608 1.00 61.25 795 ILE A N 1
ATOM 6501 C CA . ILE A 1 795 ? 14.882 -14.802 -8.134 1.00 61.25 795 ILE A CA 1
ATOM 6502 C C . ILE A 1 795 ? 14.351 -16.242 -8.143 1.00 61.25 795 ILE A C 1
ATOM 6504 O O . ILE A 1 795 ? 14.701 -17.033 -9.013 1.00 61.25 795 ILE A O 1
ATOM 6508 N N . LYS A 1 796 ? 13.481 -16.583 -7.186 1.00 61.31 796 LYS A N 1
ATOM 6509 C CA . LYS A 1 796 ? 12.860 -17.914 -7.084 1.00 61.31 796 LYS A CA 1
ATOM 6510 C C . LYS A 1 796 ? 11.542 -17.958 -7.850 1.00 61.31 796 LYS A C 1
ATOM 6512 O O . LYS A 1 796 ? 10.531 -17.432 -7.383 1.00 61.31 796 LYS A O 1
ATOM 6517 N N . ASN A 1 797 ? 11.542 -18.590 -9.019 1.00 72.25 797 ASN A N 1
ATOM 6518 C CA . ASN A 1 797 ? 10.335 -18.832 -9.807 1.00 72.25 797 ASN A CA 1
ATOM 6519 C C . ASN A 1 797 ? 10.466 -20.153 -10.569 1.00 72.25 797 ASN A C 1
ATOM 6521 O O . ASN A 1 797 ? 11.149 -20.236 -11.588 1.00 72.25 797 ASN A O 1
ATOM 6525 N N . THR A 1 798 ? 9.752 -21.174 -10.100 1.00 73.19 798 THR A N 1
ATOM 6526 C CA . THR A 1 798 ? 9.832 -22.539 -10.631 1.00 73.19 798 THR A CA 1
ATOM 6527 C C . THR A 1 798 ? 9.438 -22.641 -12.108 1.00 73.19 798 THR A C 1
ATOM 6529 O O . THR A 1 798 ? 10.002 -23.456 -12.838 1.00 73.19 798 THR A O 1
ATOM 6532 N N . LEU A 1 799 ? 8.487 -21.822 -12.580 1.00 81.94 799 LEU A N 1
ATOM 6533 C CA . LEU A 1 799 ? 8.088 -21.832 -13.989 1.00 81.94 799 LEU A CA 1
ATOM 6534 C C . LEU A 1 799 ? 9.185 -21.219 -14.865 1.00 81.94 799 LEU A C 1
ATOM 6536 O O . LEU A 1 799 ? 9.559 -21.816 -15.873 1.00 81.94 799 LEU A O 1
ATOM 6540 N N . LEU A 1 800 ? 9.744 -20.080 -14.453 1.00 83.81 800 LEU A N 1
ATOM 6541 C CA . LEU A 1 800 ? 10.848 -19.430 -15.161 1.00 83.81 800 LEU A CA 1
ATOM 6542 C C . LEU A 1 800 ? 12.098 -20.320 -15.207 1.00 83.81 800 LEU A C 1
ATOM 6544 O O . LEU A 1 800 ? 12.680 -20.487 -16.275 1.00 83.81 800 LEU A O 1
ATOM 6548 N N . GLU A 1 801 ? 12.471 -20.956 -14.094 1.00 84.56 801 GLU A N 1
ATOM 6549 C CA . GLU A 1 801 ? 13.572 -21.931 -14.044 1.00 84.56 801 GLU A CA 1
ATOM 6550 C C . GLU A 1 801 ? 13.372 -23.049 -15.076 1.00 84.56 801 GLU A C 1
ATOM 6552 O O . GLU A 1 801 ? 14.298 -23.445 -15.788 1.00 84.56 801 GLU A O 1
ATOM 6557 N N . LYS A 1 802 ? 12.133 -23.531 -15.216 1.00 86.25 802 LYS A N 1
ATOM 6558 C CA . LYS A 1 802 ? 11.802 -24.555 -16.204 1.00 86.25 802 LYS A CA 1
ATOM 6559 C C . LYS A 1 802 ? 11.887 -24.030 -17.638 1.00 86.25 802 LYS A C 1
ATOM 6561 O O . LYS A 1 802 ? 12.387 -24.742 -18.510 1.00 86.25 802 LYS A O 1
ATOM 6566 N N . VAL A 1 803 ? 11.467 -22.789 -17.886 1.00 88.81 803 VAL A N 1
ATOM 6567 C CA . VAL A 1 803 ? 11.653 -22.116 -19.183 1.00 88.81 803 VAL A CA 1
ATOM 6568 C C . VAL A 1 803 ? 13.143 -21.983 -19.509 1.00 88.81 803 VAL A C 1
ATOM 6570 O O . VAL A 1 803 ? 13.548 -22.346 -20.611 1.00 88.81 803 VAL A O 1
ATOM 6573 N N . MET A 1 804 ? 13.979 -21.556 -18.560 1.00 88.69 804 MET A N 1
ATOM 6574 C CA . MET A 1 804 ? 15.436 -21.444 -18.735 1.00 88.69 804 MET A CA 1
ATOM 6575 C C . MET A 1 804 ? 16.090 -22.784 -19.099 1.00 88.69 804 MET A C 1
ATOM 6577 O O . MET A 1 804 ? 17.009 -22.824 -19.915 1.00 88.69 804 MET A O 1
ATOM 6581 N N . GLN A 1 805 ? 15.589 -23.895 -18.556 1.00 88.50 805 GLN A N 1
ATOM 6582 C CA . GLN A 1 805 ? 16.091 -25.235 -18.876 1.00 88.50 805 GLN A CA 1
ATOM 6583 C C . GLN A 1 805 ? 15.635 -25.733 -20.255 1.00 88.50 805 GLN A C 1
ATOM 6585 O O . GLN A 1 805 ? 16.408 -26.363 -20.979 1.00 88.50 805 GLN A O 1
ATOM 6590 N N . ASP A 1 806 ? 14.379 -25.470 -20.625 1.00 92.75 806 ASP A N 1
ATOM 6591 C CA . ASP A 1 806 ? 13.725 -26.156 -21.743 1.00 92.75 806 ASP A CA 1
ATOM 6592 C C . ASP A 1 806 ? 13.466 -25.279 -22.980 1.00 92.75 806 ASP A C 1
ATOM 6594 O O . ASP A 1 806 ? 13.029 -25.812 -23.998 1.00 92.75 806 ASP A O 1
ATOM 6598 N N . TRP A 1 807 ? 13.762 -23.973 -22.964 1.00 91.75 807 TRP A N 1
ATOM 6599 C CA . TRP A 1 807 ? 13.441 -23.042 -24.067 1.00 91.75 807 TRP A CA 1
ATOM 6600 C C . TRP A 1 807 ? 13.991 -23.449 -25.445 1.00 91.75 807 TRP A C 1
ATOM 6602 O O . TRP A 1 807 ? 13.438 -23.060 -26.474 1.00 91.75 807 TRP A O 1
ATOM 6612 N N . LYS A 1 808 ? 15.077 -24.234 -25.491 1.00 92.69 808 LYS A N 1
ATOM 6613 C CA . LYS A 1 808 ? 15.645 -24.739 -26.751 1.00 92.69 808 LYS A CA 1
ATOM 6614 C C . LYS A 1 808 ? 14.796 -25.843 -27.384 1.00 92.69 808 LYS A C 1
ATOM 6616 O O . LYS A 1 808 ? 14.903 -26.048 -28.594 1.00 92.69 808 LYS A O 1
ATOM 6621 N N . LYS A 1 809 ? 13.972 -26.549 -26.604 1.00 95.75 809 LYS A N 1
ATOM 6622 C CA . LYS A 1 809 ? 13.187 -27.694 -27.073 1.00 95.75 809 LYS A CA 1
ATOM 6623 C C . LYS A 1 809 ? 11.998 -27.251 -27.928 1.00 95.75 809 LYS A C 1
ATOM 6625 O O . LYS A 1 809 ? 11.368 -26.223 -27.682 1.00 95.75 809 LYS A O 1
ATOM 6630 N N . ASP A 1 810 ? 11.697 -28.039 -28.952 1.00 97.12 810 ASP A N 1
ATOM 6631 C CA . ASP A 1 810 ? 10.631 -27.737 -29.913 1.00 97.12 810 ASP A CA 1
ATOM 6632 C C . ASP A 1 810 ? 9.226 -27.936 -29.321 1.00 97.12 810 ASP A C 1
ATOM 6634 O O . ASP A 1 810 ? 8.324 -27.151 -29.613 1.00 97.12 810 ASP A O 1
ATOM 6638 N N . ASP A 1 811 ? 9.050 -28.911 -28.428 1.00 95.12 811 ASP A N 1
ATOM 6639 C CA . ASP A 1 811 ? 7.799 -29.120 -27.692 1.00 95.12 811 ASP A CA 1
ATOM 6640 C C . ASP A 1 811 ? 7.508 -27.965 -26.720 1.00 95.12 811 ASP A C 1
ATOM 6642 O O . ASP A 1 811 ? 6.371 -27.504 -26.642 1.00 95.12 811 ASP A O 1
ATOM 6646 N N . MET A 1 812 ? 8.531 -27.424 -26.046 1.00 95.38 812 MET A N 1
ATOM 6647 C CA . MET A 1 812 ? 8.404 -26.225 -25.206 1.00 95.38 812 MET A CA 1
ATOM 6648 C C . MET A 1 812 ? 8.028 -24.983 -26.027 1.00 95.38 812 MET A C 1
ATOM 6650 O O . MET A 1 812 ? 7.192 -24.180 -25.607 1.00 95.38 812 MET A O 1
ATOM 6654 N N . PHE A 1 813 ? 8.609 -24.822 -27.220 1.00 97.19 813 PHE A N 1
ATOM 6655 C CA . PHE A 1 813 ? 8.246 -23.741 -28.138 1.00 97.19 813 PHE A CA 1
ATOM 6656 C C . PHE A 1 813 ? 6.773 -23.830 -28.565 1.00 97.19 813 PHE A C 1
ATOM 6658 O O . PHE A 1 813 ? 6.060 -22.825 -28.542 1.00 97.19 813 PHE A O 1
ATOM 6665 N N . GLY A 1 814 ? 6.290 -25.025 -28.918 1.00 96.94 814 GLY A N 1
ATOM 6666 C CA . GLY A 1 814 ? 4.888 -25.225 -29.285 1.00 96.94 814 GLY A CA 1
ATOM 6667 C C . GLY A 1 814 ? 3.918 -25.125 -28.103 1.00 96.94 814 GLY A C 1
ATOM 6668 O O . GLY A 1 814 ? 2.841 -24.548 -28.251 1.00 96.94 814 GLY A O 1
ATOM 6669 N N . TYR A 1 815 ? 4.306 -25.602 -26.916 1.00 96.06 815 TYR A N 1
ATOM 6670 C CA . TYR A 1 815 ? 3.512 -25.510 -25.683 1.00 96.06 815 TYR A CA 1
ATOM 6671 C C . TYR A 1 815 ? 3.151 -24.061 -25.327 1.00 96.06 815 TYR A C 1
ATOM 6673 O O . TYR A 1 815 ? 2.024 -23.778 -24.913 1.00 96.06 815 TYR A O 1
ATOM 6681 N N . GLN A 1 816 ? 4.071 -23.119 -25.553 1.00 95.81 816 GLN A N 1
ATOM 6682 C CA . GLN A 1 816 ? 3.848 -21.694 -25.291 1.00 95.81 816 GLN A CA 1
ATOM 6683 C C . GLN A 1 816 ? 2.700 -21.085 -26.112 1.00 95.81 816 GLN A C 1
ATOM 6685 O O . GLN A 1 816 ? 2.082 -20.126 -25.655 1.00 95.81 816 GLN A O 1
ATOM 6690 N N . PHE A 1 817 ? 2.361 -21.638 -27.282 1.00 97.38 817 PHE A N 1
ATOM 6691 C CA . PHE A 1 817 ? 1.196 -21.189 -28.055 1.00 97.38 817 PHE A CA 1
ATOM 6692 C C . PHE A 1 817 ? -0.145 -21.616 -27.450 1.00 97.38 817 PHE A C 1
ATOM 6694 O O . PHE A 1 817 ? -1.180 -21.066 -27.825 1.00 97.38 817 PHE A O 1
ATOM 6701 N N . LEU A 1 818 ? -0.133 -22.588 -26.536 1.00 97.12 818 LEU A N 1
ATOM 6702 C CA . LEU A 1 818 ? -1.314 -23.056 -25.816 1.00 97.12 818 LEU A CA 1
ATOM 6703 C C . LEU A 1 818 ? -1.402 -22.438 -24.417 1.00 97.12 818 LEU A C 1
ATOM 6705 O O . LEU A 1 818 ? -2.481 -22.034 -23.995 1.00 97.12 818 LEU A O 1
ATOM 6709 N N . ASN A 1 819 ? -0.277 -22.355 -23.703 1.00 95.75 819 ASN A N 1
ATOM 6710 C CA . ASN A 1 819 ? -0.269 -22.057 -22.265 1.00 95.75 819 ASN A CA 1
ATOM 6711 C C . ASN A 1 819 ? 0.706 -20.938 -21.855 1.00 95.75 819 ASN A C 1
ATOM 6713 O O . ASN A 1 819 ? 0.857 -20.677 -20.663 1.00 95.75 819 ASN A O 1
ATOM 6717 N N . GLY A 1 820 ? 1.374 -20.294 -22.818 1.00 94.12 820 GLY A N 1
ATOM 6718 C CA . GLY A 1 820 ? 2.250 -19.143 -22.579 1.00 94.12 820 GLY A CA 1
ATOM 6719 C C . GLY A 1 820 ? 1.499 -17.808 -22.522 1.00 94.12 820 GLY A C 1
ATOM 6720 O O . GLY A 1 820 ? 0.272 -17.777 -22.471 1.00 94.12 820 GLY A O 1
ATOM 6721 N N . CYS A 1 821 ? 2.231 -16.689 -22.597 1.00 91.69 821 CYS A N 1
ATOM 6722 C CA . CYS A 1 821 ? 1.666 -15.326 -22.546 1.00 91.69 821 CYS A CA 1
ATOM 6723 C C . CYS A 1 821 ? 0.663 -14.985 -23.653 1.00 91.69 821 CYS A C 1
ATOM 6725 O O . CYS A 1 821 ? -0.188 -14.118 -23.466 1.00 91.69 821 CYS A O 1
ATOM 6727 N N . ASN A 1 822 ? 0.784 -15.612 -24.827 1.00 96.44 822 ASN A N 1
ATOM 6728 C CA . ASN A 1 822 ? -0.046 -15.301 -25.991 1.00 96.44 822 ASN A CA 1
ATOM 6729 C C . ASN A 1 822 ? -0.755 -16.554 -26.529 1.00 96.44 822 ASN A C 1
ATOM 6731 O O . ASN A 1 822 ? -0.482 -17.002 -27.648 1.00 96.44 822 ASN A O 1
ATOM 6735 N N . PRO A 1 823 ? -1.693 -17.129 -25.758 1.00 96.00 823 PRO A N 1
ATOM 6736 C CA . PRO A 1 823 ? -2.279 -18.432 -26.054 1.00 96.00 823 PRO A CA 1
ATOM 6737 C C . PRO A 1 823 ? -3.316 -18.392 -27.191 1.00 96.00 823 PRO A C 1
ATOM 6739 O O . PRO A 1 823 ? -4.057 -19.348 -27.388 1.00 96.00 823 PRO A O 1
ATOM 6742 N N . VAL A 1 824 ? -3.433 -17.286 -27.936 1.00 95.19 824 VAL A N 1
ATOM 6743 C CA . VAL A 1 824 ? -4.529 -17.035 -28.895 1.00 95.19 824 VAL A CA 1
ATOM 6744 C C . VAL A 1 824 ? -4.078 -16.966 -30.360 1.00 95.19 824 VAL A C 1
ATOM 6746 O O . VAL A 1 824 ? -4.891 -16.711 -31.248 1.00 95.19 824 VAL A O 1
ATOM 6749 N N . MET A 1 825 ? -2.789 -17.181 -30.640 1.00 94.69 825 MET A N 1
ATOM 6750 C CA . MET A 1 825 ? -2.224 -16.933 -31.975 1.00 94.69 825 MET A CA 1
ATOM 6751 C C . MET A 1 825 ? -2.473 -18.044 -32.995 1.00 94.69 825 MET A C 1
ATOM 6753 O O . MET A 1 825 ? -2.703 -17.747 -34.171 1.00 94.69 825 MET A O 1
ATOM 6757 N N . ILE A 1 826 ? -2.414 -19.309 -32.574 1.00 97.06 826 ILE A N 1
ATOM 6758 C CA . ILE A 1 826 ? -2.505 -20.442 -33.501 1.00 97.06 826 ILE A CA 1
ATOM 6759 C C . ILE A 1 826 ? -3.952 -20.763 -33.880 1.00 97.06 826 ILE A C 1
ATOM 6761 O O . ILE A 1 826 ? -4.892 -20.553 -33.104 1.00 97.06 826 ILE A O 1
ATOM 6765 N N . ARG A 1 827 ? -4.113 -21.295 -35.092 1.00 97.25 827 ARG A N 1
ATOM 6766 C CA . ARG A 1 827 ? -5.372 -21.827 -35.631 1.00 97.25 827 ARG A CA 1
ATOM 6767 C C . ARG A 1 827 ? -5.125 -23.112 -36.414 1.00 97.25 827 ARG A C 1
ATOM 6769 O O . ARG A 1 827 ? -4.041 -23.288 -36.972 1.00 97.25 827 ARG A O 1
ATOM 6776 N N . LYS A 1 828 ? -6.135 -23.977 -36.499 1.00 98.00 828 LYS A N 1
ATOM 6777 C CA . LYS A 1 828 ? -6.106 -25.197 -37.316 1.00 98.00 828 LYS A CA 1
ATOM 6778 C C . LYS A 1 828 ? -5.939 -24.841 -38.798 1.00 98.00 828 LYS A C 1
ATOM 6780 O O . LYS A 1 828 ? -6.625 -23.961 -39.318 1.00 98.00 828 LYS A O 1
ATOM 6785 N N . CYS A 1 829 ? -5.014 -25.512 -39.476 1.00 97.75 829 CYS A N 1
ATOM 6786 C CA . CYS A 1 829 ? -4.674 -25.291 -40.875 1.00 97.75 829 CYS A CA 1
ATOM 6787 C C . CYS A 1 829 ? -5.137 -26.493 -41.704 1.00 97.75 829 CYS A C 1
ATOM 6789 O O . CYS A 1 829 ? -4.603 -27.587 -41.570 1.00 97.75 829 CYS A O 1
ATOM 6791 N N . MET A 1 830 ? -6.132 -26.281 -42.569 1.00 96.88 830 MET A N 1
ATOM 6792 C CA . MET A 1 830 ? -6.624 -27.314 -43.497 1.00 96.88 830 MET A CA 1
ATOM 6793 C C . MET A 1 830 ? -5.981 -27.202 -44.888 1.00 96.88 830 MET A C 1
ATOM 6795 O O . MET A 1 830 ? -6.047 -28.130 -45.693 1.00 96.88 830 MET A O 1
ATOM 6799 N N . GLN A 1 831 ? -5.371 -26.050 -45.176 1.00 96.44 831 GLN A N 1
ATOM 6800 C CA . GLN A 1 831 ? -4.690 -25.729 -46.424 1.00 96.44 831 GLN A CA 1
ATOM 6801 C C . GLN A 1 831 ? -3.610 -24.677 -46.148 1.00 96.44 831 GLN A C 1
ATOM 6803 O O . GLN A 1 831 ? -3.866 -23.698 -45.442 1.00 96.44 831 GLN A O 1
ATOM 6808 N N . LEU A 1 832 ? -2.418 -24.875 -46.715 1.00 97.31 832 LEU A N 1
ATOM 6809 C CA . LEU A 1 832 ? -1.330 -23.905 -46.618 1.00 97.31 832 LEU A CA 1
ATOM 6810 C C . LEU A 1 832 ? -1.621 -22.666 -47.478 1.00 97.31 832 LEU A C 1
ATOM 6812 O O . LEU A 1 832 ? -2.128 -22.815 -48.592 1.00 97.31 832 LEU A O 1
ATOM 6816 N N . PRO A 1 833 ? -1.293 -21.454 -47.000 1.00 96.38 833 PRO A N 1
ATOM 6817 C CA . PRO A 1 833 ? -1.430 -20.251 -47.809 1.00 96.38 833 PRO A CA 1
ATOM 6818 C C . PRO A 1 833 ? -0.353 -20.208 -48.905 1.00 96.38 833 PRO A C 1
ATOM 6820 O O . PRO A 1 833 ? 0.795 -20.562 -48.652 1.00 96.38 833 PRO A O 1
ATOM 6823 N N . ASP A 1 834 ? -0.683 -19.684 -50.091 1.00 95.06 834 ASP A N 1
ATOM 6824 C CA . ASP A 1 834 ? 0.235 -19.624 -51.250 1.00 95.06 834 ASP A CA 1
ATOM 6825 C C . ASP A 1 834 ? 1.561 -18.901 -50.949 1.00 95.06 834 ASP A C 1
ATOM 6827 O O . ASP A 1 834 ? 2.606 -19.203 -51.523 1.00 95.06 834 ASP A O 1
ATOM 6831 N N . LYS A 1 835 ? 1.533 -17.955 -50.002 1.00 96.75 835 LYS A N 1
ATOM 6832 C CA . LYS A 1 835 ? 2.710 -17.221 -49.511 1.00 96.75 835 LYS A CA 1
ATOM 6833 C C . LYS A 1 835 ? 3.663 -18.062 -48.646 1.00 96.75 835 LYS A C 1
ATOM 6835 O O . LYS A 1 835 ? 4.687 -17.535 -48.215 1.00 96.75 835 LYS A O 1
ATOM 6840 N N . PHE A 1 836 ? 3.342 -19.328 -48.380 1.00 97.25 836 PHE A N 1
ATOM 6841 C CA . PHE A 1 836 ? 4.123 -20.230 -47.537 1.00 97.25 836 PHE A CA 1
ATOM 6842 C C . PHE A 1 836 ? 4.344 -21.588 -48.232 1.00 97.25 836 PHE A C 1
ATOM 6844 O O . PHE A 1 836 ? 3.612 -22.549 -47.981 1.00 97.25 836 PHE A O 1
ATOM 6851 N N . PRO A 1 837 ? 5.346 -21.681 -49.128 1.00 95.81 837 PRO A N 1
ATOM 6852 C CA . PRO A 1 837 ? 5.549 -22.805 -50.043 1.00 95.81 837 PRO A CA 1
ATOM 6853 C C . PRO A 1 837 ? 6.217 -24.017 -49.363 1.00 95.81 837 PRO A C 1
ATOM 6855 O O . PRO A 1 837 ? 7.236 -24.529 -49.829 1.00 95.81 837 PRO A O 1
ATOM 6858 N N . VAL A 1 838 ? 5.652 -24.484 -48.247 1.00 97.31 838 VAL A N 1
ATOM 6859 C CA . VAL A 1 838 ? 6.094 -25.706 -47.560 1.00 97.31 838 VAL A CA 1
ATOM 6860 C C . VAL A 1 838 ? 5.625 -26.927 -48.349 1.00 97.31 838 VAL A C 1
ATOM 6862 O O . VAL A 1 838 ? 4.446 -27.066 -48.668 1.00 97.31 838 VAL A O 1
ATOM 6865 N N . THR A 1 839 ? 6.548 -27.837 -48.650 1.00 96.94 839 THR A N 1
ATOM 6866 C CA . THR A 1 839 ? 6.253 -29.084 -49.373 1.00 96.94 839 THR A CA 1
ATOM 6867 C C . THR A 1 839 ? 6.278 -30.288 -48.437 1.00 96.94 839 THR A C 1
ATOM 6869 O O . THR A 1 839 ? 6.865 -30.233 -47.358 1.00 96.94 839 THR A O 1
ATOM 6872 N N . HIS A 1 840 ? 5.682 -31.411 -48.855 1.00 97.06 840 HIS A N 1
ATOM 6873 C CA . HIS A 1 840 ? 5.770 -32.659 -48.090 1.00 97.06 840 HIS A CA 1
ATOM 6874 C C . HIS A 1 840 ? 7.227 -33.077 -47.833 1.00 97.06 840 HIS A C 1
ATOM 6876 O O . HIS A 1 840 ? 7.563 -33.417 -46.704 1.00 97.06 840 HIS A O 1
ATOM 6882 N N . GLU A 1 841 ? 8.099 -32.982 -48.842 1.00 97.38 841 GLU A N 1
ATOM 6883 C CA . GLU A 1 841 ? 9.510 -33.372 -48.721 1.00 97.38 841 GLU A CA 1
ATOM 6884 C C . GLU A 1 841 ? 10.271 -32.571 -47.662 1.00 97.38 841 GLU A C 1
ATOM 6886 O O . GLU A 1 841 ? 11.149 -33.126 -47.005 1.00 97.38 841 GLU A O 1
ATOM 6891 N N . MET A 1 842 ? 9.914 -31.298 -47.465 1.00 97.19 842 MET A N 1
ATOM 6892 C CA . MET A 1 842 ? 10.525 -30.447 -46.442 1.00 97.19 842 MET A CA 1
ATOM 6893 C C . MET A 1 842 ? 10.212 -30.930 -45.023 1.00 97.19 842 MET A C 1
ATOM 6895 O O . MET A 1 842 ? 11.080 -30.888 -44.162 1.00 97.19 842 MET A O 1
ATOM 6899 N N . VAL A 1 843 ? 8.985 -31.394 -44.772 1.00 97.06 843 VAL A N 1
ATOM 6900 C CA . VAL A 1 843 ? 8.508 -31.681 -43.406 1.00 97.06 843 VAL A CA 1
ATOM 6901 C C . VAL A 1 843 ? 8.314 -33.164 -43.111 1.00 97.06 843 VAL A C 1
ATOM 6903 O O . VAL A 1 843 ? 7.987 -33.509 -41.981 1.00 97.06 843 VAL A O 1
ATOM 6906 N N . LYS A 1 844 ? 8.533 -34.065 -44.079 1.00 95.19 844 LYS A N 1
ATOM 6907 C CA . LYS A 1 844 ? 8.317 -35.516 -43.907 1.00 95.19 844 LYS A CA 1
ATOM 6908 C C . LYS A 1 844 ? 9.035 -36.105 -42.689 1.00 95.19 844 LYS A C 1
ATOM 6910 O O . LYS A 1 844 ? 8.503 -37.013 -42.066 1.00 95.19 844 LYS A O 1
ATOM 6915 N N . GLY A 1 845 ? 10.208 -35.572 -42.329 1.00 92.44 845 GLY A N 1
ATOM 6916 C CA . GLY A 1 845 ? 10.972 -36.007 -41.154 1.00 92.44 845 GLY A CA 1
ATOM 6917 C C . GLY A 1 845 ? 10.319 -35.644 -39.817 1.00 92.44 845 GLY A C 1
ATOM 6918 O O . GLY A 1 845 ? 10.598 -36.286 -38.812 1.00 92.44 845 GLY A O 1
ATOM 6919 N N . SER A 1 846 ? 9.429 -34.650 -39.808 1.00 94.81 846 SER A N 1
ATOM 6920 C CA . SER A 1 846 ? 8.669 -34.218 -38.631 1.00 94.81 846 SER A CA 1
ATOM 6921 C C . SER A 1 846 ? 7.272 -34.853 -38.548 1.00 94.81 846 SER A C 1
ATOM 6923 O O . SER A 1 846 ? 6.631 -34.778 -37.503 1.00 94.81 846 SER A O 1
ATOM 6925 N N . LEU A 1 847 ? 6.784 -35.476 -39.630 1.00 95.31 847 LEU A N 1
ATOM 6926 C CA . LEU A 1 847 ? 5.473 -36.135 -39.690 1.00 95.31 847 LEU A CA 1
ATOM 6927 C C . LEU A 1 847 ? 5.561 -37.570 -39.157 1.00 95.31 847 LEU A C 1
ATOM 6929 O O . LEU A 1 847 ? 5.657 -38.551 -39.893 1.00 95.31 847 LEU A O 1
ATOM 6933 N N . THR A 1 848 ? 5.501 -37.687 -37.842 1.00 89.88 848 THR A N 1
ATOM 6934 C CA . THR A 1 848 ? 5.691 -38.932 -37.083 1.00 89.88 848 THR A CA 1
ATOM 6935 C C . THR A 1 848 ? 4.648 -40.031 -37.336 1.00 89.88 848 THR A C 1
ATOM 6937 O O . THR A 1 848 ? 4.920 -41.201 -37.076 1.00 89.88 848 THR A O 1
ATOM 6940 N N . ARG A 1 849 ? 3.472 -39.702 -37.890 1.00 91.19 849 ARG A N 1
ATOM 6941 C CA . ARG A 1 849 ? 2.402 -40.674 -38.201 1.00 91.19 849 ARG A CA 1
ATOM 6942 C C . ARG A 1 849 ? 2.588 -41.418 -39.526 1.00 91.19 849 ARG A C 1
ATOM 6944 O O . ARG A 1 849 ? 1.805 -42.311 -39.833 1.00 91.19 849 ARG A O 1
ATOM 6951 N N . GLY A 1 850 ? 3.595 -41.058 -40.323 1.00 86.50 850 GLY A N 1
ATOM 6952 C CA . GLY A 1 850 ? 3.859 -41.687 -41.622 1.00 86.50 850 GLY A CA 1
ATOM 6953 C C . GLY A 1 850 ? 2.891 -41.293 -42.746 1.00 86.50 850 GLY A C 1
ATOM 6954 O O . GLY A 1 850 ? 2.980 -41.853 -43.836 1.00 86.50 850 GLY A O 1
ATOM 6955 N N . HIS A 1 851 ? 1.989 -40.336 -42.511 1.00 94.00 851 HIS A N 1
ATOM 6956 C CA . HIS A 1 851 ? 1.125 -39.763 -43.541 1.00 94.00 851 HIS A CA 1
ATOM 6957 C C . HIS A 1 851 ? 1.813 -38.626 -44.311 1.00 94.00 851 HIS A C 1
ATOM 6959 O O . HIS A 1 851 ? 2.777 -38.002 -43.857 1.00 94.00 851 HIS A O 1
ATOM 6965 N N . THR A 1 852 ? 1.270 -38.308 -45.482 1.00 96.56 852 THR A N 1
ATOM 6966 C CA . THR A 1 852 ? 1.659 -37.122 -46.246 1.00 96.56 852 THR A CA 1
ATOM 6967 C C . THR A 1 852 ? 1.189 -35.834 -45.565 1.00 96.56 852 THR A C 1
ATOM 6969 O O . THR A 1 852 ? 0.211 -35.814 -44.818 1.00 96.56 852 THR A O 1
ATOM 6972 N N . LEU A 1 853 ? 1.831 -34.704 -45.887 1.00 96.94 853 LEU A N 1
ATOM 6973 C CA . LEU A 1 853 ? 1.433 -33.392 -45.350 1.00 96.94 853 LEU A CA 1
ATOM 6974 C C . LEU A 1 853 ? -0.036 -33.062 -45.674 1.00 96.94 853 LEU A C 1
ATOM 6976 O O . LEU A 1 853 ? -0.749 -32.500 -44.849 1.00 96.94 853 LEU A O 1
ATOM 6980 N N . GLN A 1 854 ? -0.507 -33.445 -46.864 1.00 96.94 854 GLN A N 1
ATOM 6981 C CA . GLN A 1 854 ? -1.886 -33.210 -47.291 1.00 96.94 854 GLN A CA 1
ATOM 6982 C C . GLN A 1 854 ? -2.904 -34.042 -46.500 1.00 96.94 854 GLN A C 1
ATOM 6984 O O . GLN A 1 854 ? -4.022 -33.576 -46.271 1.00 96.94 854 GLN A O 1
ATOM 6989 N N . GLU A 1 855 ? -2.540 -35.263 -46.111 1.00 97.38 855 GLU A N 1
ATOM 6990 C CA . GLU A 1 855 ? -3.360 -36.119 -45.253 1.00 97.38 855 GLU A CA 1
ATOM 6991 C C . GLU A 1 855 ? -3.426 -35.558 -43.830 1.00 97.38 855 GLU A C 1
ATOM 6993 O O . GLU A 1 855 ? -4.521 -35.450 -43.288 1.00 97.38 855 GLU A O 1
ATOM 6998 N N . GLU A 1 856 ? -2.307 -35.090 -43.267 1.00 97.31 856 GLU A N 1
ATOM 6999 C CA . GLU A 1 856 ? -2.274 -34.474 -41.928 1.00 97.31 856 GLU A CA 1
ATOM 7000 C C . GLU A 1 856 ? -3.034 -33.136 -41.857 1.00 97.31 856 GLU A C 1
ATOM 7002 O O . GLU A 1 856 ? -3.741 -32.873 -40.880 1.00 97.31 856 GLU A O 1
ATOM 7007 N N . LEU A 1 857 ? -2.964 -32.313 -42.914 1.00 97.19 857 LEU A N 1
ATOM 7008 C CA . LEU A 1 857 ? -3.799 -31.112 -43.070 1.00 97.19 857 LEU A CA 1
ATOM 7009 C C . LEU A 1 857 ? -5.292 -31.478 -43.068 1.00 97.19 857 LEU A C 1
ATOM 7011 O O . LEU A 1 857 ? -6.081 -30.871 -42.350 1.00 97.19 857 LEU A O 1
ATOM 7015 N N . LYS A 1 858 ? -5.690 -32.502 -43.837 1.00 96.31 858 LYS A N 1
ATOM 7016 C CA . LYS A 1 858 ? -7.086 -32.978 -43.890 1.00 96.31 858 LYS A CA 1
ATOM 7017 C C . LYS A 1 858 ? -7.546 -33.611 -42.576 1.00 96.31 858 LYS A C 1
ATOM 7019 O O . LYS A 1 858 ? -8.718 -33.486 -42.236 1.00 96.31 858 LYS A O 1
ATOM 7024 N N . ALA A 1 859 ? -6.643 -34.266 -41.851 1.00 94.81 859 ALA A N 1
ATOM 7025 C CA . ALA A 1 859 ? -6.911 -34.846 -40.540 1.00 94.81 859 ALA A CA 1
ATOM 7026 C C . ALA A 1 859 ? -7.028 -33.787 -39.427 1.00 94.81 859 ALA A C 1
ATOM 7028 O O . ALA A 1 859 ? -7.489 -34.104 -38.334 1.00 94.81 859 ALA A O 1
ATOM 7029 N N . GLY A 1 860 ? -6.641 -32.531 -39.687 1.00 95.38 860 GLY A N 1
ATOM 7030 C CA . GLY A 1 860 ? -6.713 -31.446 -38.708 1.00 95.38 860 GLY A CA 1
ATOM 7031 C C . GLY A 1 860 ? -5.602 -31.484 -37.654 1.00 95.38 860 GLY A C 1
ATOM 7032 O O . GLY A 1 860 ? -5.783 -30.943 -36.562 1.00 95.38 860 GLY A O 1
ATOM 7033 N N . ASN A 1 861 ? -4.462 -32.109 -37.967 1.00 96.50 861 ASN A N 1
ATOM 7034 C CA . ASN A 1 861 ? -3.302 -32.208 -37.071 1.00 96.50 861 ASN A CA 1
ATOM 7035 C C . ASN A 1 861 ? -2.273 -31.086 -37.278 1.00 96.50 861 ASN A C 1
ATOM 7037 O O . ASN A 1 861 ? -1.283 -31.022 -36.551 1.00 96.50 861 ASN A O 1
ATOM 7041 N N . VAL A 1 862 ? -2.486 -30.203 -38.254 1.00 98.06 862 VAL A N 1
ATOM 7042 C CA . VAL A 1 862 ? -1.570 -29.109 -38.599 1.00 98.06 862 VAL A CA 1
ATOM 7043 C C . VAL A 1 862 ? -2.182 -27.767 -38.195 1.00 98.06 862 VAL A C 1
ATOM 7045 O O . VAL A 1 862 ? -3.371 -27.522 -38.398 1.00 98.06 862 VAL A O 1
ATOM 7048 N N . TYR A 1 863 ? -1.360 -26.886 -37.634 1.00 98.50 863 TYR A N 1
ATOM 7049 C CA . TYR A 1 863 ? -1.737 -25.575 -37.109 1.00 98.50 863 TYR A CA 1
ATOM 7050 C C . TYR A 1 863 ? -0.788 -24.503 -37.644 1.00 98.50 863 TYR A C 1
ATOM 7052 O O . TYR A 1 863 ? 0.343 -24.795 -38.026 1.00 98.50 863 TYR A O 1
ATOM 7060 N N . ILE A 1 864 ? -1.244 -23.254 -37.687 1.00 98.62 864 ILE A N 1
ATOM 7061 C CA . ILE A 1 864 ? -0.470 -22.138 -38.238 1.00 98.62 864 ILE A CA 1
ATOM 7062 C C . ILE A 1 864 ? -0.560 -20.899 -37.342 1.00 98.62 864 ILE A C 1
ATOM 7064 O O . ILE A 1 864 ? -1.644 -20.544 -36.871 1.00 98.62 864 ILE A O 1
ATOM 7068 N N . ALA A 1 865 ? 0.579 -20.234 -37.141 1.00 98.31 865 ALA A N 1
ATOM 7069 C CA . ALA A 1 865 ? 0.673 -18.873 -36.617 1.00 98.31 865 ALA A CA 1
ATOM 7070 C C . ALA A 1 865 ? 1.180 -17.943 -37.727 1.00 98.31 865 ALA A C 1
ATOM 7072 O O . ALA A 1 865 ? 2.232 -18.190 -38.317 1.00 98.31 865 ALA A O 1
ATOM 7073 N N . ASP A 1 866 ? 0.430 -16.877 -38.013 1.00 97.81 866 ASP A N 1
ATOM 7074 C CA . ASP A 1 866 ? 0.743 -15.922 -39.079 1.00 97.81 866 ASP A CA 1
ATOM 7075 C C . ASP A 1 866 ? 0.791 -14.488 -38.534 1.00 97.81 866 ASP A C 1
ATOM 7077 O O . ASP A 1 866 ? -0.216 -13.935 -38.076 1.00 97.81 866 ASP A O 1
ATOM 7081 N N . TYR A 1 867 ? 1.978 -13.883 -38.604 1.00 97.88 867 TYR A N 1
ATOM 7082 C CA . TYR A 1 867 ? 2.273 -12.544 -38.097 1.00 97.88 867 TYR A CA 1
ATOM 7083 C C . TYR A 1 867 ? 2.188 -11.458 -39.181 1.00 97.88 867 TYR A C 1
ATOM 7085 O O . TYR A 1 867 ? 2.796 -10.395 -39.051 1.00 97.88 867 TYR A O 1
ATOM 7093 N N . GLU A 1 868 ? 1.394 -11.668 -40.238 1.00 96.44 868 GLU A N 1
ATOM 7094 C CA . GLU A 1 868 ? 1.216 -10.731 -41.361 1.00 96.44 868 GLU A CA 1
ATOM 7095 C C . GLU A 1 868 ? 0.927 -9.277 -40.949 1.00 96.44 868 GLU A C 1
ATOM 7097 O O . GLU A 1 868 ? 1.329 -8.337 -41.641 1.00 96.44 868 GLU A O 1
ATOM 7102 N N . LYS A 1 869 ? 0.288 -9.052 -39.794 1.00 95.00 869 LYS A N 1
ATOM 7103 C CA . LYS A 1 869 ? 0.022 -7.697 -39.279 1.00 95.00 869 LYS A CA 1
ATOM 7104 C C . LYS A 1 869 ? 1.304 -6.867 -39.106 1.00 95.00 869 LYS A C 1
ATOM 7106 O O . LYS A 1 869 ? 1.252 -5.649 -39.280 1.00 95.00 869 LYS A O 1
ATOM 7111 N N . LEU A 1 870 ? 2.450 -7.506 -38.873 1.00 97.62 870 LEU A N 1
ATOM 7112 C CA . LEU A 1 870 ? 3.754 -6.852 -38.730 1.00 97.62 870 LEU A CA 1
ATOM 7113 C C . LEU A 1 870 ? 4.418 -6.490 -40.071 1.00 97.62 870 LEU A C 1
ATOM 7115 O O . LEU A 1 870 ? 5.381 -5.728 -40.101 1.00 97.62 870 LEU A O 1
ATOM 7119 N N . LYS A 1 871 ? 3.896 -6.972 -41.208 1.00 96.19 871 LYS A N 1
ATOM 7120 C CA . LYS A 1 871 ? 4.462 -6.701 -42.539 1.00 96.19 871 LYS A CA 1
ATOM 7121 C C . LYS A 1 871 ? 4.503 -5.201 -42.839 1.00 96.19 871 LYS A C 1
ATOM 7123 O O . LYS A 1 871 ? 3.453 -4.560 -42.907 1.00 96.19 871 LYS A O 1
ATOM 7128 N N . GLY A 1 872 ? 5.691 -4.654 -43.084 1.00 94.50 872 GLY A N 1
ATOM 7129 C CA . GLY A 1 872 ? 5.863 -3.237 -43.426 1.00 94.50 872 GLY A CA 1
ATOM 7130 C C . GLY A 1 872 ? 5.528 -2.277 -42.281 1.00 94.50 872 GLY A C 1
ATOM 7131 O O . GLY A 1 872 ? 5.128 -1.147 -42.541 1.00 94.50 872 GLY A O 1
ATOM 7132 N N . VAL A 1 873 ? 5.614 -2.741 -41.032 1.00 96.44 873 VAL A N 1
ATOM 7133 C CA . VAL A 1 873 ? 5.553 -1.878 -39.848 1.00 96.44 873 VAL A CA 1
ATOM 7134 C C . VAL A 1 873 ? 6.910 -1.212 -39.650 1.00 96.44 873 VAL A C 1
ATOM 7136 O O . VAL A 1 873 ? 7.949 -1.845 -39.821 1.00 96.44 873 VAL A O 1
ATOM 7139 N N . GLU A 1 874 ? 6.883 0.071 -39.306 1.00 94.38 874 GLU A N 1
ATOM 7140 C CA . GLU A 1 874 ? 8.083 0.853 -39.029 1.00 94.38 874 GLU A CA 1
ATOM 7141 C C . GLU A 1 874 ? 8.788 0.365 -37.753 1.00 94.38 874 GLU A C 1
ATOM 7143 O O . GLU A 1 874 ? 8.149 0.111 -36.726 1.00 94.38 874 GLU A O 1
ATOM 7148 N N . THR A 1 875 ? 10.111 0.225 -37.825 1.00 94.56 875 THR A N 1
ATOM 7149 C CA . THR A 1 875 ? 10.948 -0.205 -36.704 1.00 94.56 875 THR A CA 1
ATOM 7150 C C . THR A 1 875 ? 11.628 0.977 -36.032 1.00 94.56 875 THR A C 1
ATOM 7152 O O . THR A 1 875 ? 11.848 2.025 -36.637 1.00 94.56 875 THR A O 1
ATOM 7155 N N . ALA A 1 876 ? 11.970 0.808 -34.758 1.00 89.56 876 ALA A N 1
ATOM 7156 C CA . ALA A 1 876 ? 12.815 1.761 -34.054 1.00 89.56 876 ALA A CA 1
ATOM 7157 C C . ALA A 1 876 ? 14.252 1.749 -34.618 1.00 89.56 876 ALA A C 1
ATOM 7159 O O . ALA A 1 876 ? 14.711 0.758 -35.194 1.00 89.56 876 ALA A O 1
ATOM 7160 N N . SER A 1 877 ? 14.977 2.859 -34.449 1.00 85.56 877 SER A N 1
ATOM 7161 C CA . SER A 1 877 ? 16.344 3.024 -34.959 1.00 85.56 877 SER A CA 1
ATOM 7162 C C . SER A 1 877 ? 17.267 1.881 -34.523 1.00 85.56 877 SER A C 1
ATOM 7164 O O . SER A 1 877 ? 17.316 1.531 -33.346 1.00 85.56 877 SER A O 1
ATOM 7166 N N . ASN A 1 878 ? 18.033 1.331 -35.473 1.00 86.25 878 ASN A N 1
ATOM 7167 C CA . ASN A 1 878 ? 18.949 0.196 -35.276 1.00 86.25 878 ASN A CA 1
ATOM 7168 C C . ASN A 1 878 ? 18.283 -1.104 -34.783 1.00 86.25 878 ASN A C 1
ATOM 7170 O O . ASN A 1 878 ? 18.958 -1.967 -34.225 1.00 86.25 878 ASN A O 1
ATOM 7174 N N . ARG A 1 879 ? 16.972 -1.261 -34.998 1.00 93.00 879 ARG A N 1
ATOM 7175 C CA . ARG A 1 879 ? 16.217 -2.467 -34.647 1.00 93.00 879 ARG A CA 1
ATOM 7176 C C . ARG A 1 879 ? 15.479 -3.022 -35.849 1.00 93.00 879 ARG A C 1
ATOM 7178 O O . ARG A 1 879 ? 15.110 -2.299 -36.776 1.00 93.00 879 ARG A O 1
ATOM 7185 N N . TYR A 1 880 ? 15.253 -4.325 -35.806 1.00 96.00 880 TYR A N 1
ATOM 7186 C CA . TYR A 1 880 ? 14.675 -5.089 -36.897 1.00 96.00 880 TYR A CA 1
ATOM 7187 C C . TYR A 1 880 ? 13.425 -5.839 -36.434 1.00 96.00 880 TYR A C 1
ATOM 7189 O O . TYR A 1 880 ? 13.263 -6.173 -35.258 1.00 96.00 880 TYR A O 1
ATOM 7197 N N . LEU A 1 881 ? 12.533 -6.100 -37.386 1.00 96.75 881 LEU A N 1
ATOM 7198 C CA . LEU A 1 881 ? 11.263 -6.780 -37.173 1.00 96.75 881 LEU A CA 1
ATOM 7199 C C . LEU A 1 881 ? 11.020 -7.764 -38.318 1.00 96.75 881 LEU A C 1
ATOM 7201 O O . LEU A 1 881 ? 11.190 -7.416 -39.488 1.00 96.75 881 LEU A O 1
ATOM 7205 N N . ALA A 1 882 ? 10.598 -8.978 -37.975 1.00 97.12 882 ALA A N 1
ATOM 7206 C CA . ALA A 1 882 ? 10.130 -9.976 -38.928 1.00 97.12 882 ALA A CA 1
ATOM 7207 C C . ALA A 1 882 ? 8.594 -10.045 -38.928 1.00 97.12 882 ALA A C 1
ATOM 7209 O O . ALA A 1 882 ? 7.926 -9.573 -38.010 1.00 97.12 882 ALA A O 1
ATOM 7210 N N . ALA A 1 883 ? 8.025 -10.659 -39.964 1.00 97.81 883 ALA A N 1
ATOM 7211 C CA . ALA A 1 883 ? 6.601 -10.987 -40.016 1.00 97.81 883 ALA A CA 1
ATOM 7212 C C . ALA A 1 883 ? 6.454 -12.473 -40.375 1.00 97.81 883 ALA A C 1
ATOM 7214 O O . ALA A 1 883 ? 6.081 -12.795 -41.507 1.00 97.81 883 ALA A O 1
ATOM 7215 N N . PRO A 1 884 ? 6.813 -13.383 -39.456 1.00 98.19 884 PRO A N 1
ATOM 7216 C CA . PRO A 1 884 ? 6.965 -14.788 -39.775 1.00 98.19 884 PRO A CA 1
ATOM 7217 C C . PRO A 1 884 ? 5.635 -15.521 -39.977 1.00 98.19 884 PRO A C 1
ATOM 7219 O O . PRO A 1 884 ? 4.576 -15.097 -39.508 1.00 98.19 884 PRO A O 1
ATOM 7222 N N . ILE A 1 885 ? 5.727 -16.666 -40.648 1.00 98.62 885 ILE A N 1
ATOM 7223 C CA . ILE A 1 885 ? 4.699 -17.703 -40.724 1.00 98.62 885 ILE A CA 1
ATOM 7224 C C . ILE A 1 885 ? 5.309 -18.974 -40.127 1.00 98.62 885 ILE A C 1
ATOM 7226 O O . ILE A 1 885 ? 6.371 -19.416 -40.569 1.00 98.62 885 ILE A O 1
ATOM 7230 N N . CYS A 1 886 ? 4.661 -19.541 -39.111 1.00 98.69 886 CYS A N 1
ATOM 7231 C CA . CYS A 1 886 ? 5.116 -20.739 -38.409 1.00 98.69 886 CYS A CA 1
ATOM 7232 C C . CYS A 1 886 ? 4.079 -21.858 -38.550 1.00 98.69 886 CYS A C 1
ATOM 7234 O O . CYS A 1 886 ? 2.903 -21.662 -38.233 1.00 98.69 886 CYS A O 1
ATOM 7236 N N . LEU A 1 887 ? 4.523 -23.020 -39.030 1.00 98.69 887 LEU A N 1
ATOM 7237 C CA . LEU A 1 887 ? 3.729 -24.241 -39.118 1.00 98.69 887 LEU A CA 1
ATOM 7238 C C . LEU A 1 887 ? 4.004 -25.122 -37.905 1.00 98.69 887 LEU A C 1
ATOM 7240 O O . LEU A 1 887 ? 5.164 -25.416 -37.606 1.00 98.69 887 LEU A O 1
ATOM 7244 N N . LEU A 1 888 ? 2.940 -25.589 -37.262 1.00 98.44 888 LEU A N 1
ATOM 7245 C CA . LEU A 1 888 ? 3.001 -26.532 -36.157 1.00 98.44 888 LEU A CA 1
ATOM 7246 C C . LEU A 1 888 ? 2.244 -27.815 -36.499 1.00 98.44 888 LEU A C 1
ATOM 7248 O O . LEU A 1 888 ? 1.274 -27.804 -37.255 1.00 98.44 888 LEU A O 1
ATOM 7252 N N . TYR A 1 889 ? 2.674 -28.917 -35.907 1.00 97.75 889 TYR A N 1
ATOM 7253 C CA . TYR A 1 889 ? 2.087 -30.236 -36.067 1.00 97.75 889 TYR A CA 1
ATOM 7254 C C . TYR A 1 889 ? 1.844 -30.857 -34.695 1.00 97.75 889 TYR A C 1
ATOM 7256 O O . TYR A 1 889 ? 2.746 -30.899 -33.859 1.00 97.75 889 TYR A O 1
ATOM 7264 N N . LYS A 1 890 ? 0.619 -31.332 -34.463 1.00 96.12 890 LYS A N 1
ATOM 7265 C CA . LYS A 1 890 ? 0.258 -32.077 -33.258 1.00 96.12 890 LYS A CA 1
ATOM 7266 C C . LYS A 1 890 ? 0.715 -33.519 -33.429 1.00 96.12 890 LYS A C 1
ATOM 7268 O O . LYS A 1 890 ? 0.088 -34.236 -34.203 1.00 96.12 890 LYS A O 1
ATOM 7273 N N . ASN A 1 891 ? 1.764 -33.958 -32.741 1.00 94.19 891 ASN A N 1
ATOM 7274 C CA . ASN A 1 891 ? 2.267 -35.335 -32.851 1.00 94.19 891 ASN A CA 1
ATOM 7275 C C . ASN A 1 891 ? 1.338 -36.358 -32.149 1.00 94.19 891 ASN A C 1
ATOM 7277 O O . ASN A 1 891 ? 0.265 -36.015 -31.653 1.00 94.19 891 ASN A O 1
ATOM 7281 N N . GLU A 1 892 ? 1.701 -37.639 -32.160 1.00 92.62 892 GLU A N 1
ATOM 7282 C CA . GLU A 1 892 ? 0.986 -38.755 -31.514 1.00 92.62 892 GLU A CA 1
ATOM 7283 C C . GLU A 1 892 ? 1.003 -38.714 -29.985 1.00 92.62 892 GLU A C 1
ATOM 7285 O O . GLU A 1 892 ? 0.169 -39.363 -29.362 1.00 92.62 892 GLU A O 1
ATOM 7290 N N . LEU A 1 893 ? 1.916 -37.939 -29.397 1.00 92.56 893 LEU A N 1
ATOM 7291 C CA . LEU A 1 893 ? 1.947 -37.629 -27.967 1.00 92.56 893 LEU A CA 1
ATOM 7292 C C . LEU A 1 893 ? 1.120 -36.380 -27.638 1.00 92.56 893 LEU A C 1
ATOM 7294 O O . LEU A 1 893 ? 1.218 -35.852 -26.533 1.00 92.56 893 LEU A O 1
ATOM 7298 N N . ASP A 1 894 ? 0.337 -35.891 -28.605 1.00 92.94 894 ASP A N 1
ATOM 7299 C CA . ASP A 1 894 ? -0.508 -34.709 -28.479 1.00 92.94 894 ASP A CA 1
ATOM 7300 C C . ASP A 1 894 ? 0.263 -33.403 -28.182 1.00 92.94 894 ASP A C 1
ATOM 7302 O O . ASP A 1 894 ? -0.315 -32.398 -27.765 1.00 92.94 894 ASP A O 1
ATOM 7306 N N . GLN A 1 895 ? 1.567 -33.379 -28.474 1.00 94.50 895 GLN A N 1
ATOM 7307 C CA . GLN A 1 895 ? 2.422 -32.201 -28.349 1.00 94.50 895 GLN A CA 1
ATOM 7308 C C . GLN A 1 895 ? 2.384 -31.362 -29.628 1.00 94.50 895 GLN A C 1
ATOM 7310 O O . GLN A 1 895 ? 2.423 -31.894 -30.740 1.00 94.50 895 GLN A O 1
ATOM 7315 N N . MET A 1 896 ? 2.361 -30.037 -29.472 1.00 96.62 896 MET A N 1
ATOM 7316 C CA . MET A 1 896 ? 2.506 -29.100 -30.586 1.00 96.62 896 MET A CA 1
ATOM 7317 C C . MET A 1 896 ? 3.986 -28.938 -30.930 1.00 96.62 896 MET A C 1
ATOM 7319 O O . MET A 1 896 ? 4.752 -28.447 -30.110 1.00 96.62 896 MET A O 1
ATOM 7323 N N . MET A 1 897 ? 4.376 -29.319 -32.145 1.00 97.56 897 MET A N 1
ATOM 7324 C CA . MET A 1 897 ? 5.763 -29.273 -32.611 1.00 97.56 897 MET A CA 1
ATOM 7325 C C . MET A 1 897 ? 5.908 -28.282 -33.773 1.00 97.56 897 MET A C 1
ATOM 7327 O O . MET A 1 897 ? 5.175 -28.421 -34.754 1.00 97.56 897 MET A O 1
ATOM 7331 N N . PRO A 1 898 ? 6.823 -27.299 -33.732 1.00 98.25 898 PRO A N 1
ATOM 7332 C CA . PRO A 1 898 ? 7.156 -26.489 -34.902 1.00 98.25 898 PRO A CA 1
ATOM 7333 C C . PRO A 1 898 ? 7.826 -27.348 -35.986 1.00 98.25 898 PRO A C 1
ATOM 7335 O O . PRO A 1 898 ? 8.753 -28.098 -35.698 1.00 98.25 898 PRO A O 1
ATOM 7338 N N . ILE A 1 899 ? 7.371 -27.232 -37.237 1.00 98.38 899 ILE A N 1
ATOM 7339 C CA . ILE A 1 899 ? 7.891 -28.041 -38.360 1.00 98.38 899 ILE A CA 1
ATOM 7340 C C . ILE A 1 899 ? 8.396 -27.215 -39.547 1.00 98.38 899 ILE A C 1
ATOM 7342 O O . ILE A 1 899 ? 9.152 -27.731 -40.364 1.00 98.38 899 ILE A O 1
ATOM 7346 N N . ALA A 1 900 ? 7.999 -25.945 -39.656 1.00 98.69 900 ALA A N 1
ATOM 7347 C CA . ALA A 1 900 ? 8.504 -25.033 -40.682 1.00 98.69 900 ALA A CA 1
ATOM 7348 C C . ALA A 1 900 ? 8.318 -23.569 -40.264 1.00 98.69 900 ALA A C 1
ATOM 7350 O O . ALA A 1 900 ? 7.274 -23.207 -39.717 1.00 98.69 900 ALA A O 1
ATOM 7351 N N . ILE A 1 901 ? 9.299 -22.713 -40.559 1.00 98.75 901 ILE A N 1
ATOM 7352 C CA . ILE A 1 901 ? 9.243 -21.267 -40.301 1.00 98.75 901 ILE A CA 1
ATOM 7353 C C . ILE A 1 901 ? 9.723 -20.501 -41.537 1.00 98.75 901 ILE A C 1
ATOM 7355 O O . ILE A 1 901 ? 10.815 -20.743 -42.037 1.00 98.75 901 ILE A O 1
ATOM 7359 N N . GLN A 1 902 ? 8.943 -19.526 -41.999 1.00 98.31 902 GLN A N 1
ATOM 7360 C CA . GLN A 1 902 ? 9.379 -18.526 -42.981 1.00 98.31 902 GLN A CA 1
ATOM 7361 C C . GLN A 1 902 ? 9.343 -17.147 -42.322 1.00 98.31 902 GLN A C 1
ATOM 7363 O O . GLN A 1 902 ? 8.308 -16.759 -41.793 1.00 98.31 902 GLN A O 1
ATOM 7368 N N . LEU A 1 903 ? 10.448 -16.392 -42.341 1.00 97.56 903 LEU A N 1
ATOM 7369 C CA . LEU A 1 903 ? 10.566 -15.125 -41.592 1.00 97.56 903 LEU A CA 1
ATOM 7370 C C . LEU A 1 903 ? 9.944 -13.901 -42.294 1.00 97.56 903 LEU A C 1
ATOM 7372 O O . LEU A 1 903 ? 9.781 -12.843 -41.681 1.00 97.56 903 LEU A O 1
ATOM 7376 N N . SER A 1 904 ? 9.563 -14.047 -43.564 1.00 95.31 904 SER A N 1
ATOM 7377 C CA . SER A 1 904 ? 8.905 -13.018 -44.374 1.00 95.31 904 SER A CA 1
ATOM 7378 C C . SER A 1 904 ? 7.535 -13.484 -44.869 1.00 95.31 904 SER A C 1
ATOM 7380 O O . SER A 1 904 ? 7.261 -14.673 -44.999 1.00 95.31 904 SER A O 1
ATOM 7382 N N . GLN A 1 905 ? 6.684 -12.522 -45.218 1.00 96.56 905 GLN A N 1
ATOM 7383 C CA . GLN A 1 905 ? 5.368 -12.747 -45.827 1.00 96.56 905 GLN A CA 1
ATOM 7384 C C . GLN A 1 905 ? 5.422 -12.928 -47.351 1.00 96.56 905 GLN A C 1
ATOM 7386 O O . GLN A 1 905 ? 4.378 -13.083 -47.983 1.00 96.56 905 GLN A O 1
ATOM 7391 N N . THR A 1 906 ? 6.609 -12.841 -47.955 1.00 95.06 906 THR A N 1
ATOM 7392 C CA . THR A 1 906 ? 6.806 -12.976 -49.402 1.00 95.06 906 THR A CA 1
ATOM 7393 C C . THR A 1 906 ? 7.839 -14.074 -49.666 1.00 95.06 906 THR A C 1
ATOM 7395 O O . THR A 1 906 ? 8.991 -13.892 -49.263 1.00 95.06 906 THR A O 1
ATOM 7398 N N . PRO A 1 907 ? 7.468 -15.183 -50.334 1.00 93.44 907 PRO A N 1
ATOM 7399 C CA . PRO A 1 907 ? 8.407 -16.256 -50.650 1.00 93.44 907 PRO A CA 1
ATOM 7400 C C . PRO A 1 907 ? 9.431 -15.814 -51.707 1.00 93.44 907 PRO A C 1
ATOM 7402 O O . PRO A 1 907 ? 9.131 -14.985 -52.568 1.00 93.44 907 PRO A O 1
ATOM 7405 N N . GLY A 1 908 ? 10.641 -16.376 -51.660 1.00 89.88 908 GLY A N 1
ATOM 7406 C CA . GLY A 1 908 ? 11.712 -16.100 -52.623 1.00 89.88 908 GLY A CA 1
ATOM 7407 C C . GLY A 1 908 ? 13.084 -16.567 -52.131 1.00 89.88 908 GLY A C 1
ATOM 7408 O O . GLY A 1 908 ? 13.206 -17.033 -51.001 1.00 89.88 908 GLY A O 1
ATOM 7409 N N . GLU A 1 909 ? 14.125 -16.406 -52.955 1.00 86.69 909 GLU A N 1
ATOM 7410 C CA . GLU A 1 909 ? 15.496 -16.862 -52.639 1.00 86.69 909 GLU A CA 1
ATOM 7411 C C . GLU A 1 909 ? 16.059 -16.260 -51.341 1.00 86.69 909 GLU A C 1
ATOM 7413 O O . GLU A 1 909 ? 16.801 -16.924 -50.627 1.00 86.69 909 GLU A O 1
ATOM 7418 N N . MET A 1 910 ? 15.655 -15.031 -51.005 1.00 90.25 910 MET A N 1
ATOM 7419 C CA . MET A 1 910 ? 16.073 -14.310 -49.792 1.00 90.25 910 MET A CA 1
ATOM 7420 C C . MET A 1 910 ? 15.140 -14.542 -48.588 1.00 90.25 910 MET A C 1
ATOM 7422 O O . MET A 1 910 ? 15.266 -13.870 -47.565 1.00 90.25 910 MET A O 1
ATOM 7426 N N . SER A 1 911 ? 14.161 -15.440 -48.722 1.00 92.88 911 SER A N 1
ATOM 7427 C CA . SER A 1 911 ? 13.204 -15.812 -47.676 1.00 92.88 911 SER A CA 1
ATOM 7428 C C . SER A 1 911 ? 13.092 -17.340 -47.588 1.00 92.88 911 SER A C 1
ATOM 7430 O O . SER A 1 911 ? 12.040 -17.898 -47.926 1.00 92.88 911 SER A O 1
ATOM 7432 N N . PRO A 1 912 ? 14.161 -18.033 -47.158 1.00 95.50 912 PRO A N 1
ATOM 7433 C CA . PRO A 1 912 ? 14.140 -19.482 -47.024 1.00 95.50 912 PRO A CA 1
ATOM 7434 C C . PRO A 1 912 ? 13.108 -19.945 -45.984 1.00 95.50 912 PRO A C 1
ATOM 7436 O O . PRO A 1 912 ? 12.778 -19.232 -45.033 1.00 95.50 912 PRO A O 1
ATOM 7439 N N . VAL A 1 913 ? 12.621 -21.176 -46.163 1.00 97.75 913 VAL A N 1
ATOM 7440 C CA . VAL A 1 913 ? 11.846 -21.902 -45.149 1.00 97.75 913 VAL A CA 1
ATOM 7441 C C . VAL A 1 913 ? 12.826 -22.668 -44.265 1.00 97.75 913 VAL A C 1
ATOM 7443 O O . VAL A 1 913 ? 13.492 -23.587 -44.745 1.00 97.75 913 VAL A O 1
ATOM 7446 N N . PHE A 1 914 ? 12.913 -22.284 -42.997 1.00 98.00 914 PHE A N 1
ATOM 7447 C CA . PHE A 1 914 ? 13.704 -22.947 -41.964 1.00 98.00 914 PHE A CA 1
ATOM 7448 C C . PHE A 1 914 ? 12.951 -24.158 -41.408 1.00 98.00 914 PHE A C 1
ATOM 7450 O O . PHE A 1 914 ? 11.733 -24.103 -41.218 1.00 98.00 914 PHE A O 1
ATOM 7457 N N . LEU A 1 915 ? 13.676 -25.244 -41.161 1.00 98.12 915 LEU A N 1
ATOM 7458 C CA . LEU A 1 915 ? 13.167 -26.551 -40.755 1.00 98.12 915 LEU A CA 1
ATOM 7459 C C . LEU A 1 915 ? 13.937 -27.058 -39.524 1.00 98.12 915 LEU A C 1
ATOM 7461 O O . LEU A 1 915 ? 15.120 -26.742 -39.393 1.00 98.12 915 LEU A O 1
ATOM 7465 N N . PRO A 1 916 ? 13.339 -27.926 -38.683 1.00 96.88 916 PRO A N 1
ATOM 7466 C CA . PRO A 1 916 ? 14.046 -28.561 -37.564 1.00 96.88 916 PRO A CA 1
ATOM 7467 C C . PRO A 1 916 ? 15.288 -29.370 -37.974 1.00 96.88 916 PRO A C 1
ATOM 7469 O O . PRO A 1 916 ? 16.143 -29.653 -37.144 1.00 96.88 916 PRO A O 1
ATOM 7472 N N . SER A 1 917 ? 15.372 -29.778 -39.245 1.00 95.44 917 SER A N 1
ATOM 7473 C CA . SER A 1 917 ? 16.500 -30.526 -39.812 1.00 95.44 917 SER A CA 1
ATOM 7474 C C . SER A 1 917 ? 17.641 -29.652 -40.343 1.00 95.44 917 SER A C 1
ATOM 7476 O O . SER A 1 917 ? 18.634 -30.203 -40.816 1.00 95.44 917 SER A O 1
ATOM 7478 N N . ASP A 1 918 ? 17.478 -28.326 -40.364 1.00 96.69 918 ASP A N 1
ATOM 7479 C CA . ASP A 1 918 ? 18.540 -27.400 -40.772 1.00 96.69 918 ASP A CA 1
ATOM 7480 C C . ASP A 1 918 ? 19.608 -27.263 -39.666 1.00 96.69 918 ASP A C 1
ATOM 7482 O O . ASP A 1 918 ? 19.517 -27.884 -38.605 1.00 96.69 918 ASP A O 1
ATOM 7486 N N . ASN A 1 919 ? 20.636 -26.441 -39.907 1.00 95.62 919 ASN A N 1
ATOM 7487 C CA . ASN A 1 919 ? 21.633 -26.097 -38.896 1.00 95.62 919 ASN A CA 1
ATOM 7488 C C . ASN A 1 919 ? 20.971 -25.652 -37.573 1.00 95.62 919 ASN A C 1
ATOM 7490 O O . ASN A 1 919 ? 20.030 -24.852 -37.574 1.00 95.62 919 ASN A O 1
ATOM 7494 N N . GLU A 1 920 ? 21.490 -26.137 -36.439 1.00 95.69 920 GLU A N 1
ATOM 7495 C CA . GLU A 1 920 ? 20.889 -25.894 -35.120 1.00 95.69 920 GLU A CA 1
ATOM 7496 C C . GLU A 1 920 ? 20.735 -24.399 -34.787 1.00 95.69 920 GLU A C 1
ATOM 7498 O O . GLU A 1 920 ? 19.742 -24.003 -34.174 1.00 95.69 920 GLU A O 1
ATOM 7503 N N . TYR A 1 921 ? 21.672 -23.552 -35.228 1.00 96.06 921 TYR A N 1
ATOM 7504 C CA . TYR A 1 921 ? 21.649 -22.113 -34.973 1.00 96.06 921 TYR A CA 1
ATOM 7505 C C . TYR A 1 921 ? 20.685 -21.370 -35.896 1.00 96.06 921 TYR A C 1
ATOM 7507 O O . TYR A 1 921 ? 20.017 -20.441 -35.438 1.00 96.06 921 TYR A O 1
ATOM 7515 N N . ASP A 1 922 ? 20.544 -21.801 -37.153 1.00 96.94 922 ASP A N 1
ATOM 7516 C CA . ASP A 1 922 ? 19.520 -21.267 -38.057 1.00 96.94 922 ASP A CA 1
ATOM 7517 C C . ASP A 1 922 ? 18.116 -21.542 -37.500 1.00 96.94 922 ASP A C 1
ATOM 7519 O O . ASP A 1 922 ? 17.287 -20.632 -37.412 1.00 96.94 922 ASP A O 1
ATOM 7523 N N . TRP A 1 923 ? 17.857 -22.787 -37.081 1.00 97.56 923 TRP A N 1
ATOM 7524 C CA . TRP A 1 923 ? 16.571 -23.179 -36.503 1.00 97.56 923 TRP A CA 1
ATOM 7525 C C . TRP A 1 923 ? 16.285 -22.432 -35.197 1.00 97.56 923 TRP A C 1
ATOM 7527 O O . TRP A 1 923 ? 15.191 -21.894 -35.001 1.00 97.56 923 TRP A O 1
ATOM 7537 N N . MET A 1 924 ? 17.286 -22.332 -34.317 1.00 96.75 924 MET A N 1
ATOM 7538 C CA . MET A 1 924 ? 17.168 -21.601 -33.058 1.00 96.75 924 MET A CA 1
ATOM 7539 C C . MET A 1 924 ? 16.858 -20.115 -33.285 1.00 96.75 924 MET A C 1
ATOM 7541 O O . MET A 1 924 ? 15.921 -19.592 -32.676 1.00 96.75 924 MET A O 1
ATOM 7545 N N . LEU A 1 925 ? 17.573 -19.441 -34.193 1.00 97.31 925 LEU A N 1
ATOM 7546 C CA . LEU A 1 925 ? 17.327 -18.030 -34.499 1.00 97.31 925 LEU A CA 1
ATOM 7547 C C . LEU A 1 925 ? 15.966 -17.816 -35.182 1.00 97.31 925 LEU A C 1
ATOM 7549 O O . LEU A 1 925 ? 15.278 -16.839 -34.884 1.00 97.31 925 LEU A O 1
ATOM 7553 N N . ALA A 1 926 ? 15.530 -18.731 -36.055 1.00 98.12 926 ALA A N 1
ATOM 7554 C CA . ALA A 1 926 ? 14.204 -18.665 -36.668 1.00 98.12 926 ALA A CA 1
ATOM 7555 C C . ALA A 1 926 ? 13.080 -18.720 -35.614 1.00 98.12 926 ALA A C 1
ATOM 7557 O O . ALA A 1 926 ? 12.133 -17.931 -35.683 1.00 98.12 926 ALA A O 1
ATOM 7558 N N . LYS A 1 927 ? 13.212 -19.579 -34.591 1.00 98.19 927 LYS A N 1
ATOM 7559 C CA . LYS A 1 927 ? 12.291 -19.618 -33.441 1.00 98.19 927 LYS A CA 1
ATOM 7560 C C . LYS A 1 927 ? 12.314 -18.314 -32.635 1.00 98.19 927 LYS A C 1
ATOM 7562 O O . LYS A 1 927 ? 11.247 -17.789 -32.313 1.00 98.19 927 LYS A O 1
ATOM 7567 N N . MET A 1 928 ? 13.493 -17.740 -32.375 1.00 98.00 928 MET A N 1
ATOM 7568 C CA . MET A 1 928 ? 13.615 -16.443 -31.686 1.00 98.00 928 MET A CA 1
ATOM 7569 C C . MET A 1 928 ? 12.894 -15.315 -32.440 1.00 98.00 928 MET A C 1
ATOM 7571 O O . MET A 1 928 ? 12.199 -14.513 -31.822 1.00 98.00 928 MET A O 1
ATOM 7575 N N . TRP A 1 929 ? 12.975 -15.280 -33.775 1.00 98.12 929 TRP A N 1
ATOM 7576 C CA . TRP A 1 929 ? 12.238 -14.305 -34.590 1.00 98.12 929 TRP A CA 1
ATOM 7577 C C . TRP A 1 929 ? 10.718 -14.461 -34.509 1.00 98.12 929 TRP A C 1
ATOM 7579 O O . TRP A 1 929 ? 9.995 -13.458 -34.485 1.00 98.12 929 TRP A O 1
ATOM 7589 N N . VAL A 1 930 ? 10.223 -15.703 -34.445 1.00 98.50 930 VAL A N 1
ATOM 7590 C CA . VAL A 1 930 ? 8.802 -15.966 -34.181 1.00 98.50 930 VAL A CA 1
ATOM 7591 C C . VAL A 1 930 ? 8.416 -15.422 -32.812 1.00 98.50 930 VAL A C 1
ATOM 7593 O O . VAL A 1 930 ? 7.431 -14.696 -32.724 1.00 98.50 930 VAL A O 1
ATOM 7596 N N . LYS A 1 931 ? 9.207 -15.678 -31.764 1.00 97.94 931 LYS A N 1
ATOM 7597 C CA . LYS A 1 931 ? 8.911 -15.185 -30.410 1.00 97.94 931 LYS A CA 1
ATOM 7598 C C . LYS A 1 931 ? 9.054 -13.668 -30.256 1.00 97.94 931 LYS A C 1
ATOM 7600 O O . LYS A 1 931 ? 8.254 -13.075 -29.542 1.00 97.94 931 LYS A O 1
ATOM 7605 N N . ASN A 1 932 ? 9.960 -13.016 -30.983 1.00 98.00 932 ASN A N 1
ATOM 7606 C CA . ASN A 1 932 ? 10.029 -11.551 -31.062 1.00 98.00 932 ASN A CA 1
ATOM 7607 C C . ASN A 1 932 ? 8.767 -10.938 -31.700 1.00 98.00 932 ASN A C 1
ATOM 7609 O O . ASN A 1 932 ? 8.204 -9.950 -31.215 1.00 98.00 932 ASN A O 1
ATOM 7613 N N . SER A 1 933 ? 8.293 -11.560 -32.779 1.00 98.25 933 SER A N 1
ATOM 7614 C CA . SER A 1 933 ? 7.055 -11.160 -33.456 1.00 98.25 933 SER A CA 1
ATOM 7615 C C . SER A 1 933 ? 5.831 -11.417 -32.572 1.00 98.25 933 SER A C 1
ATOM 7617 O O . SER A 1 933 ? 4.917 -10.593 -32.509 1.00 98.25 933 SER A O 1
ATOM 7619 N N . ASP A 1 934 ? 5.849 -12.534 -31.843 1.00 98.06 934 ASP A N 1
ATOM 7620 C CA . ASP A 1 934 ? 4.841 -12.909 -30.859 1.00 98.06 934 ASP A CA 1
ATOM 7621 C C . ASP A 1 934 ? 4.758 -11.919 -29.707 1.00 98.06 934 ASP A C 1
ATOM 7623 O O . ASP A 1 934 ? 3.667 -11.437 -29.427 1.00 98.06 934 ASP A O 1
ATOM 7627 N N . PHE A 1 935 ? 5.895 -11.529 -29.127 1.00 97.06 935 PHE A N 1
ATOM 7628 C CA . PHE A 1 935 ? 5.978 -10.478 -28.114 1.00 97.06 935 PHE A CA 1
ATOM 7629 C C . PHE A 1 935 ? 5.343 -9.171 -28.609 1.00 97.06 935 PHE A C 1
ATOM 7631 O O . PHE A 1 935 ? 4.518 -8.572 -27.922 1.00 97.06 935 PHE A O 1
ATOM 7638 N N . SER A 1 936 ? 5.666 -8.752 -29.837 1.00 96.44 936 SER A N 1
ATOM 7639 C CA . SER A 1 936 ? 5.146 -7.504 -30.412 1.00 96.44 936 SER A CA 1
ATOM 7640 C C . SER A 1 936 ? 3.625 -7.527 -30.609 1.00 96.44 936 SER A C 1
ATOM 7642 O O . SER A 1 936 ? 2.935 -6.554 -30.296 1.00 96.44 936 SER A O 1
ATOM 7644 N N . VAL A 1 937 ? 3.078 -8.636 -31.122 1.00 97.56 937 VAL A N 1
ATOM 7645 C CA . VAL A 1 937 ? 1.623 -8.793 -31.298 1.00 97.56 937 VAL A CA 1
ATOM 7646 C C . VAL A 1 937 ? 0.918 -8.983 -29.960 1.00 97.56 937 VAL A C 1
ATOM 7648 O O . VAL A 1 937 ? -0.158 -8.419 -29.763 1.00 97.56 937 VAL A O 1
ATOM 7651 N N . HIS A 1 938 ? 1.514 -9.733 -29.036 1.00 97.19 938 HIS A N 1
ATOM 7652 C CA . HIS A 1 938 ? 1.006 -9.911 -27.683 1.00 97.19 938 HIS A CA 1
ATOM 7653 C C . HIS A 1 938 ? 0.831 -8.563 -26.991 1.00 97.19 938 HIS A C 1
ATOM 7655 O O . HIS A 1 938 ? -0.300 -8.213 -26.667 1.00 97.19 938 HIS A O 1
ATOM 7661 N N . GLN A 1 939 ? 1.906 -7.783 -26.855 1.00 95.38 939 GLN A N 1
ATOM 7662 C CA . GLN A 1 939 ? 1.881 -6.525 -26.109 1.00 95.38 939 GLN A CA 1
ATOM 7663 C C . GLN A 1 939 ? 0.896 -5.520 -26.706 1.00 95.38 939 GLN A C 1
ATOM 7665 O O . GLN A 1 939 ? 0.088 -4.944 -25.984 1.00 95.38 939 GLN A O 1
ATOM 7670 N N . LEU A 1 940 ? 0.917 -5.328 -28.030 1.00 95.19 940 LEU A N 1
ATOM 7671 C CA . LEU A 1 940 ? 0.116 -4.284 -28.675 1.00 95.19 940 LEU A CA 1
ATOM 7672 C C . LEU A 1 940 ? -1.334 -4.699 -28.943 1.00 95.19 940 LEU A C 1
ATOM 7674 O O . LEU A 1 940 ? -2.230 -3.856 -28.903 1.00 95.19 940 LEU A O 1
ATOM 7678 N N . VAL A 1 941 ? -1.580 -5.971 -29.265 1.00 96.25 941 VAL A N 1
ATOM 7679 C CA . VAL A 1 941 ? -2.888 -6.429 -29.754 1.00 96.25 941 VAL A CA 1
ATOM 7680 C C . VAL A 1 941 ? -3.599 -7.291 -28.725 1.00 96.25 941 VAL A C 1
ATOM 7682 O O . VAL A 1 941 ? -4.717 -6.961 -28.338 1.00 96.25 941 VAL A O 1
ATOM 7685 N N . THR A 1 942 ? -2.993 -8.400 -28.303 1.00 96.44 942 THR A N 1
ATOM 7686 C CA . THR A 1 942 ? -3.651 -9.349 -27.391 1.00 96.44 942 THR A CA 1
ATOM 7687 C C . THR A 1 942 ? -3.814 -8.775 -25.983 1.00 96.44 942 THR A C 1
ATOM 7689 O O . THR A 1 942 ? -4.835 -9.019 -25.347 1.00 96.44 942 THR A O 1
ATOM 7692 N N . HIS A 1 943 ? -2.826 -8.014 -25.520 1.00 96.19 943 HIS A N 1
ATOM 7693 C CA . HIS A 1 943 ? -2.806 -7.373 -24.218 1.00 96.19 943 HIS A CA 1
ATOM 7694 C C . HIS A 1 943 ? -3.412 -5.967 -24.327 1.00 96.19 943 HIS A C 1
ATOM 7696 O O . HIS A 1 943 ? -4.605 -5.802 -24.105 1.00 96.19 943 HIS A O 1
ATOM 7702 N N . LEU A 1 944 ? -2.658 -4.967 -24.795 1.00 95.62 944 LEU A N 1
ATOM 7703 C CA . LEU A 1 944 ? -3.089 -3.565 -24.782 1.00 95.62 944 LEU A CA 1
ATOM 7704 C C . LEU A 1 944 ? -4.457 -3.316 -25.446 1.00 95.62 944 LEU A C 1
ATOM 7706 O O . LEU A 1 944 ? -5.360 -2.782 -24.806 1.00 95.62 944 LEU A O 1
ATOM 7710 N N . LEU A 1 945 ? -4.635 -3.676 -26.724 1.00 96.38 945 LEU A N 1
ATOM 7711 C CA . LEU A 1 945 ? -5.900 -3.413 -27.422 1.00 96.38 945 LEU A CA 1
ATOM 7712 C C . LEU A 1 945 ? -7.053 -4.242 -26.854 1.00 96.38 945 LEU A C 1
ATOM 7714 O O . LEU A 1 945 ? -8.118 -3.697 -26.570 1.00 96.38 945 LEU A O 1
ATOM 7718 N N . LYS A 1 946 ? -6.862 -5.562 -26.761 1.00 96.25 946 LYS A N 1
ATOM 7719 C CA . LYS A 1 946 ? -7.947 -6.494 -26.451 1.00 96.25 946 LYS A CA 1
ATOM 7720 C C . LYS A 1 946 ? -8.324 -6.543 -24.971 1.00 96.25 946 LYS A C 1
ATOM 7722 O O . LYS A 1 946 ? -9.363 -7.120 -24.684 1.00 96.25 946 LYS A O 1
ATOM 7727 N N . THR A 1 947 ? -7.541 -5.952 -24.069 1.00 96.88 947 THR A N 1
ATOM 7728 C CA . THR A 1 947 ? -7.898 -5.816 -22.650 1.00 96.88 947 THR A CA 1
ATOM 7729 C C . THR A 1 947 ? -8.031 -4.340 -22.297 1.00 96.88 947 THR A C 1
ATOM 7731 O O . THR A 1 947 ? -9.138 -3.813 -22.318 1.00 96.88 947 THR A O 1
ATOM 7734 N N . HIS A 1 948 ? -6.921 -3.642 -22.074 1.00 96.75 948 HIS A N 1
ATOM 7735 C CA . HIS A 1 948 ? -6.882 -2.278 -21.553 1.00 96.75 948 HIS A CA 1
ATOM 7736 C C . HIS A 1 948 ? -7.763 -1.302 -22.335 1.00 96.75 948 HIS A C 1
ATOM 7738 O O . HIS A 1 948 ? -8.683 -0.711 -21.767 1.00 96.75 948 HIS A O 1
ATOM 7744 N N . LEU A 1 949 ? -7.508 -1.134 -23.636 1.00 96.44 949 LEU A N 1
ATOM 7745 C CA . LEU A 1 949 ? -8.184 -0.103 -24.428 1.00 96.44 949 LEU A CA 1
ATOM 7746 C C . LEU A 1 949 ? -9.677 -0.401 -24.625 1.00 96.44 949 LEU A C 1
ATOM 7748 O O . LEU A 1 949 ? -10.483 0.525 -24.642 1.00 96.44 949 LEU A O 1
ATOM 7752 N N . LEU A 1 950 ? -10.061 -1.676 -24.748 1.00 96.44 950 LEU A N 1
ATOM 7753 C CA . LEU A 1 950 ? -11.473 -2.065 -24.801 1.00 96.44 950 LEU A CA 1
ATOM 7754 C C . LEU A 1 950 ? -12.182 -1.832 -23.465 1.00 96.44 950 LEU A C 1
ATOM 7756 O O . LEU A 1 950 ? -13.283 -1.285 -23.461 1.00 96.44 950 LEU A O 1
ATOM 7760 N N . SER A 1 951 ? -11.550 -2.193 -22.347 1.00 97.88 951 SER A N 1
ATOM 7761 C CA . SER A 1 951 ? -12.105 -1.973 -21.009 1.00 97.88 951 SER A CA 1
ATOM 7762 C C . SER A 1 951 ? -12.336 -0.488 -20.720 1.00 97.88 951 SER A C 1
ATOM 7764 O O . SER A 1 951 ? -13.393 -0.137 -20.206 1.00 97.88 951 SER A O 1
ATOM 7766 N N . GLU A 1 952 ? -11.428 0.400 -21.139 1.00 97.62 952 GLU A N 1
ATOM 7767 C CA . GLU A 1 952 ? -11.639 1.854 -21.036 1.00 97.62 952 GLU A CA 1
ATOM 7768 C C . GLU A 1 952 ? -12.788 2.343 -21.923 1.00 97.62 952 GLU A C 1
ATOM 7770 O O . GLU A 1 952 ? -13.563 3.196 -21.498 1.00 97.62 952 GLU A O 1
ATOM 7775 N N . VAL A 1 953 ? -12.960 1.798 -23.134 1.00 97.94 953 VAL A N 1
ATOM 7776 C CA . VAL A 1 953 ? -14.120 2.145 -23.973 1.00 97.94 953 VAL A CA 1
ATOM 7777 C C . VAL A 1 953 ? -15.431 1.727 -23.296 1.00 97.94 953 VAL A C 1
ATOM 7779 O O . VAL A 1 953 ? -16.399 2.493 -23.321 1.00 97.94 953 VAL A O 1
ATOM 7782 N N . PHE A 1 954 ? -15.471 0.545 -22.673 1.00 97.88 954 PHE A N 1
ATOM 7783 C CA . PHE A 1 954 ? -16.633 0.094 -21.905 1.00 97.88 954 PHE A CA 1
ATOM 7784 C C . PHE A 1 954 ? -16.890 0.989 -20.686 1.00 97.88 954 PHE A C 1
ATOM 7786 O O . PHE A 1 954 ? -18.026 1.410 -20.478 1.00 97.88 954 PHE A O 1
ATOM 7793 N N . GLU A 1 955 ? -15.854 1.329 -19.920 1.00 98.00 955 GLU A N 1
ATOM 7794 C CA . GLU A 1 955 ? -15.944 2.213 -18.752 1.00 98.00 955 GLU A CA 1
ATOM 7795 C C . GLU A 1 955 ? -16.436 3.619 -19.126 1.00 98.00 955 GLU A C 1
ATOM 7797 O O . GLU A 1 955 ? -17.382 4.134 -18.527 1.00 98.00 955 GLU A O 1
ATOM 7802 N N . MET A 1 956 ? -15.859 4.223 -20.167 1.00 97.81 956 MET A N 1
ATOM 7803 C CA . MET A 1 956 ? -16.264 5.538 -20.664 1.00 97.81 956 MET A CA 1
ATOM 7804 C C . MET A 1 956 ? -17.738 5.549 -21.075 1.00 97.81 956 MET A C 1
ATOM 7806 O O . MET A 1 956 ? -18.488 6.435 -20.665 1.00 97.81 956 MET A O 1
ATOM 7810 N N . ALA A 1 957 ? -18.186 4.553 -21.844 1.00 98.25 957 ALA A N 1
ATOM 7811 C CA . ALA A 1 957 ? -19.588 4.443 -22.234 1.00 98.25 957 ALA A CA 1
ATOM 7812 C C . ALA A 1 957 ? -20.510 4.205 -21.022 1.00 98.25 957 ALA A C 1
ATOM 7814 O O . ALA A 1 957 ? -21.606 4.764 -20.974 1.00 98.25 957 ALA A O 1
ATOM 7815 N N . MET A 1 958 ? -20.072 3.421 -20.031 1.00 98.12 958 MET A N 1
ATOM 7816 C CA . MET A 1 958 ? -20.818 3.167 -18.795 1.00 98.12 958 MET A CA 1
ATOM 7817 C C . MET A 1 958 ? -21.068 4.473 -18.029 1.00 98.12 958 MET A C 1
ATOM 7819 O O . MET A 1 958 ? -22.223 4.781 -17.736 1.00 98.12 958 MET A O 1
ATOM 7823 N N . TYR A 1 959 ? -20.029 5.275 -17.765 1.00 97.25 959 TYR A N 1
ATOM 7824 C CA . TYR A 1 959 ? -20.184 6.570 -17.089 1.00 97.25 959 TYR A CA 1
ATOM 7825 C C . TYR A 1 959 ? -21.065 7.543 -17.878 1.00 97.25 959 TYR A C 1
ATOM 7827 O O . TYR A 1 959 ? -21.833 8.305 -17.295 1.00 97.25 959 TYR A O 1
ATOM 7835 N N . ARG A 1 960 ? -20.974 7.533 -19.209 1.00 97.75 960 ARG A N 1
ATOM 7836 C CA . ARG A 1 960 ? -21.671 8.499 -20.069 1.00 97.75 960 ARG A CA 1
ATOM 7837 C C . ARG A 1 960 ? -23.136 8.165 -20.342 1.00 97.75 960 ARG A C 1
ATOM 7839 O O . ARG A 1 960 ? -23.876 9.072 -20.730 1.00 97.75 960 ARG A O 1
ATOM 7846 N N . GLN A 1 961 ? -23.542 6.900 -20.210 1.00 98.38 961 GLN A N 1
ATOM 7847 C CA . GLN A 1 961 ? -24.858 6.429 -20.668 1.00 98.38 961 GLN A CA 1
ATOM 7848 C C . GLN A 1 961 ? -25.690 5.712 -19.602 1.00 98.38 961 GLN A C 1
ATOM 7850 O O . GLN A 1 961 ? -26.893 5.577 -19.803 1.00 98.38 961 GLN A O 1
ATOM 7855 N N . LEU A 1 962 ? -25.096 5.268 -18.487 1.00 98.12 962 LEU A N 1
ATOM 7856 C CA . LEU A 1 962 ? -25.816 4.568 -17.421 1.00 98.12 962 LEU A CA 1
ATOM 7857 C C . LEU A 1 962 ? -25.829 5.403 -16.134 1.00 98.12 962 LEU A C 1
ATOM 7859 O O . LEU A 1 962 ? -24.778 5.797 -15.619 1.00 98.12 962 LEU A O 1
ATOM 7863 N N . SER A 1 963 ? -27.021 5.667 -15.598 1.00 95.50 963 SER A N 1
ATOM 7864 C CA . SER A 1 963 ? -27.165 6.341 -14.300 1.00 95.50 963 SER A CA 1
ATOM 7865 C C . SER A 1 963 ? -26.635 5.449 -13.171 1.00 95.50 963 SER A C 1
ATOM 7867 O O . SER A 1 963 ? -26.696 4.222 -13.263 1.00 95.50 963 SER A O 1
ATOM 7869 N N . ALA A 1 964 ? -26.164 6.039 -12.068 1.00 93.00 964 ALA A N 1
ATOM 7870 C CA . ALA A 1 964 ? -25.636 5.321 -10.905 1.00 93.00 964 ALA A CA 1
ATOM 7871 C C . ALA A 1 964 ? -26.606 4.274 -10.316 1.00 93.00 964 ALA A C 1
ATOM 7873 O O . ALA A 1 964 ? -26.187 3.281 -9.718 1.00 93.00 964 ALA A O 1
ATOM 7874 N N . VAL A 1 965 ? -27.917 4.480 -10.491 1.00 94.06 965 VAL A N 1
ATOM 7875 C CA . VAL A 1 965 ? -28.961 3.537 -10.058 1.00 94.06 965 VAL A CA 1
ATOM 7876 C C . VAL A 1 965 ? -29.289 2.457 -11.093 1.00 94.06 965 VAL A C 1
ATOM 7878 O O . VAL A 1 965 ? -30.072 1.555 -10.801 1.00 94.06 965 VAL A O 1
ATOM 7881 N N . HIS A 1 966 ? -28.731 2.519 -12.301 1.00 97.62 966 HIS A N 1
ATOM 7882 C CA . HIS A 1 966 ? -28.970 1.515 -13.330 1.00 97.62 966 HIS A CA 1
ATOM 7883 C C . HIS A 1 966 ? -28.358 0.162 -12.911 1.00 97.62 966 HIS A C 1
ATOM 7885 O O . HIS A 1 966 ? -27.197 0.127 -12.492 1.00 97.62 966 HIS A O 1
ATOM 7891 N N . PRO A 1 967 ? -29.070 -0.976 -13.042 1.00 97.50 967 PRO A N 1
ATOM 7892 C CA . PRO A 1 967 ? -28.542 -2.277 -12.618 1.00 97.50 967 PRO A CA 1
ATOM 7893 C C . PRO A 1 967 ? -27.240 -2.655 -13.335 1.00 97.50 967 PRO A C 1
ATOM 7895 O O . PRO A 1 967 ? -26.335 -3.202 -12.716 1.00 97.50 967 PRO A O 1
ATOM 7898 N N . VAL A 1 968 ? -27.101 -2.309 -14.619 1.00 98.50 968 VAL A N 1
ATOM 7899 C CA . VAL A 1 968 ? -25.857 -2.554 -15.369 1.00 98.50 968 VAL A CA 1
ATOM 7900 C C . VAL A 1 968 ? -24.700 -1.658 -14.913 1.00 98.50 968 VAL A C 1
ATOM 7902 O O . VAL A 1 968 ? -23.582 -2.153 -14.841 1.00 98.50 968 VAL A O 1
ATOM 7905 N N . TYR A 1 969 ? -24.943 -0.399 -14.523 1.00 97.50 969 TYR A N 1
ATOM 7906 C CA . TYR A 1 969 ? -23.893 0.443 -13.930 1.00 97.50 969 TYR A CA 1
ATOM 7907 C C . TYR A 1 969 ? -23.338 -0.232 -12.673 1.00 97.50 969 TYR A C 1
ATOM 7909 O O . TYR A 1 969 ? -22.151 -0.522 -12.582 1.00 97.50 969 TYR A O 1
ATOM 7917 N N . LYS A 1 970 ? -24.228 -0.594 -11.743 1.00 96.38 970 LYS A N 1
ATOM 7918 C CA . LYS A 1 970 ? -23.863 -1.244 -10.476 1.00 96.38 970 LYS A CA 1
ATOM 7919 C C . LYS A 1 970 ? -23.153 -2.584 -10.664 1.00 96.38 970 LYS A C 1
ATOM 7921 O O . LYS A 1 970 ? -22.263 -2.909 -9.886 1.00 96.38 970 LYS A O 1
ATOM 7926 N N . LEU A 1 971 ? -23.543 -3.354 -11.683 1.00 97.56 971 LEU A N 1
ATOM 7927 C CA . LEU A 1 971 ? -22.904 -4.623 -12.030 1.00 97.56 971 LEU A CA 1
ATOM 7928 C C . LEU A 1 971 ? -21.479 -4.427 -12.563 1.00 97.56 971 LEU A C 1
ATOM 7930 O O . LEU A 1 971 ? -20.606 -5.227 -12.243 1.00 97.56 971 LEU A O 1
ATOM 7934 N N . LEU A 1 972 ? -21.249 -3.395 -13.379 1.00 97.50 972 LEU A N 1
ATOM 7935 C CA . LEU A 1 972 ? -19.967 -3.165 -14.048 1.00 97.50 972 LEU A CA 1
ATOM 7936 C C . LEU A 1 972 ? -18.962 -2.372 -13.201 1.00 97.50 972 LEU A C 1
ATOM 7938 O O . LEU A 1 972 ? -17.765 -2.544 -13.406 1.00 97.50 972 LEU A O 1
ATOM 7942 N N . MET A 1 973 ? -19.413 -1.559 -12.237 1.00 94.19 973 MET A N 1
ATOM 7943 C CA . MET A 1 973 ? -18.538 -0.727 -11.393 1.00 94.19 973 MET A CA 1
ATOM 7944 C C . MET A 1 973 ? -17.342 -1.477 -10.774 1.00 94.19 973 MET A C 1
ATOM 7946 O O . MET A 1 973 ? -16.220 -0.977 -10.879 1.00 94.19 973 MET A O 1
ATOM 7950 N N . PRO A 1 974 ? -17.505 -2.683 -10.185 1.00 93.00 974 PRO A N 1
ATOM 7951 C CA . PRO A 1 974 ? -16.367 -3.435 -9.652 1.00 93.00 974 PRO A CA 1
ATOM 7952 C C . PRO A 1 974 ? -15.320 -3.813 -10.710 1.00 93.00 974 PRO A C 1
ATOM 7954 O O . PRO A 1 974 ? -14.158 -4.010 -10.370 1.00 93.00 974 PRO A O 1
ATOM 7957 N N . HIS A 1 975 ? -15.721 -3.902 -11.981 1.00 95.69 975 HIS A N 1
ATOM 7958 C CA . HIS A 1 975 ? -14.916 -4.412 -13.091 1.00 95.69 975 HIS A CA 1
ATOM 7959 C C . HIS A 1 975 ? -14.187 -3.336 -13.899 1.00 95.69 975 HIS A C 1
ATOM 7961 O O . HIS A 1 975 ? -13.446 -3.656 -14.825 1.00 95.69 975 HIS A O 1
ATOM 7967 N N . VAL A 1 976 ? -14.372 -2.066 -13.544 1.00 93.62 976 VAL A N 1
ATOM 7968 C CA . VAL A 1 976 ? -13.713 -0.934 -14.212 1.00 93.62 976 VAL A CA 1
ATOM 7969 C C . VAL A 1 976 ? -12.821 -0.124 -13.277 1.00 93.62 976 VAL A C 1
ATOM 7971 O O . VAL A 1 976 ? -12.141 0.786 -13.734 1.00 93.62 976 VAL A O 1
ATOM 7974 N N . ARG A 1 977 ? -12.751 -0.482 -11.984 1.00 89.81 977 ARG A N 1
ATOM 7975 C CA . ARG A 1 977 ? -11.932 0.220 -10.983 1.00 89.81 977 ARG A CA 1
ATOM 7976 C C . ARG A 1 977 ? -10.528 0.510 -11.528 1.00 89.81 977 ARG A C 1
ATOM 7978 O O . ARG A 1 977 ? -9.830 -0.416 -11.940 1.00 89.81 977 ARG A O 1
ATOM 7985 N N . PHE A 1 978 ? -10.160 1.793 -11.529 1.00 91.00 978 PHE A N 1
ATOM 7986 C CA . PHE A 1 978 ? -8.873 2.347 -11.978 1.00 91.00 978 PHE A CA 1
ATOM 7987 C C . PHE A 1 978 ? -8.471 2.095 -13.438 1.00 91.00 978 PHE A C 1
ATOM 7989 O O . PHE A 1 978 ? -7.335 2.392 -13.811 1.00 91.00 978 PHE A O 1
ATOM 7996 N N . THR A 1 979 ? -9.371 1.596 -14.286 1.00 95.38 979 THR A N 1
ATOM 7997 C CA . THR A 1 979 ? -9.044 1.251 -15.677 1.00 95.38 979 THR A CA 1
ATOM 7998 C C . THR A 1 979 ? -8.650 2.492 -16.492 1.00 95.38 979 THR A C 1
ATOM 8000 O O . THR A 1 979 ? -7.601 2.493 -17.140 1.00 95.38 979 THR A O 1
ATOM 8003 N N . ILE A 1 980 ? -9.409 3.589 -16.401 1.00 95.69 980 ILE A N 1
ATOM 8004 C CA . ILE A 1 980 ? -9.029 4.877 -17.004 1.00 95.69 980 ILE A CA 1
ATOM 8005 C C . ILE A 1 980 ? -7.668 5.385 -16.483 1.00 95.69 980 ILE A C 1
ATOM 8007 O O . ILE A 1 980 ? -6.838 5.807 -17.294 1.00 95.69 980 ILE A O 1
ATOM 8011 N N . ALA A 1 981 ? -7.407 5.329 -15.170 1.00 92.00 981 ALA A N 1
ATOM 8012 C CA . ALA A 1 981 ? -6.149 5.812 -14.586 1.00 92.00 981 ALA A CA 1
ATOM 8013 C C . ALA A 1 981 ? -4.926 5.044 -15.089 1.00 92.00 981 ALA A C 1
ATOM 8015 O O . ALA A 1 981 ? -3.967 5.663 -15.563 1.00 92.00 981 ALA A O 1
ATOM 8016 N N . ILE A 1 982 ? -4.962 3.707 -15.052 1.00 90.38 982 ILE A N 1
ATOM 8017 C CA . ILE A 1 982 ? -3.832 2.901 -15.523 1.00 90.38 982 ILE A CA 1
ATOM 8018 C C . ILE A 1 982 ? -3.602 3.084 -17.022 1.00 90.38 982 ILE A C 1
ATOM 8020 O O . ILE A 1 982 ? -2.458 3.181 -17.462 1.00 90.38 982 ILE A O 1
ATOM 8024 N N . ASN A 1 983 ? -4.665 3.221 -17.814 1.00 94.56 983 ASN A N 1
ATOM 8025 C CA . ASN A 1 983 ? -4.533 3.433 -19.249 1.00 94.56 983 ASN A CA 1
ATOM 8026 C C . ASN A 1 983 ? -3.992 4.826 -19.592 1.00 94.56 983 ASN A C 1
ATOM 8028 O O . ASN A 1 983 ? -3.194 4.956 -20.525 1.00 94.56 983 ASN A O 1
ATOM 8032 N N . ALA A 1 984 ? -4.390 5.864 -18.849 1.00 91.25 984 ALA A N 1
ATOM 8033 C CA . ALA A 1 984 ? -3.811 7.199 -18.977 1.00 91.25 984 ALA A CA 1
ATOM 8034 C C . ALA A 1 984 ? -2.310 7.171 -18.652 1.00 91.25 984 ALA A C 1
ATOM 8036 O O . ALA A 1 984 ? -1.499 7.636 -19.455 1.00 91.25 984 ALA A O 1
ATOM 8037 N N . ALA A 1 985 ? -1.925 6.510 -17.556 1.00 87.69 985 ALA A N 1
ATOM 8038 C CA . ALA A 1 985 ? -0.524 6.348 -17.181 1.00 87.69 985 ALA A CA 1
ATOM 8039 C C . ALA A 1 985 ? 0.268 5.525 -18.212 1.00 87.69 985 ALA A C 1
ATOM 8041 O O . ALA A 1 985 ? 1.400 5.877 -18.545 1.00 87.69 985 ALA A O 1
ATOM 8042 N N . ALA A 1 986 ? -0.317 4.458 -18.763 1.00 88.38 986 ALA A N 1
ATOM 8043 C CA . ALA A 1 986 ? 0.311 3.635 -19.793 1.00 88.38 986 ALA A CA 1
ATOM 8044 C C . ALA A 1 986 ? 0.569 4.428 -21.084 1.00 88.38 986 ALA A C 1
ATOM 8046 O O . ALA A 1 986 ? 1.643 4.300 -21.677 1.00 88.38 986 ALA A O 1
ATOM 8047 N N . ARG A 1 987 ? -0.372 5.288 -21.499 1.00 89.69 987 ARG A N 1
ATOM 8048 C CA . ARG A 1 987 ? -0.180 6.199 -22.640 1.00 89.69 987 ARG A CA 1
ATOM 8049 C C . ARG A 1 987 ? 1.021 7.118 -22.447 1.00 89.69 987 ARG A C 1
ATOM 8051 O O . ARG A 1 987 ? 1.796 7.285 -23.381 1.00 89.69 987 ARG A O 1
ATOM 8058 N N . GLU A 1 988 ? 1.193 7.674 -21.253 1.00 85.50 988 GLU A N 1
ATOM 8059 C CA . GLU A 1 988 ? 2.291 8.597 -20.950 1.00 85.50 988 GLU A CA 1
ATOM 8060 C C . GLU A 1 988 ? 3.635 7.880 -20.774 1.00 85.50 988 GLU A C 1
ATOM 8062 O O . GLU A 1 988 ? 4.644 8.320 -21.325 1.00 85.50 988 GLU A O 1
ATOM 8067 N N . LYS A 1 989 ? 3.657 6.765 -20.033 1.00 82.62 989 LYS A N 1
ATOM 8068 C CA . LYS A 1 989 ? 4.894 6.127 -19.550 1.00 82.62 989 LYS A CA 1
ATOM 8069 C C . LYS A 1 989 ? 5.352 4.926 -20.380 1.00 82.62 989 LYS A C 1
ATOM 8071 O O . LYS A 1 989 ? 6.542 4.617 -20.394 1.00 82.62 989 LYS A O 1
ATOM 8076 N N . LEU A 1 990 ? 4.441 4.219 -21.052 1.00 84.81 990 LEU A N 1
ATOM 8077 C CA . LEU A 1 990 ? 4.753 2.949 -21.719 1.00 84.81 990 LEU A CA 1
ATOM 8078 C C . LEU A 1 990 ? 4.773 3.058 -23.245 1.00 84.81 990 LEU A C 1
ATOM 8080 O O . LEU A 1 990 ? 5.713 2.554 -23.857 1.00 84.81 990 LEU A O 1
ATOM 8084 N N . ILE A 1 991 ? 3.772 3.702 -23.854 1.00 87.75 991 ILE A N 1
ATOM 8085 C CA . ILE A 1 991 ? 3.567 3.680 -25.319 1.00 87.75 991 ILE A CA 1
ATOM 8086 C C . ILE A 1 991 ? 3.736 5.038 -26.019 1.00 87.75 991 ILE A C 1
ATOM 8088 O O . ILE A 1 991 ? 3.500 5.136 -27.223 1.00 87.75 991 ILE A O 1
ATOM 8092 N N . SER A 1 992 ? 4.136 6.081 -25.291 1.00 84.81 992 SER A N 1
ATOM 8093 C CA . SER A 1 992 ? 4.540 7.368 -25.872 1.00 84.81 992 SER A CA 1
ATOM 8094 C C . SER A 1 992 ? 5.843 7.239 -26.680 1.00 84.81 992 SER A C 1
ATOM 8096 O O . SER A 1 992 ? 6.501 6.193 -26.664 1.00 84.81 992 SER A O 1
ATOM 8098 N N . GLU A 1 993 ? 6.241 8.299 -27.393 1.00 84.06 993 GLU A N 1
ATOM 8099 C CA . GLU A 1 993 ? 7.508 8.322 -28.150 1.00 84.06 993 GLU A CA 1
ATOM 8100 C C . GLU A 1 993 ? 8.718 7.997 -27.261 1.00 84.06 993 GLU A C 1
ATOM 8102 O O . GLU A 1 993 ? 9.550 7.170 -27.637 1.00 84.06 993 GLU A O 1
ATOM 8107 N N . ASP A 1 994 ? 8.740 8.545 -26.044 1.00 80.31 994 ASP A N 1
ATOM 8108 C CA . ASP A 1 994 ? 9.765 8.282 -25.028 1.00 80.31 994 ASP A CA 1
ATOM 8109 C C . ASP A 1 994 ? 9.388 7.145 -24.061 1.00 80.31 994 ASP A C 1
ATOM 8111 O O . ASP A 1 994 ? 10.122 6.863 -23.112 1.00 80.31 994 ASP A O 1
ATOM 8115 N N . GLY A 1 995 ? 8.258 6.474 -24.282 1.00 82.44 995 GLY A N 1
ATOM 8116 C CA . GLY A 1 995 ? 7.741 5.425 -23.409 1.00 82.44 995 GLY A CA 1
ATOM 8117 C C . GLY A 1 995 ? 8.590 4.153 -23.419 1.00 82.44 995 GLY A C 1
ATOM 8118 O O . GLY A 1 995 ? 9.314 3.854 -24.374 1.00 82.44 995 GLY A O 1
ATOM 8119 N N . THR A 1 996 ? 8.489 3.357 -22.353 1.00 83.50 996 THR A N 1
ATOM 8120 C CA . THR A 1 996 ? 9.332 2.167 -22.170 1.00 83.50 996 THR A CA 1
ATOM 8121 C C . THR A 1 996 ? 9.273 1.185 -23.343 1.00 83.50 996 THR A C 1
ATOM 8123 O O . THR A 1 996 ? 10.324 0.720 -23.782 1.00 83.50 996 THR A O 1
ATOM 8126 N N . PHE A 1 997 ? 8.097 0.888 -23.911 1.00 86.06 997 PHE A N 1
ATOM 8127 C CA . PHE A 1 997 ? 7.993 -0.067 -25.023 1.00 86.06 997 PHE A CA 1
ATOM 8128 C C . PHE A 1 997 ? 8.582 0.467 -26.332 1.00 86.06 997 PHE A C 1
ATOM 8130 O O . PHE A 1 997 ? 9.138 -0.324 -27.095 1.00 86.06 997 PHE A O 1
ATOM 8137 N N . SER A 1 998 ? 8.563 1.784 -26.558 1.00 85.69 998 SER A N 1
ATOM 8138 C CA . SER A 1 998 ? 9.300 2.422 -27.661 1.00 85.69 998 SER A CA 1
ATOM 8139 C C . SER A 1 998 ? 10.813 2.281 -27.456 1.00 85.69 998 SER A C 1
ATOM 8141 O O . SER A 1 998 ? 11.571 2.052 -28.399 1.00 85.69 998 SER A O 1
ATOM 8143 N N . GLN A 1 999 ? 11.265 2.325 -26.198 1.00 84.31 999 GLN A N 1
ATOM 8144 C CA . GLN A 1 999 ? 12.671 2.163 -25.839 1.00 84.31 999 GLN A CA 1
ATOM 8145 C C . GLN A 1 999 ? 13.160 0.716 -25.800 1.00 84.31 999 GLN A C 1
ATOM 8147 O O . GLN A 1 999 ? 14.365 0.534 -25.927 1.00 84.31 999 GLN A O 1
ATOM 8152 N N . VAL A 1 1000 ? 12.315 -0.311 -25.645 1.00 87.44 1000 VAL A N 1
ATOM 8153 C CA . VAL A 1 1000 ? 12.778 -1.716 -25.507 1.00 87.44 1000 VAL A CA 1
ATOM 8154 C C . VAL A 1 1000 ? 12.262 -2.695 -26.566 1.00 87.44 1000 VAL A C 1
ATOM 8156 O O . VAL A 1 1000 ? 12.795 -3.801 -26.673 1.00 87.44 1000 VAL A O 1
ATOM 8159 N N . GLY A 1 1001 ? 11.244 -2.320 -27.344 1.00 92.56 1001 GLY A N 1
ATOM 8160 C CA . GLY A 1 1001 ? 10.685 -3.134 -28.426 1.00 92.56 1001 GLY A CA 1
ATOM 8161 C C . GLY A 1 1001 ? 11.297 -2.855 -29.806 1.00 92.56 1001 GLY A C 1
ATOM 8162 O O . GLY A 1 1001 ? 11.933 -1.822 -30.026 1.00 92.56 1001 GLY A O 1
ATOM 8163 N N . SER A 1 1002 ? 11.067 -3.762 -30.764 1.00 94.75 1002 SER A N 1
ATOM 8164 C CA . SER A 1 1002 ? 11.469 -3.584 -32.176 1.00 94.75 1002 SER A CA 1
ATOM 8165 C C . SER A 1 1002 ? 10.718 -2.461 -32.910 1.00 94.75 1002 SER A C 1
ATOM 8167 O O . SER A 1 1002 ? 11.215 -1.931 -33.904 1.00 94.75 1002 SER A O 1
ATOM 8169 N N . ILE A 1 1003 ? 9.500 -2.131 -32.477 1.00 94.88 1003 ILE A N 1
ATOM 8170 C CA . ILE A 1 1003 ? 8.550 -1.277 -33.206 1.00 94.88 1003 ILE A CA 1
ATOM 8171 C C . ILE A 1 1003 ? 8.660 0.173 -32.717 1.00 94.88 1003 ILE A C 1
ATOM 8173 O O . ILE A 1 1003 ? 8.666 0.407 -31.511 1.00 94.88 1003 ILE A O 1
ATOM 8177 N N . SER A 1 1004 ? 8.724 1.144 -33.638 1.00 90.75 1004 SER A N 1
ATOM 8178 C CA . SER A 1 1004 ? 8.705 2.575 -33.285 1.00 90.75 1004 SER A CA 1
ATOM 8179 C C . SER A 1 1004 ? 7.311 3.017 -32.822 1.00 90.75 1004 SER A C 1
ATOM 8181 O O . SER A 1 1004 ? 6.319 2.354 -33.124 1.00 90.75 1004 SER A O 1
ATOM 8183 N N . ALA A 1 1005 ? 7.186 4.169 -32.157 1.00 87.12 1005 ALA A N 1
ATOM 8184 C CA . ALA A 1 1005 ? 5.877 4.706 -31.764 1.00 87.12 1005 ALA A CA 1
ATOM 8185 C C . ALA A 1 1005 ? 4.911 4.864 -32.965 1.00 87.12 1005 ALA A C 1
ATOM 8187 O O . ALA A 1 1005 ? 3.740 4.477 -32.893 1.00 87.12 1005 ALA A O 1
ATOM 8188 N N . ALA A 1 1006 ? 5.407 5.326 -34.120 1.00 88.75 1006 ALA A N 1
ATOM 8189 C CA . ALA A 1 1006 ? 4.631 5.382 -35.365 1.00 88.75 1006 ALA A CA 1
ATOM 8190 C C . ALA A 1 1006 ? 4.261 3.979 -35.890 1.00 88.75 1006 ALA A C 1
ATOM 8192 O O . ALA A 1 1006 ? 3.130 3.731 -36.337 1.00 88.75 1006 ALA A O 1
ATOM 8193 N N . GLY A 1 1007 ? 5.188 3.025 -35.779 1.00 93.19 1007 GLY A N 1
ATOM 8194 C CA . GLY A 1 1007 ? 4.948 1.615 -36.066 1.00 93.19 1007 GLY A CA 1
ATOM 8195 C C . GLY A 1 1007 ? 3.835 1.009 -35.202 1.00 93.19 1007 GLY A C 1
ATOM 8196 O O . GLY A 1 1007 ? 2.980 0.292 -35.732 1.00 93.19 1007 GLY A O 1
ATOM 8197 N N . MET A 1 1008 ? 3.761 1.355 -33.910 1.00 92.88 1008 MET A N 1
ATOM 8198 C CA . MET A 1 1008 ? 2.693 0.900 -33.009 1.00 92.88 1008 MET A CA 1
ATOM 8199 C C . MET A 1 1008 ? 1.318 1.355 -33.509 1.00 92.88 1008 MET A C 1
ATOM 8201 O O . MET A 1 1008 ? 0.393 0.544 -33.583 1.00 92.88 1008 MET A O 1
ATOM 8205 N N . GLY A 1 1009 ? 1.193 2.612 -33.953 1.00 91.81 1009 GLY A N 1
ATOM 8206 C CA . GLY A 1 1009 ? -0.031 3.123 -34.584 1.00 91.81 1009 GLY A CA 1
ATOM 8207 C C . GLY A 1 1009 ? -0.430 2.343 -35.843 1.00 91.81 1009 GLY A C 1
ATOM 8208 O O . GLY A 1 1009 ? -1.612 2.063 -36.068 1.00 91.81 1009 GLY A O 1
ATOM 8209 N N . THR A 1 1010 ? 0.550 1.901 -36.636 1.00 94.94 1010 THR A N 1
ATOM 8210 C CA . THR A 1 1010 ? 0.311 1.057 -37.819 1.00 94.94 1010 THR A CA 1
ATOM 8211 C C . THR A 1 1010 ? -0.194 -0.338 -37.441 1.00 94.94 1010 THR A C 1
ATOM 8213 O O . THR A 1 1010 ? -1.164 -0.814 -38.041 1.00 94.94 1010 THR A O 1
ATOM 8216 N N . VAL A 1 1011 ? 0.410 -0.986 -36.438 1.00 96.00 1011 VAL A N 1
ATOM 8217 C CA . VAL A 1 1011 ? -0.066 -2.281 -35.913 1.00 96.00 1011 VAL A CA 1
ATOM 8218 C C . VAL A 1 1011 ? -1.484 -2.145 -35.375 1.00 96.00 1011 VAL A C 1
ATOM 8220 O O . VAL A 1 1011 ? -2.353 -2.936 -35.742 1.00 96.00 1011 VAL A O 1
ATOM 8223 N N . MET A 1 1012 ? -1.736 -1.109 -34.574 1.00 94.12 1012 MET A N 1
ATOM 8224 C CA . MET A 1 1012 ? -3.038 -0.840 -33.972 1.00 94.12 1012 MET A CA 1
ATOM 8225 C C . MET A 1 1012 ? -4.120 -0.643 -35.039 1.00 94.12 1012 MET A C 1
ATOM 8227 O O . MET A 1 1012 ? -5.172 -1.280 -34.991 1.00 94.12 1012 MET A O 1
ATOM 8231 N N . LYS A 1 1013 ? -3.829 0.146 -36.082 1.00 93.38 1013 LYS A N 1
ATOM 8232 C CA . LYS A 1 1013 ? -4.730 0.340 -37.227 1.00 93.38 1013 LYS A CA 1
ATOM 8233 C C . LYS A 1 1013 ? -5.091 -0.985 -37.905 1.00 93.38 1013 LYS A C 1
ATOM 8235 O O . LYS A 1 1013 ? -6.267 -1.230 -38.169 1.00 93.38 1013 LYS A O 1
ATOM 8240 N N . LYS A 1 1014 ? -4.103 -1.839 -38.187 1.00 95.31 1014 LYS A N 1
ATOM 8241 C CA . LYS A 1 1014 ? -4.336 -3.157 -38.806 1.00 95.31 1014 LYS A CA 1
ATOM 8242 C C . LYS A 1 1014 ? -5.107 -4.097 -37.881 1.00 95.31 1014 LYS A C 1
ATOM 8244 O O . LYS A 1 1014 ? -5.965 -4.843 -38.344 1.00 95.31 1014 LYS A O 1
ATOM 8249 N N . ALA A 1 1015 ? -4.820 -4.066 -36.581 1.00 94.81 1015 ALA A N 1
ATOM 8250 C CA . ALA A 1 1015 ? -5.533 -4.862 -35.591 1.00 94.81 1015 ALA A CA 1
ATOM 8251 C C . ALA A 1 1015 ? -7.016 -4.471 -35.538 1.00 94.81 1015 ALA A C 1
ATOM 8253 O O . ALA A 1 1015 ? -7.869 -5.343 -35.704 1.00 94.81 1015 ALA A O 1
ATOM 8254 N N . MET A 1 1016 ? -7.313 -3.171 -35.439 1.00 92.94 1016 MET A N 1
ATOM 8255 C CA . MET A 1 1016 ? -8.673 -2.619 -35.438 1.00 92.94 1016 MET A CA 1
ATOM 8256 C C . MET A 1 1016 ? -9.481 -2.986 -36.689 1.00 92.94 1016 MET A C 1
ATOM 8258 O O . MET A 1 1016 ? -10.671 -3.261 -36.580 1.00 92.94 1016 MET A O 1
ATOM 8262 N N . GLN A 1 1017 ? -8.850 -3.057 -37.868 1.00 91.56 1017 GLN A N 1
ATOM 8263 C CA . GLN A 1 1017 ? -9.517 -3.483 -39.111 1.00 91.56 1017 GLN A CA 1
ATOM 8264 C C . GLN A 1 1017 ? -10.022 -4.932 -39.063 1.00 91.56 1017 GLN A C 1
ATOM 8266 O O . GLN A 1 1017 ? -11.008 -5.263 -39.715 1.00 91.56 1017 GLN A O 1
ATOM 8271 N N . THR A 1 1018 ? -9.341 -5.796 -38.307 1.00 89.88 1018 THR A N 1
ATOM 8272 C CA . THR A 1 1018 ? -9.683 -7.224 -38.184 1.00 89.88 1018 THR A CA 1
ATOM 8273 C C . THR A 1 1018 ? -10.403 -7.570 -36.882 1.00 89.88 1018 THR A C 1
ATOM 8275 O O . THR A 1 1018 ? -10.850 -8.704 -36.718 1.00 89.88 1018 THR A O 1
ATOM 8278 N N . LEU A 1 1019 ? -10.500 -6.621 -35.947 1.00 93.25 1019 LEU A N 1
ATOM 8279 C CA . LEU A 1 1019 ? -11.154 -6.822 -34.662 1.00 93.25 1019 LEU A CA 1
ATOM 8280 C C . LEU A 1 1019 ? -12.667 -6.897 -34.869 1.00 93.25 1019 LEU A C 1
ATOM 8282 O O . LEU A 1 1019 ? -13.275 -6.000 -35.458 1.00 93.25 1019 LEU A O 1
ATOM 8286 N N . THR A 1 1020 ? -13.268 -7.966 -34.357 1.00 91.88 1020 THR A N 1
ATOM 8287 C CA . THR A 1 1020 ? -14.720 -8.144 -34.352 1.00 91.88 1020 THR A CA 1
ATOM 8288 C C . THR A 1 1020 ? -15.221 -8.379 -32.947 1.00 91.88 1020 THR A C 1
ATOM 8290 O O . THR A 1 1020 ? -14.511 -8.958 -32.125 1.00 91.88 1020 THR A O 1
ATOM 8293 N N . TYR A 1 1021 ? -16.463 -7.988 -32.681 1.00 90.94 1021 TYR A N 1
ATOM 8294 C CA . TYR A 1 1021 ? -17.082 -8.244 -31.390 1.00 90.94 1021 TYR A CA 1
ATOM 8295 C C . TYR A 1 1021 ? -17.092 -9.742 -31.039 1.00 90.94 1021 TYR A C 1
ATOM 8297 O O . TYR A 1 1021 ? -16.700 -10.132 -29.944 1.00 90.94 1021 TYR A O 1
ATOM 8305 N N . LYS A 1 1022 ? -17.407 -10.605 -32.017 1.00 88.94 1022 LYS A N 1
ATOM 8306 C CA . LYS A 1 1022 ? -17.368 -12.068 -31.851 1.00 88.94 1022 LYS A CA 1
ATOM 8307 C C . LYS A 1 1022 ? -15.983 -12.610 -31.487 1.00 88.94 1022 LYS A C 1
ATOM 8309 O O . LYS A 1 1022 ? -15.901 -13.615 -30.800 1.00 88.94 1022 LYS A O 1
ATOM 8314 N N . SER A 1 1023 ? -14.896 -11.943 -31.886 1.00 89.88 1023 SER A N 1
ATOM 8315 C CA . SER A 1 1023 ? -13.532 -12.351 -31.499 1.00 89.88 1023 SER A CA 1
ATOM 8316 C C . SER A 1 1023 ? -13.169 -12.055 -30.036 1.00 89.88 1023 SER A C 1
ATOM 8318 O O . SER A 1 1023 ? -12.073 -12.405 -29.605 1.00 89.88 1023 SER A O 1
ATOM 8320 N N . LEU A 1 1024 ? -14.059 -11.390 -29.289 1.00 93.25 1024 LEU A N 1
ATOM 8321 C CA . LEU A 1 1024 ? -13.972 -11.208 -27.834 1.00 93.25 1024 LEU A CA 1
ATOM 8322 C C . LEU A 1 1024 ? -14.803 -12.253 -27.074 1.00 93.25 1024 LEU A C 1
ATOM 8324 O O . LEU A 1 1024 ? -14.725 -12.347 -25.852 1.00 93.25 1024 LEU A O 1
ATOM 8328 N N . PHE A 1 1025 ? -15.612 -13.032 -27.793 1.00 94.56 1025 PHE A N 1
ATOM 8329 C CA . PHE A 1 1025 ? -16.447 -14.079 -27.231 1.00 94.56 1025 PHE A CA 1
ATOM 8330 C C . PHE A 1 1025 ? -15.643 -15.379 -27.191 1.00 94.56 1025 PHE A C 1
ATOM 8332 O O . PHE A 1 1025 ? -15.449 -16.016 -28.227 1.00 94.56 1025 PHE A O 1
ATOM 8339 N N . LEU A 1 1026 ? -15.151 -15.766 -26.008 1.00 95.38 1026 LEU A N 1
ATOM 8340 C CA . LEU A 1 1026 ? -14.182 -16.862 -25.872 1.00 95.38 1026 LEU A CA 1
ATOM 8341 C C . LEU A 1 1026 ? -14.640 -18.170 -26.558 1.00 95.38 1026 LEU A C 1
ATOM 8343 O O . LEU A 1 1026 ? -13.865 -18.685 -27.368 1.00 95.38 1026 LEU A O 1
ATOM 8347 N N . PRO A 1 1027 ? -15.863 -18.696 -26.328 1.00 96.12 1027 PRO A N 1
ATOM 8348 C CA . PRO A 1 1027 ? -16.304 -19.922 -27.002 1.00 96.12 1027 PRO A CA 1
ATOM 8349 C C . PRO A 1 1027 ? -16.270 -19.841 -28.538 1.00 96.12 1027 PRO A C 1
ATOM 8351 O O . PRO A 1 1027 ? -15.843 -20.779 -29.211 1.00 96.12 1027 PRO A O 1
ATOM 8354 N N . GLU A 1 1028 ? -16.676 -18.704 -29.101 1.00 94.88 1028 GLU A N 1
ATOM 8355 C CA . GLU A 1 1028 ? -16.730 -18.487 -30.548 1.00 94.88 1028 GLU A CA 1
ATOM 8356 C C . GLU A 1 1028 ? -15.330 -18.275 -31.132 1.00 94.88 1028 GLU A C 1
ATOM 8358 O O . GLU A 1 1028 ? -15.057 -18.765 -32.224 1.00 94.88 1028 GLU A O 1
ATOM 8363 N N . ASP A 1 1029 ? -14.412 -17.617 -30.413 1.00 95.12 1029 ASP A N 1
ATOM 8364 C CA . ASP A 1 1029 ? -13.009 -17.493 -30.829 1.00 95.12 1029 ASP A CA 1
ATOM 8365 C C . ASP A 1 1029 ? -12.306 -18.861 -30.877 1.00 95.12 1029 ASP A C 1
ATOM 8367 O O . ASP A 1 1029 ? -11.662 -19.195 -31.878 1.00 95.12 1029 ASP A O 1
ATOM 8371 N N . ILE A 1 1030 ? -12.480 -19.687 -29.838 1.00 97.06 1030 ILE A N 1
ATOM 8372 C CA . ILE A 1 1030 ? -11.924 -21.049 -29.772 1.00 97.06 1030 ILE A CA 1
ATOM 8373 C C . ILE A 1 1030 ? -12.415 -21.890 -30.953 1.00 97.06 1030 ILE A C 1
ATOM 8375 O O . ILE A 1 1030 ? -11.613 -22.531 -31.645 1.00 97.06 1030 ILE A O 1
ATOM 8379 N N . LYS A 1 1031 ? -13.722 -21.843 -31.220 1.00 96.38 1031 LYS A N 1
ATOM 8380 C CA . LYS A 1 1031 ? -14.354 -22.543 -32.339 1.00 96.38 1031 LYS A CA 1
ATOM 8381 C C . LYS A 1 1031 ? -13.890 -22.010 -33.692 1.00 96.38 1031 LYS A C 1
ATOM 8383 O O . LYS A 1 1031 ? -13.499 -22.791 -34.558 1.00 96.38 1031 LYS A O 1
ATOM 8388 N N . ALA A 1 1032 ? -13.854 -20.690 -33.877 1.00 95.38 1032 ALA A N 1
ATOM 8389 C CA . ALA A 1 1032 ? -13.436 -20.057 -35.129 1.00 95.38 1032 ALA A CA 1
ATOM 8390 C C . ALA A 1 1032 ? -11.976 -20.368 -35.495 1.00 95.38 1032 ALA A C 1
ATOM 8392 O O . ALA A 1 1032 ? -11.638 -20.449 -36.677 1.00 95.38 1032 ALA A O 1
ATOM 8393 N N . ARG A 1 1033 ? -11.105 -20.577 -34.498 1.00 95.69 1033 ARG A N 1
ATOM 8394 C CA . ARG A 1 1033 ? -9.717 -21.022 -34.704 1.00 95.69 1033 ARG A CA 1
ATOM 8395 C C . ARG A 1 1033 ? -9.575 -22.543 -34.842 1.00 95.69 1033 ARG A C 1
ATOM 8397 O O . ARG A 1 1033 ? -8.486 -23.014 -35.172 1.00 95.69 1033 ARG A O 1
ATOM 8404 N N . GLY A 1 1034 ? -10.647 -23.309 -34.630 1.00 96.62 1034 GLY A N 1
ATOM 8405 C CA . GLY A 1 1034 ? -10.659 -24.771 -34.710 1.00 96.62 1034 GLY A CA 1
ATOM 8406 C C . GLY A 1 1034 ? -9.924 -25.454 -33.554 1.00 96.62 1034 GLY A C 1
ATOM 8407 O O . GLY A 1 1034 ? -9.324 -26.507 -33.769 1.00 96.62 1034 GLY A O 1
ATOM 8408 N N . MET A 1 1035 ? -9.943 -24.852 -32.360 1.00 96.38 1035 MET A N 1
ATOM 8409 C CA . MET A 1 1035 ? -9.131 -25.249 -31.200 1.00 96.38 1035 MET A CA 1
ATOM 8410 C C . MET A 1 1035 ? -9.907 -26.036 -30.125 1.00 96.38 1035 MET A C 1
ATOM 8412 O O . MET A 1 1035 ? -9.373 -26.274 -29.044 1.00 96.38 1035 MET A O 1
ATOM 8416 N N . GLU A 1 1036 ? -11.153 -26.436 -30.390 1.00 95.69 1036 GLU A N 1
ATOM 8417 C CA . GLU A 1 1036 ? -12.048 -27.100 -29.421 1.00 95.69 1036 GLU A CA 1
ATOM 8418 C C . GLU A 1 1036 ? -11.467 -28.414 -28.875 1.00 95.69 1036 GLU A C 1
ATOM 8420 O O . GLU A 1 1036 ? -11.447 -28.611 -27.665 1.00 95.69 1036 GLU A O 1
ATOM 8425 N N . ASP A 1 1037 ? -10.892 -29.251 -29.742 1.00 92.06 1037 ASP A N 1
ATOM 8426 C CA . ASP A 1 1037 ? -10.437 -30.608 -29.387 1.00 92.06 1037 ASP A CA 1
ATOM 8427 C C . ASP A 1 1037 ? -8.928 -30.708 -29.103 1.00 92.06 1037 ASP A C 1
ATOM 8429 O O . ASP A 1 1037 ? -8.354 -31.798 -29.088 1.00 92.06 1037 ASP A O 1
ATOM 8433 N N . VAL A 1 1038 ? -8.237 -29.574 -28.945 1.00 94.94 1038 VAL A N 1
ATOM 8434 C CA . VAL A 1 1038 ? -6.784 -29.569 -28.715 1.00 94.94 1038 VAL A CA 1
ATOM 8435 C C . VAL A 1 1038 ? -6.477 -29.966 -27.263 1.00 94.94 1038 VAL A C 1
ATOM 8437 O O . VAL A 1 1038 ? -6.886 -29.256 -26.347 1.00 94.94 1038 VAL A O 1
ATOM 8440 N N . PRO A 1 1039 ? -5.771 -31.072 -27.003 1.00 93.06 1039 PRO A N 1
ATOM 8441 C CA . PRO A 1 1039 ? -5.424 -31.473 -25.641 1.00 93.06 1039 PRO A CA 1
ATOM 8442 C C . PRO A 1 1039 ? -4.431 -30.497 -24.996 1.00 93.06 1039 PRO A C 1
ATOM 8444 O O . PRO A 1 1039 ? -3.703 -29.783 -25.686 1.00 93.06 1039 PRO A O 1
ATOM 8447 N N . SER A 1 1040 ? -4.407 -30.475 -23.661 1.00 92.88 1040 SER A N 1
ATOM 8448 C CA . SER A 1 1040 ? -3.473 -29.665 -22.861 1.00 92.88 1040 SER A CA 1
ATOM 8449 C C . SER A 1 1040 ? -3.514 -28.159 -23.168 1.00 92.88 1040 SER A C 1
ATOM 8451 O O . SER A 1 1040 ? -2.500 -27.473 -23.044 1.00 92.88 1040 SER A O 1
ATOM 8453 N N . TYR A 1 1041 ? -4.675 -27.635 -23.579 1.00 96.94 1041 TYR A N 1
ATOM 8454 C CA . TYR A 1 1041 ? -4.893 -26.212 -23.852 1.00 96.94 1041 TYR A CA 1
ATOM 8455 C C . TYR A 1 1041 ? -5.617 -25.548 -22.671 1.00 96.94 1041 TYR A C 1
ATOM 8457 O O . TYR A 1 1041 ? -6.814 -25.260 -22.723 1.00 96.94 1041 TYR A O 1
ATOM 8465 N N . TYR A 1 1042 ? -4.887 -25.309 -21.582 1.00 97.00 1042 TYR A N 1
ATOM 8466 C CA . TYR A 1 1042 ? -5.467 -24.912 -20.296 1.00 97.00 1042 TYR A CA 1
ATOM 8467 C C . TYR A 1 1042 ? -6.079 -23.510 -20.306 1.00 97.00 1042 TYR A C 1
ATOM 8469 O O . TYR A 1 1042 ? -7.071 -23.287 -19.617 1.00 97.00 1042 TYR A O 1
ATOM 8477 N N . TYR A 1 1043 ? -5.583 -22.595 -21.150 1.00 97.50 1043 TYR A N 1
ATOM 8478 C CA . TYR A 1 1043 ? -6.248 -21.307 -21.387 1.00 97.50 1043 TYR A CA 1
ATOM 8479 C C . TYR A 1 1043 ? -7.705 -21.489 -21.847 1.00 97.50 1043 TYR A C 1
ATOM 8481 O O . TYR A 1 1043 ? -8.602 -20.827 -21.326 1.00 97.50 1043 TYR A O 1
ATOM 8489 N N . ARG A 1 1044 ? -7.965 -22.426 -22.773 1.00 97.44 1044 ARG A N 1
ATOM 8490 C CA . ARG A 1 1044 ? -9.334 -22.774 -23.179 1.00 97.44 1044 ARG A CA 1
ATOM 8491 C C . ARG A 1 1044 ? -10.080 -23.422 -22.019 1.00 97.44 1044 ARG A C 1
ATOM 8493 O O . ARG A 1 1044 ? -11.171 -22.980 -21.682 1.00 97.44 1044 ARG A O 1
ATOM 8500 N N . ASP A 1 1045 ? -9.517 -24.475 -21.436 1.00 97.62 1045 ASP A N 1
ATOM 8501 C CA . ASP A 1 1045 ? -10.241 -25.322 -20.478 1.00 97.62 1045 ASP A CA 1
ATOM 8502 C C . ASP A 1 1045 ? -10.631 -24.590 -19.192 1.00 97.62 1045 ASP A C 1
ATOM 8504 O O . ASP A 1 1045 ? -11.675 -24.881 -18.604 1.00 97.62 1045 ASP A O 1
ATOM 8508 N N . ASP A 1 1046 ? -9.803 -23.651 -18.744 1.00 98.12 1046 ASP A N 1
ATOM 8509 C CA . ASP A 1 1046 ? -10.080 -22.831 -17.566 1.00 98.12 1046 ASP A CA 1
ATOM 8510 C C . ASP A 1 1046 ? -10.890 -21.597 -17.948 1.00 98.12 1046 ASP A C 1
ATOM 8512 O O . ASP A 1 1046 ? -11.881 -21.285 -17.288 1.00 98.12 1046 ASP A O 1
ATOM 8516 N N . GLY A 1 1047 ? -10.552 -20.960 -19.074 1.00 97.81 1047 GLY A N 1
ATOM 8517 C CA . GLY A 1 1047 ? -11.284 -19.808 -19.591 1.00 97.81 1047 GLY A CA 1
ATOM 8518 C C . GLY A 1 1047 ? -12.759 -20.116 -19.828 1.00 97.81 1047 GLY A C 1
ATOM 8519 O O . GLY A 1 1047 ? -13.607 -19.314 -19.451 1.00 97.81 1047 GLY A O 1
ATOM 8520 N N . MET A 1 1048 ? -13.087 -21.296 -20.364 1.00 98.19 1048 MET A N 1
ATOM 8521 C CA . MET A 1 1048 ? -14.472 -21.722 -20.594 1.00 98.19 1048 MET A CA 1
ATOM 8522 C C . MET A 1 1048 ? -15.264 -21.879 -19.288 1.00 98.19 1048 MET A C 1
ATOM 8524 O O . MET A 1 1048 ? -16.430 -21.491 -19.238 1.00 98.19 1048 MET A O 1
ATOM 8528 N N . LYS A 1 1049 ? -14.639 -22.377 -18.210 1.00 98.38 1049 LYS A N 1
ATOM 8529 C CA . LYS A 1 1049 ? -15.290 -22.498 -16.891 1.00 98.38 1049 LYS A CA 1
ATOM 8530 C C . LYS A 1 1049 ? -15.548 -21.132 -16.257 1.00 98.38 1049 LYS A C 1
ATOM 8532 O O . LYS A 1 1049 ? -16.614 -20.904 -15.688 1.00 98.38 1049 LYS A O 1
ATOM 8537 N N . ILE A 1 1050 ? -14.582 -20.218 -16.362 1.00 98.44 1050 ILE A N 1
ATOM 8538 C CA . ILE A 1 1050 ? -14.728 -18.842 -15.869 1.00 98.44 1050 ILE A CA 1
ATOM 8539 C C . ILE A 1 1050 ? -15.786 -18.090 -16.682 1.00 98.44 1050 ILE A C 1
ATOM 8541 O O . ILE A 1 1050 ? -16.645 -17.422 -16.107 1.00 98.44 1050 ILE A O 1
ATOM 8545 N N . TRP A 1 1051 ? -15.771 -18.249 -18.007 1.00 98.44 1051 TRP A N 1
ATOM 8546 C CA . TRP A 1 1051 ? -16.778 -17.699 -18.910 1.00 98.44 1051 TRP A CA 1
ATOM 8547 C C . TRP A 1 1051 ? -18.187 -18.151 -18.523 1.00 98.44 1051 TRP A C 1
ATOM 8549 O O . TRP A 1 1051 ? -19.081 -17.320 -18.378 1.00 98.44 1051 TRP A O 1
ATOM 8559 N N . GLU A 1 1052 ? -18.383 -19.453 -18.302 1.00 98.44 1052 GLU A N 1
ATOM 8560 C CA . GLU A 1 1052 ? -19.662 -20.010 -17.859 1.00 98.44 1052 GLU A CA 1
ATOM 8561 C C . GLU A 1 1052 ? -20.102 -19.429 -16.506 1.00 98.44 1052 GLU A C 1
ATOM 8563 O O . GLU A 1 1052 ? -21.264 -19.048 -16.352 1.00 98.44 1052 GLU A O 1
ATOM 8568 N N . ALA A 1 1053 ? -19.184 -19.298 -15.541 1.00 98.56 1053 ALA A N 1
ATOM 8569 C CA . ALA A 1 1053 ? -19.483 -18.719 -14.232 1.00 98.56 1053 ALA A CA 1
ATOM 8570 C C . ALA A 1 1053 ? -19.943 -17.254 -14.338 1.00 98.56 1053 ALA A C 1
ATOM 8572 O O . ALA A 1 1053 ? -20.961 -16.888 -13.742 1.00 98.56 1053 ALA A O 1
ATOM 8573 N N . ILE A 1 1054 ? -19.238 -16.434 -15.128 1.00 98.69 1054 ILE A N 1
ATOM 8574 C CA . ILE A 1 1054 ? -19.602 -15.030 -15.379 1.00 98.69 1054 ILE A CA 1
ATOM 8575 C C . ILE A 1 1054 ? -20.945 -14.962 -16.110 1.00 98.69 1054 ILE A C 1
ATOM 8577 O O . ILE A 1 1054 ? -21.834 -14.226 -15.686 1.00 98.69 1054 ILE A O 1
ATOM 8581 N N . ASN A 1 1055 ? -21.135 -15.756 -17.166 1.00 98.56 1055 ASN A N 1
ATOM 8582 C CA . ASN A 1 1055 ? -22.381 -15.780 -17.929 1.00 98.56 1055 ASN A CA 1
ATOM 8583 C C . ASN A 1 1055 ? -23.585 -16.149 -17.049 1.00 98.56 1055 ASN A C 1
ATOM 8585 O O . ASN A 1 1055 ? -24.612 -15.469 -17.085 1.00 98.56 1055 ASN A O 1
ATOM 8589 N N . CYS A 1 1056 ? -23.445 -17.168 -16.194 1.00 98.38 1056 CYS A N 1
ATOM 8590 C CA . CYS A 1 1056 ? -24.482 -17.560 -15.242 1.00 98.38 1056 CYS A CA 1
ATOM 8591 C C . CYS A 1 1056 ? -24.808 -16.434 -14.252 1.00 98.38 1056 CYS A C 1
ATOM 8593 O O . CYS A 1 1056 ? -25.983 -16.176 -13.974 1.00 98.38 1056 CYS A O 1
ATOM 8595 N N . PHE A 1 1057 ? -23.782 -15.752 -13.732 1.00 98.44 1057 PHE A N 1
ATOM 8596 C CA . PHE A 1 1057 ? -23.945 -14.626 -12.814 1.00 98.44 1057 PHE A CA 1
ATOM 8597 C C . PHE A 1 1057 ? -24.681 -13.457 -13.475 1.00 98.44 1057 PHE A C 1
ATOM 8599 O O . PHE A 1 1057 ? -25.716 -13.014 -12.972 1.00 98.44 1057 PHE A O 1
ATOM 8606 N N . VAL A 1 1058 ? -24.211 -13.021 -14.644 1.00 98.62 1058 VAL A N 1
ATOM 8607 C CA . VAL A 1 1058 ? -24.832 -11.951 -15.432 1.00 98.62 1058 VAL A CA 1
ATOM 8608 C C . VAL A 1 1058 ? -26.273 -12.314 -15.790 1.00 98.62 1058 VAL A C 1
ATOM 8610 O O . VAL A 1 1058 ? -27.171 -11.496 -15.604 1.00 98.62 1058 VAL A O 1
ATOM 8613 N N . SER A 1 1059 ? -26.530 -13.549 -16.234 1.00 98.56 1059 SER A N 1
ATOM 8614 C CA . SER A 1 1059 ? -27.882 -14.037 -16.536 1.00 98.56 1059 SER A CA 1
ATOM 8615 C C . SER A 1 1059 ? -28.811 -13.932 -15.328 1.00 98.56 1059 SER A C 1
ATOM 8617 O O . SER A 1 1059 ? -29.950 -13.482 -15.463 1.00 98.56 1059 SER A O 1
ATOM 8619 N N . ALA A 1 1060 ? -28.332 -14.312 -14.138 1.00 98.19 1060 ALA A N 1
ATOM 8620 C CA . ALA A 1 1060 ? -29.107 -14.207 -12.908 1.00 98.19 1060 ALA A CA 1
ATOM 8621 C C . ALA A 1 1060 ? -29.443 -12.749 -12.565 1.00 98.19 1060 ALA A C 1
ATOM 8623 O O . ALA A 1 1060 ? -30.583 -12.470 -12.204 1.00 98.19 1060 ALA A O 1
ATOM 8624 N N . VAL A 1 1061 ? -28.492 -11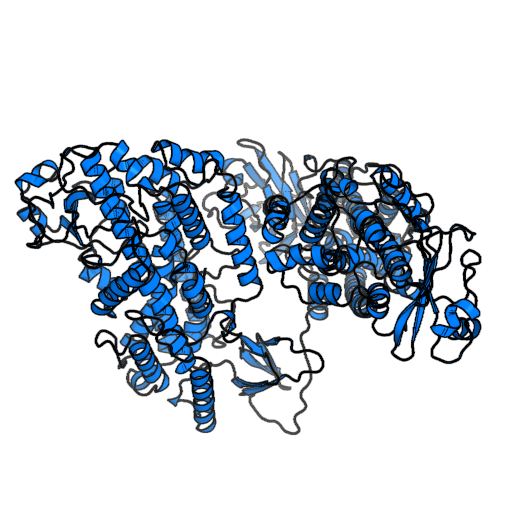.821 -12.722 1.00 98.00 1061 VAL A N 1
ATOM 8625 C CA . VAL A 1 1061 ? -28.719 -10.389 -12.468 1.00 98.00 1061 VAL A CA 1
ATOM 8626 C C . VAL A 1 1061 ? -29.666 -9.778 -13.502 1.00 98.00 1061 VAL A C 1
ATOM 8628 O O . VAL A 1 1061 ? -30.633 -9.123 -13.125 1.00 98.00 1061 VAL A O 1
ATOM 8631 N N . VAL A 1 1062 ? -29.460 -10.033 -14.797 1.00 98.44 1062 VAL A N 1
ATOM 8632 C CA . VAL A 1 1062 ? -30.327 -9.520 -15.874 1.00 98.44 1062 VAL A CA 1
ATOM 8633 C C . VAL A 1 1062 ? -31.774 -9.988 -15.686 1.00 98.44 1062 VAL A C 1
ATOM 8635 O O . VAL A 1 1062 ? -32.693 -9.182 -15.807 1.00 98.44 1062 VAL A O 1
ATOM 8638 N N . LYS A 1 1063 ? -31.998 -11.254 -15.306 1.00 97.44 1063 LYS A N 1
ATOM 8639 C CA . LYS A 1 1063 ? -33.344 -11.805 -15.056 1.00 97.44 1063 LYS A CA 1
ATOM 8640 C C . LYS A 1 1063 ? -34.089 -11.152 -13.887 1.00 97.44 1063 LYS A C 1
ATOM 8642 O O . LYS A 1 1063 ? -35.311 -11.244 -13.854 1.00 97.44 1063 LYS A O 1
ATOM 8647 N N . ILE A 1 1064 ? -33.389 -10.516 -12.942 1.00 97.56 1064 ILE A N 1
ATOM 8648 C CA . ILE A 1 1064 ? -34.030 -9.793 -11.829 1.00 97.56 1064 ILE A CA 1
ATOM 8649 C C . ILE A 1 1064 ? -34.731 -8.525 -12.335 1.00 97.56 1064 ILE A C 1
ATOM 8651 O O . ILE A 1 1064 ? -35.786 -8.172 -11.815 1.00 97.56 1064 ILE A O 1
ATOM 8655 N N . TYR A 1 1065 ? -34.169 -7.860 -13.351 1.00 97.00 1065 TYR A N 1
ATOM 8656 C CA . TYR A 1 1065 ? -34.641 -6.547 -13.808 1.00 97.00 1065 TYR A CA 1
ATOM 8657 C C . TYR A 1 1065 ? -35.365 -6.582 -15.160 1.00 97.00 1065 TYR A C 1
ATOM 8659 O O . TYR A 1 1065 ? -36.268 -5.778 -15.372 1.00 97.00 1065 TYR A O 1
ATOM 8667 N N . TYR A 1 1066 ? -35.010 -7.508 -16.058 1.00 97.69 1066 TYR A N 1
ATOM 8668 C CA . TYR A 1 1066 ? -35.599 -7.627 -17.395 1.00 97.69 1066 TYR A CA 1
ATOM 8669 C C . TYR A 1 1066 ? -36.483 -8.879 -17.494 1.00 97.69 1066 TYR A C 1
ATOM 8671 O O . TYR A 1 1066 ? -36.007 -10.016 -17.608 1.00 97.69 1066 TYR A O 1
ATOM 8679 N N . ASP A 1 1067 ? -37.797 -8.668 -17.495 1.00 94.38 1067 ASP A N 1
ATOM 8680 C CA . ASP A 1 1067 ? -38.804 -9.729 -17.605 1.00 94.38 1067 ASP A CA 1
ATOM 8681 C C . ASP A 1 1067 ? -38.991 -10.250 -19.044 1.00 94.38 1067 ASP A C 1
ATOM 8683 O O . ASP A 1 1067 ? -39.420 -11.390 -19.238 1.00 94.38 1067 ASP A O 1
ATOM 8687 N N . SER A 1 1068 ? -38.595 -9.456 -20.039 1.00 96.75 1068 SER A N 1
ATOM 8688 C CA . SER A 1 1068 ? -38.867 -9.657 -21.464 1.00 96.75 1068 SER A CA 1
ATOM 8689 C C . SER A 1 1068 ? -37.774 -9.046 -22.353 1.00 96.75 1068 SER A C 1
ATOM 8691 O O . SER A 1 1068 ? -36.964 -8.236 -21.895 1.00 96.75 1068 SER A O 1
ATOM 8693 N N . ASP A 1 1069 ? -37.742 -9.429 -23.630 1.00 98.38 1069 ASP A N 1
ATOM 8694 C CA . ASP A 1 1069 ? -36.829 -8.838 -24.620 1.00 98.38 1069 ASP A CA 1
ATOM 8695 C C . ASP A 1 1069 ? -37.251 -7.399 -24.961 1.00 98.38 1069 ASP A C 1
ATOM 8697 O O . ASP A 1 1069 ? -36.415 -6.508 -25.116 1.00 98.38 1069 ASP A O 1
ATOM 8701 N N . GLU A 1 1070 ? -38.557 -7.124 -24.941 1.00 97.50 1070 GLU A N 1
ATOM 8702 C CA . GLU A 1 1070 ? -39.119 -5.785 -25.100 1.00 97.50 1070 GLU A CA 1
ATOM 8703 C C . GLU A 1 1070 ? -38.636 -4.815 -24.010 1.00 97.50 1070 GLU A C 1
ATOM 8705 O O . GLU A 1 1070 ? -38.497 -3.618 -24.272 1.00 97.50 1070 GLU A O 1
ATOM 8710 N N . ALA A 1 1071 ? -38.368 -5.300 -22.790 1.00 97.31 1071 ALA A N 1
ATOM 8711 C CA . ALA A 1 1071 ? -37.800 -4.476 -21.724 1.00 97.31 1071 ALA A CA 1
ATOM 8712 C C . ALA A 1 1071 ? -36.371 -4.005 -22.052 1.00 97.31 1071 ALA A C 1
ATOM 8714 O O . ALA A 1 1071 ? -36.022 -2.880 -21.703 1.00 97.31 1071 ALA A O 1
ATOM 8715 N N . VAL A 1 1072 ? -35.573 -4.820 -22.755 1.00 98.06 1072 VAL A N 1
ATOM 8716 C CA . VAL A 1 1072 ? -34.223 -4.450 -23.226 1.00 98.06 1072 VAL A CA 1
ATOM 8717 C C . VAL A 1 1072 ? -34.306 -3.445 -24.378 1.00 98.06 1072 VAL A C 1
ATOM 8719 O O . VAL A 1 1072 ? -33.582 -2.451 -24.394 1.00 98.06 1072 VAL A O 1
ATOM 8722 N N . GLN A 1 1073 ? -35.230 -3.656 -25.318 1.00 97.69 1073 GLN A N 1
ATOM 8723 C CA . GLN A 1 1073 ? -35.433 -2.754 -26.461 1.00 97.69 1073 GLN A CA 1
ATOM 8724 C C . GLN A 1 1073 ? -35.877 -1.347 -26.025 1.00 97.69 1073 GLN A C 1
ATOM 8726 O O . GLN A 1 1073 ? -35.476 -0.348 -26.622 1.00 97.69 1073 GLN A O 1
ATOM 8731 N N . LYS A 1 1074 ? -36.703 -1.257 -24.972 1.00 96.62 1074 LYS A N 1
ATOM 8732 C CA . LYS A 1 1074 ? -37.205 0.014 -24.416 1.00 96.62 1074 LYS A CA 1
ATOM 8733 C C . LYS A 1 1074 ? -36.207 0.736 -23.508 1.00 96.62 1074 LYS A C 1
ATOM 8735 O O . LYS A 1 1074 ? -36.439 1.900 -23.182 1.00 96.62 1074 LYS A O 1
ATOM 8740 N N . ASP A 1 1075 ? -35.137 0.072 -23.085 1.00 98.12 1075 ASP A N 1
ATOM 8741 C CA . ASP A 1 1075 ? -34.140 0.650 -22.191 1.00 98.12 1075 ASP A CA 1
ATOM 8742 C C . ASP A 1 1075 ? -33.201 1.592 -22.956 1.00 98.12 1075 ASP A C 1
ATOM 8744 O O . ASP A 1 1075 ? -32.209 1.189 -23.568 1.00 98.12 1075 ASP A O 1
ATOM 8748 N N . VAL A 1 1076 ? -33.536 2.881 -22.934 1.00 97.06 1076 VAL A N 1
ATOM 8749 C CA . VAL A 1 1076 ? -32.789 3.926 -23.646 1.00 97.06 1076 VAL A CA 1
ATOM 8750 C C . VAL A 1 1076 ? -31.344 4.075 -23.161 1.00 97.06 1076 VAL A C 1
ATOM 8752 O O . VAL A 1 1076 ? -30.496 4.471 -23.961 1.00 97.06 1076 VAL A O 1
ATOM 8755 N N . GLU A 1 1077 ? -31.050 3.737 -21.901 1.00 98.44 1077 GLU A N 1
ATOM 8756 C CA . GLU A 1 1077 ? -29.699 3.812 -21.331 1.00 98.44 1077 GLU A CA 1
ATOM 8757 C C . GLU A 1 1077 ? -28.832 2.668 -21.875 1.00 98.44 1077 GLU A C 1
ATOM 8759 O O . GLU A 1 1077 ? -27.718 2.914 -22.334 1.00 98.44 1077 GLU A O 1
ATOM 8764 N N . ILE A 1 1078 ? -29.362 1.440 -21.959 1.00 98.56 1078 ILE A N 1
ATOM 8765 C CA . ILE A 1 1078 ? -28.660 0.308 -22.596 1.00 98.56 1078 ILE A CA 1
ATOM 8766 C C . ILE A 1 1078 ? -28.415 0.547 -24.087 1.00 98.56 1078 ILE A C 1
ATOM 8768 O O . ILE A 1 1078 ? -27.306 0.316 -24.578 1.00 98.56 1078 ILE A O 1
ATOM 8772 N N . GLN A 1 1079 ? -29.414 1.043 -24.821 1.00 98.44 1079 GLN A N 1
ATOM 8773 C CA . GLN A 1 1079 ? -29.222 1.353 -26.241 1.00 98.44 1079 GLN A CA 1
ATOM 8774 C C . GLN A 1 1079 ? -28.225 2.506 -26.438 1.00 98.44 1079 GLN A C 1
ATOM 8776 O O . GLN A 1 1079 ? -27.470 2.506 -27.412 1.00 98.44 1079 GLN A O 1
ATOM 8781 N N . GLY A 1 1080 ? -28.202 3.482 -25.524 1.00 98.19 1080 GLY A N 1
ATOM 8782 C CA . GLY A 1 1080 ? -27.196 4.543 -25.482 1.00 98.19 1080 GLY A CA 1
ATOM 8783 C C . GLY A 1 1080 ? -25.795 3.990 -25.229 1.00 98.19 1080 GLY A C 1
ATOM 8784 O O . GLY A 1 1080 ? -24.879 4.278 -25.996 1.00 98.19 1080 GLY A O 1
ATOM 8785 N N . PHE A 1 1081 ? -25.648 3.131 -24.218 1.00 98.62 1081 PHE A N 1
ATOM 8786 C CA . PHE A 1 1081 ? -24.394 2.485 -23.830 1.00 98.62 1081 PHE A CA 1
ATOM 8787 C C . PHE A 1 1081 ? -23.739 1.746 -25.001 1.00 98.62 1081 PHE A C 1
ATOM 8789 O O . PHE A 1 1081 ? -22.581 2.005 -25.325 1.00 98.62 1081 PHE A O 1
ATOM 8796 N N . VAL A 1 1082 ? -24.484 0.892 -25.705 1.00 98.31 1082 VAL A N 1
ATOM 8797 C CA . VAL A 1 1082 ? -23.943 0.115 -26.835 1.00 98.31 1082 VAL A CA 1
ATOM 8798 C C . VAL A 1 1082 ? -23.556 1.008 -28.017 1.00 98.31 1082 VAL A C 1
ATOM 8800 O O . VAL A 1 1082 ? -22.522 0.789 -28.650 1.00 98.31 1082 VAL A O 1
ATOM 8803 N N . LYS A 1 1083 ? -24.324 2.072 -28.286 1.00 98.06 1083 LYS A N 1
ATOM 8804 C CA . LYS A 1 1083 ? -23.970 3.063 -29.316 1.00 98.06 1083 LYS A CA 1
ATOM 8805 C C . LYS A 1 1083 ? -22.718 3.856 -28.954 1.00 98.06 1083 LYS A C 1
ATOM 8807 O O . LYS A 1 1083 ? -21.910 4.122 -29.841 1.00 98.06 1083 LYS A O 1
ATOM 8812 N N . ASP A 1 1084 ? -22.542 4.225 -27.687 1.00 97.88 1084 ASP A N 1
ATOM 8813 C CA . ASP A 1 1084 ? -21.371 4.984 -27.233 1.00 97.88 1084 ASP A CA 1
ATOM 8814 C C . ASP A 1 1084 ? -20.107 4.102 -27.222 1.00 97.88 1084 ASP A C 1
ATOM 8816 O O . ASP A 1 1084 ? -19.034 4.566 -27.602 1.00 97.88 1084 ASP A O 1
ATOM 8820 N N . VAL A 1 1085 ? -20.232 2.796 -26.939 1.00 97.88 1085 VAL A N 1
ATOM 8821 C CA . VAL A 1 1085 ? -19.147 1.824 -27.178 1.00 97.88 1085 VAL A CA 1
ATOM 8822 C C . VAL A 1 1085 ? -18.797 1.747 -28.664 1.00 97.88 1085 VAL A C 1
ATOM 8824 O O . VAL A 1 1085 ? -17.623 1.845 -29.025 1.00 97.88 1085 VAL A O 1
ATOM 8827 N N . ALA A 1 1086 ? -19.791 1.615 -29.550 1.00 96.44 1086 ALA A N 1
ATOM 8828 C CA . ALA A 1 1086 ? -19.544 1.602 -30.991 1.00 96.44 1086 ALA A CA 1
ATOM 8829 C C . ALA A 1 1086 ? -18.848 2.896 -31.449 1.00 96.44 1086 ALA A C 1
ATOM 8831 O O . ALA A 1 1086 ? -17.906 2.833 -32.240 1.00 96.44 1086 ALA A O 1
ATOM 8832 N N . PHE A 1 1087 ? -19.239 4.053 -30.905 1.00 96.25 1087 PHE A N 1
ATOM 8833 C CA . PHE A 1 1087 ? -18.573 5.335 -31.137 1.00 96.25 1087 PHE A CA 1
ATOM 8834 C C . PHE A 1 1087 ? -17.114 5.328 -30.656 1.00 96.25 1087 PHE A C 1
ATOM 8836 O O . PHE A 1 1087 ? -16.223 5.715 -31.419 1.00 96.25 1087 PHE A O 1
ATOM 8843 N N . GLY A 1 1088 ? -16.848 4.827 -29.445 1.00 95.75 1088 GLY A N 1
ATOM 8844 C CA . GLY A 1 1088 ? -15.498 4.646 -28.905 1.00 95.75 1088 GLY A CA 1
ATOM 8845 C C . GLY A 1 1088 ? -14.627 3.724 -29.770 1.00 95.75 1088 GLY A C 1
ATOM 8846 O O . GLY A 1 1088 ? -13.441 3.974 -29.984 1.00 95.75 1088 GLY A O 1
ATOM 8847 N N . MET A 1 1089 ? -15.255 2.737 -30.410 1.00 94.69 1089 MET A N 1
ATOM 8848 C CA . MET A 1 1089 ? -14.661 1.862 -31.426 1.00 94.69 1089 MET A CA 1
ATOM 8849 C C . MET A 1 1089 ? -14.688 2.454 -32.846 1.00 94.69 1089 MET A C 1
ATOM 8851 O O . MET A 1 1089 ? -14.590 1.725 -33.837 1.00 94.69 1089 MET A O 1
ATOM 8855 N N . LYS A 1 1090 ? -14.797 3.783 -32.966 1.00 91.75 1090 LYS A N 1
ATOM 8856 C CA . LYS A 1 1090 ? -14.796 4.547 -34.227 1.00 91.75 1090 LYS A CA 1
ATOM 8857 C C . LYS A 1 1090 ? -15.913 4.150 -35.200 1.00 91.75 1090 LYS A C 1
ATOM 8859 O O . LYS A 1 1090 ? -15.727 4.202 -36.413 1.00 91.75 1090 LYS A O 1
ATOM 8864 N N . ASN A 1 1091 ? -17.079 3.795 -34.665 1.00 90.19 1091 ASN A N 1
ATOM 8865 C CA . ASN A 1 1091 ? -18.266 3.334 -35.391 1.00 90.19 1091 ASN A CA 1
ATOM 8866 C C . ASN A 1 1091 ? -18.002 2.127 -36.303 1.00 90.19 1091 ASN A C 1
ATOM 8868 O O . ASN A 1 1091 ? -18.616 2.011 -37.363 1.00 90.19 1091 ASN A O 1
ATOM 8872 N N . SER A 1 1092 ? -17.093 1.236 -35.896 1.00 87.25 1092 SER A N 1
ATOM 8873 C CA . SER A 1 1092 ? -16.825 -0.011 -36.614 1.00 87.25 1092 SER A CA 1
ATOM 8874 C C . SER A 1 1092 ? -18.105 -0.832 -36.795 1.00 87.25 1092 SER A C 1
ATOM 8876 O O . SER A 1 1092 ? -18.819 -1.100 -35.830 1.00 87.25 1092 SER A O 1
ATOM 8878 N N . ASP A 1 1093 ? -18.369 -1.285 -38.022 1.00 88.12 1093 ASP A N 1
ATOM 8879 C CA . ASP A 1 1093 ? -19.505 -2.168 -38.324 1.00 88.12 1093 ASP A CA 1
ATOM 8880 C C . ASP A 1 1093 ? -19.335 -3.580 -37.738 1.00 88.12 1093 ASP A C 1
ATOM 8882 O O . ASP A 1 1093 ? -20.276 -4.369 -37.724 1.00 88.12 1093 ASP A O 1
ATOM 8886 N N . ASN A 1 1094 ? -18.152 -3.892 -37.198 1.00 90.81 1094 ASN A N 1
ATOM 8887 C CA . ASN A 1 1094 ? -17.878 -5.159 -36.526 1.00 90.81 1094 ASN A CA 1
ATOM 8888 C C . ASN A 1 1094 ? -18.343 -5.195 -35.054 1.00 90.81 1094 ASN A C 1
ATOM 8890 O O . ASN A 1 1094 ? -18.136 -6.214 -34.388 1.00 90.81 1094 ASN A O 1
ATOM 8894 N N . PHE A 1 1095 ? -18.913 -4.099 -34.538 1.00 93.38 1095 PHE A N 1
ATOM 8895 C CA . PHE A 1 1095 ? -19.464 -3.985 -33.184 1.00 93.38 1095 PHE A CA 1
ATOM 8896 C C . PHE A 1 1095 ? -20.979 -3.727 -33.236 1.00 93.38 1095 PHE A C 1
ATOM 8898 O O . PHE A 1 1095 ? -21.443 -3.002 -34.121 1.00 93.38 1095 PHE A O 1
ATOM 8905 N N . PRO A 1 1096 ? -21.769 -4.315 -32.317 1.00 94.56 1096 PRO A N 1
ATOM 8906 C CA . PRO A 1 1096 ? -23.213 -4.102 -32.289 1.00 94.56 1096 PRO A CA 1
ATOM 8907 C C . PRO A 1 1096 ? -23.542 -2.635 -31.980 1.00 94.56 1096 PRO A C 1
ATOM 8909 O O . PRO A 1 1096 ? -22.818 -1.962 -31.251 1.00 94.56 1096 PRO A O 1
ATOM 8912 N N . LYS A 1 1097 ? -24.650 -2.142 -32.548 1.00 95.06 1097 LYS A N 1
ATOM 8913 C CA . LYS A 1 1097 ? -25.156 -0.765 -32.357 1.00 95.06 1097 LYS A CA 1
ATOM 8914 C C . LYS A 1 1097 ? -26.497 -0.721 -31.605 1.00 95.06 1097 LYS A C 1
ATOM 8916 O O . LYS A 1 1097 ? -26.988 0.363 -31.297 1.00 95.06 1097 LYS A O 1
ATOM 8921 N N . SER A 1 1098 ? -27.085 -1.883 -31.340 1.00 97.06 1098 SER A N 1
ATOM 8922 C CA . SER A 1 1098 ? -28.279 -2.094 -30.518 1.00 97.06 1098 SER A CA 1
ATOM 8923 C C . SER A 1 1098 ? -28.273 -3.521 -29.971 1.00 97.06 1098 SER A C 1
ATOM 8925 O O . SER A 1 1098 ? -27.537 -4.377 -30.474 1.00 97.06 1098 SER A O 1
ATOM 8927 N N . LEU A 1 1099 ? -29.081 -3.759 -28.939 1.00 97.88 1099 LEU A N 1
ATOM 8928 C CA . LEU A 1 1099 ? -29.366 -5.091 -28.404 1.00 97.88 1099 LEU A CA 1
ATOM 8929 C C . LEU A 1 1099 ? -30.880 -5.281 -28.358 1.00 97.88 1099 LEU A C 1
ATOM 8931 O O . LEU A 1 1099 ? -31.598 -4.426 -27.845 1.00 97.88 1099 LEU A O 1
ATOM 8935 N N . GLU A 1 1100 ? -31.349 -6.408 -28.874 1.00 97.69 1100 GLU A N 1
ATOM 8936 C CA . GLU A 1 1100 ? -32.768 -6.677 -29.112 1.00 97.69 1100 GLU A CA 1
ATOM 8937 C C . GLU A 1 1100 ? -33.361 -7.697 -28.131 1.00 97.69 1100 GLU A C 1
ATOM 8939 O O . GLU A 1 1100 ? -34.577 -7.864 -28.095 1.00 97.69 1100 GLU A O 1
ATOM 8944 N N . SER A 1 1101 ? -32.528 -8.397 -27.352 1.00 98.50 1101 SER A N 1
ATOM 8945 C CA . SER A 1 1101 ? -32.964 -9.465 -26.442 1.00 98.50 1101 SER A CA 1
ATOM 8946 C C . SER A 1 1101 ? -32.149 -9.528 -25.152 1.00 98.50 1101 SER A C 1
ATOM 8948 O O . SER A 1 1101 ? -31.028 -9.017 -25.065 1.00 98.50 1101 SER A O 1
ATOM 8950 N N . ARG A 1 1102 ? -32.699 -10.213 -24.143 1.00 98.00 1102 ARG A N 1
ATOM 8951 C CA . ARG A 1 1102 ? -32.001 -10.487 -22.877 1.00 98.00 1102 ARG A CA 1
ATOM 8952 C C . ARG A 1 1102 ? -30.767 -11.351 -23.075 1.00 98.00 1102 ARG A C 1
ATOM 8954 O O . ARG A 1 1102 ? -29.779 -11.140 -22.383 1.00 98.00 1102 ARG A O 1
ATOM 8961 N N . GLU A 1 1103 ? -30.815 -12.299 -24.004 1.00 97.81 1103 GLU A N 1
ATOM 8962 C CA . GLU A 1 1103 ? -29.669 -13.150 -24.331 1.00 97.81 1103 GLU A CA 1
ATOM 8963 C C . GLU A 1 1103 ? -28.505 -12.307 -24.855 1.00 97.81 1103 GLU A C 1
ATOM 8965 O O . GLU A 1 1103 ? -27.415 -12.363 -24.292 1.00 97.81 1103 GLU A O 1
ATOM 8970 N N . GLN A 1 1104 ? -28.770 -11.411 -25.812 1.00 97.81 1104 GLN A N 1
ATOM 8971 C CA . GLN A 1 1104 ? -27.761 -10.479 -26.319 1.00 97.81 1104 GLN A CA 1
ATOM 8972 C C . GLN A 1 1104 ? -27.199 -9.565 -25.222 1.00 97.81 1104 GLN A C 1
ATOM 8974 O O . GLN A 1 1104 ? -25.998 -9.318 -25.204 1.00 97.81 1104 GLN A O 1
ATOM 8979 N N . LEU A 1 1105 ? -28.025 -9.083 -24.283 1.00 98.56 1105 LEU A N 1
ATOM 8980 C CA . LEU A 1 1105 ? -27.541 -8.294 -23.143 1.00 98.56 1105 LEU A CA 1
ATOM 8981 C C . LEU A 1 1105 ? -26.640 -9.114 -22.208 1.00 98.56 1105 LEU A C 1
ATOM 8983 O O . LEU A 1 1105 ? -25.597 -8.625 -21.777 1.00 98.56 1105 LEU A O 1
ATOM 8987 N N . VAL A 1 1106 ? -27.012 -10.361 -21.912 1.00 98.69 1106 VAL A N 1
ATOM 8988 C CA . VAL A 1 1106 ? -26.210 -11.257 -21.069 1.00 98.69 1106 VAL A CA 1
ATOM 8989 C C . VAL A 1 1106 ? -24.865 -11.555 -21.720 1.00 98.69 1106 VAL A C 1
ATOM 8991 O O . VAL A 1 1106 ? -23.829 -11.415 -21.069 1.00 98.69 1106 VAL A O 1
ATOM 8994 N N . GLU A 1 1107 ? -24.859 -11.921 -22.999 1.00 97.31 1107 GLU A N 1
ATOM 8995 C CA . GLU A 1 1107 ? -23.629 -12.116 -23.767 1.00 97.31 1107 GLU A CA 1
ATOM 8996 C C . GLU A 1 1107 ? -22.780 -10.846 -23.764 1.00 97.31 1107 GLU A C 1
ATOM 8998 O O . GLU A 1 1107 ? -21.571 -10.910 -23.523 1.00 97.31 1107 GLU A O 1
ATOM 9003 N N . TYR A 1 1108 ? -23.428 -9.687 -23.936 1.00 98.12 1108 TYR A N 1
ATOM 9004 C CA . TYR A 1 1108 ? -22.728 -8.419 -24.018 1.00 98.12 1108 TYR A CA 1
ATOM 9005 C C . TYR A 1 1108 ? -21.953 -8.079 -22.754 1.00 98.12 1108 TYR A C 1
ATOM 9007 O O . TYR A 1 1108 ? -20.759 -7.781 -22.797 1.00 98.12 1108 TYR A O 1
ATOM 9015 N N . LEU A 1 1109 ? -22.625 -8.188 -21.613 1.00 98.50 1109 LEU A N 1
ATOM 9016 C CA . LEU A 1 1109 ? -22.034 -7.921 -20.309 1.00 98.50 1109 LEU A CA 1
ATOM 9017 C C . LEU A 1 1109 ? -21.031 -9.007 -19.894 1.00 98.50 1109 LEU A C 1
ATOM 9019 O O . LEU A 1 1109 ? -20.043 -8.693 -19.233 1.00 98.50 1109 LEU A O 1
ATOM 9023 N N . THR A 1 1110 ? -21.227 -10.256 -20.332 1.00 98.62 1110 THR A N 1
ATOM 9024 C CA . THR A 1 1110 ? -20.245 -11.336 -20.127 1.00 98.62 1110 THR A CA 1
ATOM 9025 C C . THR A 1 1110 ? -18.920 -10.998 -20.807 1.00 98.62 1110 THR A C 1
ATOM 9027 O O . THR A 1 1110 ? -17.874 -11.118 -20.172 1.00 98.62 1110 THR A O 1
ATOM 9030 N N . VAL A 1 1111 ? -18.951 -10.512 -22.057 1.00 98.12 1111 VAL A N 1
ATOM 9031 C CA . VAL A 1 1111 ? -17.744 -10.059 -22.773 1.00 98.12 1111 VAL A CA 1
ATOM 9032 C C . VAL A 1 1111 ? -17.046 -8.939 -22.008 1.00 98.12 1111 VAL A C 1
ATOM 9034 O O . VAL A 1 1111 ? -15.832 -9.010 -21.834 1.00 98.12 1111 VAL A O 1
ATOM 9037 N N . VAL A 1 1112 ? -17.785 -7.929 -21.536 1.00 97.75 1112 VAL A N 1
ATOM 9038 C CA . VAL A 1 1112 ? -17.204 -6.791 -20.801 1.00 97.75 1112 VAL A CA 1
ATOM 9039 C C . VAL A 1 1112 ? -16.459 -7.275 -19.554 1.00 97.75 1112 VAL A C 1
ATOM 9041 O O . VAL A 1 1112 ? -15.276 -6.979 -19.394 1.00 97.75 1112 VAL A O 1
ATOM 9044 N N . ILE A 1 1113 ? -17.120 -8.076 -18.713 1.00 98.44 1113 ILE A N 1
ATOM 9045 C CA . ILE A 1 1113 ? -16.537 -8.570 -17.458 1.00 98.44 1113 ILE A CA 1
ATOM 9046 C C . ILE A 1 1113 ? -15.362 -9.514 -17.736 1.00 98.44 1113 ILE A C 1
ATOM 9048 O O . ILE A 1 1113 ? -14.300 -9.351 -17.138 1.00 98.44 1113 ILE A O 1
ATOM 9052 N N . PHE A 1 1114 ? -15.506 -10.474 -18.656 1.00 98.12 1114 PHE A N 1
ATOM 9053 C CA . PHE A 1 1114 ? -14.435 -11.422 -18.986 1.00 98.12 1114 PHE A CA 1
ATOM 9054 C C . PHE A 1 1114 ? -13.201 -10.714 -19.561 1.00 98.12 1114 PHE A C 1
ATOM 9056 O O . PHE A 1 1114 ? -12.073 -11.061 -19.213 1.00 98.12 1114 PHE A O 1
ATOM 9063 N N . THR A 1 1115 ? -13.408 -9.697 -20.403 1.00 97.00 1115 THR A N 1
ATOM 9064 C CA . THR A 1 1115 ? -12.328 -8.908 -21.014 1.00 97.00 1115 THR A CA 1
ATOM 9065 C C . THR A 1 1115 ? -11.520 -8.146 -19.965 1.00 97.00 1115 THR A C 1
ATOM 9067 O O . THR A 1 1115 ? -10.289 -8.175 -20.001 1.00 97.00 1115 THR A O 1
ATOM 9070 N N . ALA A 1 1116 ? -12.203 -7.498 -19.016 1.00 96.69 1116 ALA A N 1
ATOM 9071 C CA . ALA A 1 1116 ? -11.558 -6.705 -17.976 1.00 96.69 1116 ALA A CA 1
ATOM 9072 C C . ALA A 1 1116 ? -10.886 -7.548 -16.878 1.00 96.69 1116 ALA A C 1
ATOM 9074 O O . ALA A 1 1116 ? -10.007 -7.042 -16.191 1.00 96.69 1116 ALA A O 1
ATOM 9075 N N . SER A 1 1117 ? -11.274 -8.819 -16.733 1.00 97.00 1117 SER A N 1
ATOM 9076 C CA . SER A 1 1117 ? -10.790 -9.712 -15.674 1.00 97.00 1117 SER A CA 1
ATOM 9077 C C . SER A 1 1117 ? -9.969 -10.883 -16.233 1.00 97.00 1117 SER A C 1
ATOM 9079 O O . SER A 1 1117 ? -8.754 -10.787 -16.398 1.00 97.00 1117 SER A O 1
ATOM 9081 N N . ALA A 1 1118 ? -10.623 -11.997 -16.562 1.00 97.06 1118 ALA A N 1
ATOM 9082 C CA . ALA A 1 1118 ? -9.997 -13.265 -16.924 1.00 97.06 1118 ALA A CA 1
ATOM 9083 C C . ALA A 1 1118 ? -9.098 -13.173 -18.166 1.00 97.06 1118 ALA A C 1
ATOM 9085 O O . ALA A 1 1118 ? -7.984 -13.696 -18.158 1.00 97.06 1118 ALA A O 1
ATOM 9086 N N . GLN A 1 1119 ? -9.545 -12.483 -19.222 1.00 97.12 1119 GLN A N 1
ATOM 9087 C CA . GLN A 1 1119 ? -8.740 -12.306 -20.431 1.00 97.12 1119 GLN A CA 1
ATOM 9088 C C . GLN A 1 1119 ? -7.445 -11.554 -20.129 1.00 97.12 1119 GLN A C 1
ATOM 9090 O O . GLN A 1 1119 ? -6.387 -11.951 -20.611 1.00 97.12 1119 GLN A O 1
ATOM 9095 N N . HIS A 1 1120 ? -7.531 -10.486 -19.334 1.00 97.06 1120 HIS A N 1
ATOM 9096 C CA . HIS A 1 1120 ? -6.376 -9.719 -18.892 1.00 97.06 1120 HIS A CA 1
ATOM 9097 C C . HIS A 1 1120 ? -5.433 -10.565 -18.039 1.00 97.06 1120 HIS A C 1
ATOM 9099 O O . HIS A 1 1120 ? -4.253 -10.667 -18.369 1.00 97.06 1120 HIS A O 1
ATOM 9105 N N . ALA A 1 1121 ? -5.953 -11.257 -17.026 1.00 96.69 1121 ALA A N 1
ATOM 9106 C CA . ALA A 1 1121 ? -5.146 -12.106 -16.159 1.00 96.69 1121 ALA A CA 1
ATOM 9107 C C . ALA A 1 1121 ? -4.353 -13.164 -16.950 1.00 96.69 1121 ALA A C 1
ATOM 9109 O O . ALA A 1 1121 ? -3.142 -13.306 -16.762 1.00 96.69 1121 ALA A O 1
ATOM 9110 N N . ALA A 1 1122 ? -5.008 -13.833 -17.906 1.00 96.56 1122 ALA A N 1
ATOM 9111 C CA . ALA A 1 1122 ? -4.403 -14.870 -18.738 1.00 96.56 1122 ALA A CA 1
ATOM 9112 C C . ALA A 1 1122 ? -3.228 -14.390 -19.602 1.00 96.56 1122 ALA A C 1
ATOM 9114 O O . ALA A 1 1122 ? -2.352 -15.192 -19.925 1.00 96.56 1122 ALA A O 1
ATOM 9115 N N . VAL A 1 1123 ? -3.221 -13.117 -20.008 1.00 96.44 1123 VAL A N 1
ATOM 9116 C CA . VAL A 1 1123 ? -2.210 -12.566 -20.929 1.00 96.44 1123 VAL A CA 1
ATOM 9117 C C . VAL A 1 1123 ? -1.241 -11.606 -20.245 1.00 96.44 1123 VAL A C 1
ATOM 9119 O O . VAL A 1 1123 ? -0.218 -11.271 -20.839 1.00 96.44 1123 VAL A O 1
ATOM 9122 N N . ASN A 1 1124 ? -1.524 -11.196 -19.007 1.00 95.44 1124 ASN A N 1
ATOM 9123 C CA . ASN A 1 1124 ? -0.663 -10.319 -18.227 1.00 95.44 1124 ASN A CA 1
ATOM 9124 C C . ASN A 1 1124 ? 0.260 -11.094 -17.275 1.00 95.44 1124 ASN A C 1
ATOM 9126 O O . ASN A 1 1124 ? 1.474 -10.919 -17.351 1.00 95.44 1124 ASN A O 1
ATOM 9130 N N . PHE A 1 1125 ? -0.273 -11.957 -16.399 1.00 92.06 1125 PHE A N 1
ATOM 9131 C CA . PHE A 1 1125 ? 0.500 -12.487 -15.259 1.00 92.06 1125 PHE A CA 1
ATOM 9132 C C . PHE A 1 1125 ? 1.604 -13.475 -15.642 1.00 92.06 1125 PHE A C 1
ATOM 9134 O O . PHE A 1 1125 ? 2.550 -13.653 -14.883 1.00 92.06 1125 PHE A O 1
ATOM 9141 N N . GLY A 1 1126 ? 1.542 -14.054 -16.844 1.00 91.81 1126 GLY A N 1
ATOM 9142 C CA . GLY A 1 1126 ? 2.621 -14.892 -17.366 1.00 91.81 1126 GLY A CA 1
ATOM 9143 C C . GLY A 1 1126 ? 3.834 -14.119 -17.893 1.00 91.81 1126 GLY A C 1
ATOM 9144 O O . GLY A 1 1126 ? 4.854 -14.738 -18.180 1.00 91.81 1126 GLY A O 1
ATOM 9145 N N . GLN A 1 1127 ? 3.768 -12.790 -18.049 1.00 93.19 1127 GLN A N 1
ATOM 9146 C CA . GLN A 1 1127 ? 4.830 -12.037 -18.733 1.00 93.19 1127 GLN A CA 1
ATOM 9147 C C . GLN A 1 1127 ? 6.211 -12.261 -18.120 1.00 93.19 1127 GLN A C 1
ATOM 9149 O O . GLN A 1 1127 ? 7.158 -12.504 -18.861 1.00 93.19 1127 GLN A O 1
ATOM 9154 N N . PHE A 1 1128 ? 6.338 -12.231 -16.794 1.00 89.50 1128 PHE A N 1
ATOM 9155 C CA . PHE A 1 1128 ? 7.626 -12.462 -16.146 1.00 89.50 1128 PHE A CA 1
ATOM 9156 C C . PHE A 1 1128 ? 8.083 -13.922 -16.280 1.00 89.50 1128 PHE A C 1
ATOM 9158 O O . PHE A 1 1128 ? 9.258 -14.169 -16.540 1.00 89.50 1128 PHE A O 1
ATOM 9165 N N . ASP A 1 1129 ? 7.158 -14.879 -16.199 1.00 89.88 1129 ASP A N 1
ATOM 9166 C CA . ASP A 1 1129 ? 7.466 -16.309 -16.308 1.00 89.88 1129 ASP A CA 1
ATOM 9167 C C . ASP A 1 1129 ? 8.037 -16.686 -17.684 1.00 89.88 1129 ASP A C 1
ATOM 9169 O O . ASP A 1 1129 ? 8.971 -17.480 -17.777 1.00 89.88 1129 ASP A O 1
ATOM 9173 N N . TRP A 1 1130 ? 7.492 -16.108 -18.762 1.00 91.62 1130 TRP A N 1
ATOM 9174 C CA . TRP A 1 1130 ? 7.860 -16.473 -20.137 1.00 91.62 1130 TRP A CA 1
ATOM 9175 C C . TRP A 1 1130 ? 8.844 -15.499 -20.795 1.00 91.62 1130 TRP A C 1
ATOM 9177 O O . TRP A 1 1130 ? 9.674 -15.931 -21.601 1.00 91.62 1130 TRP A O 1
ATOM 9187 N N . TYR A 1 1131 ? 8.757 -14.200 -20.486 1.00 91.81 1131 TYR A N 1
ATOM 9188 C CA . TYR A 1 1131 ? 9.644 -13.163 -21.035 1.00 91.81 1131 TYR A CA 1
ATOM 9189 C C . TYR A 1 1131 ? 10.850 -12.872 -20.143 1.00 91.81 1131 TYR A C 1
ATOM 9191 O O . TYR A 1 1131 ? 11.771 -12.196 -20.597 1.00 91.81 1131 TYR A O 1
ATOM 9199 N N . GLY A 1 1132 ? 10.878 -13.403 -18.913 1.00 87.69 1132 GLY A N 1
ATOM 9200 C CA . GLY A 1 1132 ? 12.051 -13.340 -18.044 1.00 87.69 1132 GLY A CA 1
ATOM 9201 C C . GLY A 1 1132 ? 13.287 -13.897 -18.753 1.00 87.69 1132 GLY A C 1
ATOM 9202 O O . GLY A 1 1132 ? 14.332 -13.257 -18.847 1.00 87.69 1132 GLY A O 1
ATOM 9203 N N . TRP A 1 1133 ? 13.167 -15.057 -19.393 1.00 91.00 1133 TRP A N 1
ATOM 9204 C CA . TRP A 1 1133 ? 14.278 -15.593 -20.169 1.00 91.00 1133 TRP A CA 1
ATOM 9205 C C . TRP A 1 1133 ? 14.376 -14.938 -21.556 1.00 91.00 1133 TRP A C 1
ATOM 9207 O O . TRP A 1 1133 ? 13.706 -15.345 -22.506 1.00 91.00 1133 TRP A O 1
ATOM 9217 N N . ILE A 1 1134 ? 15.238 -13.924 -21.689 1.00 91.44 1134 ILE A N 1
ATOM 9218 C CA . ILE A 1 1134 ? 15.388 -13.117 -22.913 1.00 91.44 1134 ILE A CA 1
ATOM 9219 C C . ILE A 1 1134 ? 15.619 -13.961 -24.182 1.00 91.44 1134 ILE A C 1
ATOM 9221 O O . ILE A 1 1134 ? 14.939 -13.696 -25.174 1.00 91.44 1134 ILE A O 1
ATOM 9225 N N . PRO A 1 1135 ? 16.483 -15.001 -24.200 1.00 92.75 1135 PRO A N 1
ATOM 9226 C CA . PRO A 1 1135 ? 16.628 -15.856 -25.382 1.00 92.75 1135 PRO A CA 1
ATOM 9227 C C . PRO A 1 1135 ? 15.345 -16.605 -25.785 1.00 92.75 1135 PRO A C 1
ATOM 9229 O O . PRO A 1 1135 ? 15.177 -16.919 -26.962 1.00 92.75 1135 PRO A O 1
ATOM 9232 N N . ASN A 1 1136 ? 14.424 -16.877 -24.848 1.00 94.38 1136 ASN A N 1
ATOM 9233 C CA . ASN A 1 1136 ? 13.126 -17.487 -25.162 1.00 94.38 1136 ASN A CA 1
ATOM 9234 C C . ASN A 1 1136 ? 12.178 -16.506 -25.864 1.00 94.38 1136 ASN A C 1
ATOM 9236 O O . ASN A 1 1136 ? 11.402 -16.918 -26.721 1.00 94.38 1136 ASN A O 1
ATOM 9240 N N . SER A 1 1137 ? 12.188 -15.225 -25.490 1.00 93.38 1137 SER A N 1
ATOM 9241 C CA . SER A 1 1137 ? 11.264 -14.218 -26.032 1.00 93.38 1137 SER A CA 1
ATOM 9242 C C . SER A 1 1137 ? 11.906 -12.828 -26.098 1.00 93.38 1137 SER A C 1
ATOM 9244 O O . SER A 1 1137 ? 11.582 -11.956 -25.289 1.00 93.38 1137 SER A O 1
ATOM 9246 N N . PRO A 1 1138 ? 12.808 -12.587 -27.065 1.00 95.38 1138 PRO A N 1
ATOM 9247 C CA . PRO A 1 1138 ? 13.497 -11.306 -27.170 1.00 95.38 1138 PRO A CA 1
ATOM 9248 C C . PRO A 1 1138 ? 12.533 -10.188 -27.595 1.00 95.38 1138 PRO A C 1
ATOM 9250 O O . PRO A 1 1138 ? 11.857 -10.291 -28.621 1.00 95.38 1138 PRO A O 1
ATOM 9253 N N . SER A 1 1139 ? 12.495 -9.080 -26.846 1.00 94.62 1139 SER A N 1
ATOM 9254 C CA . SER A 1 1139 ? 11.619 -7.930 -27.148 1.00 94.62 1139 SER A CA 1
ATOM 9255 C C . SER A 1 1139 ? 12.048 -7.136 -28.383 1.00 94.62 1139 SER A C 1
ATOM 9257 O O . SER A 1 1139 ? 11.226 -6.472 -29.018 1.00 94.62 1139 SER A O 1
ATOM 9259 N N . THR A 1 1140 ? 13.332 -7.203 -28.738 1.00 95.56 1140 THR A N 1
ATOM 9260 C CA . THR A 1 1140 ? 13.903 -6.552 -29.917 1.00 95.56 1140 THR A CA 1
ATOM 9261 C C . THR A 1 1140 ? 15.036 -7.373 -30.519 1.00 95.56 1140 THR A C 1
ATOM 9263 O O . THR A 1 1140 ? 15.643 -8.188 -29.828 1.00 95.56 1140 THR A O 1
ATOM 9266 N N . MET A 1 1141 ? 15.340 -7.112 -31.793 1.00 95.75 1141 MET A N 1
ATOM 9267 C CA . MET A 1 1141 ? 16.443 -7.725 -32.533 1.00 95.75 1141 MET A CA 1
ATOM 9268 C C . MET A 1 1141 ? 17.345 -6.651 -33.164 1.00 95.75 1141 MET A C 1
ATOM 9270 O O . MET A 1 1141 ? 16.850 -5.727 -33.814 1.00 95.75 1141 MET A O 1
ATOM 9274 N N . SER A 1 1142 ? 18.662 -6.778 -32.988 1.00 93.88 1142 SER A N 1
ATOM 9275 C CA . SER A 1 1142 ? 19.689 -5.795 -33.397 1.00 93.88 1142 SER A CA 1
ATOM 9276 C C . SER A 1 1142 ? 20.347 -6.105 -34.751 1.00 93.88 1142 SER A C 1
ATOM 9278 O O . SER A 1 1142 ? 21.099 -5.293 -35.293 1.00 93.88 1142 SER A O 1
ATOM 9280 N N . LYS A 1 1143 ? 20.056 -7.275 -35.329 1.00 94.31 1143 LYS A N 1
ATOM 9281 C CA . LYS A 1 1143 ? 20.490 -7.701 -36.670 1.00 94.31 1143 LYS A CA 1
ATOM 9282 C C . LYS A 1 1143 ? 19.271 -8.026 -37.536 1.00 94.31 1143 LYS A C 1
ATOM 9284 O O . LYS A 1 1143 ? 18.217 -8.351 -36.987 1.00 94.31 1143 LYS A O 1
ATOM 9289 N N . PRO A 1 1144 ? 19.383 -7.948 -38.874 1.00 94.06 1144 PRO A N 1
ATOM 9290 C CA . PRO A 1 1144 ? 18.294 -8.338 -39.763 1.00 94.06 1144 PRO A CA 1
ATOM 9291 C C . PRO A 1 1144 ? 17.999 -9.847 -39.684 1.00 94.06 1144 PRO A C 1
ATOM 9293 O O . PRO A 1 1144 ? 18.886 -10.627 -39.340 1.00 94.06 1144 PRO A O 1
ATOM 9296 N N . PRO A 1 1145 ? 16.781 -10.290 -40.048 1.00 94.25 1145 PRO A N 1
ATOM 9297 C CA . PRO A 1 1145 ? 16.486 -11.712 -40.193 1.00 94.25 1145 PRO A CA 1
ATOM 9298 C C . PRO A 1 1145 ? 17.428 -12.392 -41.203 1.00 94.25 1145 PRO A C 1
ATOM 9300 O O . PRO A 1 1145 ? 17.743 -11.783 -42.232 1.00 94.25 1145 PRO A O 1
ATOM 9303 N N . PRO A 1 1146 ? 17.859 -13.646 -40.963 1.00 94.00 1146 PRO A N 1
ATOM 9304 C CA . PRO A 1 1146 ? 18.716 -14.368 -41.897 1.00 94.00 1146 PRO A CA 1
ATOM 9305 C C . PRO A 1 1146 ? 18.013 -14.577 -43.245 1.00 94.00 1146 PRO A C 1
ATOM 9307 O O . PRO A 1 1146 ? 16.886 -15.067 -43.312 1.00 94.00 1146 PRO A O 1
ATOM 9310 N N . GLN A 1 1147 ? 18.700 -14.208 -44.328 1.00 93.50 1147 GLN A N 1
ATOM 9311 C CA . GLN A 1 1147 ? 18.202 -14.332 -45.707 1.00 93.50 1147 GLN A CA 1
ATOM 9312 C C . GLN A 1 1147 ? 18.686 -15.611 -46.406 1.00 93.50 1147 GLN A C 1
ATOM 9314 O O . GLN A 1 1147 ? 18.249 -15.911 -47.512 1.00 93.50 1147 GLN A O 1
ATOM 9319 N N . GLN A 1 1148 ? 19.604 -16.353 -45.783 1.00 92.25 1148 GLN A N 1
ATOM 9320 C CA . GLN A 1 1148 ? 20.199 -17.591 -46.288 1.00 92.25 1148 GLN A CA 1
ATOM 9321 C C . GLN A 1 1148 ? 20.404 -18.564 -45.122 1.00 92.25 1148 GLN A C 1
ATOM 9323 O O . GLN A 1 1148 ? 20.603 -18.120 -43.991 1.00 92.25 1148 GLN A O 1
ATOM 9328 N N . LYS A 1 1149 ? 20.376 -19.868 -45.413 1.00 94.00 1149 LYS A N 1
ATOM 9329 C CA . LYS A 1 1149 ? 20.737 -20.930 -44.463 1.00 94.00 1149 LYS A CA 1
ATOM 9330 C C . LYS A 1 1149 ? 22.258 -21.095 -44.362 1.00 94.00 1149 LYS A C 1
ATOM 9332 O O . LYS A 1 1149 ? 22.994 -20.638 -45.239 1.00 94.00 1149 LYS A O 1
ATOM 9337 N N . ASP A 1 1150 ? 22.705 -21.757 -43.304 1.00 92.94 1150 ASP A N 1
ATOM 9338 C CA . ASP A 1 1150 ? 24.086 -22.121 -42.982 1.00 92.94 1150 ASP A CA 1
ATOM 9339 C C . ASP A 1 1150 ? 25.027 -20.912 -42.849 1.00 92.94 1150 ASP A C 1
ATOM 9341 O O . ASP A 1 1150 ? 26.218 -20.973 -43.178 1.00 92.94 1150 ASP A O 1
ATOM 9345 N N . LYS A 1 1151 ? 24.480 -19.776 -42.400 1.00 89.06 1151 LYS A N 1
ATOM 9346 C CA . LYS A 1 1151 ? 25.223 -18.524 -42.160 1.00 89.06 1151 LYS A CA 1
ATOM 9347 C C . LYS A 1 1151 ? 25.142 -18.033 -40.720 1.00 89.06 1151 LYS A C 1
ATOM 9349 O O . LYS A 1 1151 ? 25.868 -17.099 -40.383 1.00 89.06 1151 LYS A O 1
ATOM 9354 N N . VAL A 1 1152 ? 24.277 -18.620 -39.897 1.00 94.38 1152 VAL A N 1
ATOM 9355 C CA . VAL A 1 1152 ? 24.120 -18.238 -38.495 1.00 94.38 1152 VAL A CA 1
ATOM 9356 C C . VAL A 1 1152 ? 25.074 -19.063 -37.634 1.00 94.38 1152 VAL A C 1
ATOM 9358 O O . VAL A 1 1152 ? 25.125 -20.286 -37.724 1.00 94.38 1152 VAL A O 1
ATOM 9361 N N . ASP A 1 1153 ? 25.822 -18.379 -36.776 1.00 93.31 1153 ASP A N 1
ATOM 9362 C CA . ASP A 1 1153 ? 26.572 -18.970 -35.674 1.00 93.31 1153 ASP A CA 1
ATOM 9363 C C . ASP A 1 1153 ? 26.113 -18.361 -34.338 1.00 93.31 1153 ASP A C 1
ATOM 9365 O O . ASP A 1 1153 ? 25.304 -17.426 -34.296 1.00 93.31 1153 ASP A O 1
ATOM 9369 N N . MET A 1 1154 ? 26.624 -18.887 -33.221 1.00 92.06 1154 MET A N 1
ATOM 9370 C CA . MET A 1 1154 ? 26.275 -18.370 -31.893 1.00 92.06 1154 MET A CA 1
ATOM 9371 C C . MET A 1 1154 ? 26.627 -16.884 -31.740 1.00 92.06 1154 MET A C 1
ATOM 9373 O O . MET A 1 1154 ? 25.882 -16.132 -31.116 1.00 92.06 1154 MET A O 1
ATOM 9377 N N . LYS A 1 1155 ? 27.725 -16.428 -32.355 1.00 92.00 1155 LYS A N 1
ATOM 9378 C CA . LYS A 1 1155 ? 28.124 -15.019 -32.317 1.00 92.00 1155 LYS A CA 1
ATOM 9379 C C . LYS A 1 1155 ? 27.065 -14.134 -32.975 1.00 92.00 1155 LYS A C 1
ATOM 9381 O O . LYS A 1 1155 ? 26.679 -13.123 -32.395 1.00 92.00 1155 LYS A O 1
ATOM 9386 N N . TYR A 1 1156 ? 26.560 -14.521 -34.144 1.00 93.31 1156 TYR A N 1
ATOM 9387 C CA . TYR A 1 1156 ? 25.487 -13.804 -34.826 1.00 93.31 1156 TYR A CA 1
ATOM 9388 C C . TYR A 1 1156 ? 24.214 -13.743 -33.975 1.00 93.31 1156 TYR A C 1
ATOM 9390 O O . TYR A 1 1156 ? 23.576 -12.693 -33.909 1.00 93.31 1156 TYR A O 1
ATOM 9398 N N . ILE A 1 1157 ? 23.856 -14.837 -33.294 1.00 94.44 1157 ILE A N 1
ATOM 9399 C CA . ILE A 1 1157 ? 22.709 -14.873 -32.374 1.00 94.44 1157 ILE A CA 1
ATOM 9400 C C . ILE A 1 1157 ? 22.905 -13.888 -31.219 1.00 94.44 1157 ILE A C 1
ATOM 9402 O O . ILE A 1 1157 ? 22.029 -13.056 -30.986 1.00 94.44 1157 ILE A O 1
ATOM 9406 N N . MET A 1 1158 ? 24.055 -13.916 -30.542 1.00 91.94 1158 MET A N 1
ATOM 9407 C CA . MET A 1 1158 ? 24.337 -13.003 -29.427 1.00 91.94 1158 MET A CA 1
ATOM 9408 C C . MET A 1 1158 ? 24.358 -11.535 -29.870 1.00 91.94 1158 MET A C 1
ATOM 9410 O O . MET A 1 1158 ? 23.817 -10.680 -29.175 1.00 91.94 1158 MET A O 1
ATOM 9414 N N . GLU A 1 1159 ? 24.889 -11.237 -31.060 1.00 91.19 1159 GLU A N 1
ATOM 9415 C CA . GLU A 1 1159 ? 24.823 -9.894 -31.654 1.00 91.19 1159 GLU A CA 1
ATOM 9416 C C . GLU A 1 1159 ? 23.403 -9.490 -32.101 1.00 91.19 1159 GLU A C 1
ATOM 9418 O O . GLU A 1 1159 ? 23.151 -8.306 -32.334 1.00 91.19 1159 GLU A O 1
ATOM 9423 N N . SER A 1 1160 ? 22.488 -10.451 -32.268 1.00 94.25 1160 SER A N 1
ATOM 9424 C CA . SER A 1 1160 ? 21.091 -10.204 -32.644 1.00 94.25 1160 SER A CA 1
ATOM 9425 C C . SER A 1 1160 ? 20.201 -9.904 -31.439 1.00 94.25 1160 SER A C 1
ATOM 9427 O O . SER A 1 1160 ? 19.233 -9.164 -31.594 1.00 94.25 1160 SER A O 1
ATOM 9429 N N . LEU A 1 1161 ? 20.501 -10.468 -30.266 1.00 93.56 1161 LEU A N 1
ATOM 9430 C CA . LEU A 1 1161 ? 19.730 -10.296 -29.031 1.00 93.56 1161 LEU A CA 1
ATOM 9431 C C . LEU A 1 1161 ? 19.834 -8.860 -28.465 1.00 93.56 1161 LEU A C 1
ATOM 9433 O O . LEU A 1 1161 ? 20.739 -8.103 -28.836 1.00 93.56 1161 LEU A O 1
ATOM 9437 N N . PRO A 1 1162 ? 18.901 -8.440 -27.586 1.00 89.94 1162 PRO A N 1
ATOM 9438 C CA . PRO A 1 1162 ? 18.977 -7.132 -26.941 1.00 89.94 1162 PRO A CA 1
ATOM 9439 C C . PRO A 1 1162 ? 20.206 -7.014 -26.030 1.00 89.94 1162 PRO A C 1
ATOM 9441 O O . PRO A 1 1162 ? 20.621 -7.978 -25.390 1.00 89.94 1162 PRO A O 1
ATOM 9444 N N . ASP A 1 1163 ? 20.752 -5.802 -25.928 1.00 83.12 1163 ASP A N 1
ATOM 9445 C CA . ASP A 1 1163 ? 21.852 -5.492 -25.011 1.00 83.12 1163 ASP A CA 1
ATOM 9446 C C . ASP A 1 1163 ? 21.432 -5.559 -23.527 1.00 83.12 1163 ASP A C 1
ATOM 9448 O O . ASP A 1 1163 ? 20.252 -5.737 -23.189 1.00 83.12 1163 ASP A O 1
ATOM 9452 N N . ARG A 1 1164 ? 22.409 -5.419 -22.617 1.00 78.12 1164 ARG A N 1
ATOM 9453 C CA . ARG A 1 1164 ? 22.187 -5.486 -21.162 1.00 78.12 1164 ARG A CA 1
ATOM 9454 C C . ARG A 1 1164 ? 21.170 -4.458 -20.684 1.00 78.12 1164 ARG A C 1
ATOM 9456 O O . ARG A 1 1164 ? 20.260 -4.805 -19.931 1.00 78.12 1164 ARG A O 1
ATOM 9463 N N . ARG A 1 1165 ? 21.276 -3.215 -21.159 1.00 75.31 1165 ARG A N 1
ATOM 9464 C CA . ARG A 1 1165 ? 20.367 -2.115 -20.809 1.00 75.31 1165 ARG A CA 1
ATOM 9465 C C . ARG A 1 1165 ? 18.927 -2.410 -21.215 1.00 75.31 1165 ARG A C 1
ATOM 9467 O O . ARG A 1 1165 ? 18.010 -2.221 -20.418 1.00 75.31 1165 ARG A O 1
ATOM 9474 N N . THR A 1 1166 ? 18.724 -2.852 -22.450 1.00 82.62 1166 THR A N 1
ATOM 9475 C CA . THR A 1 1166 ? 17.398 -3.142 -23.000 1.00 82.62 1166 THR A CA 1
ATOM 9476 C C . THR A 1 1166 ? 16.774 -4.342 -22.298 1.00 82.62 1166 THR A C 1
ATOM 9478 O O . THR A 1 1166 ? 15.614 -4.273 -21.895 1.00 82.62 1166 THR A O 1
ATOM 9481 N N . SER A 1 1167 ? 17.567 -5.394 -22.078 1.00 84.00 1167 SER A N 1
ATOM 9482 C CA . SER A 1 1167 ? 17.157 -6.587 -21.327 1.00 84.00 1167 SER A CA 1
ATOM 9483 C C . SER A 1 1167 ? 16.723 -6.216 -19.908 1.00 84.00 1167 SER A C 1
ATOM 9485 O O . SER A 1 1167 ? 15.610 -6.523 -19.500 1.00 84.00 1167 SER A O 1
ATOM 9487 N N . SER A 1 1168 ? 17.551 -5.454 -19.193 1.00 75.62 1168 SER A N 1
ATOM 9488 C CA . SER A 1 1168 ? 17.293 -4.992 -17.823 1.00 75.62 1168 SER A CA 1
ATOM 9489 C C . SER A 1 1168 ? 15.998 -4.190 -17.703 1.00 75.62 1168 SER A C 1
ATOM 9491 O O . SER A 1 1168 ? 15.161 -4.465 -16.845 1.00 75.62 1168 SER A O 1
ATOM 9493 N N . LYS A 1 1169 ? 15.801 -3.215 -18.600 1.00 76.94 1169 LYS A N 1
ATOM 9494 C CA . LYS A 1 1169 ? 14.579 -2.402 -18.632 1.00 76.94 1169 LYS A CA 1
ATOM 9495 C C . LYS A 1 1169 ? 13.339 -3.245 -18.916 1.00 76.94 1169 LYS A C 1
ATOM 9497 O O . LYS A 1 1169 ? 12.310 -3.030 -18.276 1.00 76.94 1169 LYS A O 1
ATOM 9502 N N . LEU A 1 1170 ? 13.424 -4.194 -19.853 1.00 84.56 1170 LEU A N 1
ATOM 9503 C CA . LEU A 1 1170 ? 12.319 -5.103 -20.146 1.00 84.56 1170 LEU A CA 1
ATOM 9504 C C . LEU A 1 1170 ? 11.968 -5.943 -18.918 1.00 84.56 1170 LEU A C 1
ATOM 9506 O O . LEU A 1 1170 ? 10.805 -5.949 -18.530 1.00 84.56 1170 LEU A O 1
ATOM 9510 N N . LEU A 1 1171 ? 12.958 -6.601 -18.303 1.00 81.12 1171 LEU A N 1
ATOM 9511 C CA . LEU A 1 1171 ? 12.764 -7.451 -17.125 1.00 81.12 1171 LEU A CA 1
ATOM 9512 C C . LEU A 1 1171 ? 12.122 -6.680 -15.981 1.00 81.12 1171 LEU A C 1
ATOM 9514 O O . LEU A 1 1171 ? 11.132 -7.146 -15.424 1.00 81.12 1171 LEU A O 1
ATOM 9518 N N . GLY A 1 1172 ? 12.618 -5.473 -15.696 1.00 75.81 1172 GLY A N 1
ATOM 9519 C CA . GLY A 1 1172 ? 12.004 -4.612 -14.695 1.00 75.81 1172 GLY A CA 1
ATOM 9520 C C . GLY A 1 1172 ? 10.550 -4.278 -15.015 1.00 75.81 1172 GLY A C 1
ATOM 9521 O O . GLY A 1 1172 ? 9.678 -4.369 -14.157 1.00 75.81 1172 GLY A O 1
ATOM 9522 N N . THR A 1 1173 ? 10.261 -3.985 -16.279 1.00 80.88 1173 THR A N 1
ATOM 9523 C CA . THR A 1 1173 ? 8.900 -3.667 -16.719 1.00 80.88 1173 THR A CA 1
ATOM 9524 C C . THR A 1 1173 ? 7.961 -4.860 -16.561 1.00 80.88 1173 THR A C 1
ATOM 9526 O O . THR A 1 1173 ? 6.928 -4.735 -15.913 1.00 80.88 1173 THR A O 1
ATOM 9529 N N . VAL A 1 1174 ? 8.305 -6.032 -17.106 1.00 84.88 1174 VAL A N 1
ATOM 9530 C CA . VAL A 1 1174 ? 7.425 -7.212 -17.024 1.00 84.88 1174 VAL A CA 1
ATOM 9531 C C . VAL A 1 1174 ? 7.327 -7.767 -15.605 1.00 84.88 1174 VAL A C 1
ATOM 9533 O O . VAL A 1 1174 ? 6.298 -8.329 -15.243 1.00 84.88 1174 VAL A O 1
ATOM 9536 N N . TRP A 1 1175 ? 8.354 -7.575 -14.775 1.00 79.75 1175 TRP A N 1
ATOM 9537 C CA . TRP A 1 1175 ? 8.278 -7.889 -13.353 1.00 79.75 1175 TRP A CA 1
ATOM 9538 C C . TRP A 1 1175 ? 7.272 -6.977 -12.652 1.00 79.75 1175 TRP A C 1
ATOM 9540 O O . TRP A 1 1175 ? 6.400 -7.489 -11.962 1.00 79.75 1175 TRP A O 1
ATOM 9550 N N . ALA A 1 1176 ? 7.336 -5.658 -12.870 1.00 76.44 1176 ALA A N 1
ATOM 9551 C CA . ALA A 1 1176 ? 6.434 -4.699 -12.231 1.00 76.44 1176 ALA A CA 1
ATOM 9552 C C . ALA A 1 1176 ? 4.975 -4.915 -12.656 1.00 76.44 1176 ALA A C 1
ATOM 9554 O O . ALA A 1 1176 ? 4.085 -4.937 -11.814 1.00 76.44 1176 ALA A O 1
ATOM 9555 N N . LEU A 1 1177 ? 4.741 -5.150 -13.951 1.00 82.56 1177 LEU A N 1
ATOM 9556 C CA . LEU A 1 1177 ? 3.405 -5.374 -14.513 1.00 82.56 1177 LEU A CA 1
ATOM 9557 C C . LEU A 1 1177 ? 2.761 -6.701 -14.075 1.00 82.56 1177 LEU A C 1
ATOM 9559 O O . LEU A 1 1177 ? 1.587 -6.918 -14.344 1.00 82.56 1177 LEU A O 1
ATOM 9563 N N . THR A 1 1178 ? 3.497 -7.617 -13.440 1.00 85.12 1178 THR A N 1
ATOM 9564 C CA . THR A 1 1178 ? 2.980 -8.941 -13.035 1.00 85.12 1178 THR A CA 1
ATOM 9565 C C . THR A 1 1178 ? 2.779 -9.091 -11.531 1.00 85.12 1178 THR A C 1
ATOM 9567 O O . THR A 1 1178 ? 2.416 -10.175 -11.072 1.00 85.12 1178 THR A O 1
ATOM 9570 N N . ARG A 1 1179 ? 3.002 -8.032 -10.743 1.00 78.31 1179 ARG A N 1
ATOM 9571 C CA . ARG A 1 1179 ? 2.801 -8.062 -9.289 1.00 78.31 1179 ARG A CA 1
ATOM 9572 C C . ARG A 1 1179 ? 1.377 -7.677 -8.943 1.00 78.31 1179 ARG A C 1
ATOM 9574 O O . ARG A 1 1179 ? 0.946 -6.609 -9.335 1.00 78.31 1179 ARG A O 1
ATOM 9581 N N . THR A 1 1180 ? 0.703 -8.527 -8.178 1.00 73.81 1180 THR A N 1
ATOM 9582 C CA . THR A 1 1180 ? -0.558 -8.196 -7.508 1.00 73.81 1180 THR A CA 1
ATOM 9583 C C . THR A 1 1180 ? -0.283 -7.499 -6.182 1.00 73.81 1180 THR A C 1
ATOM 9585 O O . THR A 1 1180 ? 0.705 -7.814 -5.509 1.00 73.81 1180 THR A O 1
ATOM 9588 N N . GLU A 1 1181 ? -1.190 -6.623 -5.780 1.00 68.06 1181 GLU A N 1
ATOM 9589 C CA . GLU A 1 1181 ? -1.136 -5.916 -4.497 1.00 68.06 1181 GLU A CA 1
ATOM 9590 C C . GLU A 1 1181 ? -1.636 -6.790 -3.339 1.00 68.06 1181 GLU A C 1
ATOM 9592 O O . GLU A 1 1181 ? -2.338 -7.784 -3.543 1.00 68.06 1181 GLU A O 1
ATOM 9597 N N . GLN A 1 1182 ? -1.310 -6.425 -2.095 1.00 60.75 1182 GLN A N 1
ATOM 9598 C CA . GLN A 1 1182 ? -1.841 -7.138 -0.921 1.00 60.75 1182 GLN A CA 1
ATOM 9599 C C . GLN A 1 1182 ? -3.358 -6.958 -0.763 1.00 60.75 1182 GLN A C 1
ATOM 9601 O O . GLN A 1 1182 ? -4.047 -7.893 -0.357 1.00 60.75 1182 GLN A O 1
ATOM 9606 N N . ASN A 1 1183 ? -3.875 -5.784 -1.139 1.00 67.25 1183 ASN A N 1
ATOM 9607 C CA . ASN A 1 1183 ? -5.300 -5.446 -1.107 1.00 67.25 1183 ASN A CA 1
ATOM 9608 C C . ASN A 1 1183 ? -5.983 -5.625 -2.478 1.00 67.25 1183 ASN A C 1
ATOM 9610 O O . ASN A 1 1183 ? -7.048 -5.050 -2.733 1.00 67.25 1183 ASN A O 1
ATOM 9614 N N . GLU A 1 1184 ? -5.378 -6.433 -3.358 1.00 82.00 1184 GLU A N 1
ATOM 9615 C CA . GLU A 1 1184 ? -5.908 -6.747 -4.684 1.00 82.00 1184 GLU A CA 1
ATOM 9616 C C . GLU A 1 1184 ? -7.329 -7.323 -4.599 1.00 82.00 1184 GLU A C 1
ATOM 9618 O O . GLU A 1 1184 ? -7.646 -8.179 -3.766 1.00 82.00 1184 GLU A O 1
ATOM 9623 N N . ARG A 1 1185 ? -8.210 -6.863 -5.493 1.00 88.38 1185 ARG A N 1
ATOM 9624 C CA . ARG A 1 1185 ? -9.610 -7.300 -5.521 1.00 88.38 1185 ARG A CA 1
ATOM 9625 C C . ARG A 1 1185 ? -9.795 -8.337 -6.614 1.00 88.38 1185 ARG A C 1
ATOM 9627 O O . ARG A 1 1185 ? -10.118 -7.993 -7.753 1.00 88.38 1185 ARG A O 1
ATOM 9634 N N . PHE A 1 1186 ? -9.658 -9.607 -6.246 1.00 93.38 1186 PHE A N 1
ATOM 9635 C CA . PHE A 1 1186 ? -9.867 -10.727 -7.160 1.00 93.38 1186 PHE A CA 1
ATOM 9636 C C . PHE A 1 1186 ? -11.341 -10.929 -7.545 1.00 93.38 1186 PHE A C 1
ATOM 9638 O O . PHE A 1 1186 ? -12.266 -10.438 -6.890 1.00 93.38 1186 PHE A O 1
ATOM 9645 N N . LEU A 1 1187 ? -11.563 -11.656 -8.637 1.00 94.19 1187 LEU A N 1
ATOM 9646 C CA . LEU A 1 1187 ? -12.857 -11.882 -9.257 1.00 94.19 1187 LEU A CA 1
ATOM 9647 C C . LEU A 1 1187 ? -13.832 -12.486 -8.243 1.00 94.19 1187 LEU A C 1
ATOM 9649 O O . LEU A 1 1187 ? -13.574 -13.529 -7.647 1.00 94.19 1187 LEU A O 1
ATOM 9653 N N . GLY A 1 1188 ? -14.964 -11.811 -8.043 1.00 90.12 1188 GLY A N 1
ATOM 9654 C CA . GLY A 1 1188 ? -15.966 -12.195 -7.045 1.00 90.12 1188 GLY A CA 1
ATOM 9655 C C . GLY A 1 1188 ? -15.767 -11.574 -5.655 1.00 90.12 1188 GLY A C 1
ATOM 9656 O O . GLY A 1 1188 ? -16.597 -11.809 -4.778 1.00 90.12 1188 GLY A O 1
ATOM 9657 N N . MET A 1 1189 ? -14.728 -10.758 -5.440 1.00 88.88 1189 MET A N 1
ATOM 9658 C CA . MET A 1 1189 ? -14.572 -9.924 -4.241 1.00 88.88 1189 MET A CA 1
ATOM 9659 C C . MET A 1 1189 ? -15.205 -8.545 -4.461 1.00 88.88 1189 MET A C 1
ATOM 9661 O O . MET A 1 1189 ? -14.648 -7.700 -5.160 1.00 88.88 1189 MET A O 1
ATOM 9665 N N . TYR A 1 1190 ? -16.361 -8.297 -3.839 1.00 88.31 1190 TYR A N 1
ATOM 9666 C CA . TYR A 1 1190 ? -17.125 -7.049 -3.984 1.00 88.31 1190 TYR A CA 1
ATOM 9667 C C . TYR A 1 1190 ? -17.322 -6.345 -2.626 1.00 88.31 1190 TYR A C 1
ATOM 9669 O O . TYR A 1 1190 ? -18.411 -6.416 -2.057 1.00 88.31 1190 TYR A O 1
ATOM 9677 N N . PRO A 1 1191 ? -16.283 -5.694 -2.064 1.00 81.75 1191 PRO A N 1
ATOM 9678 C CA . PRO A 1 1191 ? -16.389 -5.001 -0.774 1.00 81.75 1191 PRO A CA 1
ATOM 9679 C C . PRO A 1 1191 ? -17.290 -3.756 -0.841 1.00 81.75 1191 PRO A C 1
ATOM 9681 O O . PRO A 1 1191 ? -17.966 -3.427 0.134 1.00 81.75 1191 PRO A O 1
ATOM 9684 N N . ASP A 1 1192 ? -17.339 -3.095 -2.001 1.00 84.88 1192 ASP A N 1
ATOM 9685 C CA . ASP A 1 1192 ? -18.216 -1.954 -2.251 1.00 84.88 1192 ASP A CA 1
ATOM 9686 C C . ASP A 1 1192 ? -19.580 -2.464 -2.735 1.00 84.88 1192 ASP A C 1
ATOM 9688 O O . ASP A 1 1192 ? -19.772 -2.855 -3.889 1.00 84.88 1192 ASP A O 1
ATOM 9692 N N . MET A 1 1193 ? -20.542 -2.516 -1.816 1.00 83.31 1193 MET A N 1
ATOM 9693 C CA . MET A 1 1193 ? -21.861 -3.095 -2.058 1.00 83.31 1193 MET A CA 1
ATOM 9694 C C . MET A 1 1193 ? -22.783 -2.080 -2.747 1.00 83.31 1193 MET A C 1
ATOM 9696 O O . MET A 1 1193 ? -23.584 -1.404 -2.104 1.00 83.31 1193 MET A O 1
ATOM 9700 N N . TYR A 1 1194 ? -22.700 -1.991 -4.079 1.00 89.25 1194 TYR A N 1
ATOM 9701 C CA . TYR A 1 1194 ? -23.560 -1.108 -4.886 1.00 89.25 1194 TYR A CA 1
ATOM 9702 C C . TYR A 1 1194 ? -25.038 -1.537 -4.928 1.00 89.25 1194 TYR A C 1
ATOM 9704 O O . TYR A 1 1194 ? -25.912 -0.700 -5.176 1.00 89.25 1194 TYR A O 1
ATOM 9712 N N . PHE A 1 1195 ? -25.328 -2.822 -4.699 1.00 92.06 1195 PHE A N 1
ATOM 9713 C CA . PHE A 1 1195 ? -26.685 -3.375 -4.626 1.00 92.06 1195 PHE A CA 1
ATOM 9714 C C . PHE A 1 1195 ? -27.142 -3.545 -3.176 1.00 92.06 1195 PHE A C 1
ATOM 9716 O O . PHE A 1 1195 ? -26.449 -4.160 -2.358 1.00 92.06 1195 PHE A O 1
ATOM 9723 N N . THR A 1 1196 ? -28.353 -3.083 -2.870 1.00 90.00 1196 THR A N 1
ATOM 9724 C CA . THR A 1 1196 ? -28.987 -3.276 -1.557 1.00 90.00 1196 THR A CA 1
ATOM 9725 C C . THR A 1 1196 ? -29.897 -4.511 -1.540 1.00 90.00 1196 THR A C 1
ATOM 9727 O O . THR A 1 1196 ? -30.136 -5.095 -0.478 1.00 90.00 1196 THR A O 1
ATOM 9730 N N . GLU 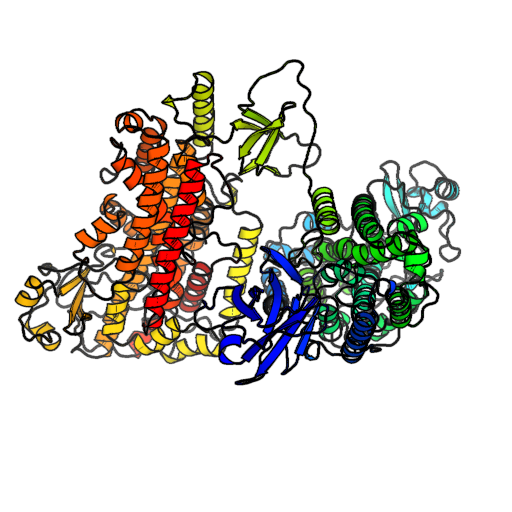A 1 1197 ? -30.320 -4.988 -2.711 1.00 92.44 1197 GLU A N 1
ATOM 9731 C CA . GLU A 1 1197 ? -31.354 -6.002 -2.904 1.00 92.44 1197 GLU A CA 1
ATOM 9732 C C . GLU A 1 1197 ? -30.869 -7.432 -2.648 1.00 92.44 1197 GLU A C 1
ATOM 9734 O O . GLU A 1 1197 ? -29.836 -7.879 -3.154 1.00 92.44 1197 GLU A O 1
ATOM 9739 N N . GLN A 1 1198 ? -31.674 -8.205 -1.914 1.00 93.38 1198 GLN A N 1
ATOM 9740 C CA . GLN A 1 1198 ? -31.339 -9.591 -1.570 1.00 93.38 1198 GLN A CA 1
ATOM 9741 C C . GLN A 1 1198 ? -31.186 -10.531 -2.779 1.00 93.38 1198 GLN A C 1
ATOM 9743 O O . GLN A 1 1198 ? -30.205 -11.274 -2.799 1.00 93.38 1198 GLN A O 1
ATOM 9748 N N . PRO A 1 1199 ? -32.046 -10.493 -3.822 1.00 96.50 1199 PRO A N 1
ATOM 9749 C CA . PRO A 1 1199 ? -31.886 -11.380 -4.977 1.00 96.50 1199 PRO A CA 1
ATOM 9750 C C . PRO A 1 1199 ? -30.529 -11.234 -5.683 1.00 96.50 1199 PRO A C 1
ATOM 9752 O O . PRO A 1 1199 ? -29.947 -12.229 -6.121 1.00 96.50 1199 PRO A O 1
ATOM 9755 N N . VAL A 1 1200 ? -29.986 -10.011 -5.748 1.00 95.31 1200 VAL A N 1
ATOM 9756 C CA . VAL A 1 1200 ? -28.659 -9.760 -6.334 1.00 95.31 1200 VAL A CA 1
ATOM 9757 C C . VAL A 1 1200 ? -27.551 -10.223 -5.391 1.00 95.31 1200 VAL A C 1
ATOM 9759 O O . VAL A 1 1200 ? -26.622 -10.897 -5.831 1.00 95.31 1200 VAL A O 1
ATOM 9762 N N . LYS A 1 1201 ? -27.673 -9.953 -4.084 1.00 93.00 1201 LYS A N 1
ATOM 9763 C CA . LYS A 1 1201 ? -26.735 -10.458 -3.064 1.00 93.00 1201 LYS A CA 1
ATOM 9764 C C . LYS A 1 1201 ? -26.635 -11.989 -3.093 1.00 93.00 1201 LYS A C 1
ATOM 9766 O O . LYS A 1 1201 ? -25.548 -12.542 -2.943 1.00 93.00 1201 LYS A O 1
ATOM 9771 N N . GLU A 1 1202 ? -27.739 -12.692 -3.332 1.00 95.50 1202 GLU A N 1
ATOM 9772 C CA . GLU A 1 1202 ? -27.739 -14.146 -3.528 1.00 95.50 1202 GLU A CA 1
ATOM 9773 C C . GLU A 1 1202 ? -27.085 -14.580 -4.845 1.00 95.50 1202 GLU A C 1
ATOM 9775 O O . GLU A 1 1202 ? -26.386 -15.594 -4.871 1.00 95.50 1202 GLU A O 1
ATOM 9780 N N . ALA A 1 1203 ? -27.285 -13.832 -5.935 1.00 96.62 1203 ALA A N 1
ATOM 9781 C CA . ALA A 1 1203 ? -26.608 -14.095 -7.204 1.00 96.62 1203 ALA A CA 1
ATOM 9782 C C . ALA A 1 1203 ? -25.083 -13.956 -7.070 1.00 96.62 1203 ALA A C 1
ATOM 9784 O O . ALA A 1 1203 ? -24.362 -14.838 -7.532 1.00 96.62 1203 ALA A O 1
ATOM 9785 N N . ILE A 1 1204 ? -24.611 -12.924 -6.360 1.00 95.12 1204 ILE A N 1
ATOM 9786 C CA . ILE A 1 1204 ? -23.193 -12.735 -6.017 1.00 95.12 1204 ILE A CA 1
ATOM 9787 C C . ILE A 1 1204 ? -22.677 -13.936 -5.217 1.00 95.12 1204 ILE A C 1
ATOM 9789 O O . ILE A 1 1204 ? -21.682 -14.540 -5.597 1.00 95.12 1204 ILE A O 1
ATOM 9793 N N . LYS A 1 1205 ? -23.387 -14.362 -4.162 1.00 94.12 1205 LYS A N 1
ATOM 9794 C CA . LYS A 1 1205 ? -22.984 -15.534 -3.358 1.00 94.12 1205 LYS A CA 1
ATOM 9795 C C . LYS A 1 1205 ? -22.843 -16.808 -4.197 1.00 94.12 1205 LYS A C 1
ATOM 9797 O O . LYS A 1 1205 ? -21.882 -17.552 -4.019 1.00 94.12 1205 LYS A O 1
ATOM 9802 N N . ARG A 1 1206 ? -23.784 -17.063 -5.116 1.00 96.94 1206 ARG A N 1
ATOM 9803 C CA . ARG A 1 1206 ? -23.710 -18.211 -6.038 1.00 96.94 1206 ARG A CA 1
ATOM 9804 C C . ARG A 1 1206 ? -22.526 -18.098 -6.996 1.00 96.94 1206 ARG A C 1
ATOM 9806 O O . ARG A 1 1206 ? -21.875 -19.104 -7.253 1.00 96.94 1206 ARG A O 1
ATOM 9813 N N . PHE A 1 1207 ? -22.235 -16.895 -7.488 1.00 97.38 1207 PHE A N 1
ATOM 9814 C CA . PHE A 1 1207 ? -21.066 -16.643 -8.326 1.00 97.38 1207 PHE A CA 1
ATOM 9815 C C . PHE A 1 1207 ? -19.761 -16.933 -7.575 1.00 97.38 1207 PHE A C 1
ATOM 9817 O O . PHE A 1 1207 ? -18.962 -17.729 -8.060 1.00 97.38 1207 PHE A O 1
ATOM 9824 N N . CYS A 1 1208 ? -19.593 -16.407 -6.356 1.00 95.00 1208 CYS A N 1
ATOM 9825 C CA . CYS A 1 1208 ? -18.428 -16.692 -5.512 1.00 95.00 1208 CYS A CA 1
ATOM 9826 C C . CYS A 1 1208 ? -18.262 -18.199 -5.258 1.00 95.00 1208 CYS A C 1
ATOM 9828 O O . CYS A 1 1208 ? -17.159 -18.727 -5.356 1.00 95.00 1208 CYS A O 1
ATOM 9830 N N . HIS A 1 1209 ? -19.360 -18.914 -4.984 1.00 94.75 1209 HIS A N 1
ATOM 9831 C CA . HIS A 1 1209 ? -19.316 -20.366 -4.809 1.00 94.75 1209 HIS A CA 1
ATOM 9832 C C . HIS A 1 1209 ? -18.861 -21.088 -6.083 1.00 94.75 1209 HIS A C 1
ATOM 9834 O O . HIS A 1 1209 ? -18.010 -21.972 -6.018 1.00 94.75 1209 HIS A O 1
ATOM 9840 N N . LYS A 1 1210 ? -19.378 -20.680 -7.250 1.00 97.44 1210 LYS A N 1
ATOM 9841 C CA . LYS A 1 1210 ? -18.990 -21.272 -8.533 1.00 97.44 1210 LYS A CA 1
ATOM 9842 C C . LYS A 1 1210 ? -17.515 -21.034 -8.850 1.00 97.44 1210 LYS A C 1
ATOM 9844 O O . LYS A 1 1210 ? -16.845 -21.939 -9.338 1.00 97.44 1210 LYS A O 1
ATOM 9849 N N . LEU A 1 1211 ? -17.003 -19.843 -8.553 1.00 97.56 1211 LEU A N 1
ATOM 9850 C CA . LEU A 1 1211 ? -15.581 -19.543 -8.683 1.00 97.56 1211 LEU A CA 1
ATOM 9851 C C . LEU A 1 1211 ? -14.739 -20.440 -7.768 1.00 97.56 1211 LEU A C 1
ATOM 9853 O O . LEU A 1 1211 ? -13.748 -21.001 -8.222 1.00 97.56 1211 LEU A O 1
ATOM 9857 N N . GLU A 1 1212 ? -15.159 -20.681 -6.527 1.00 95.50 1212 GLU A N 1
ATOM 9858 C CA . GLU A 1 1212 ? -14.433 -21.593 -5.636 1.00 95.50 1212 GLU A CA 1
ATOM 9859 C C . GLU A 1 1212 ? -14.400 -23.039 -6.178 1.00 95.50 1212 GLU A C 1
ATOM 9861 O O . GLU A 1 1212 ? -13.371 -23.711 -6.095 1.00 95.50 1212 GLU A O 1
ATOM 9866 N N . GLU A 1 1213 ? -15.473 -23.527 -6.815 1.00 96.50 1213 GLU A N 1
ATOM 9867 C CA . GLU A 1 1213 ? -15.456 -24.826 -7.515 1.00 96.50 1213 GLU A CA 1
ATOM 9868 C C . GLU A 1 1213 ? -14.421 -24.858 -8.655 1.00 96.50 1213 GLU A C 1
ATOM 9870 O O . GLU A 1 1213 ? -13.676 -25.835 -8.809 1.00 96.50 1213 GLU A O 1
ATOM 9875 N N . VAL A 1 1214 ? -14.359 -23.789 -9.459 1.00 96.88 1214 VAL A N 1
ATOM 9876 C CA . VAL A 1 1214 ? -13.407 -23.681 -10.575 1.00 96.88 1214 VAL A CA 1
ATOM 9877 C C . VAL A 1 1214 ? -11.969 -23.626 -10.062 1.00 96.88 1214 VAL A C 1
ATOM 9879 O O . VAL A 1 1214 ? -11.122 -24.361 -10.570 1.00 96.88 1214 VAL A O 1
ATOM 9882 N N . LYS A 1 1215 ? -11.700 -22.839 -9.016 1.00 96.62 1215 LYS A N 1
ATOM 9883 C CA . LYS A 1 1215 ? -10.396 -22.771 -8.342 1.00 96.62 1215 LYS A CA 1
ATOM 9884 C C . LYS A 1 1215 ? -9.927 -24.148 -7.884 1.00 96.62 1215 LYS A C 1
ATOM 9886 O O . LYS A 1 1215 ? -8.814 -24.556 -8.207 1.00 96.62 1215 LYS A O 1
ATOM 9891 N N . ASN A 1 1216 ? -10.786 -24.894 -7.190 1.00 94.81 1216 ASN A N 1
ATOM 9892 C CA . ASN A 1 1216 ? -10.451 -26.237 -6.717 1.00 94.81 1216 ASN A CA 1
ATOM 9893 C C . ASN A 1 1216 ? -10.164 -27.201 -7.877 1.00 94.81 1216 ASN A C 1
ATOM 9895 O O . ASN A 1 1216 ? -9.201 -27.961 -7.821 1.00 94.81 1216 ASN A O 1
ATOM 9899 N N . THR A 1 1217 ? -10.932 -27.109 -8.966 1.00 95.81 1217 THR A N 1
ATOM 9900 C CA . THR A 1 1217 ? -10.701 -27.907 -10.182 1.00 95.81 1217 THR A CA 1
ATOM 9901 C C . THR A 1 1217 ? -9.334 -27.612 -10.809 1.00 95.81 1217 THR A C 1
ATOM 9903 O O . THR A 1 1217 ? -8.598 -28.535 -11.159 1.00 95.81 1217 THR A O 1
ATOM 9906 N N . ILE A 1 1218 ? -8.979 -26.329 -10.946 1.00 95.25 1218 ILE A N 1
ATOM 9907 C CA . ILE A 1 1218 ? -7.694 -25.892 -11.512 1.00 95.25 1218 ILE A CA 1
ATOM 9908 C C . ILE A 1 1218 ? -6.537 -26.344 -10.626 1.00 95.25 1218 ILE A C 1
ATOM 9910 O O . ILE A 1 1218 ? -5.539 -26.868 -11.123 1.00 95.25 1218 ILE A O 1
ATOM 9914 N N . LYS A 1 1219 ? -6.689 -26.177 -9.312 1.00 93.31 1219 LYS A N 1
ATOM 9915 C CA . LYS A 1 1219 ? -5.691 -26.572 -8.326 1.00 93.31 1219 LYS A CA 1
ATOM 9916 C C . LYS A 1 1219 ? -5.391 -28.070 -8.391 1.00 93.31 1219 LYS A C 1
ATOM 9918 O O . LYS A 1 1219 ? -4.232 -28.427 -8.572 1.00 93.31 1219 LYS A O 1
ATOM 9923 N N . SER A 1 1220 ? -6.414 -28.926 -8.322 1.00 94.19 1220 SER A N 1
ATOM 9924 C CA . SER A 1 1220 ? -6.228 -30.382 -8.367 1.00 94.19 1220 SER A CA 1
ATOM 9925 C C . SER A 1 1220 ? -5.565 -30.850 -9.661 1.00 94.19 1220 SER A C 1
ATOM 9927 O O . SER A 1 1220 ? -4.685 -31.699 -9.613 1.00 94.19 1220 SER A O 1
ATOM 9929 N N . ARG A 1 1221 ? -5.918 -30.266 -10.816 1.00 94.38 1221 ARG A N 1
ATOM 9930 C CA . ARG A 1 1221 ? -5.208 -30.560 -12.071 1.00 94.38 1221 ARG A CA 1
ATOM 9931 C C . ARG A 1 1221 ? -3.737 -30.147 -11.985 1.00 94.38 1221 ARG A C 1
ATOM 9933 O O . ARG A 1 1221 ? -2.868 -30.910 -12.385 1.00 94.38 1221 ARG A O 1
ATOM 9940 N N . ASN A 1 1222 ? -3.452 -28.935 -11.509 1.00 92.56 1222 ASN A N 1
ATOM 9941 C CA . ASN A 1 1222 ? -2.093 -28.389 -11.488 1.00 92.56 1222 ASN A CA 1
ATOM 9942 C C . ASN A 1 1222 ? -1.134 -29.175 -10.579 1.00 92.56 1222 ASN A C 1
ATOM 9944 O O . ASN A 1 1222 ? 0.060 -29.172 -10.857 1.00 92.56 1222 ASN A O 1
ATOM 9948 N N . GLU A 1 1223 ? -1.635 -29.865 -9.551 1.00 90.69 1223 GLU A N 1
ATOM 9949 C CA . GLU A 1 1223 ? -0.841 -30.769 -8.701 1.00 90.69 1223 GLU A CA 1
ATOM 9950 C C . GLU A 1 1223 ? -0.254 -31.963 -9.485 1.00 90.69 1223 GLU A C 1
ATOM 9952 O O . GLU A 1 1223 ? 0.780 -32.505 -9.098 1.00 90.69 1223 GLU A O 1
ATOM 9957 N N . GLU A 1 1224 ? -0.872 -32.353 -10.606 1.00 90.38 1224 GLU A N 1
ATOM 9958 C CA . GLU A 1 1224 ? -0.420 -33.455 -11.468 1.00 90.38 1224 GLU A CA 1
ATOM 9959 C C . GLU A 1 1224 ? 0.455 -32.984 -12.647 1.00 90.38 1224 GLU A C 1
ATOM 9961 O O . GLU A 1 1224 ? 1.060 -33.802 -13.345 1.00 90.38 1224 GLU A O 1
ATOM 9966 N N . LEU A 1 1225 ? 0.538 -31.671 -12.894 1.00 87.81 1225 LEU A N 1
ATOM 9967 C CA . LEU A 1 1225 ? 1.263 -31.110 -14.034 1.00 87.81 1225 LEU A CA 1
ATOM 9968 C C . LEU A 1 1225 ? 2.715 -30.789 -13.685 1.00 87.81 1225 LEU A C 1
ATOM 9970 O O . LEU A 1 1225 ? 3.010 -30.137 -12.690 1.00 87.81 1225 LEU A O 1
ATOM 9974 N N . THR A 1 1226 ? 3.634 -31.133 -14.589 1.00 82.12 1226 THR A N 1
ATOM 9975 C CA . THR A 1 1226 ? 5.029 -30.662 -14.508 1.00 82.12 1226 THR A CA 1
ATOM 9976 C C . THR A 1 1226 ? 5.131 -29.143 -14.672 1.00 82.12 1226 THR A C 1
ATOM 9978 O O . THR A 1 1226 ? 6.030 -28.522 -14.115 1.00 82.12 1226 THR A O 1
ATOM 9981 N N . LEU A 1 1227 ? 4.215 -28.549 -15.445 1.00 86.69 1227 LEU A N 1
ATOM 9982 C CA . LEU A 1 1227 ? 4.105 -27.111 -15.673 1.00 86.69 1227 LEU A CA 1
ATOM 9983 C C . LEU A 1 1227 ? 2.688 -26.644 -15.322 1.00 86.69 1227 LEU A C 1
ATOM 9985 O O . LEU A 1 1227 ? 1.780 -26.812 -16.142 1.00 86.69 1227 LEU A O 1
ATOM 9989 N N . PRO A 1 1228 ? 2.467 -26.087 -14.120 1.00 90.50 1228 PRO A N 1
ATOM 9990 C CA . PRO A 1 1228 ? 1.140 -25.656 -13.704 1.00 90.50 1228 PRO A CA 1
ATOM 9991 C C . PRO A 1 1228 ? 0.685 -24.418 -14.488 1.00 90.50 1228 PRO A C 1
ATOM 9993 O O . PRO A 1 1228 ? 1.458 -23.488 -14.713 1.00 90.50 1228 PRO A O 1
ATOM 9996 N N . TYR A 1 1229 ? -0.598 -24.372 -14.855 1.00 92.88 1229 TYR A N 1
ATOM 9997 C CA . TYR A 1 1229 ? -1.233 -23.189 -15.445 1.00 92.88 1229 TYR A CA 1
ATOM 9998 C C . TYR A 1 1229 ? -2.161 -22.547 -14.413 1.00 92.88 1229 TYR A C 1
ATOM 10000 O O . TYR A 1 1229 ? -3.210 -23.104 -14.086 1.00 92.88 1229 TYR A O 1
ATOM 10008 N N . CYS A 1 1230 ? -1.762 -21.401 -13.853 1.00 91.44 1230 CYS A N 1
ATOM 10009 C CA . CYS A 1 1230 ? -2.472 -20.775 -12.729 1.00 91.44 1230 CYS A CA 1
ATOM 10010 C C . CYS A 1 1230 ? -3.066 -19.389 -13.023 1.00 91.44 1230 CYS A C 1
ATOM 10012 O O . CYS A 1 1230 ? -3.758 -18.848 -12.166 1.00 91.44 1230 CYS A O 1
ATOM 10014 N N . TYR A 1 1231 ? -2.856 -18.833 -14.220 1.00 93.62 1231 TYR A N 1
ATOM 10015 C CA . TYR A 1 1231 ? -3.261 -17.458 -14.555 1.00 93.62 1231 TYR A CA 1
ATOM 10016 C C . TYR A 1 1231 ? -4.780 -17.238 -14.607 1.00 93.62 1231 TYR A C 1
ATOM 10018 O O . TYR A 1 1231 ? -5.237 -16.106 -14.509 1.00 93.62 1231 TYR A O 1
ATOM 10026 N N . LEU A 1 1232 ? -5.560 -18.314 -14.756 1.00 96.44 1232 LEU A N 1
ATOM 10027 C CA . LEU A 1 1232 ? -7.027 -18.289 -14.732 1.00 96.44 1232 LEU A CA 1
ATOM 10028 C C . LEU A 1 1232 ? -7.622 -18.902 -13.456 1.00 96.44 1232 LEU A C 1
ATOM 10030 O O . LEU A 1 1232 ? -8.810 -19.219 -13.412 1.00 96.44 1232 LEU A O 1
ATOM 10034 N N . SER A 1 1233 ? -6.811 -19.073 -12.409 1.00 95.50 1233 SER A N 1
ATOM 10035 C CA . SER A 1 1233 ? -7.338 -19.413 -11.089 1.00 95.50 1233 SER A CA 1
ATOM 10036 C C . SER A 1 1233 ? -8.116 -18.211 -10.532 1.00 95.50 1233 SER A C 1
ATOM 10038 O O . SER A 1 1233 ? -7.564 -17.113 -10.522 1.00 95.50 1233 SER A O 1
ATOM 10040 N N . PRO A 1 1234 ? -9.374 -18.362 -10.077 1.00 94.19 1234 PRO A N 1
ATOM 10041 C CA . PRO A 1 1234 ? -10.205 -17.255 -9.587 1.00 94.19 1234 PRO A CA 1
ATOM 10042 C C . PRO A 1 1234 ? -9.566 -16.355 -8.526 1.00 94.19 1234 PRO A C 1
ATOM 10044 O O . PRO A 1 1234 ? -9.775 -15.149 -8.548 1.00 94.19 1234 PRO A O 1
ATOM 10047 N N . ASP A 1 1235 ? -8.742 -16.921 -7.648 1.00 90.06 1235 ASP A N 1
ATOM 10048 C CA . ASP A 1 1235 ? -7.964 -16.218 -6.618 1.00 90.06 1235 ASP A CA 1
ATOM 10049 C C . ASP A 1 1235 ? -6.714 -15.495 -7.155 1.00 90.06 1235 ASP A C 1
ATOM 10051 O O . ASP A 1 1235 ? -5.923 -14.971 -6.379 1.00 90.06 1235 ASP A O 1
ATOM 10055 N N . LYS A 1 1236 ? -6.525 -15.476 -8.478 1.00 91.31 1236 LYS A N 1
ATOM 10056 C CA . LYS A 1 1236 ? -5.452 -14.768 -9.191 1.00 91.31 1236 LYS A CA 1
ATOM 10057 C C . LYS A 1 1236 ? -5.962 -13.902 -10.347 1.00 91.31 1236 LYS A C 1
ATOM 10059 O O . LYS A 1 1236 ? -5.156 -13.348 -11.087 1.00 91.31 1236 LYS A O 1
ATOM 10064 N N . ILE A 1 1237 ? -7.279 -13.796 -10.532 1.00 95.56 1237 ILE A N 1
ATOM 10065 C CA . ILE A 1 1237 ? -7.893 -12.954 -11.567 1.00 95.56 1237 ILE A CA 1
ATOM 10066 C C . ILE A 1 1237 ? -8.382 -11.662 -10.903 1.00 95.56 1237 ILE A C 1
ATOM 10068 O O . ILE A 1 1237 ? -9.355 -11.741 -10.163 1.00 95.56 1237 ILE A O 1
ATOM 10072 N N . PRO A 1 1238 ? -7.782 -10.482 -11.135 1.00 94.31 1238 PRO A N 1
ATOM 10073 C CA . PRO A 1 1238 ? -8.326 -9.213 -10.652 1.00 94.31 1238 PRO A CA 1
ATOM 10074 C C . PRO A 1 1238 ? -9.695 -8.895 -11.269 1.00 94.31 1238 PRO A C 1
ATOM 10076 O O . PRO A 1 1238 ? -10.030 -9.366 -12.359 1.00 94.31 1238 PRO A O 1
ATOM 10079 N N . ASN A 1 1239 ? -10.500 -8.073 -10.592 1.00 92.12 1239 ASN A N 1
ATOM 10080 C CA . ASN A 1 1239 ? -11.804 -7.656 -11.117 1.00 92.12 1239 ASN A CA 1
ATOM 10081 C C . ASN A 1 1239 ? -11.700 -6.734 -12.343 1.00 92.12 1239 ASN A C 1
ATOM 10083 O O . ASN A 1 1239 ? -12.632 -6.744 -13.150 1.00 92.12 1239 ASN A O 1
ATOM 10087 N N . SER A 1 1240 ? -10.619 -5.958 -12.470 1.00 93.69 1240 SER A N 1
ATOM 10088 C CA . SER A 1 1240 ? -10.374 -5.002 -13.559 1.00 93.69 1240 SER A CA 1
ATOM 10089 C C . SER A 1 1240 ? -8.952 -5.136 -14.126 1.00 93.69 1240 SER A C 1
ATOM 10091 O O . SER A 1 1240 ? -8.140 -5.927 -13.647 1.00 93.69 1240 SER A O 1
ATOM 10093 N N . VAL A 1 1241 ? -8.634 -4.353 -15.164 1.00 92.44 1241 VAL A N 1
ATOM 10094 C CA . VAL A 1 1241 ? -7.304 -4.373 -15.805 1.00 92.44 1241 VAL A CA 1
ATOM 10095 C C . VAL A 1 1241 ? -6.237 -3.592 -15.032 1.00 92.44 1241 VAL A C 1
ATOM 10097 O O . VAL A 1 1241 ? -5.077 -3.572 -15.433 1.00 92.44 1241 VAL A O 1
ATOM 10100 N N . ALA A 1 1242 ? -6.618 -2.914 -13.950 1.00 82.69 1242 ALA A N 1
ATOM 10101 C CA . ALA A 1 1242 ? -5.694 -2.170 -13.112 1.00 82.69 1242 ALA A CA 1
ATOM 10102 C C . ALA A 1 1242 ? -5.177 -3.076 -11.992 1.00 82.69 1242 ALA A C 1
ATOM 10104 O O . ALA A 1 1242 ? -5.880 -3.309 -11.011 1.00 82.69 1242 ALA A O 1
ATOM 10105 N N . ILE A 1 1243 ? -3.960 -3.579 -12.193 1.00 59.75 1243 ILE A N 1
ATOM 10106 C CA . ILE A 1 1243 ? -3.177 -4.357 -11.222 1.00 59.75 1243 ILE A CA 1
ATOM 10107 C C . ILE A 1 1243 ? -2.548 -3.430 -10.217 1.00 59.75 1243 ILE A C 1
ATOM 10109 O O . ILE A 1 1243 ? -2.267 -2.261 -10.575 1.00 59.75 1243 ILE A O 1
#

Foldseek 3Di:
DWKKKKKWFFDFDPVDVVWKWKWKWWAAPQRDIFPTHTQDPPDDDRPDRMGIDMTDHPDPRHHGFKMKMFMDTDHDFDKTFTQWMWIQTSVRDIFIFGDRDIDGGRDMDITGTLAFAFLVPDDPVVVVVLVVQLVVLCVQFDWDDLDFLAFTFGPDFLVGHDPSQHDDPQVVVVLVVLLVLLCVLQVLVPDPPQFFFQPFLVSLVVSCVVRVPDDPLLVVCSVCVLPQLVLQLCCQANLQVQQKFFALDDDPLDPDAQVQQVVVAPVNDGPNVQSNVRQKMKGWQCLLPPQDFDPLFDAFGKIWMWGLHPVLTTGTAWMWRHSHDDLQTDIDGPPFDSQQSLLRSLNVLLSSLQCLVLPLACRQFLSLLSLLVSLLSNQPDLSHLLNLVQVVLSRNSSNVVSVCCPAAQDQPHLLLVQARHHNSSSSSSSSSNLVVDALLCLQLVSSCVVRVNPPRPPNVLNVVLVLLLVLLLLLLLLSLVVHPVWLVSQVPRRSQLSSQCSSCVSSVVDPRGDNGRRTSNSVSSSSSSNNCSSAVSNLSNQQNQCSQCVSCSRRARTFSDYRGSDGPPGDSVNSSNGGDRSNSSSSSNSVSSSRNDADPPHQHPLRCPSNSRPDPSSVVSSVVSSVSVDPPPDDDDDDPDDPDDDFKDKDWDDPPDDFDKDFDQWDWDADPVRDIFIWGDRDIDGHRDMDMTGTLAFAFLVPDDPVVVVVLVVQLVVLCVQFDWDDLDFLAFIFGPDFQVRHHPSQHDDPSLVVVLSVLLSCLCQLLVVVPDPPLPDFDPALCVLVCSCVVRVDDDLLLVVCSVPLLPQLSLQLCCQFFLPVQFKFFALDDDPLFPDAQVQQVVVAQVNDTPNVQSNVRQKMKGWQCLLAPQAWAPLFEAFGKIWMWGQHPVLGTGTAWMWRHSHDDLQTDIDGPPFDSQLNLVRSQNVLLSVLLCLVLALACRQFLLLLSLLVSLLSNQPGLSHLLNLVCVQQNRNSSSVNSVCCVAALDQPHLLCVQAGGGSRSSSSSSNSSLVPDAPLCLQLVSSCVVRVNPPRPPNVLNVLLVLLLVLLLLLLLLSLVVHDVWLVSQVPRRSNLSSQQSSCVSSVVDPRGDNGRRGSSSVSSVSSSNQCSFWLSNLSNQQSCLSQPVSCSSRARTFSDYRRSDGPPDDSSNVSNGGDGSNSSSSSNSVSSSRNDADPPFAFDLRCPSCSHPDPSSVVSSVSSVVSLVVSLVVLVVVQVVDPNRRCSSRRVNIGRGNSD